Protein AF-A0AAD4MV29-F1 (afdb_monomer)

Mean predicted aligned error: 17.93 Å

Secondary structure (DSSP, 8-state):
--------SGGGTHHHHHHHHHGGG--S--PPPBPPHHHHHHHHTTTTGGGTTTTTTS----HHHHHHHHHHHS-PPP--SSTT-HHHHHHHHHHHHHHHHHHHHHHT--TT--PPPPPSS----BEEEEE-TTT--EEEESS---SEEEEEEE--GGG-SS--EEEEE-SS-EEEEE-TGGGTS-PPPSS--GGGSBP-S-SSGGG---EEEEESSHHHHGGGBGGGG-SSPPSEEEEEHHHHHHHHH---GGGHHHHHS-HHHHHHHS-SSSSHHHHHHHHHH---SSHHHHHHHHH-TTS----HHHHHHHHHS-HHHHHHTHHHHHHHHHHHHHHHHHHHHHHHHHHHHH---HHHHHHHHHHHT--EEEETHHHHHHHHHHHHHHHHHHHHHHHHHHHHHHHHHHHHGGGGGGTSTTGGGS--PBP-SSTTTT-BHHHHHHBSSGGGGSS-GGG--TTSB-TT-TTHHHHTTEEETTEEEEEETTTEEEEEEEPTT--TTS--PEEEPTTS-EEE--HHHHHHHHHHHHHTT------PPB-SS-BTTEEEEEPP-TTSS---BS-TTSGGGHHHHHTTSEEEGGGGT-THHHHHHHHHHHHHHHHHHHHHHHHHHHTS-EEE-TTSSEEEE----BTT-STT---B-SSTTT-----TT-TTGGG-------HHHHHHHHHHTT--HHHHHHHHHHHHHHHH-EEEEEEEBPGGGHHHHHHHHHHT--GGGTTTSEEEETTEEEE-TTHHHHHHHHHHT-SSS-SB-SS-EEEEESSSTHHHHHHHHHHHHSSS-B-TTT-PBP---S-TTHHHHHHHHHHHHHHHHHHHHHHHHHHHHHHHHHHHHHT--EEEEEEETTEEEEEEEGGGHHHHHHHHHHHHHHHHHHHHHHTT----BHHHHS-S-EEEESS--SSTTS--B-TTSPBPPP-EEE-HHHHHHHHTT--SPPPP---S---PPPPP---------------SGGGGSSSSSSS-----------GGGS-------PPPPPPHHHHHHHHHH-PPPTT-EEEEEPPP---TT--GGGHHHHHHHHTT------PPP----S--TT-TTHHHHHHHHHHHHHHHHHHHHHTSTTS--S------SHHHHHHHHHHHHHHHHHHHHTT-GGGTTT-

InterPro domains:
  IPR001098 DNA-directed DNA polymerase, family A, palm domain [PF00476] (787-884)
  IPR001098 DNA-directed DNA polymerase, family A, palm domain [SM00482] (645-876)
  IPR002297 DNA-directed DNA-polymerase, family A, mitochondria [PR00867] (215-229)
  IPR002297 DNA-directed DNA-polymerase, family A, mitochondria [PR00867] (645-671)
  IPR002297 DNA-direct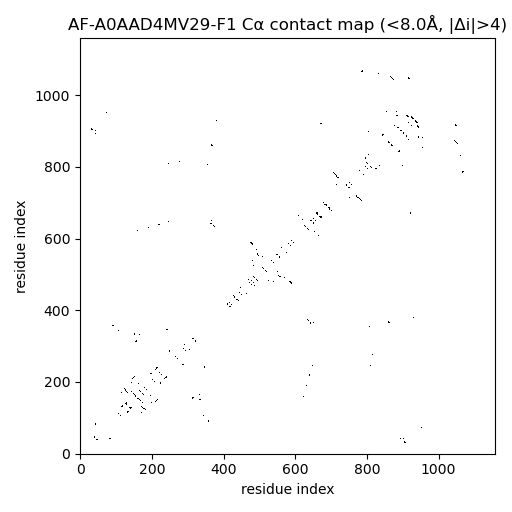ed DNA-polymerase, family A, mitochondria [PR00867] (826-842)
  IPR002297 DNA-directed DNA-polymerase, family A, mitochondria [PR00867] (879-894)
  IPR002297 DNA-directed DNA-polymerase, family A, mitochondria [PR00867] (895-911)
  IPR002297 DNA-directed DNA-polymerase, family A, mitochondria [PTHR10267] (15-674)
  IPR012337 Ribonuclease H-like superfamily [SSF53098] (139-354)
  IPR041336 DNA mitochondrial polymerase, exonuclease domain [PF18136] (74-351)
  IPR043502 DNA/RNA polymerase superfamily [SSF56672] (571-923)

Organism: NCBI:txid166010

Sequence (1159 aa):
MIRSTTSGLLRRKWTRKYTEIQSYVFYTNIPIELVPERIHTHLFGDQNLAAISNKSHEEGPTSTKSEMNKALEKLQLPRLSAKGDIMAHFEQIAAEQFQESKRILKSGLGKNLVLPKRPTKWALQPGWTAYDPKTGKQNEVKFPDEELLFFDTEVCVTEGQLPTLAVAVSPTKWYSWCSNRLLDLEQYPEHPRPSHLIPLESPNEAERRPKVIVGHNVAYDRSKVREQYLQTKTPARFWDTMSMNIAISGMADHQRPMYEKADDDLQKDYAYKDVLGWIDAWKMRVSKNSLEAVHNKLCGASSMTVDKTLKEMFVKNDMETIRNNFQALTDYCANDVQATFEIYQKLFPEFEKRFPSSITYCGMLEMANAYLPISSNWRAFAKKCDNERSEKSESVVRTFVSAAKDVCEKLQVNNAYQKDPWMWVSDWSVKPSGAYKGATNWYLEMFKDKKHSNEPIQELKEGCVKMSARDIPRIFGLCYGPYPLYFKQKNGWGYLVQMKDMKPNDRMDSVELSSGKKVMCPSTEIMSLIAHNLDTKNAVPDINKPVGMNVSIFQFHQLPHSSGKPQSVGTPFAKHFADYFKQGLLWSARAKDFPVFEELLEAMLLSKNETRFWVNYSARFHEQLAIWDEKNELGAIAPSIAPAGTVTRRAVHKLWLVSANAKENMIGSDLKTMYGAGKLHAIEFLKQQGTKDSLAADIASKLFSATKGSVKDYLELKPEFKKEFEDFLENKCPAMYKGNNYMLLDGRYFLEPGDFTIFVEGALKSQGKGLFQPEKIQLYKDGFESYTFNFLEFKCRESKPETPILGCRLTKETAKQKFSKRYKRTVINWFVQSSAVDFLHMLLVCMKWLCEEYDIDARLALSIHDEVRYFVKSEDKYRCALALALSNMYVRAAISAKLGIHELPMSIAFFSQVDIDHVLRKEVTTKCKTPDGRERPEGEALDILQILQKTGGILSKQPTDQNETAAKPKQANDSRITNGPAAKNERIECRRKVGLALDSICFREHCAVDESQLFGKVPGIEIPELNDADNQRIQQQLQPEQGEWVSLSMLRLNEPGKKTKKSILWHCIYANRKPFSTKWDEDLSPDNPNHPSNELYHQMAENDARLKEYYENEYFDAQSTSASESVSSGDALCNGIAKAYTDLYQKRKKGNIKAITQK

Nearest PDB structures (foldseek):
  8udl-assembly1_A  TM=7.323E-01  e=3.391E-57  Homo sapiens
  8v5r-assembly1_A  TM=7.221E-01  e=8.727E-56  Homo sapiens
  8udk-assembly1_A  TM=7.143E-01  e=1.059E-57  Homo sapiens
  8d3r-assembly1_A  TM=7.441E-01  e=1.561E-55  Homo sapiens
  8v54-assembly1_A  TM=7.107E-01  e=3.560E-55  Homo sapiens

Radius of gyration: 38.08 Å; Cα contacts (8 Å, |Δi|>4): 1573; chains: 1; bounding box: 127×98×101 Å

Solvent-accessible surface area (backbone atoms only — not comparable to full-atom values): 67933 Å² total; per-residue (Å²): 131,90,80,90,80,88,85,90,74,64,88,70,61,59,65,59,61,58,57,67,62,59,58,82,74,68,90,77,99,73,87,80,59,54,49,56,67,76,58,41,36,55,44,46,26,85,56,69,52,76,70,53,74,73,64,79,78,78,91,71,86,70,65,69,68,53,52,56,56,61,54,56,68,52,45,63,75,81,84,59,86,34,79,20,33,44,52,60,25,50,50,48,56,18,42,62,75,30,44,63,62,51,52,44,56,52,69,71,56,53,100,82,71,65,72,44,63,76,68,95,71,80,81,95,49,68,46,33,34,39,33,41,52,87,77,54,48,77,40,81,42,86,41,67,85,66,44,44,34,31,40,42,63,46,40,38,47,71,74,46,78,56,49,30,40,34,28,37,38,31,80,69,34,45,38,41,33,31,29,51,49,54,72,70,74,43,77,86,60,96,69,37,42,62,83,67,31,48,51,65,60,56,90,52,71,93,70,52,60,70,28,43,40,36,17,69,52,28,28,58,41,49,48,37,31,29,65,52,60,47,90,67,86,65,62,64,43,63,43,41,51,32,27,51,43,22,39,59,22,38,64,58,77,90,47,48,67,67,70,70,50,54,69,71,59,49,48,72,77,46,85,68,90,87,60,55,72,42,51,52,55,44,57,75,56,39,43,60,80,48,69,61,45,46,33,23,70,78,67,36,82,84,70,62,82,82,63,62,67,65,61,43,40,34,58,72,34,55,60,66,61,48,51,77,42,40,64,65,53,50,53,49,41,46,48,55,26,50,47,41,50,60,41,42,60,61,47,49,63,55,42,52,74,32,44,67,40,44,35,57,54,41,22,37,41,57,53,42,64,24,35,42,81,45,41,48,60,58,62,46,37,51,52,48,41,51,48,57,40,42,53,51,43,16,53,50,49,34,56,47,54,50,55,49,47,53,52,48,56,65,27,56,53,93,52,43,29,52,54,35,76,44,48,38,84,50,51,71,57,57,36,90,61,72,102,52,50,72,43,35,46,48,66,42,64,33,28,70,51,58,70,61,77,76,50,60,60,88,73,52,52,64,68,46,53,40,94,77,39,83,59,56,58,33,70,44,32,32,22,52,22,36,24,48,49,46,78,41,98,93,50,29,36,23,30,46,42,78,42,85,96,64,56,61,81,80,40,85,42,69,49,72,43,99,84,70,49,73,38,62,68,38,46,59,48,41,50,52,48,33,55,51,30,55,72,73,65,42,46,76,69,88,80,59,73,70,55,79,77,60,60,47,57,21,42,32,23,57,46,92,35,98,82,81,51,99,52,62,34,88,57,84,88,40,81,85,38,55,63,33,43,77,64,46,33,32,45,51,70,38,26,85,85,40,60,63,51,51,61,48,50,51,47,50,55,48,41,57,56,19,36,50,51,31,70,74,40,49,65,50,56,68,69,55,56,63,33,35,46,98,85,55,53,42,32,30,32,34,59,48,31,30,40,17,60,30,57,38,41,41,65,38,36,93,43,82,65,62,50,39,41,57,41,100,73,31,42,70,20,71,68,23,64,61,80,90,74,57,64,71,43,53,24,51,51,35,38,75,72,70,37,57,70,70,58,18,51,47,51,49,45,50,55,56,44,51,42,38,33,51,78,43,61,23,33,40,50,40,78,92,50,47,68,61,49,51,50,32,60,76,76,67,55,57,74,93,57,60,86,78,46,52,46,80,54,97,90,40,48,32,32,40,80,51,73,65,48,56,49,50,52,66,72,66,61,57,88,89,51,79,66,49,49,93,64,75,42,80,36,42,41,96,18,70,47,6,66,59,53,36,50,45,54,51,48,64,68,45,78,75,35,49,28,80,78,53,50,38,43,57,77,68,86,71,47,86,60,69,56,47,66,76,41,43,69,57,50,46,52,32,47,52,45,33,44,51,38,47,53,48,16,44,36,49,48,42,41,49,48,52,26,66,77,38,73,42,64,64,44,59,31,48,74,49,99,88,31,52,28,31,40,25,37,54,94,34,46,54,38,51,49,45,42,49,33,50,21,47,28,50,45,50,48,25,50,22,47,65,73,73,37,82,72,52,48,42,86,66,33,43,58,79,32,39,32,39,25,87,64,82,68,71,48,50,79,58,87,44,63,48,73,89,63,52,74,58,82,68,39,51,74,37,34,65,67,58,36,33,65,78,38,63,23,44,64,60,80,74,85,76,83,74,78,95,79,75,94,69,86,79,80,86,83,87,83,82,90,83,89,88,89,87,83,88,90,86,88,68,76,70,75,78,69,70,88,76,82,81,91,88,87,88,84,87,85,87,83,89,81,80,81,91,78,80,80,76,92,80,88,88,79,87,80,78,85,82,52,72,69,58,54,53,50,55,61,68,66,66,63,84,67,96,78,51,69,32,36,37,36,46,48,68,88,66,66,94,89,66,79,63,86,57,43,72,74,40,52,70,73,46,80,77,71,82,84,89,79,89,75,83,80,92,83,82,81,90,89,63,96,81,62,89,59,65,65,58,57,54,56,51,55,57,50,54,51,53,52,48,58,52,59,64,56,70,76,60,84,82,78,86,91,84,84,84,90,86,88,89,71,64,67,64,55,55,53,50,51,53,51,51,52,52,53,52,51,56,44,56,76,67,68,54,62,81,69,63,80,77,110

Structure (mmCIF, N/CA/C/O backbone):
data_AF-A0AAD4MV29-F1
#
_entry.id   AF-A0AAD4MV29-F1
#
loop_
_atom_site.group_PDB
_atom_site.id
_atom_site.type_symbol
_atom_site.label_atom_id
_atom_site.label_alt_id
_atom_site.label_comp_id
_atom_site.label_asym_id
_atom_site.label_entity_id
_atom_site.label_seq_id
_atom_site.pdbx_PDB_ins_code
_atom_site.Cartn_x
_atom_site.Cartn_y
_atom_site.Cartn_z
_atom_site.occupancy
_atom_site.B_iso_or_equiv
_atom_site.auth_seq_id
_atom_site.auth_comp_id
_atom_site.auth_asym_id
_atom_site.auth_atom_id
_atom_site.pdbx_PDB_model_num
ATOM 1 N N . MET A 1 1 ? -24.466 24.423 51.246 1.00 20.77 1 MET A N 1
ATOM 2 C CA . MET A 1 1 ? -25.179 25.481 51.997 1.00 20.77 1 MET A CA 1
ATOM 3 C C . MET A 1 1 ? -25.068 26.794 51.219 1.00 20.77 1 MET A C 1
ATOM 5 O O . MET A 1 1 ? -23.989 27.060 50.716 1.00 20.77 1 MET A O 1
ATOM 9 N N . ILE A 1 2 ? -26.185 27.518 51.036 1.00 17.28 2 ILE A N 1
ATOM 10 C CA . ILE A 1 2 ? -26.410 28.970 51.313 1.00 17.28 2 ILE A CA 1
ATOM 11 C C . ILE A 1 2 ? -25.138 29.852 51.466 1.00 17.28 2 ILE A C 1
ATOM 13 O O . ILE A 1 2 ? -24.268 29.462 52.233 1.00 17.28 2 ILE A O 1
ATOM 17 N N . ARG A 1 3 ? -24.990 31.080 50.917 1.00 19.05 3 ARG A N 1
ATOM 18 C CA . ARG A 1 3 ? -25.775 31.968 50.004 1.00 19.05 3 ARG A CA 1
ATOM 19 C C . ARG A 1 3 ? -24.879 33.160 49.563 1.00 19.05 3 ARG A C 1
ATOM 21 O O . ARG A 1 3 ? -24.075 33.577 50.380 1.00 19.05 3 ARG A O 1
ATOM 28 N N . SER A 1 4 ? -25.154 33.736 48.376 1.00 22.98 4 SER A N 1
ATOM 29 C CA . SER A 1 4 ? -25.055 35.173 47.961 1.00 22.98 4 SER A CA 1
ATOM 30 C C . SER A 1 4 ? -23.759 35.997 48.259 1.00 22.98 4 SER A C 1
ATOM 32 O O . SER A 1 4 ? -22.864 35.540 48.944 1.00 22.98 4 SER A O 1
ATOM 34 N N . THR A 1 5 ? -23.501 37.202 47.720 1.00 23.20 5 THR A N 1
ATOM 35 C CA . THR A 1 5 ? -24.338 38.201 47.013 1.00 23.20 5 THR A CA 1
ATOM 36 C C . THR A 1 5 ? -23.486 39.066 46.054 1.00 23.20 5 THR A C 1
ATOM 38 O O . THR A 1 5 ? -22.284 39.215 46.245 1.00 23.20 5 THR A O 1
ATOM 41 N N . THR A 1 6 ? -24.134 39.679 45.056 1.00 25.89 6 THR A N 1
ATOM 42 C CA . THR A 1 6 ? -23.682 40.818 44.213 1.00 25.89 6 THR A CA 1
ATOM 43 C C . THR A 1 6 ? -22.923 41.924 44.973 1.00 25.89 6 THR A C 1
ATOM 45 O O . THR A 1 6 ? -23.284 42.223 46.105 1.00 25.89 6 THR A O 1
ATOM 48 N N . SER A 1 7 ? -21.969 42.651 44.374 1.00 24.45 7 SER A N 1
ATOM 49 C CA . SER A 1 7 ? -22.271 43.772 43.454 1.00 24.45 7 SER A CA 1
ATOM 50 C C . SER A 1 7 ? -21.071 44.221 42.590 1.00 24.45 7 SER A C 1
ATOM 52 O O . SER A 1 7 ? -19.947 43.745 42.734 1.00 24.45 7 SER A O 1
ATOM 54 N N . GLY A 1 8 ? -21.330 45.084 41.600 1.00 30.56 8 GLY A N 1
ATOM 55 C CA . GLY A 1 8 ? -20.396 45.361 40.506 1.00 30.56 8 GLY A CA 1
ATOM 56 C C . GLY A 1 8 ? -19.424 46.523 40.735 1.00 30.56 8 GLY A C 1
ATOM 57 O O . GLY A 1 8 ? -19.830 47.611 41.123 1.00 30.56 8 GLY A O 1
ATOM 58 N N . LEU A 1 9 ? -18.158 46.309 40.355 1.00 25.42 9 LEU A N 1
ATOM 59 C CA . LEU A 1 9 ? -17.200 47.371 39.975 1.00 25.42 9 LEU A CA 1
ATOM 60 C C . LEU A 1 9 ? -16.014 46.856 39.124 1.00 25.42 9 LEU A C 1
ATOM 62 O O . LEU A 1 9 ? -15.376 47.625 38.409 1.00 25.42 9 LEU A O 1
ATOM 66 N N . LEU A 1 10 ? -15.762 45.541 39.102 1.00 26.08 10 LEU A N 1
ATOM 67 C CA . LEU A 1 10 ? -14.666 44.922 38.335 1.00 26.08 10 LEU A CA 1
ATOM 68 C C . LEU A 1 10 ? -14.912 44.795 36.814 1.00 26.08 10 LEU A C 1
ATOM 70 O O . LEU A 1 10 ? -13.953 44.678 36.048 1.00 26.08 10 LEU A O 1
ATOM 74 N N . ARG A 1 11 ? -16.164 44.899 36.339 1.00 26.69 11 ARG A N 1
ATOM 75 C CA . ARG A 1 11 ? -16.543 44.642 34.928 1.00 26.69 11 ARG A CA 1
ATOM 76 C C . ARG A 1 11 ? -16.069 45.697 33.907 1.00 26.69 11 ARG A C 1
ATOM 78 O O . ARG A 1 11 ? -16.308 45.520 32.720 1.00 26.69 11 ARG A O 1
ATOM 85 N N . ARG A 1 12 ? -15.408 46.781 34.344 1.00 27.48 12 ARG A N 1
ATOM 86 C CA . ARG A 1 12 ? -14.803 47.815 33.468 1.00 27.48 12 ARG A CA 1
ATOM 87 C C . ARG A 1 12 ? -13.267 47.862 33.481 1.00 27.48 12 ARG A C 1
ATOM 89 O O . ARG A 1 12 ? -12.697 48.528 32.624 1.00 27.48 12 ARG A O 1
ATOM 96 N N . LYS A 1 13 ? -12.583 47.170 34.407 1.00 26.06 13 LYS A N 1
ATOM 97 C CA . LYS A 1 13 ? -11.102 47.107 34.427 1.00 26.06 13 LYS A CA 1
ATOM 98 C C . LYS A 1 13 ? -10.529 45.856 33.755 1.00 26.06 13 LYS A C 1
ATOM 100 O O . LYS A 1 13 ? -9.429 45.929 33.220 1.00 26.06 13 LYS A O 1
ATOM 105 N N . TRP A 1 14 ? -11.275 44.751 33.713 1.00 24.80 14 TRP A N 1
ATOM 106 C CA . TRP A 1 14 ? -10.835 43.530 33.020 1.00 24.80 14 TRP A CA 1
ATOM 107 C C . TRP A 1 14 ? -10.851 43.660 31.488 1.00 24.80 14 TRP A C 1
ATOM 109 O O . TRP A 1 14 ? -9.929 43.202 30.821 1.00 24.80 14 TRP A O 1
ATOM 119 N N . THR A 1 15 ? -11.838 44.361 30.925 1.00 26.23 15 THR A N 1
ATOM 120 C CA . THR A 1 15 ? -12.001 44.508 29.469 1.00 26.23 15 THR A CA 1
ATOM 121 C C . THR A 1 15 ? -10.872 45.298 28.806 1.00 26.23 15 THR A C 1
ATOM 123 O O . THR A 1 15 ? -10.535 45.018 27.663 1.00 26.23 15 THR A O 1
ATOM 126 N N . ARG A 1 16 ? -10.263 46.266 29.510 1.00 25.94 16 ARG A N 1
ATOM 127 C CA . ARG A 1 16 ? -9.257 47.173 28.926 1.00 25.94 16 ARG A CA 1
ATOM 128 C C . ARG A 1 16 ? -7.852 46.557 28.856 1.00 25.94 16 ARG A C 1
ATOM 130 O O . ARG A 1 16 ? -7.136 46.801 27.891 1.00 25.94 16 ARG A O 1
ATOM 137 N N . LYS A 1 17 ? -7.486 45.713 29.832 1.00 26.70 17 LYS A N 1
ATOM 138 C CA . LYS A 1 17 ? -6.177 45.028 29.874 1.00 26.70 17 LYS A CA 1
ATOM 139 C C . LYS A 1 17 ? -6.069 43.875 28.863 1.00 26.70 17 LYS A C 1
ATOM 141 O O . LYS A 1 17 ? -4.973 43.573 28.410 1.00 26.70 17 LYS A O 1
ATOM 146 N N . TYR A 1 18 ? -7.190 43.252 28.481 1.00 26.17 18 TYR A N 1
ATOM 147 C CA . TYR A 1 18 ? -7.194 42.160 27.495 1.00 26.17 18 TYR A CA 1
ATOM 148 C C . TYR A 1 18 ? -6.997 42.667 26.051 1.00 26.17 18 TYR A C 1
ATOM 150 O O . TYR A 1 18 ? -6.323 42.020 25.252 1.00 26.17 18 TYR A O 1
ATOM 158 N N . THR A 1 19 ? -7.497 43.868 25.728 1.00 26.78 19 THR A N 1
ATOM 159 C CA . THR A 1 19 ? -7.246 44.544 24.438 1.00 26.78 19 THR A CA 1
ATOM 160 C C . THR A 1 19 ? -5.778 44.923 24.219 1.00 26.78 19 THR A C 1
ATOM 162 O O . THR A 1 19 ? -5.291 44.831 23.096 1.00 26.78 19 THR A O 1
ATOM 165 N N . GLU A 1 20 ? -5.042 45.294 25.271 1.00 27.48 20 GLU A N 1
ATOM 166 C CA . GLU A 1 20 ? -3.623 45.689 25.166 1.00 27.48 20 GLU A CA 1
ATOM 167 C C . GLU A 1 20 ? -2.665 44.507 24.930 1.00 27.48 20 GLU A C 1
ATOM 169 O O . GLU A 1 20 ? -1.509 44.717 24.569 1.00 27.48 20 GLU A O 1
ATOM 174 N N . ILE A 1 21 ? -3.130 43.263 25.091 1.00 26.36 21 ILE A N 1
ATOM 175 C CA . ILE A 1 21 ? -2.342 42.057 24.784 1.00 26.36 21 ILE A CA 1
ATOM 176 C C . ILE A 1 21 ? -2.541 41.622 23.319 1.00 26.36 21 ILE A C 1
ATOM 178 O O . ILE A 1 21 ? -1.625 41.062 22.717 1.00 26.36 21 ILE A O 1
ATOM 182 N N . GLN A 1 22 ? -3.685 41.937 22.694 1.00 25.22 22 GLN A N 1
ATOM 183 C CA . GLN A 1 22 ? -3.921 41.628 21.274 1.00 25.22 22 GLN A CA 1
ATOM 184 C C . GLN A 1 22 ? -3.124 42.515 20.302 1.00 25.22 22 GLN A C 1
ATOM 186 O O . GLN A 1 22 ? -2.829 42.077 19.189 1.00 25.22 22 GLN A O 1
ATOM 191 N N . SER A 1 23 ? -2.728 43.729 20.698 1.00 25.88 23 SER A N 1
ATOM 192 C CA . SER A 1 23 ? -1.985 44.655 19.825 1.00 25.88 23 SER A CA 1
ATOM 193 C C . SER A 1 23 ? -0.571 44.172 19.464 1.00 25.88 23 SER A C 1
ATOM 195 O O . SER A 1 23 ? -0.054 44.528 18.408 1.00 25.88 23 SER A O 1
ATOM 197 N N . TYR A 1 24 ? 0.037 43.291 20.266 1.00 28.52 24 TYR A N 1
ATOM 198 C CA . TYR A 1 24 ? 1.411 42.801 20.061 1.00 28.52 24 TYR A CA 1
ATOM 199 C C . TYR A 1 24 ? 1.580 41.732 18.957 1.00 28.52 24 TYR A C 1
ATOM 201 O O . TYR A 1 24 ? 2.670 41.182 18.793 1.00 28.52 24 TYR A O 1
ATOM 209 N N . VAL A 1 25 ? 0.527 41.423 18.187 1.00 26.92 25 VAL A N 1
ATOM 210 C CA . VAL A 1 25 ? 0.561 40.426 17.090 1.00 26.92 25 VAL A CA 1
ATOM 211 C C . VAL A 1 25 ? 0.142 41.019 15.727 1.00 26.92 25 VAL A C 1
ATOM 213 O O . VAL A 1 25 ? 0.260 40.348 14.702 1.00 26.92 25 VAL A O 1
ATOM 216 N N . PHE A 1 26 ? -0.294 42.285 15.667 1.00 27.73 26 PHE A N 1
ATOM 217 C CA . PHE A 1 26 ? -0.909 42.874 14.468 1.00 27.73 26 PHE A CA 1
ATOM 218 C C . PHE A 1 26 ? -0.214 44.149 13.965 1.00 27.73 26 PHE A C 1
ATOM 220 O O . PHE A 1 26 ? -0.607 45.252 14.319 1.00 27.73 26 PHE A O 1
ATOM 227 N N . TYR A 1 27 ? 0.724 44.000 13.022 1.00 26.73 27 TYR A N 1
ATOM 228 C CA . TYR A 1 27 ? 1.175 45.097 12.151 1.00 26.73 27 TYR A CA 1
ATOM 229 C C . TYR A 1 27 ? 1.231 44.643 10.683 1.00 26.73 27 TYR A C 1
ATOM 231 O O . TYR A 1 27 ? 2.202 44.017 10.269 1.00 26.73 27 TYR A O 1
ATOM 239 N N . THR A 1 28 ? 0.130 44.908 9.954 1.00 25.95 28 THR A N 1
ATOM 240 C CA . THR A 1 28 ? -0.124 44.918 8.478 1.00 25.95 28 THR A CA 1
ATOM 241 C C . THR A 1 28 ? -1.578 44.478 8.225 1.00 25.95 28 THR A C 1
ATOM 243 O O . THR A 1 28 ? -1.875 43.291 8.277 1.00 25.95 28 THR A O 1
ATOM 246 N N . ASN A 1 29 ? -2.549 45.374 8.032 1.00 29.39 29 ASN A N 1
ATOM 247 C CA . ASN A 1 29 ? -3.977 44.991 8.014 1.00 29.39 29 ASN A CA 1
ATOM 248 C C . ASN A 1 29 ? -4.405 44.107 6.819 1.00 29.39 29 ASN A C 1
ATOM 250 O O . ASN A 1 29 ? -4.609 44.589 5.713 1.00 29.39 29 ASN A O 1
ATOM 254 N N . ILE A 1 30 ? -4.640 42.819 7.096 1.00 32.81 30 ILE A N 1
ATOM 255 C CA . ILE A 1 30 ? -5.559 41.933 6.366 1.00 32.81 30 ILE A CA 1
ATOM 256 C C . ILE A 1 30 ? -6.364 41.184 7.445 1.00 32.81 30 ILE A C 1
ATOM 258 O O . ILE A 1 30 ? -5.732 40.543 8.301 1.00 32.81 30 ILE A O 1
ATOM 262 N N . PRO A 1 31 ? -7.706 41.281 7.477 1.00 43.53 31 PRO A N 1
ATOM 263 C CA . PRO A 1 31 ? -8.538 40.498 8.384 1.00 43.53 31 PRO A CA 1
ATOM 264 C C . PRO A 1 31 ? -8.666 39.056 7.874 1.00 43.53 31 PRO A C 1
ATOM 266 O O . PRO A 1 31 ? -9.022 38.820 6.722 1.00 43.53 31 PRO A O 1
ATOM 269 N N . ILE A 1 32 ? -8.368 38.086 8.739 1.00 49.28 32 ILE A N 1
ATOM 270 C CA . ILE A 1 32 ? -8.606 36.662 8.472 1.00 49.28 32 ILE A CA 1
ATOM 271 C C . ILE A 1 32 ? -10.029 36.343 8.917 1.00 49.28 32 ILE A C 1
ATOM 273 O O . ILE A 1 32 ? -10.356 36.500 10.095 1.00 49.28 32 ILE A O 1
ATOM 277 N N . GLU A 1 33 ? -10.860 35.905 7.976 1.00 60.44 33 GLU A N 1
ATOM 278 C CA . GLU A 1 33 ? -12.239 35.510 8.244 1.00 60.44 33 GLU A CA 1
ATOM 279 C C . GLU A 1 33 ? -12.270 34.188 9.028 1.00 60.44 33 GLU A C 1
ATOM 281 O O . GLU A 1 33 ? -11.704 33.171 8.611 1.00 60.44 33 GLU A O 1
ATOM 286 N N . LEU A 1 34 ? -12.893 34.224 10.205 1.00 67.31 34 LEU A N 1
ATOM 287 C CA . LEU A 1 34 ? -13.106 33.069 11.076 1.00 67.31 34 LEU A CA 1
ATOM 288 C C . LEU A 1 34 ? -14.480 32.451 10.793 1.00 67.31 34 LEU A C 1
ATOM 290 O O . LEU A 1 34 ? -15.340 33.087 10.189 1.00 67.31 34 LEU A O 1
ATOM 294 N N . VAL A 1 35 ? -14.700 31.214 11.238 1.00 74.75 35 VAL A N 1
ATOM 295 C CA . VAL A 1 35 ? -16.047 30.621 11.206 1.00 74.75 35 VAL A CA 1
ATOM 296 C C . VAL A 1 35 ? -17.047 31.464 12.027 1.00 74.75 35 VAL A C 1
ATOM 298 O O . VAL A 1 35 ? -16.647 32.040 13.042 1.00 74.75 35 VAL A O 1
ATOM 301 N N . PRO A 1 36 ? -18.338 31.525 11.631 1.00 85.06 36 PRO A N 1
ATOM 302 C CA . PRO A 1 36 ? -19.378 32.256 12.355 1.00 85.06 36 PRO A CA 1
ATOM 303 C C . PRO A 1 36 ? -19.432 31.909 13.843 1.00 85.06 36 PRO A C 1
ATOM 305 O O . PRO A 1 36 ? -19.230 30.749 14.206 1.00 85.06 36 PRO A O 1
ATOM 308 N N . GLU A 1 37 ? -19.818 32.871 14.685 1.00 83.06 37 GLU A N 1
ATOM 309 C CA . GLU A 1 37 ? -19.926 32.711 16.146 1.00 83.06 37 GLU A CA 1
ATOM 310 C C . GLU A 1 37 ? -20.690 31.436 16.543 1.00 83.06 37 GLU A C 1
ATOM 312 O O . GLU A 1 37 ? -20.183 30.623 17.306 1.00 83.06 37 GLU A O 1
ATOM 317 N N . ARG A 1 38 ? -21.840 31.163 15.911 1.00 88.81 38 ARG A N 1
ATOM 318 C CA . ARG A 1 38 ? -22.629 29.932 16.120 1.00 88.81 38 ARG A CA 1
ATOM 319 C C . ARG A 1 38 ? -21.827 28.638 15.913 1.00 88.81 38 ARG A C 1
ATOM 321 O O . ARG A 1 38 ? -22.021 27.673 16.648 1.00 88.81 38 ARG A O 1
ATOM 328 N N . ILE A 1 39 ? -20.967 28.595 14.893 1.00 88.88 39 ILE A N 1
ATOM 329 C CA . ILE A 1 39 ? -20.099 27.444 14.601 1.00 88.88 39 ILE A CA 1
ATOM 330 C C . ILE A 1 39 ? -18.926 27.425 15.584 1.00 88.88 39 ILE A C 1
ATOM 332 O O . ILE A 1 39 ? -18.563 26.367 16.085 1.00 88.88 39 ILE A O 1
ATOM 336 N N . HIS A 1 40 ? -18.362 28.587 15.904 1.00 86.62 40 HIS A N 1
ATOM 337 C CA . HIS A 1 40 ? -17.283 28.717 16.874 1.00 86.62 40 HIS A CA 1
ATOM 338 C C . HIS A 1 40 ? -17.691 28.214 18.274 1.00 86.62 40 HIS A C 1
ATOM 340 O O . HIS A 1 40 ? -17.057 27.290 18.784 1.00 86.62 40 HIS A O 1
ATOM 346 N N . THR A 1 41 ? -18.797 28.709 18.842 1.00 86.69 41 THR A N 1
ATOM 347 C CA . THR A 1 41 ? -19.314 28.283 20.157 1.00 86.69 41 THR A CA 1
ATOM 348 C C . THR A 1 41 ? -19.643 26.791 20.188 1.00 86.69 41 THR A C 1
ATOM 350 O O . THR A 1 41 ? -19.442 26.122 21.201 1.00 86.69 41 THR A O 1
ATOM 353 N N . HIS A 1 42 ? -20.114 26.232 19.069 1.00 90.88 42 HIS A N 1
ATOM 354 C CA . HIS A 1 42 ? -20.357 24.793 18.938 1.00 90.88 42 HIS A CA 1
ATOM 355 C C . HIS A 1 42 ? -19.071 23.968 19.095 1.00 90.88 42 HIS A C 1
ATOM 357 O O . HIS A 1 42 ? -19.098 22.912 19.722 1.00 90.88 42 HIS A O 1
ATOM 363 N N . LEU A 1 43 ? -17.950 24.461 18.559 1.00 87.38 43 LEU A N 1
ATOM 364 C CA . LEU A 1 43 ? -16.648 23.786 18.548 1.00 87.38 43 LEU A CA 1
ATOM 365 C C . LEU A 1 43 ? -15.836 23.985 19.840 1.00 87.38 43 LEU A C 1
ATOM 367 O O . LEU A 1 43 ? -15.225 23.028 20.316 1.00 87.38 43 LEU A O 1
ATOM 371 N N . PHE A 1 44 ? -15.819 25.210 20.380 1.00 84.75 44 PHE A N 1
ATOM 372 C CA . PHE A 1 44 ? -14.894 25.651 21.441 1.00 84.75 44 PHE A CA 1
ATOM 373 C C . PHE A 1 44 ? -15.585 26.247 22.688 1.00 84.75 44 PHE A C 1
ATOM 375 O O . PHE A 1 44 ? -14.912 26.653 23.639 1.00 84.75 44 PHE A O 1
ATOM 382 N N . GLY A 1 45 ? -16.920 26.336 22.695 1.00 84.88 45 GLY A N 1
ATOM 383 C CA . GLY A 1 45 ? -17.686 26.978 23.766 1.00 84.88 45 GLY A CA 1
ATOM 384 C C . GLY A 1 45 ? -17.474 28.493 23.811 1.00 84.88 45 GLY A C 1
ATOM 385 O O . GLY A 1 45 ? -17.130 29.114 22.810 1.00 84.88 45 GLY A O 1
ATOM 386 N N . ASP A 1 46 ? -17.644 29.096 24.988 1.00 74.75 46 ASP A N 1
ATOM 387 C CA . ASP A 1 46 ? -17.542 30.555 25.170 1.00 74.75 46 ASP A CA 1
ATOM 388 C C . ASP A 1 46 ? -16.089 31.090 25.180 1.00 74.75 46 ASP A C 1
ATOM 390 O O . ASP A 1 46 ? -15.838 32.258 25.494 1.00 74.75 46 ASP A O 1
ATOM 394 N N . GLN A 1 47 ? -15.100 30.245 24.870 1.00 63.44 47 GLN A N 1
ATOM 395 C CA . GLN A 1 47 ? -13.683 30.611 24.896 1.00 63.44 47 GLN A CA 1
ATOM 396 C C . GLN A 1 47 ? -13.351 31.587 23.753 1.00 63.44 47 GLN A C 1
ATOM 398 O O . GLN A 1 47 ? -13.714 31.359 22.610 1.00 63.44 47 GLN A O 1
ATOM 403 N N . ASN A 1 48 ? -12.640 32.681 24.035 1.00 58.34 48 ASN A N 1
ATOM 404 C CA . ASN A 1 48 ? -12.197 33.680 23.043 1.00 58.34 48 ASN A CA 1
ATOM 405 C C . ASN A 1 48 ? -13.284 34.402 22.201 1.00 58.34 48 ASN A C 1
ATOM 407 O O . ASN A 1 48 ? -12.917 35.150 21.294 1.00 58.34 48 ASN A O 1
ATOM 411 N N . LEU A 1 49 ? -14.583 34.319 22.532 1.00 55.38 49 LEU A N 1
ATOM 412 C CA . LEU A 1 49 ? -15.671 35.020 21.807 1.00 55.38 49 LEU A CA 1
ATOM 413 C C . LEU A 1 49 ? -15.400 36.519 21.542 1.00 55.38 49 LEU A C 1
ATOM 415 O O . LEU A 1 49 ? -15.646 37.025 20.446 1.00 55.38 49 LEU A O 1
ATOM 419 N N . ALA A 1 50 ? -14.805 37.227 22.509 1.00 46.66 50 ALA A N 1
ATOM 420 C CA . ALA A 1 50 ? -14.464 38.651 22.392 1.00 46.66 50 ALA A CA 1
ATOM 421 C C . ALA A 1 50 ? -13.423 38.979 21.294 1.00 46.66 50 ALA A C 1
ATOM 423 O O . ALA A 1 50 ? -13.282 40.136 20.901 1.00 46.66 50 ALA A O 1
ATOM 424 N N . ALA A 1 51 ? -12.679 37.986 20.792 1.00 46.91 51 ALA A N 1
ATOM 425 C CA . ALA A 1 51 ? -11.752 38.148 19.669 1.00 46.91 51 ALA A CA 1
ATOM 426 C C . ALA A 1 51 ? -12.444 38.049 18.295 1.00 46.91 51 ALA A C 1
ATOM 428 O O . ALA A 1 51 ? -11.848 38.429 17.284 1.00 46.91 51 ALA A O 1
ATOM 429 N N . ILE A 1 52 ? -13.678 37.534 18.264 1.00 48.38 52 ILE A N 1
ATOM 430 C CA . ILE A 1 52 ? -14.494 37.321 17.062 1.00 48.38 52 ILE A CA 1
ATOM 431 C C . ILE A 1 52 ? -15.430 38.515 16.865 1.00 48.38 52 ILE A C 1
ATOM 433 O O . ILE A 1 52 ? -15.424 39.119 15.793 1.00 48.38 52 ILE A O 1
ATOM 437 N N . SER A 1 53 ? -16.129 38.938 17.927 1.00 43.56 53 SER A N 1
ATOM 438 C CA . SER A 1 53 ? -17.062 40.079 17.905 1.00 43.56 53 SER A CA 1
ATOM 439 C C . SER A 1 53 ? -16.426 41.407 17.471 1.00 43.56 53 SER A C 1
ATOM 441 O O . SER A 1 53 ? -17.111 42.290 16.969 1.00 43.56 53 SER A O 1
ATOM 443 N N . ASN A 1 54 ? -15.113 41.561 17.669 1.00 41.34 54 ASN A N 1
ATOM 444 C CA . ASN A 1 54 ? -14.374 42.783 17.340 1.00 41.34 54 ASN A CA 1
ATOM 445 C C . ASN A 1 54 ? -13.797 42.797 15.909 1.00 41.34 54 ASN A C 1
ATOM 447 O O . ASN A 1 54 ? -13.184 43.787 15.526 1.00 41.34 54 ASN A O 1
ATOM 451 N N . LYS A 1 55 ? -13.946 41.717 15.123 1.00 44.34 55 LYS A N 1
ATOM 452 C CA . LYS A 1 55 ? -13.386 41.601 13.757 1.00 44.34 55 LYS A CA 1
ATOM 453 C C . LYS A 1 55 ? -14.429 41.627 12.637 1.00 44.34 55 LYS A C 1
ATOM 455 O O . LYS A 1 55 ? -14.058 41.738 11.474 1.00 44.34 55 LYS A O 1
ATOM 460 N N . SER A 1 56 ? -15.714 41.539 12.968 1.00 39.75 56 SER A N 1
ATOM 461 C CA . SER A 1 56 ? -16.834 41.497 12.017 1.00 39.75 56 SER A CA 1
ATOM 462 C C . SER A 1 56 ? -17.285 42.869 11.486 1.00 39.75 56 SER A C 1
ATOM 464 O O . SER A 1 56 ? -18.227 42.920 10.701 1.00 39.75 56 SER A O 1
ATOM 466 N N . HIS A 1 57 ? -16.641 43.971 11.895 1.00 37.03 57 HIS A N 1
ATOM 467 C CA . HIS A 1 57 ? -17.139 45.341 11.682 1.00 37.03 57 HIS A CA 1
ATOM 468 C C . HIS A 1 57 ? -16.240 46.286 10.855 1.00 37.03 57 HIS A C 1
ATOM 470 O O . HIS A 1 57 ? -16.568 47.464 10.755 1.00 37.03 57 HIS A O 1
ATOM 476 N N . GLU A 1 58 ? -15.155 45.816 10.225 1.00 38.56 58 GLU A N 1
ATOM 477 C CA . GLU A 1 58 ? -14.387 46.642 9.268 1.00 38.56 58 GLU A CA 1
ATOM 478 C C . GLU A 1 58 ? -14.741 46.297 7.810 1.00 38.56 58 GLU A C 1
ATOM 480 O O . GLU A 1 58 ? -14.550 45.172 7.339 1.00 38.56 58 GLU A O 1
ATOM 485 N N . GLU A 1 59 ? -15.287 47.286 7.099 1.00 39.25 59 GLU A N 1
ATOM 486 C CA . GLU A 1 59 ? -15.845 47.148 5.753 1.00 39.25 59 GLU A CA 1
ATOM 487 C C . GLU A 1 59 ? -14.766 46.974 4.668 1.00 39.25 59 GLU A C 1
ATOM 489 O O . GLU A 1 59 ? -13.781 47.706 4.595 1.00 39.25 59 GLU A O 1
ATOM 494 N N . GLY A 1 60 ? -14.979 46.013 3.765 1.00 35.12 60 GLY A N 1
ATOM 495 C CA . GLY A 1 60 ? -14.144 45.790 2.581 1.00 35.12 60 GLY A CA 1
ATOM 496 C C . GLY A 1 60 ? -14.564 44.523 1.834 1.00 35.12 60 GLY A C 1
ATOM 497 O O . GLY A 1 60 ? -15.034 43.577 2.471 1.00 35.12 60 GLY A O 1
ATOM 498 N N . PRO A 1 61 ? -14.355 44.468 0.509 1.00 38.59 61 PRO A N 1
ATOM 499 C CA . PRO A 1 61 ? -15.400 44.308 -0.511 1.00 38.59 61 PRO A CA 1
ATOM 500 C C . PRO A 1 61 ? -16.415 43.181 -0.239 1.00 38.59 61 PRO A C 1
ATOM 502 O O . PRO A 1 61 ? -16.076 42.093 0.226 1.00 38.59 61 PRO A O 1
ATOM 505 N N . THR A 1 62 ? -17.681 43.475 -0.537 1.00 42.50 62 THR A N 1
ATOM 506 C CA . THR A 1 62 ? -18.836 43.008 0.251 1.00 42.50 62 THR A CA 1
ATOM 507 C C . THR A 1 62 ? -19.714 41.913 -0.364 1.00 42.50 62 THR A C 1
ATOM 509 O O . THR A 1 62 ? -20.644 41.476 0.310 1.00 42.50 62 THR A O 1
ATOM 512 N N . SER A 1 63 ? -19.456 41.436 -1.588 1.00 45.53 63 SER A N 1
ATOM 513 C CA . SER A 1 63 ? -20.305 40.412 -2.230 1.00 45.53 63 SER A CA 1
ATOM 514 C C . SER A 1 63 ? -20.142 39.022 -1.594 1.00 45.53 63 SER A C 1
ATOM 516 O O . SER A 1 63 ? -21.007 38.581 -0.837 1.00 45.53 63 SER A O 1
ATOM 518 N N . THR A 1 64 ? -19.005 38.356 -1.813 1.00 44.16 64 THR A N 1
ATOM 519 C CA . THR A 1 64 ? -18.814 36.935 -1.448 1.00 44.16 64 THR A CA 1
ATOM 520 C C . THR A 1 64 ? -18.869 36.675 0.064 1.00 44.16 64 THR A C 1
ATOM 522 O O . THR A 1 64 ? -19.358 35.638 0.512 1.00 44.16 64 THR A O 1
ATOM 525 N N . LYS A 1 65 ? -18.403 37.636 0.878 1.00 50.38 65 LYS A N 1
ATOM 526 C CA . LYS A 1 65 ? -18.378 37.534 2.352 1.00 50.38 65 LYS A CA 1
ATOM 527 C C . LYS A 1 65 ? -19.776 37.455 2.965 1.00 50.38 65 LYS A C 1
ATOM 529 O O . LYS A 1 65 ? -19.977 36.815 3.993 1.00 50.38 65 LYS A O 1
ATOM 534 N N . SER A 1 66 ? -20.762 38.105 2.345 1.00 59.50 66 SER A N 1
ATOM 535 C CA . SER A 1 66 ? -22.145 38.046 2.822 1.00 59.50 66 SER A CA 1
ATOM 536 C C . SER A 1 66 ? -22.771 36.679 2.530 1.00 59.50 66 SER A C 1
ATOM 538 O O . SER A 1 66 ? -23.511 36.144 3.352 1.00 59.50 66 SER A O 1
ATOM 540 N N . GLU A 1 67 ? -22.451 36.098 1.374 1.00 68.19 67 GLU A N 1
ATOM 541 C CA . GLU A 1 67 ? -23.066 34.870 0.862 1.00 68.19 67 GLU A CA 1
ATOM 542 C C . GLU A 1 67 ? -22.649 33.626 1.649 1.00 68.19 67 GLU A C 1
ATOM 544 O O . GLU A 1 67 ? -23.516 32.848 2.040 1.00 68.19 67 GLU A O 1
ATOM 549 N N . MET A 1 68 ? -21.357 33.465 1.962 1.00 73.38 68 MET A N 1
ATOM 550 C CA . MET A 1 68 ? -20.878 32.315 2.743 1.00 73.38 68 MET A CA 1
ATOM 551 C C . MET A 1 68 ? -21.459 32.294 4.160 1.00 73.38 68 MET A C 1
ATOM 553 O O . MET A 1 68 ? -21.946 31.260 4.615 1.00 73.38 68 MET A O 1
ATOM 557 N N . ASN A 1 69 ? -21.488 33.441 4.843 1.00 76.25 69 ASN A N 1
ATOM 558 C CA . ASN A 1 69 ? -22.071 33.535 6.180 1.00 76.25 69 ASN A CA 1
ATOM 559 C C . ASN A 1 69 ? -23.588 33.241 6.157 1.00 76.25 69 ASN A C 1
ATOM 561 O O . ASN A 1 69 ? -24.048 32.403 6.931 1.00 76.25 69 ASN A O 1
ATOM 565 N N . LYS A 1 70 ? -24.340 33.802 5.194 1.00 77.94 70 LYS A N 1
ATOM 566 C CA . LYS A 1 70 ? -25.770 33.487 4.967 1.00 77.94 70 LYS A CA 1
ATOM 567 C C . LYS A 1 70 ? -26.026 32.019 4.600 1.00 77.94 70 LYS A C 1
ATOM 569 O O . LYS A 1 70 ? -27.047 31.452 4.985 1.00 77.94 70 LYS A O 1
ATOM 574 N N . ALA A 1 71 ? -25.130 31.377 3.851 1.00 81.88 71 ALA A N 1
ATOM 575 C CA . ALA A 1 71 ? -25.242 29.953 3.535 1.00 81.88 71 ALA A CA 1
ATOM 576 C C . ALA A 1 71 ? -25.022 29.090 4.790 1.00 81.88 71 ALA A C 1
ATOM 578 O O . ALA A 1 71 ? -25.787 28.159 5.053 1.00 81.88 71 ALA A O 1
ATOM 579 N N . LEU A 1 72 ? -24.026 29.443 5.609 1.00 86.06 72 LEU A N 1
ATOM 580 C CA . LEU A 1 72 ? -23.704 28.763 6.863 1.00 86.06 72 LEU A CA 1
ATOM 581 C C . LEU A 1 72 ? -24.741 28.985 7.976 1.00 86.06 72 LEU A C 1
ATOM 583 O O . LEU A 1 72 ? -24.754 28.209 8.930 1.00 86.06 72 LEU A O 1
ATOM 587 N N . GLU A 1 73 ? -25.646 29.960 7.880 1.00 84.56 73 GLU A N 1
ATOM 588 C CA . GLU A 1 73 ? -26.814 30.058 8.776 1.00 84.56 73 GLU A CA 1
ATOM 589 C C . GLU A 1 73 ? -27.755 28.852 8.627 1.00 84.56 73 GLU A C 1
ATOM 591 O O . GLU A 1 73 ? -28.264 28.344 9.626 1.00 84.56 73 GLU A O 1
ATOM 596 N N . LYS A 1 74 ? -27.927 28.339 7.400 1.00 84.31 74 LYS A N 1
ATOM 597 C CA . LYS A 1 74 ? -28.801 27.189 7.096 1.00 84.31 74 LYS A CA 1
ATOM 598 C C . LYS A 1 74 ? -28.211 25.841 7.529 1.00 84.31 74 LYS A C 1
ATOM 600 O O . LYS A 1 74 ? -28.945 24.865 7.657 1.00 84.31 74 LYS A O 1
ATOM 605 N N . LEU A 1 75 ? -26.899 25.777 7.772 1.00 91.31 75 LEU A N 1
ATOM 606 C CA . LEU A 1 75 ? -26.192 24.551 8.144 1.00 91.31 75 LEU A CA 1
ATOM 607 C C . LEU A 1 75 ? -26.626 24.036 9.527 1.00 91.31 75 LEU A C 1
ATOM 609 O O . LEU A 1 75 ? -26.267 24.602 10.568 1.00 91.31 75 LEU A O 1
ATOM 613 N N . GLN A 1 76 ? -27.335 22.912 9.558 1.00 92.00 76 GLN A N 1
ATOM 614 C CA . GLN A 1 76 ? -27.630 22.198 10.795 1.00 92.00 76 GLN A CA 1
ATOM 615 C C . GLN A 1 76 ? -26.362 21.492 11.286 1.00 92.00 76 GLN A C 1
ATOM 617 O O . GLN A 1 76 ? -25.799 20.650 10.593 1.00 92.00 76 GLN A O 1
ATOM 622 N N . LEU A 1 77 ? -25.895 21.856 12.483 1.00 92.06 77 LEU A N 1
ATOM 623 C CA . LEU A 1 77 ? -24.687 21.280 13.071 1.00 92.06 77 LEU A CA 1
ATOM 624 C C . LEU A 1 77 ? -25.030 19.989 13.835 1.00 92.06 77 LEU A C 1
ATOM 626 O O . LEU A 1 77 ? -25.871 20.039 14.740 1.00 92.06 77 LEU A O 1
ATOM 630 N N . PRO A 1 78 ? -24.365 18.861 13.529 1.00 93.50 78 PRO A N 1
ATOM 631 C CA . PRO A 1 78 ? -24.427 17.644 14.329 1.00 93.50 78 PRO A CA 1
ATOM 632 C C . PRO A 1 78 ? -24.183 17.870 15.819 1.00 93.50 78 PRO A C 1
ATOM 634 O O . PRO A 1 78 ? -23.300 18.633 16.215 1.00 93.50 78 PRO A O 1
ATOM 637 N N . ARG A 1 79 ? -24.975 17.201 16.662 1.00 91.19 79 ARG A N 1
ATOM 638 C CA . ARG A 1 79 ? -24.914 17.352 18.122 1.00 91.19 79 ARG A CA 1
ATOM 639 C C . ARG A 1 79 ? -23.633 16.716 18.660 1.00 91.19 79 ARG A C 1
ATOM 641 O O . ARG A 1 79 ? -23.510 15.497 18.652 1.00 91.19 79 ARG A O 1
ATOM 648 N N . LEU A 1 80 ? -22.715 17.529 19.182 1.00 91.62 80 LEU A N 1
ATOM 649 C CA . LEU A 1 80 ? -21.552 17.006 19.901 1.00 91.62 80 LEU A CA 1
ATOM 650 C C . LEU A 1 80 ? -21.990 16.441 21.255 1.00 91.62 80 LEU A C 1
ATOM 652 O O . LEU A 1 80 ? -22.812 17.042 21.952 1.00 91.62 80 LEU A O 1
ATOM 656 N N . SER A 1 81 ? -21.391 15.319 21.642 1.00 86.50 81 SER A N 1
ATOM 657 C CA . SER A 1 81 ? -21.594 14.703 22.956 1.00 86.50 81 SER A CA 1
ATOM 658 C C . SER A 1 81 ? -21.012 15.561 24.091 1.00 86.50 81 SER A C 1
ATOM 660 O O . SER A 1 81 ? -21.639 15.711 25.139 1.00 86.50 81 SER A O 1
ATOM 662 N N . ALA A 1 82 ? -19.871 16.212 23.840 1.00 82.50 82 ALA A N 1
ATOM 663 C CA . ALA A 1 82 ? -19.287 17.252 24.680 1.00 82.50 82 ALA A CA 1
ATOM 664 C C . ALA A 1 82 ? -19.470 18.626 24.007 1.00 82.50 82 ALA A C 1
ATOM 666 O O . ALA A 1 82 ? -18.798 18.961 23.031 1.00 82.50 82 ALA A O 1
ATOM 667 N N . LYS A 1 83 ? -20.421 19.429 24.502 1.00 78.88 83 LYS A N 1
ATOM 668 C CA . LYS A 1 83 ? -20.699 20.767 23.951 1.00 78.88 83 LYS A CA 1
ATOM 669 C C . LYS A 1 83 ? -19.530 21.716 24.209 1.00 78.88 83 LYS A C 1
ATOM 671 O O . LYS A 1 83 ? -19.158 21.909 25.362 1.00 78.88 83 LYS A O 1
ATOM 676 N N . GLY A 1 84 ? -19.008 22.337 23.152 1.00 82.25 84 GLY A N 1
ATOM 677 C CA . GLY A 1 84 ? -17.893 23.281 23.246 1.00 82.25 84 GLY A CA 1
ATOM 678 C C . GLY A 1 84 ? -16.529 22.647 23.548 1.00 82.25 84 GLY A C 1
ATOM 679 O O . GLY A 1 84 ? -15.567 23.379 23.748 1.00 82.25 84 GLY A O 1
ATOM 680 N N . ASP A 1 85 ? -16.427 21.314 23.564 1.00 88.62 85 ASP A N 1
ATOM 681 C CA . ASP A 1 85 ? -15.151 20.594 23.601 1.00 88.62 85 ASP A CA 1
ATOM 682 C C . ASP A 1 85 ? -15.151 19.509 22.519 1.00 88.62 85 ASP A C 1
ATOM 684 O O . ASP A 1 85 ? -15.476 18.336 22.735 1.00 88.62 85 ASP A O 1
ATOM 688 N N . ILE A 1 86 ? -14.781 19.930 21.311 1.00 91.62 86 ILE A N 1
ATOM 689 C CA . ILE A 1 86 ? -14.684 19.040 20.159 1.00 91.62 86 ILE A CA 1
ATOM 690 C C . ILE A 1 86 ? -13.652 17.909 20.366 1.00 91.62 86 ILE A C 1
ATOM 692 O O . ILE A 1 86 ? -13.849 16.815 19.840 1.00 91.62 86 ILE A O 1
ATOM 696 N N . MET A 1 87 ? -12.592 18.106 21.164 1.00 90.75 87 MET A N 1
ATOM 697 C CA . MET A 1 87 ? -11.604 17.051 21.447 1.00 90.75 87 MET A CA 1
ATOM 698 C C . MET A 1 87 ? -12.169 15.971 22.375 1.00 90.75 87 MET A C 1
ATOM 700 O O . MET A 1 87 ? -11.957 14.784 22.121 1.00 90.75 87 MET A O 1
ATOM 704 N N . ALA A 1 88 ? -12.910 16.356 23.418 1.00 92.25 88 ALA A N 1
ATOM 705 C CA . ALA A 1 88 ? -13.608 15.407 24.282 1.00 92.25 88 ALA A CA 1
ATOM 706 C C . ALA A 1 88 ? -14.672 14.615 23.508 1.00 92.25 88 ALA A C 1
ATOM 708 O O . ALA A 1 88 ? -14.795 13.405 23.702 1.00 92.25 88 ALA A O 1
ATOM 709 N N . HIS A 1 89 ? -15.379 15.262 22.573 1.00 95.12 89 HIS A N 1
ATOM 710 C CA . HIS A 1 89 ? -16.298 14.570 21.670 1.00 95.12 89 HIS A CA 1
ATOM 711 C C . HIS A 1 89 ? -15.581 13.501 20.825 1.00 95.12 89 HIS A C 1
ATOM 713 O O . HIS A 1 89 ? -16.046 12.363 20.781 1.00 95.12 89 HIS A O 1
ATOM 719 N N . PHE A 1 90 ? -14.426 13.823 20.228 1.00 95.56 90 PHE A N 1
ATOM 720 C CA . PHE A 1 90 ? -13.621 12.872 19.447 1.00 95.56 90 PHE A CA 1
ATOM 721 C C . PHE A 1 90 ? -13.175 11.636 20.241 1.00 95.56 90 PHE A C 1
ATOM 723 O O . PHE A 1 90 ? -13.272 10.516 19.735 1.00 95.56 90 PHE A O 1
ATOM 730 N N . GLU A 1 91 ? -12.688 11.816 21.471 1.00 93.06 91 GLU A N 1
ATOM 731 C CA . GLU A 1 91 ? -12.293 10.686 22.323 1.00 93.06 91 GLU A CA 1
ATOM 732 C C . GLU A 1 91 ? -13.506 9.857 22.773 1.00 93.06 91 GLU A C 1
ATOM 734 O O . GLU A 1 91 ? -13.398 8.632 22.855 1.00 93.06 91 GLU A O 1
ATOM 739 N N . GLN A 1 92 ? -14.670 10.482 22.996 1.00 94.81 92 GLN A N 1
ATOM 740 C CA . GLN A 1 92 ? -15.902 9.767 23.331 1.00 94.81 92 GLN A CA 1
ATOM 741 C C . GLN A 1 92 ? -16.398 8.895 22.168 1.00 94.81 92 GLN A C 1
ATOM 743 O O . GLN A 1 92 ? -16.529 7.686 22.351 1.00 94.81 92 GLN A O 1
ATOM 748 N N . ILE A 1 93 ? -16.612 9.459 20.971 1.00 95.62 93 ILE A N 1
ATOM 749 C CA . ILE A 1 93 ? -17.115 8.674 19.827 1.00 95.62 93 ILE A CA 1
ATOM 750 C C . ILE A 1 93 ? -16.132 7.568 19.427 1.00 95.62 93 ILE A C 1
ATOM 752 O O . ILE A 1 93 ? -16.546 6.478 19.040 1.00 95.62 93 ILE A O 1
ATOM 756 N N . ALA A 1 94 ? -14.821 7.792 19.581 1.00 95.50 94 ALA A N 1
ATOM 757 C CA . ALA A 1 94 ? -13.826 6.749 19.360 1.00 95.50 94 ALA A CA 1
ATOM 758 C C . ALA A 1 94 ? -13.855 5.660 20.441 1.00 95.50 94 ALA A C 1
ATOM 760 O O . ALA A 1 94 ? -13.655 4.487 20.127 1.00 95.50 94 ALA A O 1
ATOM 761 N N . ALA A 1 95 ? -14.090 6.016 21.707 1.00 93.94 95 ALA A N 1
ATOM 762 C CA . ALA A 1 95 ? -14.239 5.040 22.782 1.00 93.94 95 ALA A CA 1
ATOM 763 C C . ALA A 1 95 ? -15.488 4.169 22.580 1.00 93.94 95 ALA A C 1
ATOM 765 O O . ALA A 1 95 ? -15.383 2.952 22.712 1.00 93.94 95 ALA A O 1
ATOM 766 N N . GLU A 1 96 ? -16.618 4.771 22.198 1.00 93.94 96 GLU A N 1
ATOM 767 C CA . GLU A 1 96 ? -17.879 4.087 21.880 1.00 93.94 96 GLU A CA 1
ATOM 768 C C . GLU A 1 96 ? -17.713 3.156 20.664 1.00 93.94 96 GLU A C 1
ATOM 770 O O . GLU A 1 96 ? -17.932 1.949 20.775 1.00 93.94 96 GLU A O 1
ATOM 775 N N . GLN A 1 97 ? -17.203 3.665 19.534 1.00 93.69 97 GLN A N 1
ATOM 776 C CA . GLN A 1 97 ? -16.953 2.866 18.323 1.00 93.69 97 GLN A CA 1
ATOM 777 C C . GLN A 1 97 ? -15.938 1.726 18.528 1.00 93.69 97 GLN A C 1
ATOM 779 O O . GLN A 1 97 ? -16.022 0.706 17.838 1.00 93.69 97 GLN A O 1
ATOM 784 N N . PHE A 1 98 ? -14.957 1.882 19.430 1.00 94.25 98 PHE A N 1
ATOM 785 C CA . PHE A 1 98 ? -13.954 0.846 19.708 1.00 94.25 98 PHE A CA 1
ATOM 786 C C . PHE A 1 98 ? -14.375 -0.130 20.815 1.00 94.25 98 PHE A C 1
ATOM 788 O O . PHE A 1 98 ? -13.780 -1.204 20.909 1.00 94.25 98 PHE A O 1
ATOM 795 N N . GLN A 1 99 ? -15.363 0.212 21.651 1.00 93.88 99 GLN A N 1
ATOM 796 C CA . GLN A 1 99 ? -15.672 -0.477 22.912 1.00 93.88 99 GLN A CA 1
ATOM 797 C C . GLN A 1 99 ? -15.742 -2.001 22.766 1.00 93.88 99 GLN A C 1
ATOM 799 O O . GLN A 1 99 ? -15.096 -2.731 23.521 1.00 93.88 99 GLN A O 1
ATOM 804 N N . GLU A 1 100 ? -16.475 -2.477 21.762 1.00 93.81 100 GLU A N 1
ATOM 805 C CA . GLU A 1 100 ? -16.704 -3.904 21.555 1.00 93.81 100 GLU A CA 1
ATOM 806 C C . GLU A 1 100 ? -15.465 -4.630 21.011 1.00 93.81 100 GLU A C 1
ATOM 808 O O . GLU A 1 100 ? -15.049 -5.657 21.547 1.00 93.81 100 GLU A O 1
ATOM 813 N N . SER A 1 101 ? -14.775 -4.047 20.023 1.00 95.06 101 SER A N 1
ATOM 814 C CA . SER A 1 101 ? -13.493 -4.590 19.545 1.00 95.06 101 SER A CA 1
ATOM 815 C C . SER A 1 101 ? -12.437 -4.610 20.658 1.00 95.06 101 SER A C 1
ATOM 817 O O . SER A 1 101 ? -11.662 -5.558 20.760 1.00 95.06 101 SER A O 1
ATOM 819 N N . LYS A 1 102 ? -12.433 -3.603 21.541 1.00 94.38 102 LYS A N 1
ATOM 820 C CA . LYS A 1 102 ? -11.548 -3.515 22.711 1.00 94.38 102 LYS A CA 1
ATOM 821 C C . LYS A 1 102 ? -11.849 -4.601 23.743 1.00 94.38 102 LYS A C 1
ATOM 823 O O . LYS A 1 102 ? -10.903 -5.169 24.290 1.00 94.38 102 LYS A O 1
ATOM 828 N N . ARG A 1 103 ? -13.130 -4.907 23.998 1.00 95.50 103 ARG A N 1
ATOM 829 C CA . ARG A 1 103 ? -13.563 -6.023 24.859 1.00 95.50 103 ARG A CA 1
ATOM 830 C C . ARG A 1 103 ? -13.037 -7.351 24.318 1.00 95.50 103 ARG A C 1
ATOM 832 O O . ARG A 1 103 ? -12.376 -8.084 25.051 1.00 95.50 103 ARG A O 1
ATOM 839 N N . ILE A 1 104 ? -13.285 -7.620 23.037 1.00 95.75 104 ILE A N 1
ATOM 840 C CA . ILE A 1 104 ? -12.887 -8.867 22.373 1.00 95.75 104 ILE A CA 1
ATOM 841 C C . ILE A 1 104 ? -11.359 -9.011 22.363 1.00 95.75 104 ILE A C 1
ATOM 843 O O . ILE A 1 104 ? -10.849 -10.034 22.812 1.00 95.75 104 ILE A O 1
ATOM 847 N N . LEU A 1 105 ? -10.612 -7.973 21.966 1.00 95.06 105 LEU A N 1
ATOM 848 C CA . LEU A 1 105 ? -9.143 -7.970 22.018 1.00 95.06 105 LEU A CA 1
ATOM 849 C C . LEU A 1 105 ? -8.632 -8.270 23.437 1.00 95.06 105 LEU A C 1
ATOM 851 O O . LEU A 1 105 ? -7.844 -9.192 23.632 1.00 95.06 105 LEU A O 1
ATOM 855 N N . LYS A 1 106 ? -9.131 -7.564 24.460 1.00 93.56 106 LYS A N 1
ATOM 856 C CA . LYS A 1 106 ? -8.685 -7.787 25.846 1.00 93.56 106 LYS A CA 1
ATOM 857 C C . LYS A 1 106 ? -9.028 -9.176 26.395 1.00 93.56 106 LYS A C 1
ATOM 859 O O . LYS A 1 106 ? -8.329 -9.621 27.299 1.00 93.56 106 LYS A O 1
ATOM 864 N N . SER A 1 107 ? -10.013 -9.889 25.839 1.00 92.56 107 SER A N 1
ATOM 865 C CA . SER A 1 107 ? -10.267 -11.296 26.200 1.00 92.56 107 SER A CA 1
ATOM 866 C C . SER A 1 107 ? -9.105 -12.235 25.830 1.00 92.56 107 SER A C 1
ATOM 868 O O . SER A 1 107 ? -8.899 -13.248 26.493 1.00 92.56 107 SER A O 1
ATOM 870 N N . GLY A 1 108 ? -8.286 -11.861 24.838 1.00 89.69 108 GLY A N 1
ATOM 871 C CA . GLY A 1 108 ? -7.068 -12.571 24.437 1.00 89.69 108 GLY A CA 1
ATOM 872 C C . GLY A 1 108 ? -5.838 -12.290 25.307 1.00 89.69 108 GLY A C 1
ATOM 873 O O . GLY A 1 108 ? -4.742 -12.746 24.976 1.00 89.69 108 GLY A O 1
ATOM 874 N N . LEU A 1 109 ? -5.976 -11.519 26.391 1.00 88.81 109 LEU A N 1
ATOM 875 C CA . LEU A 1 109 ? -4.866 -11.079 27.237 1.00 88.81 109 LEU A CA 1
ATOM 876 C C . LEU A 1 109 ? -5.005 -11.636 28.656 1.00 88.81 109 LEU A C 1
ATOM 878 O O . LEU A 1 109 ? -5.880 -11.239 29.421 1.00 88.81 109 LEU A O 1
ATOM 882 N N . GLY A 1 110 ? -4.074 -12.498 29.058 1.00 77.00 110 GLY A N 1
ATOM 883 C CA . GLY A 1 110 ? -3.993 -12.981 30.433 1.00 77.00 110 GLY A CA 1
ATOM 884 C C . GLY A 1 110 ? -2.733 -13.803 30.666 1.00 77.00 110 GLY A C 1
ATOM 885 O O . GLY A 1 110 ? -2.365 -14.614 29.825 1.00 77.00 110 GLY A O 1
ATOM 886 N N . LYS A 1 111 ? -2.081 -13.630 31.825 1.00 65.75 111 LYS A N 1
ATOM 887 C CA . LYS A 1 111 ? -0.846 -14.368 32.172 1.00 65.75 111 LYS A CA 1
ATOM 888 C C . LYS A 1 111 ? -1.025 -15.892 32.211 1.00 65.75 111 LYS A C 1
ATOM 890 O O . LYS A 1 111 ? -0.046 -16.609 32.056 1.00 65.75 111 LYS A O 1
ATOM 895 N N . ASN A 1 112 ? -2.261 -16.354 32.405 1.00 65.00 112 ASN A N 1
ATOM 896 C CA . ASN A 1 112 ? -2.632 -17.768 32.476 1.00 65.00 112 ASN A CA 1
ATOM 897 C C . ASN A 1 112 ? -3.476 -18.210 31.263 1.00 65.00 112 ASN A C 1
ATOM 899 O O . ASN A 1 112 ? -4.053 -19.294 31.293 1.00 65.00 112 ASN A O 1
ATOM 903 N N . LEU A 1 113 ? -3.609 -17.372 30.224 1.00 83.12 113 LEU A N 1
ATOM 904 C CA . LEU A 1 113 ? -4.345 -17.740 29.017 1.00 83.12 113 LEU A CA 1
ATOM 905 C C . LEU A 1 113 ? -3.445 -18.619 28.142 1.00 83.12 113 LEU A C 1
ATOM 907 O O . LEU A 1 113 ? -2.519 -18.122 27.500 1.00 83.12 113 LEU A O 1
ATOM 911 N N . VAL A 1 114 ? -3.724 -19.920 28.145 1.00 83.44 114 VAL A N 1
ATOM 912 C CA . VAL A 1 114 ? -3.027 -20.938 27.353 1.00 83.44 114 VAL A CA 1
ATOM 913 C C . VAL A 1 114 ? -3.973 -21.421 26.257 1.00 83.44 114 VAL A C 1
ATOM 915 O O . VAL A 1 114 ? -5.156 -21.635 26.521 1.00 83.44 114 VAL A O 1
ATOM 918 N N . LEU A 1 115 ? -3.464 -21.581 25.034 1.00 91.44 115 LEU A N 1
ATOM 919 C CA . LEU A 1 115 ? -4.250 -22.122 23.925 1.00 91.44 115 LEU A CA 1
ATOM 920 C C . LEU A 1 115 ? -4.691 -23.573 24.205 1.00 91.44 115 LEU A C 1
ATOM 922 O O . LEU A 1 115 ? -3.982 -24.313 24.895 1.00 91.44 115 LEU A O 1
ATOM 926 N N . PRO A 1 116 ? -5.834 -24.015 23.649 1.00 93.50 116 PRO A N 1
ATOM 927 C CA . PRO A 1 116 ? -6.252 -25.414 23.709 1.00 93.50 116 PRO A CA 1
ATOM 928 C C . PRO A 1 116 ? -5.178 -26.347 23.132 1.00 93.50 116 PRO A C 1
ATOM 930 O O . PRO A 1 116 ? -4.399 -25.965 22.254 1.00 93.50 116 PRO A O 1
ATOM 933 N N . LYS A 1 117 ? -5.154 -27.605 23.589 1.00 91.19 117 LYS A N 1
ATOM 934 C CA . LYS A 1 117 ? -4.227 -28.614 23.059 1.00 91.19 117 LYS A CA 1
ATOM 935 C C . LYS A 1 117 ? -4.461 -28.791 21.553 1.00 91.19 117 LYS A C 1
ATOM 937 O O . LYS A 1 117 ? -5.593 -29.015 21.126 1.00 91.19 117 LYS A O 1
ATOM 942 N N . ARG A 1 118 ? -3.388 -28.694 20.764 1.00 92.62 118 ARG A N 1
ATOM 943 C CA . ARG A 1 118 ? -3.420 -28.903 19.309 1.00 92.62 118 ARG A CA 1
ATOM 944 C C . ARG A 1 118 ? -3.887 -30.334 18.980 1.00 92.62 118 ARG A C 1
ATOM 946 O O . ARG A 1 118 ? -3.472 -31.261 19.686 1.00 92.62 118 ARG A O 1
ATOM 953 N N . PRO A 1 119 ? -4.728 -30.543 17.948 1.00 93.38 119 PRO A N 1
ATOM 954 C CA . PRO A 1 119 ? -5.048 -31.886 17.468 1.00 93.38 119 PRO A CA 1
ATOM 955 C C . PRO A 1 119 ? -3.788 -32.614 16.976 1.00 93.38 119 PRO A C 1
ATOM 957 O O . PRO A 1 119 ? -2.850 -31.995 16.491 1.00 93.38 119 PRO A O 1
ATOM 960 N N . THR A 1 120 ? -3.773 -33.943 17.089 1.00 89.69 120 THR A N 1
ATOM 961 C CA . THR A 1 120 ? -2.663 -34.796 16.618 1.00 89.69 120 THR A CA 1
ATOM 962 C C . THR A 1 120 ? -2.787 -35.212 15.152 1.00 89.69 120 THR A C 1
ATOM 964 O O . THR A 1 120 ? -1.851 -35.782 14.599 1.00 89.69 120 THR A O 1
ATOM 967 N N . LYS A 1 121 ? -3.953 -34.987 14.537 1.00 93.75 121 LYS A N 1
ATOM 968 C CA . LYS A 1 121 ? -4.227 -35.260 13.125 1.00 93.75 121 LYS A CA 1
ATOM 969 C C . LYS A 1 121 ? -5.274 -34.281 12.605 1.00 93.75 121 LYS A C 1
ATOM 971 O O . LYS A 1 121 ? -6.374 -34.188 13.159 1.00 93.75 121 LYS A O 1
ATOM 976 N N . TRP A 1 122 ? -4.944 -33.608 11.513 1.00 96.12 122 TRP A N 1
ATOM 977 C CA . TRP A 1 122 ? -5.816 -32.665 10.824 1.00 96.12 122 TRP A CA 1
ATOM 978 C C . TRP A 1 122 ? -6.753 -33.395 9.849 1.00 96.12 122 TRP A C 1
ATOM 980 O O . TRP A 1 122 ? -6.374 -34.401 9.240 1.00 96.12 122 TRP A O 1
ATOM 990 N N . ALA A 1 123 ? -7.985 -32.913 9.714 1.00 96.00 123 ALA A N 1
ATOM 991 C CA . ALA A 1 123 ? -8.982 -33.411 8.777 1.00 96.00 123 ALA A CA 1
ATOM 992 C C . ALA A 1 123 ? -8.767 -32.788 7.392 1.00 96.00 123 ALA A C 1
ATOM 994 O O . ALA A 1 123 ? -8.856 -31.570 7.240 1.00 96.00 123 ALA A O 1
ATOM 995 N N . LEU A 1 124 ? -8.525 -33.629 6.385 1.00 95.38 124 LEU A N 1
ATOM 996 C CA . LEU A 1 124 ? -8.562 -33.232 4.979 1.00 95.38 124 LEU A CA 1
ATOM 997 C C . LEU A 1 124 ? -10.003 -33.394 4.479 1.00 95.38 124 LEU A C 1
ATOM 999 O O . LEU A 1 124 ? -10.357 -34.424 3.913 1.00 95.38 124 LEU A O 1
ATOM 1003 N N . GLN A 1 125 ? -10.844 -32.402 4.769 1.00 94.19 125 GLN A N 1
ATOM 1004 C CA . GLN A 1 125 ? -12.246 -32.331 4.344 1.00 94.19 125 GLN A CA 1
ATOM 1005 C C . GLN A 1 125 ? -12.591 -30.883 3.956 1.00 94.19 125 GLN A C 1
ATOM 1007 O O . GLN A 1 125 ? -11.999 -29.966 4.535 1.00 94.19 125 GLN A O 1
ATOM 1012 N N . PRO A 1 126 ? -13.488 -30.654 2.978 1.00 95.25 126 PRO A N 1
ATOM 1013 C CA . PRO A 1 126 ? -13.784 -29.314 2.484 1.00 95.25 126 PRO A CA 1
ATOM 1014 C C . PRO A 1 126 ? -14.503 -28.476 3.548 1.00 95.25 126 PRO A C 1
ATOM 1016 O O . PRO A 1 126 ? -15.258 -28.998 4.366 1.00 95.25 126 PRO A O 1
ATOM 1019 N N . GLY A 1 127 ? -14.290 -27.160 3.530 1.00 96.56 127 GLY A N 1
ATOM 1020 C CA . GLY A 1 127 ? -14.882 -26.262 4.521 1.00 96.56 127 GLY A CA 1
ATOM 1021 C C . GLY A 1 127 ? -14.186 -26.331 5.884 1.00 96.56 127 GLY A C 1
ATOM 1022 O O . GLY A 1 127 ? -13.025 -26.729 5.984 1.00 96.56 127 GLY A O 1
ATOM 1023 N N . TRP A 1 128 ? -14.867 -25.869 6.938 1.00 98.06 128 TRP A N 1
ATOM 1024 C CA . TRP A 1 128 ? -14.288 -25.753 8.279 1.00 98.06 128 TRP A CA 1
ATOM 1025 C C . TRP A 1 128 ? -14.464 -27.020 9.120 1.00 98.06 128 TRP A C 1
ATOM 1027 O O . TRP A 1 128 ? -15.551 -27.577 9.247 1.00 98.06 128 TRP A O 1
ATOM 1037 N N . THR A 1 129 ? -13.394 -27.397 9.815 1.00 98.00 129 THR A N 1
ATOM 1038 C CA . THR A 1 129 ? -13.393 -28.428 10.856 1.00 98.00 129 THR A CA 1
ATOM 1039 C C . THR A 1 129 ? -13.053 -27.806 12.201 1.00 98.00 129 THR A C 1
ATOM 1041 O O . THR A 1 129 ? -12.021 -27.153 12.329 1.00 98.00 129 THR A O 1
ATOM 1044 N N . ALA A 1 130 ? -13.892 -28.042 13.206 1.00 97.25 130 ALA A N 1
ATOM 1045 C CA . ALA A 1 130 ? -13.660 -27.715 14.606 1.00 97.25 130 ALA A CA 1
ATOM 1046 C C . ALA A 1 130 ? -13.128 -28.939 15.367 1.00 97.25 130 ALA A C 1
ATOM 1048 O O . ALA A 1 130 ? -13.693 -30.033 15.265 1.00 97.25 130 ALA A O 1
ATOM 1049 N N . TYR A 1 131 ? -12.083 -28.752 16.173 1.00 96.56 131 TYR A N 1
ATOM 1050 C CA . TYR A 1 131 ? -11.457 -29.828 16.947 1.00 96.56 131 TYR A CA 1
ATOM 1051 C C . TYR A 1 131 ? -11.807 -29.694 18.427 1.00 96.56 131 TYR A C 1
ATOM 1053 O O . TYR A 1 131 ? -11.488 -28.686 19.058 1.00 96.56 131 TYR A O 1
ATOM 1061 N N . ASP A 1 132 ? -12.450 -30.713 18.999 1.00 92.06 132 ASP A N 1
ATOM 1062 C CA . ASP A 1 132 ? -12.745 -30.732 20.432 1.00 92.06 132 ASP A CA 1
ATOM 1063 C C . ASP A 1 132 ? -11.438 -30.799 21.256 1.00 92.06 132 ASP A C 1
ATOM 1065 O O . ASP A 1 132 ? -10.640 -31.723 21.065 1.00 92.06 132 ASP A O 1
ATOM 1069 N N . PRO A 1 133 ? -11.199 -29.865 22.196 1.00 89.75 133 PRO A N 1
ATOM 1070 C CA . PRO A 1 133 ? -9.908 -29.723 22.873 1.00 89.75 133 PRO A CA 1
ATOM 1071 C C . PRO A 1 133 ? -9.601 -30.833 23.892 1.00 89.75 133 PRO A C 1
ATOM 1073 O O . PRO A 1 133 ? -8.472 -30.910 24.378 1.00 89.75 133 PRO A O 1
ATOM 1076 N N . LYS A 1 134 ? -10.583 -31.676 24.254 1.00 86.69 134 LYS A N 1
ATOM 1077 C CA . LYS A 1 134 ? -10.415 -32.775 25.223 1.00 86.69 134 LYS A CA 1
ATOM 1078 C C . LYS A 1 134 ? -10.236 -34.125 24.534 1.00 86.69 134 LYS A C 1
ATOM 1080 O O . LYS A 1 134 ? -9.404 -34.924 24.949 1.00 86.69 134 LYS A O 1
ATOM 1085 N N . THR A 1 135 ? -11.039 -34.376 23.506 1.00 86.50 135 THR A N 1
ATOM 1086 C CA . THR A 1 135 ? -11.154 -35.664 22.807 1.00 86.50 135 THR A CA 1
ATOM 1087 C C . THR A 1 135 ? -10.420 -35.690 21.469 1.00 86.50 135 THR A C 1
ATOM 1089 O O . THR A 1 135 ? -10.197 -36.766 20.925 1.00 86.50 135 THR A O 1
ATOM 1092 N N . GLY A 1 136 ? -10.069 -34.526 20.910 1.00 86.75 136 GLY A N 1
ATOM 1093 C CA . GLY A 1 136 ? -9.547 -34.404 19.548 1.00 86.75 136 GLY A CA 1
ATOM 1094 C C . GLY A 1 136 ? -10.593 -34.671 18.460 1.00 86.75 136 GLY A C 1
ATOM 1095 O O . GLY A 1 136 ? -10.234 -34.732 17.284 1.00 86.75 136 GLY A O 1
ATOM 1096 N N . LYS A 1 137 ? -11.876 -34.843 18.822 1.00 91.38 137 LYS A N 1
ATOM 1097 C CA . LYS A 1 137 ? -12.946 -35.151 17.869 1.00 91.38 137 LYS A CA 1
ATOM 1098 C C . LYS A 1 137 ? -13.075 -34.036 16.831 1.00 91.38 137 LYS A C 1
ATOM 1100 O O . LYS A 1 137 ? -13.257 -32.869 17.179 1.00 91.38 137 LYS A O 1
ATOM 1105 N N . GLN A 1 138 ? -13.034 -34.439 15.568 1.00 95.56 138 GLN A N 1
ATOM 1106 C CA . GLN A 1 138 ? -13.256 -33.597 14.399 1.00 95.56 138 GLN A CA 1
ATOM 1107 C C . GLN A 1 138 ? -14.769 -33.427 14.195 1.00 95.56 138 GLN A C 1
ATOM 1109 O O . GLN A 1 138 ? -15.503 -34.415 14.172 1.00 95.56 138 GLN A O 1
ATOM 1114 N N . ASN A 1 139 ? -15.248 -32.188 14.087 1.00 95.25 139 ASN A N 1
ATOM 1115 C CA . ASN A 1 139 ? -16.649 -31.877 13.794 1.00 95.25 139 ASN A CA 1
ATOM 1116 C C . ASN A 1 139 ? -16.690 -30.828 12.674 1.00 95.25 139 ASN A C 1
ATOM 1118 O O . ASN A 1 139 ? -16.025 -29.798 12.777 1.00 95.25 139 ASN A O 1
ATOM 1122 N N . GLU A 1 140 ? -17.449 -31.080 11.612 1.00 96.94 140 GLU A N 1
ATOM 1123 C CA . GLU A 1 140 ? -17.668 -30.105 10.539 1.00 96.94 140 GLU A CA 1
ATOM 1124 C C . GLU A 1 140 ? -18.489 -28.912 11.059 1.00 96.94 140 GLU A C 1
ATOM 1126 O O . GLU A 1 140 ? -19.442 -29.087 11.823 1.00 96.94 140 GLU A O 1
ATOM 1131 N N . VAL A 1 141 ? -18.116 -27.694 10.661 1.00 96.25 141 VAL A N 1
ATOM 1132 C CA . VAL A 1 141 ? -18.842 -26.455 10.980 1.00 96.25 141 VAL A CA 1
ATOM 1133 C C . VAL A 1 141 ? -18.897 -25.546 9.751 1.00 96.25 141 VAL A C 1
ATOM 1135 O O . VAL A 1 141 ? -18.058 -25.632 8.861 1.00 96.25 141 VAL A O 1
ATOM 1138 N N . LYS A 1 142 ? -19.872 -24.631 9.692 1.00 94.50 142 LYS A N 1
ATOM 1139 C CA . LYS A 1 142 ? -19.992 -23.686 8.561 1.00 94.50 142 LYS A CA 1
ATOM 1140 C C . LYS A 1 142 ? -19.016 -22.509 8.660 1.00 94.50 142 LYS A C 1
ATOM 1142 O O . LYS A 1 142 ? -18.573 -21.996 7.637 1.00 94.50 142 LYS A O 1
ATOM 1147 N N . PHE A 1 143 ? -18.710 -22.077 9.880 1.00 94.88 143 PHE A N 1
ATOM 1148 C CA . PHE A 1 143 ? -17.775 -21.005 10.230 1.00 94.88 143 PHE A CA 1
ATOM 1149 C C . PHE A 1 143 ? -17.393 -21.148 11.721 1.00 94.88 143 PHE A C 1
ATOM 1151 O O . PHE A 1 143 ? -18.111 -21.829 12.458 1.00 94.88 143 PHE A O 1
ATOM 1158 N N . PRO A 1 144 ? -16.293 -20.537 12.200 1.00 95.69 144 PRO A N 1
ATOM 1159 C CA . PRO A 1 144 ? -15.941 -20.540 13.623 1.00 95.69 144 PRO A CA 1
ATOM 1160 C C . PRO A 1 144 ? -16.832 -19.589 14.439 1.00 95.69 144 PRO A C 1
ATOM 1162 O O . PRO A 1 144 ? -16.963 -18.412 14.093 1.00 95.69 144 PRO A O 1
ATOM 1165 N N . ASP A 1 145 ? -17.400 -20.048 15.556 1.00 91.38 145 ASP A N 1
ATOM 1166 C CA . ASP A 1 145 ? -18.355 -19.252 16.349 1.00 91.38 145 ASP A CA 1
ATOM 1167 C C . ASP A 1 145 ? -17.707 -18.151 17.211 1.00 91.38 145 ASP A C 1
ATOM 1169 O O . ASP A 1 145 ? -18.307 -17.092 17.400 1.00 91.38 145 ASP A O 1
ATOM 1173 N N . GLU A 1 146 ? -16.481 -18.344 17.714 1.00 94.50 146 GLU A N 1
ATOM 1174 C CA . GLU A 1 146 ? -15.883 -17.478 18.745 1.00 94.50 146 GLU A CA 1
ATOM 1175 C C . GLU A 1 146 ? -15.627 -16.033 18.305 1.00 94.50 146 GLU A C 1
ATOM 1177 O O . GLU A 1 146 ? -15.231 -15.761 17.174 1.00 94.50 146 GLU A O 1
ATOM 1182 N N . GLU A 1 147 ? -15.797 -15.098 19.243 1.00 95.25 147 GLU A N 1
ATOM 1183 C CA . GLU A 1 147 ? -15.597 -13.660 19.025 1.00 95.25 147 GLU A CA 1
ATOM 1184 C C . GLU A 1 147 ? -14.133 -13.291 18.738 1.00 95.25 147 GLU A C 1
ATOM 1186 O O . GLU A 1 147 ? -13.884 -12.339 18.007 1.00 95.25 147 GLU A O 1
ATOM 1191 N N . LEU A 1 148 ? -13.167 -14.032 19.293 1.00 96.69 148 LEU A N 1
ATOM 1192 C CA . LEU A 1 148 ? -11.734 -13.824 19.078 1.00 96.69 148 LEU A CA 1
ATOM 1193 C C . LEU A 1 148 ? -11.123 -15.044 18.385 1.00 96.69 148 LEU A C 1
ATOM 1195 O O . LEU A 1 148 ? -11.177 -16.155 18.918 1.00 96.69 148 LEU A O 1
ATOM 1199 N N . LEU A 1 149 ? -10.490 -14.808 17.236 1.00 97.06 149 LEU A N 1
ATOM 1200 C CA . LEU A 1 149 ? -9.762 -15.815 16.465 1.00 97.06 149 LEU A CA 1
ATOM 1201 C C . LEU A 1 149 ? -8.352 -15.315 16.153 1.00 97.06 149 LEU A C 1
ATOM 1203 O O . LEU A 1 149 ? -8.184 -14.174 15.728 1.00 97.06 149 LEU A O 1
ATOM 1207 N N . PHE A 1 150 ? -7.358 -16.185 16.294 1.00 97.69 150 PHE A N 1
ATOM 1208 C CA . PHE A 1 150 ? -6.054 -16.033 15.653 1.00 97.69 150 PHE A CA 1
ATOM 1209 C C . PHE A 1 150 ? -6.080 -16.858 14.368 1.00 97.69 150 PHE A C 1
ATOM 1211 O O . PHE A 1 150 ? -6.555 -17.992 14.406 1.00 97.69 150 PHE A O 1
ATOM 1218 N N . PHE A 1 151 ? -5.653 -16.285 13.244 1.00 97.50 151 PHE A N 1
ATOM 1219 C CA . PHE A 1 151 ? -5.925 -16.815 11.903 1.00 97.50 151 PHE A CA 1
ATOM 1220 C C . PHE A 1 151 ? -4.733 -16.617 10.963 1.00 97.50 151 PHE A C 1
ATOM 1222 O O . PHE A 1 151 ? -4.089 -15.569 11.006 1.00 97.50 151 PHE A O 1
ATOM 1229 N N . ASP A 1 152 ? -4.495 -17.616 10.116 1.00 97.00 152 ASP A N 1
ATOM 1230 C CA . ASP A 1 152 ? -3.503 -17.630 9.038 1.00 97.00 152 ASP A CA 1
ATOM 1231 C C . ASP A 1 152 ? -4.052 -18.434 7.845 1.00 97.00 152 ASP A C 1
ATOM 1233 O O . ASP A 1 152 ? -4.857 -19.359 8.027 1.00 97.00 152 ASP A O 1
ATOM 1237 N N . THR A 1 153 ? -3.646 -18.089 6.620 1.00 96.38 153 THR A N 1
ATOM 1238 C CA . THR A 1 153 ? -4.073 -18.800 5.406 1.00 96.38 153 THR A CA 1
ATOM 1239 C C . THR A 1 153 ? -3.013 -18.792 4.313 1.00 96.38 153 THR A C 1
ATOM 1241 O O . THR A 1 153 ? -2.424 -17.762 3.988 1.00 96.38 153 THR A O 1
ATOM 1244 N N . GLU A 1 154 ? -2.834 -19.951 3.682 1.00 95.75 154 GLU A N 1
ATOM 1245 C CA . GLU A 1 154 ? -1.870 -20.162 2.609 1.00 95.75 154 GLU A CA 1
ATOM 1246 C C . GLU A 1 154 ? -2.555 -20.464 1.264 1.00 95.75 154 GLU A C 1
ATOM 1248 O O . GLU A 1 154 ? -3.714 -20.895 1.174 1.00 95.75 154 GLU A O 1
ATOM 1253 N N . VAL A 1 155 ? -1.817 -20.188 0.187 1.00 94.88 155 VAL A N 1
ATOM 1254 C CA . VAL A 1 155 ? -2.279 -20.214 -1.210 1.00 94.88 155 VAL A CA 1
ATOM 1255 C C . VAL A 1 155 ? -1.259 -20.963 -2.061 1.00 94.88 155 VAL A C 1
ATOM 1257 O O . VAL A 1 155 ? -0.088 -20.602 -2.058 1.00 94.88 155 VAL A O 1
ATOM 1260 N N . CYS A 1 156 ? -1.708 -21.945 -2.843 1.00 94.44 156 CYS A N 1
ATOM 1261 C CA . CYS A 1 156 ? -0.929 -22.543 -3.927 1.00 94.44 156 CYS A CA 1
ATOM 1262 C C . CYS A 1 156 ? -0.757 -21.525 -5.075 1.00 94.44 156 CYS A C 1
ATOM 1264 O O . CYS A 1 156 ? -1.633 -21.383 -5.929 1.00 94.44 156 CYS A O 1
ATOM 1266 N N . VAL A 1 157 ? 0.350 -20.773 -5.065 1.00 91.56 157 VAL A N 1
ATOM 1267 C CA . VAL A 1 157 ? 0.587 -19.614 -5.956 1.00 91.56 157 VAL A CA 1
ATOM 1268 C C . VAL A 1 157 ? 0.726 -20.020 -7.427 1.00 91.56 157 VAL A C 1
ATOM 1270 O O . VAL A 1 157 ? 0.324 -19.269 -8.318 1.00 91.56 157 VAL A O 1
ATOM 1273 N N . THR A 1 158 ? 1.286 -21.203 -7.680 1.00 90.44 158 THR A N 1
ATOM 1274 C CA . THR A 1 158 ? 1.436 -21.809 -9.016 1.00 90.44 158 THR A CA 1
ATOM 1275 C C . THR A 1 158 ? 0.088 -22.017 -9.708 1.00 90.44 158 THR A C 1
ATOM 1277 O O . THR A 1 158 ? 0.001 -21.891 -10.927 1.00 90.44 158 THR A O 1
ATOM 1280 N N . GLU A 1 159 ? -0.972 -22.241 -8.930 1.00 89.50 159 GLU A N 1
ATOM 1281 C CA . GLU A 1 159 ? -2.343 -22.430 -9.393 1.00 89.50 159 GLU A CA 1
ATOM 1282 C C . GLU A 1 159 ? -3.280 -21.280 -8.964 1.00 89.50 159 GLU A C 1
ATOM 1284 O O . GLU A 1 159 ? -4.453 -21.492 -8.638 1.00 89.50 159 GLU A O 1
ATOM 1289 N N . GLY A 1 160 ? -2.773 -20.045 -8.942 1.00 90.06 160 GLY A N 1
ATOM 1290 C CA . GLY A 1 160 ? -3.584 -18.834 -8.790 1.00 90.06 160 GLY A CA 1
ATOM 1291 C C . GLY A 1 160 ? -3.656 -18.266 -7.369 1.00 90.06 160 GLY A C 1
ATOM 1292 O O . GLY A 1 160 ? -2.760 -18.447 -6.554 1.00 90.06 160 GLY A O 1
ATOM 1293 N N . GLN A 1 161 ? -4.694 -17.463 -7.095 1.00 92.56 161 GLN A N 1
ATOM 1294 C CA . GLN A 1 161 ? -4.743 -16.578 -5.914 1.00 92.56 161 GLN A CA 1
ATOM 1295 C C . GLN A 1 161 ? -5.847 -16.900 -4.891 1.00 92.56 161 GLN A C 1
ATOM 1297 O O . GLN A 1 161 ? -6.016 -16.152 -3.922 1.00 92.56 161 GLN A O 1
ATOM 1302 N N . LEU A 1 162 ? -6.593 -17.990 -5.080 1.00 95.56 162 LEU A N 1
ATOM 1303 C CA . LEU A 1 162 ? -7.641 -18.440 -4.153 1.00 95.56 162 LEU A CA 1
ATOM 1304 C C . LEU A 1 162 ? -7.049 -19.152 -2.920 1.00 95.56 162 LEU A C 1
ATOM 1306 O O . LEU A 1 162 ? -6.046 -19.856 -3.066 1.00 95.56 162 LEU A O 1
ATOM 1310 N N . PRO A 1 163 ? -7.655 -19.009 -1.722 1.00 96.69 163 PRO A N 1
ATOM 1311 C CA . PRO A 1 163 ? -7.202 -19.714 -0.523 1.00 96.69 163 PRO A CA 1
ATOM 1312 C C . PRO A 1 163 ? -7.160 -21.224 -0.742 1.00 96.69 163 PRO A C 1
ATOM 1314 O O . PRO A 1 163 ? -8.050 -21.802 -1.361 1.00 96.69 163 PRO A O 1
ATOM 1317 N N . THR A 1 164 ? -6.110 -21.860 -0.229 1.00 95.69 164 THR A N 1
ATOM 1318 C CA . THR A 1 164 ? -5.886 -23.308 -0.345 1.00 95.69 164 THR A CA 1
ATOM 1319 C C . THR A 1 164 ? -6.160 -24.008 0.980 1.00 95.69 164 THR A C 1
ATOM 1321 O O . THR A 1 164 ? -6.939 -24.965 1.022 1.00 95.69 164 THR A O 1
ATOM 1324 N N . LEU A 1 165 ? -5.562 -23.473 2.047 1.00 96.75 165 LEU A N 1
ATOM 1325 C CA . LEU A 1 165 ? -5.606 -23.960 3.422 1.00 96.75 165 LEU A CA 1
ATOM 1326 C C . LEU A 1 165 ? -5.716 -22.758 4.369 1.00 96.75 165 LEU A C 1
ATOM 1328 O O . LEU A 1 165 ? -5.147 -21.698 4.099 1.00 96.75 165 LEU A O 1
ATOM 1332 N N . ALA A 1 166 ? -6.412 -22.918 5.489 1.00 97.81 166 ALA A N 1
ATOM 1333 C CA . ALA A 1 166 ? -6.330 -21.974 6.598 1.00 97.81 166 ALA A CA 1
ATOM 1334 C C . ALA A 1 166 ? -6.397 -22.686 7.946 1.00 97.81 166 ALA A C 1
ATOM 1336 O O . ALA A 1 166 ? -7.017 -23.745 8.076 1.00 97.81 166 ALA A O 1
ATOM 1337 N N . VAL A 1 167 ? -5.786 -22.080 8.958 1.00 97.94 167 VAL A N 1
ATOM 1338 C CA . VAL A 1 167 ? -5.853 -22.538 10.348 1.00 97.94 167 VAL A CA 1
ATOM 1339 C C . VAL A 1 167 ? -6.324 -21.380 11.214 1.00 97.94 167 VAL A C 1
ATOM 1341 O O . VAL A 1 167 ? -5.950 -20.227 11.002 1.00 97.94 167 VAL A O 1
ATOM 1344 N N . ALA A 1 168 ? -7.163 -21.689 12.201 1.00 97.94 168 ALA A N 1
ATOM 1345 C CA . ALA A 1 168 ? -7.523 -20.739 13.240 1.00 97.94 168 ALA A CA 1
ATOM 1346 C C . ALA A 1 168 ? -7.470 -21.378 14.626 1.00 97.94 168 ALA A C 1
ATOM 1348 O O . ALA A 1 168 ? -7.674 -22.582 14.791 1.00 97.94 168 ALA A O 1
ATOM 1349 N N . VAL A 1 169 ? -7.251 -20.554 15.644 1.00 96.94 169 VAL A N 1
ATOM 1350 C CA . VAL A 1 169 ? -7.410 -20.952 17.043 1.00 96.94 169 VAL A CA 1
ATOM 1351 C C . VAL A 1 169 ? -8.116 -19.850 17.819 1.00 96.94 169 VAL A C 1
ATOM 1353 O O . VAL A 1 169 ? -7.834 -18.661 17.658 1.00 96.94 169 VAL A O 1
ATOM 1356 N N . SER A 1 170 ? -9.052 -20.251 18.666 1.00 95.44 170 SER A N 1
ATOM 1357 C CA . SER A 1 170 ? -9.662 -19.399 19.680 1.00 95.44 170 SER A CA 1
ATOM 1358 C C . SER A 1 170 ? -9.111 -19.778 21.065 1.00 95.44 170 SER A C 1
ATOM 1360 O O . SER A 1 170 ? -8.467 -20.819 21.220 1.00 95.44 170 SER A O 1
ATOM 1362 N N . PRO A 1 171 ? -9.422 -19.018 22.128 1.00 91.56 171 PRO A N 1
ATOM 1363 C CA . PRO A 1 171 ? -9.174 -19.461 23.502 1.00 91.56 171 PRO A CA 1
ATOM 1364 C C . PRO A 1 171 ? -9.817 -20.812 23.885 1.00 91.56 171 PRO A C 1
ATOM 1366 O O . PRO A 1 171 ? -9.480 -21.364 24.929 1.00 91.56 171 PRO A O 1
ATOM 1369 N N . THR A 1 172 ? -10.755 -21.337 23.086 1.00 91.56 172 THR A N 1
ATOM 1370 C CA . THR A 1 172 ? -11.542 -22.543 23.392 1.00 91.56 172 THR A CA 1
ATOM 1371 C C . THR A 1 172 ? -11.209 -23.741 22.504 1.00 91.56 172 THR A C 1
ATOM 1373 O O . THR A 1 172 ? -11.190 -24.860 23.016 1.00 91.56 172 THR A O 1
ATOM 1376 N N . LYS A 1 173 ? -10.962 -23.559 21.197 1.00 95.00 173 LYS A N 1
ATOM 1377 C CA . LYS A 1 173 ? -10.714 -24.671 20.263 1.00 95.00 173 LYS A CA 1
ATOM 1378 C C . LYS A 1 173 ? -9.858 -24.300 19.042 1.00 95.00 173 LYS A C 1
ATOM 1380 O O . LYS A 1 173 ? -9.707 -23.131 18.693 1.00 95.00 173 LYS A O 1
ATOM 1385 N N . TRP A 1 174 ? -9.306 -25.330 18.400 1.00 97.56 174 TRP A N 1
ATOM 1386 C CA . TRP A 1 174 ? -8.618 -25.236 17.107 1.00 97.56 174 TRP A CA 1
ATOM 1387 C C . TRP A 1 174 ? -9.592 -25.447 15.947 1.00 97.56 174 TRP A C 1
ATOM 1389 O O . TRP A 1 174 ? -10.609 -26.134 16.091 1.00 97.56 174 TRP A O 1
ATOM 1399 N N . TYR A 1 175 ? -9.222 -24.907 14.789 1.00 98.06 175 TYR A N 1
ATOM 1400 C CA . TYR A 1 175 ? -9.943 -25.019 13.531 1.00 98.06 175 TYR A CA 1
ATOM 1401 C C . TYR A 1 175 ? -8.989 -25.176 12.342 1.00 98.06 175 TYR A C 1
ATOM 1403 O O . TYR A 1 175 ? -7.915 -24.577 12.322 1.00 98.06 175 TYR A O 1
ATOM 1411 N N . SER A 1 176 ? -9.419 -25.904 11.313 1.00 98.00 176 SER A N 1
ATOM 1412 C CA . SER A 1 176 ? -8.766 -25.931 9.996 1.00 98.00 176 SER A CA 1
ATOM 1413 C C . SER A 1 176 ? -9.805 -25.815 8.886 1.00 98.00 176 SER A C 1
ATOM 1415 O O . SER A 1 176 ? -10.910 -26.341 9.026 1.00 98.00 176 SER A O 1
ATOM 1417 N N . TRP A 1 177 ? -9.448 -25.161 7.785 1.00 98.19 177 TRP A N 1
ATOM 1418 C CA . TRP A 1 177 ? -10.279 -25.023 6.591 1.00 98.19 177 TRP A CA 1
ATOM 1419 C C . TRP A 1 177 ? -9.539 -25.534 5.361 1.00 98.19 177 TRP A C 1
ATOM 1421 O O . TRP A 1 177 ? -8.406 -25.113 5.124 1.00 98.19 177 TRP A O 1
ATOM 1431 N N . CYS A 1 178 ? -10.184 -26.384 4.561 1.00 97.69 178 CYS A N 1
ATOM 1432 C CA . CYS A 1 178 ? -9.660 -26.801 3.259 1.00 97.69 178 CYS A CA 1
ATOM 1433 C C . CYS A 1 178 ? -10.552 -26.282 2.128 1.00 97.69 178 CYS A C 1
ATOM 1435 O O . CYS A 1 178 ? -11.780 -26.373 2.196 1.00 97.69 178 CYS A O 1
ATOM 1437 N N . SER A 1 179 ? -9.925 -25.797 1.058 1.00 96.44 179 SER A N 1
ATOM 1438 C CA . SER A 1 179 ? -10.620 -25.495 -0.198 1.00 96.44 179 SER A CA 1
ATOM 1439 C C . SER A 1 179 ? -11.071 -26.771 -0.920 1.00 96.44 179 SER A C 1
ATOM 1441 O O . SER A 1 179 ? -10.393 -27.796 -0.853 1.00 96.44 179 SER A O 1
ATOM 1443 N N . ASN A 1 180 ? -12.157 -26.693 -1.696 1.00 94.38 180 ASN A N 1
ATOM 1444 C CA . ASN A 1 180 ? -12.591 -27.777 -2.592 1.00 94.38 180 ASN A CA 1
ATOM 1445 C C . ASN A 1 180 ? -11.471 -28.189 -3.568 1.00 94.38 180 ASN A C 1
ATOM 1447 O O . ASN A 1 180 ? -11.239 -29.375 -3.801 1.00 94.38 180 ASN A O 1
ATOM 1451 N N . ARG A 1 181 ? -10.706 -27.204 -4.057 1.00 93.44 181 ARG A N 1
ATOM 1452 C CA . ARG A 1 181 ? -9.531 -27.398 -4.918 1.00 93.44 181 ARG A CA 1
ATOM 1453 C C . ARG A 1 181 ? -8.430 -28.250 -4.277 1.00 93.44 181 ARG A C 1
ATOM 1455 O O . ARG A 1 181 ? -7.846 -29.099 -4.944 1.00 93.44 181 ARG A O 1
ATOM 1462 N N . LEU A 1 182 ? -8.158 -28.076 -2.979 1.00 93.19 182 LEU A N 1
ATOM 1463 C CA . LEU A 1 182 ? -7.156 -28.888 -2.273 1.00 93.19 182 LEU A CA 1
ATOM 1464 C C . LEU A 1 182 ? -7.525 -30.381 -2.276 1.00 93.19 182 LEU A C 1
ATOM 1466 O O . LEU A 1 182 ? -6.635 -31.228 -2.281 1.00 93.19 182 LEU A O 1
ATOM 1470 N N . LEU A 1 183 ? -8.815 -30.711 -2.347 1.00 91.75 183 LEU A N 1
ATOM 1471 C CA . LEU A 1 183 ? -9.320 -32.082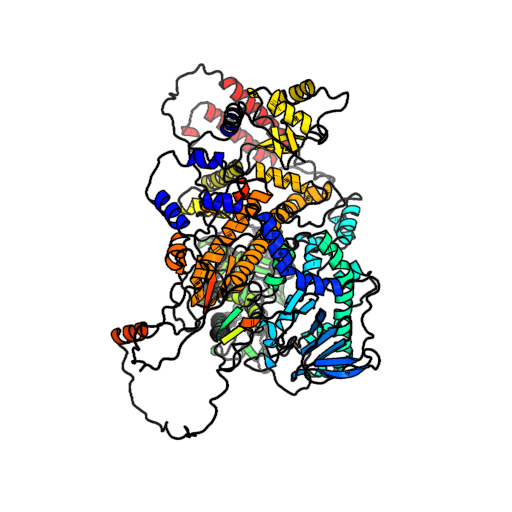 -2.455 1.00 91.75 183 LEU A CA 1
ATOM 1472 C C . LEU A 1 183 ? -9.559 -32.558 -3.903 1.00 91.75 183 LEU A C 1
ATOM 1474 O O . LEU A 1 183 ? -10.115 -33.634 -4.088 1.00 91.75 183 LEU A O 1
ATOM 1478 N N . ASP A 1 184 ? -9.128 -31.793 -4.912 1.00 85.56 184 ASP A N 1
ATOM 1479 C CA . ASP A 1 184 ? -9.350 -32.076 -6.345 1.00 85.56 184 ASP A CA 1
ATOM 1480 C C . ASP A 1 184 ? -10.829 -32.094 -6.777 1.00 85.56 184 ASP A C 1
ATOM 1482 O O . ASP A 1 184 ? -11.198 -32.685 -7.788 1.00 85.56 184 ASP A O 1
ATOM 1486 N N . LEU A 1 185 ? -11.701 -31.435 -6.007 1.00 80.69 185 LEU A N 1
ATOM 1487 C CA . LEU A 1 185 ? -13.142 -31.390 -6.283 1.00 80.69 185 LEU A CA 1
ATOM 1488 C C . LEU A 1 185 ? -13.509 -30.310 -7.317 1.00 80.69 185 LEU A C 1
ATOM 1490 O O . LEU A 1 185 ? -14.579 -30.367 -7.916 1.00 80.69 185 LEU A O 1
ATOM 1494 N N . GLU A 1 186 ? -12.636 -29.317 -7.510 1.00 85.31 186 GLU A N 1
ATOM 1495 C CA . GLU A 1 186 ? -12.840 -28.152 -8.378 1.00 85.31 186 GLU A CA 1
ATOM 1496 C C . GLU A 1 186 ? -11.512 -27.695 -9.003 1.00 85.31 186 GLU A C 1
ATOM 1498 O O . GLU A 1 186 ? -10.474 -27.678 -8.339 1.00 85.31 186 GLU A O 1
ATOM 1503 N N . GLN A 1 187 ? -11.553 -27.248 -10.262 1.00 87.81 187 GLN A N 1
ATOM 1504 C CA . GLN A 1 187 ? -10.436 -26.549 -10.914 1.00 87.81 187 GLN A CA 1
ATOM 1505 C C . GLN A 1 187 ? -10.436 -25.049 -10.564 1.00 87.81 187 GLN A C 1
ATOM 1507 O O . GLN A 1 187 ? -11.370 -24.541 -9.945 1.00 87.81 187 GLN A O 1
ATOM 1512 N N . TYR A 1 188 ? -9.395 -24.305 -10.960 1.00 89.62 188 TYR A N 1
ATOM 1513 C CA . TYR A 1 188 ? -9.392 -22.848 -10.779 1.00 89.62 188 TYR A CA 1
ATOM 1514 C C . TYR A 1 188 ? -10.467 -22.189 -11.671 1.00 89.62 188 TYR A C 1
ATOM 1516 O O . TYR A 1 188 ? -10.381 -22.304 -12.895 1.00 89.62 188 TYR A O 1
ATOM 1524 N N . PRO A 1 189 ? -11.463 -21.479 -11.108 1.00 91.44 189 PRO A N 1
ATOM 1525 C CA . PRO A 1 189 ? -12.534 -20.872 -11.892 1.00 91.44 189 PRO A CA 1
ATOM 1526 C C . PRO A 1 189 ? -12.031 -19.646 -12.662 1.00 91.44 189 PRO A C 1
ATOM 1528 O O . PRO A 1 189 ? -11.317 -18.806 -12.113 1.00 91.44 189 PRO A O 1
ATOM 1531 N N . GLU A 1 190 ? -12.475 -19.474 -13.911 1.00 88.88 190 GLU A N 1
ATOM 1532 C CA . GLU A 1 190 ? -12.152 -18.272 -14.699 1.00 88.88 190 GLU A CA 1
ATOM 1533 C C . GLU A 1 190 ? -12.680 -16.985 -14.032 1.00 88.88 190 GLU A C 1
ATOM 1535 O O . GLU A 1 190 ? -12.042 -15.930 -14.072 1.00 88.88 190 GLU A O 1
ATOM 1540 N N . HIS A 1 191 ? -13.832 -17.094 -13.364 1.00 91.44 191 HIS A N 1
ATOM 1541 C CA . HIS A 1 191 ? -14.445 -16.039 -12.565 1.00 91.44 191 HIS A CA 1
ATOM 1542 C C . HIS A 1 191 ? -14.618 -16.502 -11.109 1.00 91.44 191 HIS A C 1
ATOM 1544 O O . HIS A 1 191 ? -15.639 -17.099 -10.760 1.00 91.44 191 HIS A O 1
ATOM 1550 N N . PRO A 1 192 ? -13.634 -16.233 -10.231 1.00 94.44 192 PRO A N 1
ATOM 1551 C CA . PRO A 1 192 ? -13.739 -16.533 -8.808 1.00 94.44 192 PRO A CA 1
ATOM 1552 C C . PRO A 1 192 ? -14.987 -15.917 -8.151 1.00 94.44 192 PRO A C 1
ATOM 1554 O O . PRO A 1 192 ? -15.239 -14.718 -8.258 1.00 94.44 192 PRO A O 1
ATOM 1557 N N . ARG A 1 193 ? -15.760 -16.752 -7.449 1.00 94.44 193 ARG A N 1
ATOM 1558 C CA . ARG A 1 193 ? -16.974 -16.388 -6.681 1.00 94.44 193 ARG A CA 1
ATOM 1559 C C . ARG A 1 193 ? -16.711 -16.295 -5.171 1.00 94.44 193 ARG A C 1
ATOM 1561 O O . ARG A 1 193 ? -15.803 -16.984 -4.701 1.00 94.44 193 ARG A O 1
ATOM 1568 N N . PRO A 1 194 ? -17.558 -15.590 -4.389 1.00 92.69 194 PRO A N 1
ATOM 1569 C CA . PRO A 1 194 ? -17.487 -15.578 -2.922 1.00 92.69 194 PRO A CA 1
ATOM 1570 C C . PRO A 1 194 ? -17.570 -16.964 -2.254 1.00 92.69 194 PRO A C 1
ATOM 1572 O O . PRO A 1 194 ? -17.119 -17.115 -1.123 1.00 92.69 194 PRO A O 1
ATOM 1575 N N . SER A 1 195 ? -18.118 -17.979 -2.934 1.00 92.81 195 SER A N 1
ATOM 1576 C CA . SER A 1 195 ? -18.161 -19.373 -2.462 1.00 92.81 195 SER A CA 1
ATOM 1577 C C . SER A 1 195 ? -16.784 -20.040 -2.349 1.00 92.81 195 SER A C 1
ATOM 1579 O O . SER A 1 195 ? -16.621 -20.930 -1.523 1.00 92.81 195 SER A O 1
ATOM 1581 N N . HIS A 1 196 ? -15.787 -19.596 -3.123 1.00 95.19 196 HIS A N 1
ATOM 1582 C CA . HIS A 1 196 ? -14.418 -20.133 -3.086 1.00 95.19 196 HIS A CA 1
ATOM 1583 C C . HIS A 1 196 ? -13.543 -19.465 -2.007 1.00 95.19 196 HIS A C 1
ATOM 1585 O O . HIS A 1 196 ? -12.334 -19.696 -1.953 1.00 95.19 196 HIS A O 1
ATOM 1591 N N . LEU A 1 197 ? -14.126 -18.581 -1.190 1.00 97.00 197 LEU A N 1
ATOM 1592 C CA . LEU A 1 197 ? -13.447 -17.864 -0.116 1.00 97.00 197 LEU A CA 1
ATOM 1593 C C . LEU A 1 197 ? -13.778 -18.450 1.254 1.00 97.00 197 LEU A C 1
ATOM 1595 O O . LEU A 1 197 ? -14.801 -19.101 1.449 1.00 97.00 197 LEU A O 1
ATOM 1599 N N . ILE A 1 198 ? -12.918 -18.153 2.224 1.00 97.56 198 ILE A N 1
ATOM 1600 C CA . ILE A 1 198 ? -13.040 -18.640 3.596 1.00 97.56 198 ILE A CA 1
ATOM 1601 C C . ILE A 1 198 ? -14.196 -17.903 4.294 1.00 97.56 198 ILE A C 1
ATOM 1603 O O . ILE A 1 198 ? -14.126 -16.678 4.417 1.00 97.56 198 ILE A O 1
ATOM 1607 N N . PRO A 1 199 ? -15.246 -18.597 4.771 1.00 96.62 199 PRO A N 1
ATOM 1608 C CA . PRO A 1 199 ? -16.347 -17.968 5.495 1.00 96.62 199 PRO A CA 1
ATOM 1609 C C . PRO A 1 199 ? -16.008 -17.834 6.986 1.00 96.62 199 PRO A C 1
ATOM 1611 O O . PRO A 1 199 ? -15.708 -18.833 7.638 1.00 96.62 199 PRO A O 1
ATOM 1614 N N . LEU A 1 200 ? -16.073 -16.627 7.552 1.00 95.81 200 LEU A N 1
ATOM 1615 C CA . LEU A 1 200 ? -15.851 -16.396 8.994 1.00 95.81 200 LEU A CA 1
ATOM 1616 C C . LEU A 1 200 ? -17.101 -15.937 9.764 1.00 95.81 200 LEU A C 1
ATOM 1618 O O . LEU A 1 200 ? -17.059 -15.841 10.992 1.00 95.81 200 LEU A O 1
ATOM 1622 N N . GLU A 1 201 ? -18.214 -15.682 9.074 1.00 94.19 201 GLU A N 1
ATOM 1623 C CA . GLU A 1 201 ? -19.484 -15.250 9.673 1.00 94.19 201 GLU A CA 1
ATOM 1624 C C . GLU A 1 201 ? -20.681 -16.022 9.083 1.00 94.19 201 GLU A C 1
ATOM 1626 O O . GLU A 1 201 ? -20.560 -16.715 8.065 1.00 94.19 201 GLU A O 1
ATOM 1631 N N . SER A 1 202 ? -21.863 -15.894 9.702 1.00 90.38 202 SER A N 1
ATOM 1632 C CA . SER A 1 202 ? -23.088 -16.476 9.137 1.00 90.38 202 SER A CA 1
ATOM 1633 C C . SER A 1 202 ? -23.422 -15.838 7.780 1.00 90.38 202 SER A C 1
ATOM 1635 O O . SER A 1 202 ? -23.320 -14.610 7.632 1.00 90.38 202 SER A O 1
ATOM 1637 N N . PRO A 1 203 ? -23.849 -16.633 6.774 1.00 85.94 203 PRO A N 1
ATOM 1638 C CA . PRO A 1 203 ? -24.407 -16.074 5.548 1.00 85.94 203 PRO A CA 1
ATOM 1639 C C . PRO A 1 203 ? -25.636 -15.199 5.844 1.00 85.94 203 PRO A C 1
ATOM 1641 O O . PRO A 1 203 ? -25.791 -14.159 5.205 1.00 85.94 203 PRO A O 1
ATOM 1644 N N . ASN A 1 204 ? -26.446 -15.558 6.850 1.00 88.62 204 ASN A N 1
ATOM 1645 C CA . ASN A 1 204 ? -27.584 -14.764 7.302 1.00 88.62 204 ASN A CA 1
ATOM 1646 C C . ASN A 1 204 ? -27.104 -13.517 8.062 1.00 88.62 204 ASN A C 1
ATOM 1648 O O . ASN A 1 204 ? -26.482 -13.616 9.120 1.00 88.62 204 ASN A O 1
ATOM 1652 N N . GLU A 1 205 ? -27.416 -12.333 7.537 1.00 85.81 205 GLU A N 1
ATOM 1653 C CA . GLU A 1 205 ? -26.996 -11.051 8.110 1.00 85.81 205 GLU A CA 1
ATOM 1654 C C . GLU A 1 205 ? -27.529 -10.823 9.531 1.00 85.81 205 GLU A C 1
ATOM 1656 O O . GLU A 1 205 ? -26.791 -10.331 10.384 1.00 85.81 205 GLU A O 1
ATOM 1661 N N . ALA A 1 206 ? -28.752 -11.279 9.824 1.00 86.12 206 ALA A N 1
ATOM 1662 C CA . ALA A 1 206 ? -29.372 -11.149 11.145 1.00 86.12 206 ALA A CA 1
ATOM 1663 C C . ALA A 1 206 ? -28.689 -11.990 12.245 1.00 86.12 206 ALA A C 1
ATOM 1665 O O . ALA A 1 206 ? -28.922 -11.759 13.432 1.00 86.12 206 ALA A O 1
ATOM 1666 N N . GLU A 1 207 ? -27.852 -12.961 11.867 1.00 87.88 207 GLU A N 1
ATOM 1667 C CA . GLU A 1 207 ? -27.110 -13.836 12.783 1.00 87.88 207 GLU A CA 1
ATOM 1668 C C . GLU A 1 207 ? -25.653 -13.400 13.000 1.00 87.88 207 GLU A C 1
ATOM 1670 O O . GLU A 1 207 ? -24.982 -13.953 13.876 1.00 87.88 207 GLU A O 1
ATOM 1675 N N . ARG A 1 208 ? -25.138 -12.440 12.216 1.00 90.06 208 ARG A N 1
ATOM 1676 C CA . ARG A 1 208 ? -23.739 -11.993 12.313 1.00 90.06 208 ARG A CA 1
ATOM 1677 C C . ARG A 1 208 ? -23.490 -11.294 13.651 1.00 90.06 208 ARG A C 1
ATOM 1679 O O . ARG A 1 208 ? -24.331 -10.548 14.152 1.00 90.06 208 ARG A O 1
ATOM 1686 N N . ARG A 1 209 ? -22.317 -11.536 14.242 1.00 90.94 209 ARG A N 1
ATOM 1687 C CA . ARG A 1 209 ? -21.934 -11.038 15.574 1.00 90.94 209 ARG A CA 1
ATOM 1688 C C . ARG A 1 209 ? -20.572 -10.346 15.517 1.00 90.94 209 ARG A C 1
ATOM 1690 O O . ARG A 1 209 ? -19.738 -10.771 14.719 1.00 90.94 209 ARG A O 1
ATOM 1697 N N . PRO A 1 210 ? -20.313 -9.333 16.366 1.00 93.25 210 PRO A N 1
ATOM 1698 C CA . PRO A 1 210 ? -18.989 -8.733 16.502 1.00 93.25 210 PRO A CA 1
ATOM 1699 C C . PRO A 1 210 ? -17.898 -9.788 16.702 1.00 93.25 210 PRO A C 1
ATOM 1701 O O . PRO A 1 210 ? -18.008 -10.668 17.556 1.00 93.25 210 PRO A O 1
ATOM 1704 N N . LYS A 1 211 ? -16.843 -9.700 15.890 1.00 94.06 211 LYS A N 1
ATOM 1705 C CA . LYS A 1 211 ? -15.734 -10.657 15.876 1.00 94.06 211 LYS A CA 1
ATOM 1706 C C . LYS A 1 211 ? -14.437 -9.922 15.560 1.00 94.06 211 LYS A C 1
ATOM 1708 O O . LYS A 1 211 ? -14.427 -9.060 14.682 1.00 94.06 211 LYS A O 1
ATOM 1713 N N . VAL A 1 212 ? -13.348 -10.252 16.248 1.00 96.38 212 VAL A N 1
ATOM 1714 C CA . VAL A 1 212 ? -12.009 -9.732 15.953 1.00 96.38 212 VAL A CA 1
ATOM 1715 C C . VAL A 1 212 ? -11.093 -10.880 15.549 1.00 96.38 212 VAL A C 1
ATOM 1717 O O . VAL A 1 212 ? -10.878 -11.826 16.305 1.00 96.38 212 VAL A O 1
ATOM 1720 N N . ILE A 1 213 ? -10.545 -10.768 14.345 1.00 97.00 213 ILE A N 1
ATOM 1721 C CA . ILE A 1 213 ? -9.606 -11.711 13.756 1.00 97.00 213 ILE A CA 1
ATOM 1722 C C . ILE A 1 213 ? -8.209 -11.100 13.867 1.00 97.00 213 ILE A C 1
ATOM 1724 O O . ILE A 1 213 ? -7.950 -10.019 13.333 1.00 97.00 213 ILE A O 1
ATOM 1728 N N . VAL A 1 214 ? -7.310 -11.778 14.571 1.00 97.44 214 VAL A N 1
ATOM 1729 C CA . VAL A 1 214 ? -5.916 -11.371 14.758 1.00 97.44 214 VAL A CA 1
ATOM 1730 C C . VAL A 1 214 ? -5.025 -12.208 13.844 1.00 97.44 214 VAL A C 1
ATOM 1732 O O . VAL A 1 214 ? -5.057 -13.433 13.902 1.00 97.44 214 VAL A O 1
ATOM 1735 N N . GLY A 1 215 ? -4.207 -11.549 13.029 1.00 96.19 215 GLY A N 1
ATOM 1736 C CA . GLY A 1 215 ? -3.249 -12.212 12.140 1.00 96.19 215 GLY A CA 1
ATOM 1737 C C . GLY A 1 215 ? -1.869 -11.566 12.189 1.00 96.19 215 GLY A C 1
ATOM 1738 O O . GLY A 1 215 ? -1.635 -10.569 12.891 1.00 96.19 215 GLY A O 1
ATOM 1739 N N . HIS A 1 216 ? -0.941 -12.115 11.415 1.00 94.81 216 HIS A N 1
ATOM 1740 C CA . HIS A 1 216 ? 0.373 -11.526 11.200 1.00 94.81 216 HIS A CA 1
ATOM 1741 C C . HIS A 1 216 ? 0.579 -11.270 9.713 1.00 94.81 216 HIS A C 1
ATOM 1743 O O . HIS A 1 216 ? 0.851 -12.200 8.970 1.00 94.81 216 HIS A O 1
ATOM 1749 N N . ASN A 1 217 ? 0.493 -9.999 9.298 1.00 93.00 217 ASN A N 1
ATOM 1750 C CA . ASN A 1 217 ? 0.164 -9.612 7.921 1.00 93.00 217 ASN A CA 1
ATOM 1751 C C . ASN A 1 217 ? -1.311 -9.887 7.577 1.00 93.00 217 ASN A C 1
ATOM 1753 O O . ASN A 1 217 ? -1.628 -10.212 6.436 1.00 93.00 217 ASN A O 1
ATOM 1757 N N . VAL A 1 218 ? -2.222 -9.636 8.533 1.00 91.25 218 VAL A N 1
ATOM 1758 C CA . VAL A 1 218 ? -3.677 -9.891 8.392 1.00 91.25 218 VAL A CA 1
ATOM 1759 C C . VAL A 1 218 ? -4.304 -9.267 7.142 1.00 91.25 218 VAL A C 1
ATOM 1761 O O . VAL A 1 218 ? -5.362 -9.685 6.689 1.00 91.25 218 VAL A O 1
ATOM 1764 N N . ALA A 1 219 ? -3.651 -8.248 6.579 1.00 91.12 219 ALA A N 1
ATOM 1765 C CA . ALA A 1 219 ? -3.999 -7.611 5.322 1.00 91.12 219 ALA A CA 1
ATOM 1766 C C . ALA A 1 219 ? -4.010 -8.593 4.132 1.00 91.12 219 ALA A C 1
ATOM 1768 O O . ALA A 1 219 ? -4.866 -8.481 3.252 1.00 91.12 219 ALA A O 1
ATOM 1769 N N . TYR A 1 220 ? -3.078 -9.546 4.096 1.00 93.06 220 TYR A N 1
ATOM 1770 C CA . TYR A 1 220 ? -3.072 -10.647 3.134 1.00 93.06 220 TYR A CA 1
ATOM 1771 C C . TYR A 1 220 ? -4.205 -11.627 3.445 1.00 93.06 220 TYR A C 1
ATOM 1773 O O . TYR A 1 220 ? -5.058 -11.854 2.587 1.00 93.06 220 TYR A O 1
ATOM 1781 N N . ASP A 1 221 ? -4.287 -12.095 4.687 1.00 94.62 221 ASP A N 1
ATOM 1782 C CA . ASP A 1 221 ? -5.218 -13.142 5.123 1.00 94.62 221 ASP A CA 1
ATOM 1783 C C . ASP A 1 221 ? -6.683 -12.737 4.893 1.00 94.62 221 ASP A C 1
ATOM 1785 O O . ASP A 1 221 ? -7.467 -13.478 4.298 1.00 94.62 221 ASP A O 1
ATOM 1789 N N . ARG A 1 222 ? -7.046 -11.495 5.249 1.00 93.19 222 ARG A N 1
ATOM 1790 C CA . ARG A 1 222 ? -8.396 -10.950 5.028 1.00 93.19 222 ARG A CA 1
ATOM 1791 C C . ARG A 1 222 ? -8.789 -10.869 3.554 1.00 93.19 222 ARG A C 1
ATOM 1793 O O . ARG A 1 222 ? -9.976 -10.914 3.248 1.00 93.19 222 ARG A O 1
ATOM 1800 N N . SER A 1 223 ? -7.825 -10.783 2.629 1.00 94.50 223 SER A N 1
ATOM 1801 C CA . SER A 1 223 ? -8.124 -10.803 1.189 1.00 94.50 223 SER A CA 1
ATOM 1802 C C . SER A 1 223 ? -8.648 -12.163 0.722 1.00 94.50 223 SER A C 1
ATOM 1804 O O . SER A 1 223 ? -9.137 -12.266 -0.397 1.00 94.50 223 SER A O 1
ATOM 1806 N N . LYS A 1 224 ? -8.575 -13.202 1.563 1.00 96.25 224 LYS A N 1
ATOM 1807 C CA . LYS A 1 224 ? -9.092 -14.547 1.288 1.00 96.25 224 LYS A CA 1
ATOM 1808 C C . LYS A 1 224 ? -10.395 -14.864 2.042 1.00 96.25 224 LYS A C 1
ATOM 1810 O O . LYS A 1 224 ? -10.938 -15.957 1.891 1.00 96.25 224 LYS A O 1
ATOM 1815 N N . VAL A 1 225 ? -10.906 -13.914 2.831 1.00 96.25 225 VAL A N 1
ATOM 1816 C CA . VAL A 1 225 ? -12.130 -14.050 3.634 1.00 96.25 225 VAL A CA 1
ATOM 1817 C C . VAL A 1 225 ? -13.339 -13.527 2.859 1.00 96.25 225 VAL A C 1
ATOM 1819 O O . VAL A 1 225 ? -13.327 -12.402 2.356 1.00 96.25 225 VAL A O 1
ATOM 1822 N N . ARG A 1 226 ? -14.405 -14.330 2.793 1.00 95.25 226 ARG A N 1
ATOM 1823 C CA . ARG A 1 226 ? -15.629 -14.073 2.015 1.00 95.25 226 ARG A CA 1
ATOM 1824 C C . ARG A 1 226 ? -16.283 -12.740 2.369 1.00 95.25 226 ARG A C 1
ATOM 1826 O O . ARG A 1 226 ? -16.633 -11.954 1.492 1.00 95.25 226 ARG A O 1
ATOM 1833 N N . GLU A 1 227 ? -16.408 -12.475 3.663 1.00 92.81 227 GLU A N 1
ATOM 1834 C CA . GLU A 1 227 ? -17.111 -11.323 4.234 1.00 92.81 227 GLU A CA 1
ATOM 1835 C C . GLU A 1 227 ? -16.517 -9.975 3.792 1.00 92.81 227 GLU A C 1
ATOM 1837 O O . GLU A 1 227 ? -17.215 -8.965 3.751 1.00 92.81 227 GLU A O 1
ATOM 1842 N N . GLN A 1 228 ? -15.240 -9.947 3.400 1.00 92.56 228 GLN A N 1
ATOM 1843 C CA . GLN A 1 228 ? -14.568 -8.729 2.943 1.00 92.56 228 GLN A CA 1
ATOM 1844 C C . GLN A 1 228 ? -14.994 -8.264 1.545 1.00 92.56 228 GLN A C 1
ATOM 1846 O O . GLN A 1 228 ? -14.771 -7.098 1.214 1.00 92.56 228 GLN A O 1
ATOM 1851 N N . TYR A 1 229 ? -15.639 -9.137 0.765 1.00 92.38 229 TYR A N 1
ATOM 1852 C CA . TYR A 1 229 ? -16.125 -8.865 -0.592 1.00 92.38 229 TYR A CA 1
ATOM 1853 C C . TYR A 1 229 ? -17.636 -8.603 -0.659 1.00 92.38 229 TYR A C 1
ATOM 1855 O O . TYR A 1 229 ? -18.148 -8.279 -1.727 1.00 92.38 229 TYR A O 1
ATOM 1863 N N . LEU A 1 230 ? -18.358 -8.715 0.461 1.00 87.75 230 LEU A N 1
ATOM 1864 C CA . LEU A 1 230 ? -19.756 -8.288 0.537 1.00 87.75 230 LEU A CA 1
ATOM 1865 C C . LEU A 1 230 ? -19.834 -6.762 0.419 1.00 87.75 230 LEU A C 1
ATOM 1867 O O . LEU A 1 230 ? -18.964 -6.069 0.946 1.00 87.75 230 LEU A O 1
ATOM 1871 N N . GLN A 1 231 ? -20.868 -6.236 -0.244 1.00 79.31 231 GLN A N 1
ATOM 1872 C CA . GLN A 1 231 ? -21.093 -4.787 -0.363 1.00 79.31 231 GLN A CA 1
ATOM 1873 C C . GLN A 1 231 ? -21.440 -4.170 1.003 1.00 79.31 231 GLN A C 1
ATOM 1875 O O . GLN A 1 231 ? -20.808 -3.191 1.418 1.00 79.31 231 GLN A O 1
ATOM 1880 N N . THR A 1 232 ? -22.370 -4.796 1.737 1.00 80.62 232 THR A N 1
ATOM 1881 C CA . THR A 1 232 ? -22.722 -4.407 3.108 1.00 80.62 232 THR A CA 1
ATOM 1882 C C . THR A 1 232 ? -21.529 -4.581 4.051 1.00 80.62 232 THR A C 1
ATOM 1884 O O . THR A 1 232 ? -20.728 -5.512 3.925 1.00 80.62 232 THR A O 1
ATOM 1887 N N . LYS A 1 233 ? -21.366 -3.651 5.000 1.00 81.62 233 LYS A N 1
ATOM 1888 C CA . LYS A 1 233 ? -20.328 -3.761 6.035 1.00 81.62 233 LYS A CA 1
ATOM 1889 C C . LYS A 1 233 ? -20.707 -4.886 6.998 1.00 81.62 233 LYS A C 1
ATOM 1891 O O . LYS A 1 233 ? -21.782 -4.846 7.587 1.00 81.62 233 LYS A O 1
ATOM 1896 N N . THR A 1 234 ? -19.807 -5.835 7.230 1.00 88.31 234 THR A N 1
ATOM 1897 C CA . THR A 1 234 ? -20.010 -6.876 8.248 1.00 88.31 234 THR A CA 1
ATOM 1898 C C . THR A 1 234 ? -19.459 -6.438 9.617 1.00 88.31 234 THR A C 1
ATOM 1900 O O . THR A 1 234 ? -18.695 -5.464 9.687 1.00 88.31 234 THR A O 1
ATOM 1903 N N . PRO A 1 235 ? -19.848 -7.083 10.737 1.00 89.31 235 PRO A N 1
ATOM 1904 C CA . PRO A 1 235 ? -19.337 -6.738 12.064 1.00 89.31 235 PRO A CA 1
ATOM 1905 C C . PRO A 1 235 ? -17.943 -7.322 12.374 1.00 89.31 235 PRO A C 1
ATOM 1907 O O . PRO A 1 235 ? -17.319 -6.879 13.340 1.00 89.31 235 PRO A O 1
ATOM 1910 N N . ALA A 1 236 ? -17.405 -8.238 11.557 1.00 91.94 236 ALA A N 1
ATOM 1911 C CA . ALA A 1 236 ? -16.017 -8.695 11.667 1.00 91.94 236 ALA A CA 1
ATOM 1912 C C . ALA A 1 236 ? -14.989 -7.554 11.522 1.00 91.94 236 ALA A C 1
ATOM 1914 O O . ALA A 1 236 ? -15.124 -6.639 10.705 1.00 91.94 236 ALA A O 1
ATOM 1915 N N . ARG A 1 237 ? -13.920 -7.607 12.319 1.00 94.06 237 ARG A N 1
ATOM 1916 C CA . ARG A 1 237 ? -12.815 -6.639 12.334 1.00 94.06 237 ARG A CA 1
ATOM 1917 C C . ARG A 1 237 ? -11.473 -7.365 12.350 1.00 94.06 237 ARG A C 1
ATOM 1919 O O . ARG A 1 237 ? -11.340 -8.404 12.986 1.00 94.06 237 ARG A O 1
ATOM 1926 N N . PHE A 1 238 ? -10.471 -6.808 11.674 1.00 95.19 238 PHE A N 1
ATOM 1927 C CA . PHE A 1 238 ? -9.149 -7.423 11.536 1.00 95.19 238 PHE A CA 1
ATOM 1928 C C . PHE A 1 238 ? -8.083 -6.614 12.275 1.00 95.19 238 PHE A C 1
ATOM 1930 O O . PHE A 1 238 ? -8.052 -5.387 12.181 1.00 95.19 238 PHE A O 1
ATOM 1937 N N . TRP A 1 239 ? -7.200 -7.300 13.000 1.00 96.00 239 TRP A N 1
ATOM 1938 C CA . TRP A 1 239 ? -6.142 -6.691 13.803 1.00 96.00 239 TRP A CA 1
ATOM 1939 C C . TRP A 1 239 ? -4.776 -7.300 13.459 1.00 96.00 239 TRP A C 1
ATOM 1941 O O . TRP A 1 239 ? -4.599 -8.517 13.480 1.00 96.00 239 TRP A O 1
ATOM 1951 N N . ASP A 1 240 ? -3.803 -6.454 13.114 1.00 96.06 240 ASP A N 1
ATOM 1952 C CA . ASP A 1 240 ? -2.543 -6.888 12.501 1.00 96.06 240 ASP A CA 1
ATOM 1953 C C . ASP A 1 240 ? -1.340 -6.764 13.442 1.00 96.06 240 ASP A C 1
ATOM 1955 O O . ASP A 1 240 ? -0.854 -5.660 13.721 1.00 96.06 240 ASP A O 1
ATOM 1959 N N . THR A 1 241 ? -0.786 -7.902 13.861 1.00 96.38 241 THR A N 1
ATOM 1960 C CA . THR A 1 241 ? 0.438 -7.927 14.675 1.00 96.38 241 THR A CA 1
ATOM 1961 C C . THR A 1 241 ? 1.672 -7.432 13.908 1.00 96.38 241 THR A C 1
ATOM 1963 O O . THR A 1 241 ? 2.586 -6.882 14.531 1.00 96.38 241 THR A O 1
ATOM 1966 N N . MET A 1 242 ? 1.702 -7.528 12.569 1.00 95.50 242 MET A N 1
ATOM 1967 C CA . MET A 1 242 ? 2.801 -6.972 11.769 1.00 95.50 242 MET A CA 1
ATOM 1968 C C . MET A 1 242 ? 2.778 -5.437 11.812 1.00 95.50 242 MET A C 1
ATOM 1970 O O . MET A 1 242 ? 3.791 -4.830 12.159 1.00 95.50 242 MET A O 1
ATOM 1974 N N . SER A 1 243 ? 1.633 -4.802 11.539 1.00 94.81 243 SER A N 1
ATOM 1975 C CA . SER A 1 243 ? 1.442 -3.345 11.660 1.00 94.81 243 SER A CA 1
ATOM 1976 C C . SER A 1 243 ? 1.792 -2.821 13.058 1.00 94.81 243 SER A C 1
ATOM 1978 O O . SER A 1 243 ? 2.472 -1.800 13.185 1.00 94.81 243 SER A O 1
ATOM 1980 N N . MET A 1 244 ? 1.408 -3.540 14.121 1.00 94.69 244 MET A N 1
ATOM 1981 C CA . MET A 1 244 ? 1.822 -3.202 15.489 1.00 94.69 244 MET A CA 1
ATOM 1982 C C . MET A 1 244 ? 3.348 -3.244 15.650 1.00 94.69 244 MET A C 1
ATOM 1984 O O . MET A 1 244 ? 3.939 -2.307 16.190 1.00 94.69 244 MET A O 1
ATOM 1988 N N . ASN A 1 245 ? 4.011 -4.298 15.158 1.00 94.50 245 ASN A N 1
ATOM 1989 C CA . ASN A 1 245 ? 5.467 -4.416 15.235 1.00 94.50 245 ASN A CA 1
ATOM 1990 C C . ASN A 1 245 ? 6.160 -3.325 14.410 1.00 94.50 245 ASN A C 1
ATOM 1992 O O . ASN A 1 245 ? 7.138 -2.753 14.877 1.00 94.50 245 ASN A O 1
ATOM 1996 N N . ILE A 1 246 ? 5.649 -2.974 13.231 1.00 92.56 246 ILE A N 1
ATOM 1997 C CA . ILE A 1 246 ? 6.211 -1.895 12.410 1.00 92.56 246 ILE A CA 1
ATOM 1998 C C . ILE A 1 246 ? 6.128 -0.547 13.146 1.00 92.56 246 ILE A C 1
ATOM 2000 O O . ILE A 1 246 ? 7.107 0.203 13.155 1.00 92.56 246 ILE A O 1
ATOM 2004 N N . ALA A 1 247 ? 5.014 -0.261 13.825 1.00 90.75 247 ALA A N 1
ATOM 2005 C CA . ALA A 1 247 ? 4.849 0.953 14.623 1.00 90.75 247 ALA A CA 1
ATOM 2006 C C . ALA A 1 247 ? 5.737 0.984 15.891 1.00 90.75 247 ALA A C 1
ATOM 2008 O O . ALA A 1 247 ? 6.197 2.052 16.293 1.00 90.75 247 ALA A O 1
ATOM 2009 N N . ILE A 1 248 ? 5.999 -0.171 16.519 1.00 89.81 248 ILE A N 1
ATOM 2010 C CA . ILE A 1 248 ? 6.741 -0.298 17.795 1.00 89.81 248 ILE A CA 1
ATOM 2011 C C . ILE A 1 248 ? 8.247 -0.549 17.601 1.00 89.81 248 ILE A C 1
ATOM 2013 O O . ILE A 1 248 ? 9.057 -0.200 18.463 1.00 89.81 248 ILE A O 1
ATOM 2017 N N . SER A 1 249 ? 8.639 -1.179 16.501 1.00 88.81 249 SER A N 1
ATOM 2018 C CA . SER A 1 249 ? 9.963 -1.781 16.291 1.00 88.81 249 SER A CA 1
ATOM 2019 C C . SER A 1 249 ? 10.458 -1.719 14.841 1.00 88.81 249 SER A C 1
ATOM 2021 O O . SER A 1 249 ? 11.552 -2.207 14.554 1.00 88.81 249 SER A O 1
ATOM 2023 N N . GLY A 1 250 ? 9.687 -1.147 13.915 1.00 87.06 250 GLY A N 1
ATOM 2024 C CA . GLY A 1 250 ? 10.071 -1.075 12.510 1.00 87.06 250 GLY A CA 1
ATOM 2025 C C . GLY A 1 250 ? 11.302 -0.199 12.255 1.00 87.06 250 GLY A C 1
ATOM 2026 O O . GLY A 1 250 ? 11.663 0.681 13.039 1.00 87.06 250 GLY A O 1
ATOM 2027 N N . MET A 1 251 ? 11.922 -0.421 11.098 1.00 85.00 251 MET A N 1
ATOM 2028 C CA . MET A 1 251 ? 13.070 0.342 10.600 1.00 85.00 251 MET A CA 1
ATOM 2029 C C . MET A 1 251 ? 12.675 1.206 9.402 1.00 85.00 251 MET A C 1
ATOM 2031 O O . MET A 1 251 ? 11.831 0.814 8.596 1.00 85.00 251 MET A O 1
ATOM 2035 N N . ALA A 1 252 ? 13.322 2.360 9.232 1.00 78.81 252 ALA A N 1
ATOM 2036 C CA . ALA A 1 252 ? 13.253 3.093 7.970 1.00 78.81 252 ALA A CA 1
ATOM 2037 C C . ALA A 1 252 ? 14.099 2.387 6.893 1.00 78.81 252 ALA A C 1
ATOM 2039 O O . ALA A 1 252 ? 15.114 1.769 7.206 1.00 78.81 252 ALA A O 1
ATOM 2040 N N . ASP A 1 253 ? 13.743 2.512 5.612 1.00 72.38 253 ASP A N 1
ATOM 2041 C CA . ASP A 1 253 ? 14.372 1.697 4.556 1.00 72.38 253 ASP A CA 1
ATOM 2042 C C . ASP A 1 253 ? 15.884 1.924 4.410 1.00 72.38 253 ASP A C 1
ATOM 2044 O O . ASP A 1 253 ? 16.635 0.971 4.231 1.00 72.38 253 ASP A O 1
ATOM 2048 N N . HIS A 1 254 ? 16.359 3.158 4.612 1.00 72.81 254 HIS A N 1
ATOM 2049 C CA . HIS A 1 254 ? 17.793 3.484 4.632 1.00 72.81 254 HIS A CA 1
ATOM 2050 C C . HIS A 1 254 ? 18.560 2.881 5.826 1.00 72.81 254 HIS A C 1
ATOM 2052 O O . HIS A 1 254 ? 19.787 2.917 5.840 1.00 72.81 254 HIS A O 1
ATOM 2058 N N . GLN A 1 255 ? 17.858 2.351 6.831 1.00 79.31 255 GLN A N 1
ATOM 2059 C CA . GLN A 1 255 ? 18.446 1.666 7.981 1.00 79.31 255 GLN A CA 1
ATOM 2060 C C . GLN A 1 255 ? 18.523 0.145 7.775 1.00 79.31 255 GLN A C 1
ATOM 2062 O O . GLN A 1 255 ? 19.350 -0.490 8.422 1.00 79.31 255 GLN A O 1
ATOM 2067 N N . ARG A 1 256 ? 17.737 -0.451 6.859 1.00 81.50 256 ARG A N 1
ATOM 2068 C CA . ARG A 1 256 ? 17.774 -1.910 6.617 1.00 81.50 256 ARG A CA 1
ATOM 2069 C C . ARG A 1 256 ? 19.169 -2.408 6.201 1.00 81.50 256 ARG A C 1
ATOM 2071 O O . ARG A 1 256 ? 19.650 -3.323 6.862 1.00 81.50 256 ARG A O 1
ATOM 2078 N N . PRO A 1 257 ? 19.895 -1.771 5.253 1.00 79.56 257 PRO A N 1
ATOM 2079 C CA . PRO A 1 257 ? 21.250 -2.210 4.908 1.00 79.56 257 PRO A CA 1
ATOM 2080 C C . PRO A 1 257 ? 22.235 -2.089 6.077 1.00 79.56 257 PRO A C 1
ATOM 2082 O O . PRO A 1 257 ? 23.209 -2.826 6.140 1.00 79.56 257 PRO A O 1
ATOM 2085 N N . MET A 1 258 ? 21.995 -1.167 7.017 1.00 78.69 258 MET A N 1
ATOM 2086 C CA . MET A 1 258 ? 22.814 -1.028 8.225 1.00 78.69 258 MET A CA 1
ATOM 2087 C C . MET A 1 258 ? 22.515 -2.125 9.259 1.00 78.69 258 MET A C 1
ATOM 2089 O O . MET A 1 258 ? 23.418 -2.541 9.975 1.00 78.69 258 MET A O 1
ATOM 2093 N N . TYR A 1 259 ? 21.270 -2.601 9.329 1.00 81.38 259 TYR A N 1
ATOM 2094 C CA . TYR A 1 259 ? 20.889 -3.744 10.163 1.00 81.38 259 TYR A CA 1
ATOM 2095 C C . TYR A 1 259 ? 21.478 -5.061 9.640 1.00 81.38 259 TYR A C 1
ATOM 2097 O O . TYR A 1 259 ? 21.844 -5.923 10.430 1.00 81.38 259 TYR A O 1
ATOM 2105 N N . GLU A 1 260 ? 21.562 -5.205 8.314 1.00 82.25 260 GLU A N 1
ATOM 2106 C CA . GLU A 1 260 ? 21.963 -6.442 7.630 1.00 82.25 260 GLU A CA 1
ATOM 2107 C C . GLU A 1 260 ? 23.474 -6.585 7.403 1.00 82.25 260 GLU A C 1
ATOM 2109 O O . GLU A 1 260 ? 23.934 -7.682 7.094 1.00 82.25 260 GLU A O 1
ATOM 2114 N N . LYS A 1 261 ? 24.257 -5.511 7.565 1.00 78.62 261 LYS A N 1
ATOM 2115 C CA . LYS A 1 261 ? 25.722 -5.589 7.511 1.00 78.62 261 LYS A CA 1
ATOM 2116 C C . LYS A 1 261 ? 26.287 -6.379 8.694 1.00 78.62 261 LYS A C 1
ATOM 2118 O O . LYS A 1 261 ? 25.883 -6.171 9.842 1.00 78.62 261 LYS A O 1
ATOM 2123 N N . ALA A 1 262 ? 27.278 -7.215 8.386 1.00 69.81 262 ALA A N 1
ATOM 2124 C CA . ALA A 1 262 ? 28.149 -7.840 9.371 1.00 69.81 262 ALA A CA 1
ATOM 2125 C C . ALA A 1 262 ? 28.893 -6.770 10.182 1.00 69.81 262 ALA A C 1
ATOM 2127 O O . ALA A 1 262 ? 29.236 -5.703 9.660 1.00 69.81 262 ALA A O 1
ATOM 2128 N N . ASP A 1 263 ? 29.160 -7.058 11.454 1.00 64.81 263 ASP A N 1
ATOM 2129 C CA . ASP A 1 263 ? 29.750 -6.074 12.362 1.00 64.81 263 ASP A CA 1
ATOM 2130 C C . ASP A 1 263 ? 31.187 -5.699 11.962 1.00 64.81 263 ASP A C 1
ATOM 2132 O O . ASP A 1 263 ? 31.582 -4.550 12.141 1.00 64.81 263 ASP A O 1
ATOM 2136 N N . ASP A 1 264 ? 31.924 -6.594 11.299 1.00 62.00 264 ASP A N 1
ATOM 2137 C CA . ASP A 1 264 ? 33.253 -6.317 10.728 1.00 62.00 264 ASP A CA 1
ATOM 2138 C C . ASP A 1 264 ? 33.217 -5.290 9.583 1.00 62.00 264 ASP A C 1
ATOM 2140 O O . ASP A 1 264 ? 34.132 -4.479 9.433 1.00 62.00 264 ASP A O 1
ATOM 2144 N N . ASP A 1 265 ? 32.159 -5.283 8.768 1.00 62.09 265 ASP A N 1
ATOM 2145 C CA . ASP A 1 265 ? 31.993 -4.292 7.697 1.00 62.09 265 ASP A CA 1
ATOM 2146 C C . ASP A 1 265 ? 31.480 -2.956 8.244 1.00 62.09 265 ASP A C 1
ATOM 2148 O O . ASP A 1 265 ? 31.847 -1.894 7.739 1.00 62.09 265 ASP A O 1
ATOM 2152 N N . LEU A 1 266 ? 30.697 -2.985 9.328 1.00 62.94 266 LEU A N 1
ATOM 2153 C CA . LEU A 1 266 ? 30.370 -1.779 10.090 1.00 62.94 266 LEU A CA 1
ATOM 2154 C C . LEU A 1 266 ? 31.625 -1.187 10.758 1.00 62.94 266 LEU A C 1
ATOM 2156 O O . LEU A 1 266 ? 31.780 0.030 10.760 1.00 62.94 266 LEU A O 1
ATOM 2160 N N . GLN A 1 267 ? 32.554 -2.006 11.259 1.00 59.25 267 GLN A N 1
ATOM 2161 C CA . GLN A 1 267 ? 33.829 -1.532 11.815 1.00 59.25 267 GLN A CA 1
ATOM 2162 C C . GLN A 1 267 ? 34.725 -0.850 10.765 1.00 59.25 267 GLN A C 1
ATOM 2164 O O . GLN A 1 267 ? 35.382 0.139 11.086 1.00 59.25 267 GLN A O 1
ATOM 2169 N N . LYS A 1 268 ? 34.727 -1.327 9.510 1.00 63.03 268 LYS A N 1
ATOM 2170 C CA . LYS A 1 268 ? 35.451 -0.680 8.394 1.00 63.03 268 LYS A CA 1
ATOM 2171 C C . LYS A 1 268 ? 34.826 0.662 7.998 1.00 63.03 268 LYS A C 1
ATOM 2173 O O . LYS A 1 268 ? 35.549 1.622 7.749 1.00 63.03 268 LYS A O 1
ATOM 2178 N N . ASP A 1 269 ? 33.495 0.736 7.956 1.00 59.31 269 ASP A N 1
ATOM 2179 C CA . ASP A 1 269 ? 32.755 1.954 7.589 1.00 59.31 269 ASP A CA 1
ATOM 2180 C C . ASP A 1 269 ? 32.741 3.031 8.694 1.00 59.31 269 ASP A C 1
ATOM 2182 O O . ASP A 1 269 ? 32.487 4.206 8.408 1.00 59.31 269 ASP A O 1
ATOM 2186 N N . TYR A 1 270 ? 32.958 2.651 9.959 1.00 60.56 270 TYR A N 1
ATOM 2187 C CA . TYR A 1 270 ? 32.822 3.534 11.120 1.00 60.56 270 TYR A CA 1
ATOM 2188 C C . TYR A 1 270 ? 34.023 3.420 12.073 1.00 60.56 270 TYR A C 1
ATOM 2190 O O . TYR A 1 270 ? 34.084 2.532 12.922 1.00 60.56 270 TYR A O 1
ATOM 2198 N N . ALA A 1 271 ? 34.953 4.374 11.968 1.00 51.78 271 ALA A N 1
ATOM 2199 C CA . ALA A 1 271 ? 36.217 4.377 12.703 1.00 51.78 271 ALA A CA 1
ATOM 2200 C C . ALA A 1 271 ? 36.070 4.246 14.242 1.00 51.78 271 ALA A C 1
ATOM 2202 O O . ALA A 1 271 ? 35.560 5.136 14.919 1.00 51.78 271 ALA A O 1
ATOM 2203 N N . TYR A 1 272 ? 36.591 3.120 14.740 1.00 49.66 272 TYR A N 1
ATOM 2204 C CA . TYR A 1 272 ? 37.034 2.750 16.095 1.00 49.66 272 TYR A CA 1
ATOM 2205 C C . TYR A 1 272 ? 36.137 2.978 17.338 1.00 49.66 272 TYR A C 1
ATOM 2207 O O . TYR A 1 272 ? 35.832 4.096 17.741 1.00 49.66 272 TYR A O 1
ATOM 2215 N N . LYS A 1 273 ? 35.864 1.849 18.020 1.00 49.22 273 LYS A N 1
ATOM 2216 C CA . LYS A 1 273 ? 35.446 1.589 19.426 1.00 49.22 273 LYS A CA 1
ATOM 2217 C C . LYS A 1 273 ? 34.250 2.332 20.045 1.00 49.22 273 LYS A C 1
ATOM 2219 O O . LYS A 1 273 ? 33.509 1.716 20.800 1.00 49.22 273 LYS A O 1
ATOM 2224 N N . ASP A 1 274 ? 33.983 3.580 19.694 1.00 51.69 274 ASP A N 1
ATOM 2225 C CA . ASP A 1 274 ? 33.003 4.447 20.368 1.00 51.69 274 ASP A CA 1
ATOM 2226 C C . ASP A 1 274 ? 31.629 4.500 19.653 1.00 51.69 274 ASP A C 1
ATOM 2228 O O . ASP A 1 274 ? 30.795 5.391 19.882 1.00 51.69 274 ASP A O 1
ATOM 2232 N N . VAL A 1 275 ? 31.428 3.573 18.705 1.00 55.91 275 VAL A N 1
ATOM 2233 C CA . VAL A 1 275 ? 30.322 3.566 17.731 1.00 55.91 275 VAL A CA 1
ATOM 2234 C C . VAL A 1 275 ? 29.478 2.281 17.792 1.00 55.91 275 VAL A C 1
ATOM 2236 O O . VAL A 1 275 ? 28.297 2.345 17.470 1.00 55.91 275 VAL A O 1
ATOM 2239 N N . LEU A 1 276 ? 30.010 1.143 18.254 1.00 56.12 276 LEU A N 1
ATOM 2240 C CA . LEU A 1 276 ? 29.267 -0.131 18.263 1.00 56.12 276 LEU A CA 1
ATOM 2241 C C . LEU A 1 276 ? 28.111 -0.148 19.274 1.00 56.12 276 LEU A C 1
ATOM 2243 O O . LEU A 1 276 ? 26.972 -0.381 18.884 1.00 56.12 276 LEU A O 1
ATOM 2247 N N . GLY A 1 277 ? 28.346 0.248 20.531 1.00 64.94 277 GLY A N 1
ATOM 2248 C CA . GLY A 1 277 ? 27.346 0.102 21.601 1.00 64.94 277 GLY A CA 1
ATOM 2249 C C . GLY A 1 277 ? 25.993 0.797 21.362 1.00 64.94 277 GLY A C 1
ATOM 2250 O O . GLY A 1 277 ? 24.983 0.378 21.927 1.00 64.94 277 GLY A O 1
ATOM 2251 N N . TRP A 1 278 ? 25.920 1.825 20.501 1.00 70.75 278 TRP A N 1
ATOM 2252 C CA . TRP A 1 278 ? 24.628 2.396 20.089 1.00 70.75 278 TRP A CA 1
ATOM 2253 C C . TRP A 1 278 ? 23.970 1.644 18.931 1.00 70.75 278 TRP A C 1
ATOM 2255 O O . TRP A 1 278 ? 22.741 1.606 18.869 1.00 70.75 278 TRP A O 1
ATOM 2265 N N . ILE A 1 279 ? 24.763 1.069 18.022 1.00 73.56 279 ILE A N 1
ATOM 2266 C CA . ILE A 1 279 ? 24.283 0.229 16.922 1.00 73.56 279 ILE A CA 1
ATOM 2267 C C . ILE A 1 279 ? 23.699 -1.053 17.503 1.00 73.56 279 ILE A C 1
ATOM 2269 O O . ILE A 1 279 ? 22.590 -1.411 17.126 1.00 73.56 279 ILE A O 1
ATOM 2273 N N . ASP A 1 280 ? 24.366 -1.670 18.475 1.00 74.56 280 ASP A N 1
ATOM 2274 C CA . ASP A 1 280 ? 23.897 -2.889 19.141 1.00 74.56 280 ASP A CA 1
ATOM 2275 C C . ASP A 1 280 ? 22.615 -2.614 19.932 1.00 74.56 280 ASP A C 1
ATOM 2277 O O . ASP A 1 280 ? 21.586 -3.263 19.725 1.00 74.56 280 ASP A O 1
ATOM 2281 N N . ALA A 1 281 ? 22.610 -1.550 20.746 1.00 73.50 281 ALA A N 1
ATOM 2282 C CA . ALA A 1 281 ? 21.411 -1.107 21.451 1.00 73.50 281 ALA A CA 1
ATOM 2283 C C . ALA A 1 281 ? 20.246 -0.784 20.493 1.00 73.50 281 ALA A C 1
ATOM 2285 O O . ALA A 1 281 ? 19.086 -1.025 20.838 1.00 73.50 281 ALA A O 1
ATOM 2286 N N . TRP A 1 282 ? 20.529 -0.262 19.295 1.00 80.44 282 TRP A N 1
ATOM 2287 C CA . TRP A 1 282 ? 19.534 -0.034 18.249 1.00 80.44 282 TRP A CA 1
ATOM 2288 C C . TRP A 1 282 ? 19.066 -1.344 17.592 1.00 80.44 282 TRP A C 1
ATOM 2290 O O . TRP A 1 282 ? 17.855 -1.558 17.526 1.00 80.44 282 TRP A O 1
ATOM 2300 N N . LYS A 1 283 ? 19.980 -2.246 17.197 1.00 79.62 283 LYS A N 1
ATOM 2301 C CA . LYS A 1 283 ? 19.697 -3.580 16.632 1.00 79.62 283 LYS A CA 1
ATOM 2302 C C . LYS A 1 283 ? 18.784 -4.392 17.564 1.00 79.62 283 LYS A C 1
ATOM 2304 O O . LYS A 1 283 ? 17.810 -4.963 17.087 1.00 79.62 283 LYS A O 1
ATOM 2309 N N . MET A 1 284 ? 19.008 -4.347 18.883 1.00 79.06 284 MET A N 1
ATOM 2310 C CA . MET A 1 284 ? 18.133 -4.971 19.897 1.00 79.06 284 MET A CA 1
ATOM 2311 C C . MET A 1 284 ? 16.707 -4.386 19.944 1.00 79.06 284 MET A C 1
ATOM 2313 O O . MET A 1 284 ? 15.761 -5.061 20.346 1.00 79.06 284 MET A O 1
ATOM 2317 N N . ARG A 1 285 ? 16.532 -3.107 19.584 1.00 79.50 285 ARG A N 1
ATOM 2318 C CA . ARG A 1 285 ? 15.254 -2.374 19.700 1.00 79.50 285 ARG A CA 1
ATOM 2319 C C . ARG A 1 285 ? 14.421 -2.402 18.428 1.00 79.50 285 ARG A C 1
ATOM 2321 O O . ARG A 1 285 ? 13.208 -2.216 18.517 1.00 79.50 285 ARG A O 1
ATOM 2328 N N . VAL A 1 286 ? 15.021 -2.673 17.273 1.00 86.25 286 VAL A N 1
ATOM 2329 C CA . VAL A 1 286 ? 14.315 -2.818 15.990 1.00 86.25 286 VAL A CA 1
ATOM 2330 C C . VAL A 1 286 ? 14.149 -4.286 15.593 1.00 86.25 286 VAL A C 1
ATOM 2332 O O . VAL A 1 286 ? 14.664 -5.171 16.267 1.00 86.25 286 VAL A O 1
ATOM 2335 N N . SER A 1 287 ? 13.332 -4.577 14.590 1.00 88.94 287 SER A N 1
ATOM 2336 C CA . SER A 1 287 ? 13.152 -5.930 14.042 1.00 88.94 287 SER A CA 1
ATOM 2337 C C . SER A 1 287 ? 12.840 -5.858 12.551 1.00 88.94 287 SER A C 1
ATOM 2339 O O . SER A 1 287 ? 12.331 -4.851 12.053 1.00 88.94 287 SER A O 1
ATOM 2341 N N . LYS A 1 288 ? 13.127 -6.948 11.830 1.00 90.00 288 LYS A N 1
ATOM 2342 C CA . LYS A 1 288 ? 12.485 -7.206 10.535 1.00 90.00 288 LYS A CA 1
ATOM 2343 C C . LYS A 1 288 ? 10.994 -7.499 10.759 1.00 90.00 288 LYS A C 1
ATOM 2345 O O . LYS A 1 288 ? 10.568 -7.781 11.876 1.00 90.00 288 LYS A O 1
ATOM 2350 N N . ASN A 1 289 ? 10.200 -7.414 9.697 1.00 91.69 289 ASN A N 1
ATOM 2351 C CA . ASN A 1 289 ? 8.743 -7.501 9.810 1.00 91.69 289 ASN A CA 1
ATOM 2352 C C . ASN A 1 289 ? 8.194 -8.936 9.781 1.00 91.69 289 ASN A C 1
ATOM 2354 O O . ASN A 1 289 ? 7.010 -9.087 10.031 1.00 91.69 289 ASN A O 1
ATOM 2358 N N . SER A 1 290 ? 8.995 -9.954 9.441 1.00 91.62 290 SER A N 1
ATOM 2359 C CA . SER A 1 290 ? 8.523 -11.343 9.341 1.00 91.62 290 SER A CA 1
ATOM 2360 C C . SER A 1 290 ? 8.169 -11.932 10.704 1.00 91.62 290 SER A C 1
ATOM 2362 O O . SER A 1 290 ? 8.823 -11.611 11.698 1.00 91.62 290 SER A O 1
ATOM 2364 N N . LEU A 1 291 ? 7.203 -12.857 10.722 1.00 91.62 291 LEU A N 1
ATOM 2365 C CA . LEU A 1 291 ? 6.738 -13.549 11.926 1.00 91.62 291 LEU A CA 1
ATOM 2366 C C . LEU A 1 291 ? 7.911 -14.116 12.739 1.00 91.62 291 LEU A C 1
ATOM 2368 O O . LEU A 1 291 ? 8.046 -13.800 13.915 1.00 91.62 291 LEU A O 1
ATOM 2372 N N . GLU A 1 292 ? 8.826 -14.827 12.072 1.00 90.69 292 GLU A N 1
ATOM 2373 C CA . GLU A 1 292 ? 10.098 -15.326 12.619 1.00 90.69 292 GLU A CA 1
ATOM 2374 C C . GLU A 1 292 ? 10.904 -14.248 13.358 1.00 90.69 292 GLU A C 1
ATOM 2376 O O . GLU A 1 292 ? 11.291 -14.433 14.508 1.00 90.69 292 GLU A O 1
ATOM 2381 N N . ALA A 1 293 ? 11.145 -13.096 12.727 1.00 89.69 293 ALA A N 1
ATOM 2382 C CA . ALA A 1 293 ? 11.977 -12.043 13.304 1.00 89.69 293 ALA A CA 1
ATOM 2383 C C . ALA A 1 293 ? 11.289 -11.305 14.464 1.00 89.69 293 ALA A C 1
ATOM 2385 O O . ALA A 1 293 ? 11.967 -10.811 15.368 1.00 89.69 293 ALA A O 1
ATOM 2386 N N . VAL A 1 294 ? 9.957 -11.215 14.446 1.00 91.75 294 VAL A N 1
ATOM 2387 C CA . VAL A 1 294 ? 9.171 -10.611 15.530 1.00 91.75 294 VAL A CA 1
ATOM 2388 C C . VAL A 1 294 ? 9.053 -11.576 16.710 1.00 91.75 294 VAL A C 1
ATOM 2390 O O . VAL A 1 294 ? 9.293 -11.168 17.847 1.00 91.75 294 VAL A O 1
ATOM 2393 N N . HIS A 1 295 ? 8.768 -12.856 16.451 1.00 92.06 295 HIS A N 1
ATOM 2394 C CA . HIS A 1 295 ? 8.707 -13.905 17.469 1.00 92.06 295 HIS A CA 1
ATOM 2395 C C . HIS A 1 295 ? 10.058 -14.077 18.154 1.00 92.06 295 HIS A C 1
ATOM 2397 O O . HIS A 1 295 ? 10.148 -13.861 19.357 1.00 92.06 295 HIS A O 1
ATOM 2403 N N . ASN A 1 296 ? 11.140 -14.304 17.404 1.00 89.50 296 ASN A N 1
ATOM 2404 C CA . ASN A 1 296 ? 12.474 -14.505 17.978 1.00 89.50 296 ASN A CA 1
ATOM 2405 C C . ASN A 1 296 ? 12.969 -13.297 18.796 1.00 89.50 296 ASN A C 1
ATOM 2407 O O . ASN A 1 296 ? 13.713 -13.460 19.763 1.00 89.50 296 ASN A O 1
ATOM 2411 N N . LYS A 1 297 ? 12.506 -12.079 18.486 1.00 88.44 297 LYS A N 1
ATOM 2412 C CA . LYS A 1 297 ? 12.788 -10.885 19.296 1.00 88.44 297 LYS A CA 1
ATOM 2413 C C . LYS A 1 297 ? 11.974 -10.808 20.593 1.00 88.44 297 LYS A C 1
ATOM 2415 O O . LYS A 1 297 ? 12.507 -10.375 21.611 1.00 88.44 297 LYS A O 1
ATOM 2420 N N . LEU A 1 298 ? 10.686 -11.151 20.563 1.00 88.50 298 LEU A N 1
ATOM 2421 C CA . LEU A 1 298 ? 9.783 -11.024 21.720 1.00 88.50 298 LEU A CA 1
ATOM 2422 C C . LEU A 1 298 ? 9.778 -12.277 22.615 1.00 88.50 298 LEU A C 1
ATOM 2424 O O . LEU A 1 298 ? 9.485 -12.198 23.810 1.00 88.50 298 LEU A O 1
ATOM 2428 N N . CYS A 1 299 ? 10.086 -13.438 22.046 1.00 85.19 299 CYS A N 1
ATOM 2429 C CA . CYS A 1 299 ? 10.040 -14.762 22.664 1.00 85.19 299 CYS A CA 1
ATOM 2430 C C . CYS A 1 299 ? 11.414 -15.424 22.822 1.00 85.19 299 CYS A C 1
ATOM 2432 O O . CYS A 1 299 ? 11.501 -16.396 23.566 1.00 85.19 299 CYS A O 1
ATOM 2434 N N . GLY A 1 300 ? 12.472 -14.881 22.217 1.00 79.12 300 GLY A N 1
ATOM 2435 C CA . GLY A 1 300 ? 13.837 -15.409 22.301 1.00 79.12 300 GLY A CA 1
ATOM 2436 C C . GLY A 1 300 ? 14.244 -16.183 21.046 1.00 79.12 300 GLY A C 1
ATOM 2437 O O . GLY A 1 300 ? 13.418 -16.824 20.407 1.00 79.12 300 GLY A O 1
ATOM 2438 N N . ALA A 1 301 ? 15.529 -16.111 20.691 1.00 59.78 301 ALA A N 1
ATOM 2439 C CA . ALA A 1 301 ? 16.046 -16.492 19.370 1.00 59.78 301 ALA A CA 1
ATOM 2440 C C . ALA A 1 301 ? 16.015 -17.996 19.026 1.00 59.78 301 ALA A C 1
ATOM 2442 O O . ALA A 1 301 ? 16.390 -18.364 17.916 1.00 59.78 301 ALA A O 1
ATOM 2443 N N . SER A 1 302 ? 15.578 -18.844 19.958 1.00 58.41 302 SER A N 1
ATOM 2444 C CA . SER A 1 302 ? 15.452 -20.298 19.787 1.00 58.41 302 SER A CA 1
ATOM 2445 C C . S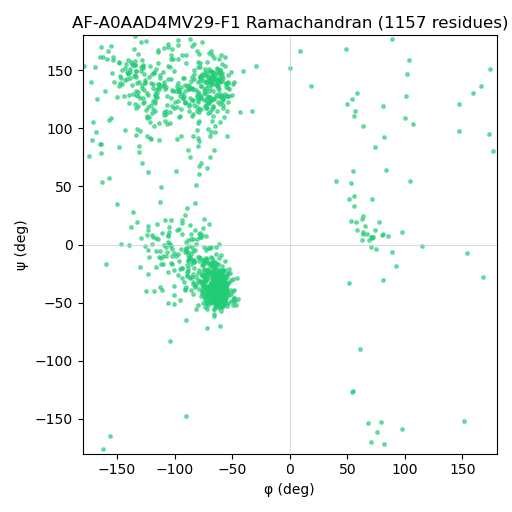ER A 1 302 ? 13.996 -20.776 19.832 1.00 58.41 302 SER A C 1
ATOM 2447 O O . SER A 1 302 ? 13.755 -21.979 19.844 1.00 58.41 302 SER A O 1
ATOM 2449 N N . SER A 1 303 ? 13.031 -19.854 19.923 1.00 61.03 303 SER A N 1
ATOM 2450 C CA . SER A 1 303 ? 11.636 -20.179 20.246 1.00 61.03 303 SER A CA 1
ATOM 2451 C C . SER A 1 303 ? 10.786 -20.508 19.017 1.00 61.03 303 SER A C 1
ATOM 2453 O O . SER A 1 303 ? 9.785 -21.205 19.157 1.00 61.03 303 SER A O 1
ATOM 2455 N N . MET A 1 304 ? 11.177 -20.055 17.820 1.00 71.62 304 MET A N 1
ATOM 2456 C CA . MET A 1 304 ? 10.573 -20.504 16.565 1.00 71.62 304 MET A CA 1
ATOM 2457 C C . MET A 1 304 ? 11.629 -20.695 15.474 1.00 71.62 304 MET A C 1
ATOM 2459 O O . MET A 1 304 ? 12.329 -19.759 15.081 1.00 71.62 304 MET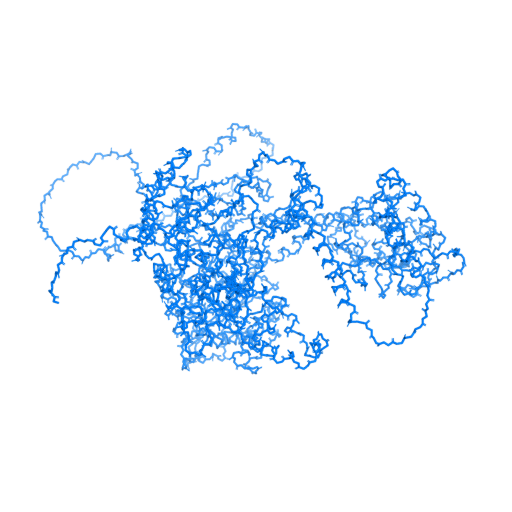 A O 1
ATOM 2463 N N . THR A 1 305 ? 11.701 -21.918 14.948 1.00 62.41 305 THR A N 1
ATOM 2464 C CA . THR A 1 305 ? 12.468 -22.262 13.747 1.00 62.41 305 THR A CA 1
ATOM 2465 C C . THR A 1 305 ? 11.482 -22.434 12.598 1.00 62.41 305 THR A C 1
ATOM 2467 O O . THR A 1 305 ? 10.756 -23.423 12.552 1.00 62.41 305 THR A O 1
ATOM 2470 N N . VAL A 1 306 ? 11.413 -21.457 11.691 1.00 64.88 306 VAL A N 1
ATOM 2471 C CA . VAL A 1 306 ? 10.522 -21.550 10.527 1.00 64.88 306 VAL A CA 1
ATOM 2472 C C . VAL A 1 306 ? 11.173 -22.446 9.484 1.00 64.88 306 VAL A C 1
ATOM 2474 O O . VAL A 1 306 ? 12.219 -22.097 8.930 1.00 64.88 306 VAL A O 1
ATOM 2477 N N . ASP A 1 307 ? 10.541 -23.580 9.184 1.00 69.12 307 ASP A N 1
ATOM 2478 C CA . ASP A 1 307 ? 10.949 -24.397 8.048 1.00 69.12 307 ASP A CA 1
ATOM 2479 C C . ASP A 1 307 ? 10.566 -23.687 6.743 1.00 69.12 307 ASP A C 1
ATOM 2481 O O . ASP A 1 307 ? 9.425 -23.709 6.276 1.00 69.12 307 ASP A O 1
ATOM 2485 N N . LYS A 1 308 ? 11.563 -23.023 6.156 1.00 75.12 308 LYS A N 1
ATOM 2486 C CA . LYS A 1 308 ? 11.423 -22.294 4.893 1.00 75.12 308 LYS A CA 1
ATOM 2487 C C . LYS A 1 308 ? 11.052 -23.216 3.736 1.00 75.12 308 LYS A C 1
ATOM 2489 O O . LYS A 1 308 ? 10.452 -22.727 2.785 1.00 75.12 308 LYS A O 1
ATOM 2494 N N . THR A 1 309 ? 11.363 -24.513 3.808 1.00 83.38 309 THR A N 1
ATOM 2495 C CA . THR A 1 309 ? 11.011 -25.458 2.743 1.00 83.38 309 THR A CA 1
ATOM 2496 C C . THR A 1 309 ? 9.497 -25.633 2.656 1.00 83.38 309 THR A C 1
ATOM 2498 O O . THR A 1 309 ? 8.947 -25.496 1.567 1.00 83.38 309 THR A O 1
ATOM 2501 N N . LEU A 1 310 ? 8.809 -25.791 3.795 1.00 87.00 310 LEU A N 1
ATOM 2502 C CA . LEU A 1 310 ? 7.351 -25.943 3.859 1.00 87.00 310 LEU A CA 1
ATOM 2503 C C . LEU A 1 310 ? 6.622 -24.726 3.279 1.00 87.00 310 LEU A C 1
ATOM 2505 O O . LEU A 1 310 ? 5.741 -24.881 2.433 1.00 87.00 310 LEU A O 1
ATOM 2509 N N . LYS A 1 311 ? 7.043 -23.511 3.655 1.00 85.25 311 LYS A N 1
ATOM 2510 C CA . LYS A 1 311 ? 6.486 -22.273 3.086 1.00 85.25 311 LYS A CA 1
ATOM 2511 C C . LYS A 1 311 ? 6.752 -22.150 1.584 1.00 85.25 311 LYS A C 1
ATOM 2513 O O . LYS A 1 311 ? 5.893 -21.694 0.834 1.00 85.25 311 LYS A O 1
ATOM 2518 N N . GLU A 1 312 ? 7.938 -22.546 1.127 1.00 90.00 312 GLU A N 1
ATOM 2519 C CA . GLU A 1 312 ? 8.266 -22.518 -0.298 1.00 90.00 312 GLU A CA 1
ATOM 2520 C C . GLU A 1 312 ? 7.432 -23.506 -1.127 1.00 90.00 312 GLU A C 1
ATOM 2522 O O . GLU A 1 312 ? 7.216 -23.218 -2.304 1.00 90.00 312 GLU A O 1
ATOM 2527 N N . MET A 1 313 ? 6.891 -24.588 -0.543 1.00 92.25 313 MET A N 1
ATOM 2528 C CA . MET A 1 313 ? 6.004 -25.513 -1.268 1.00 92.25 313 MET A CA 1
ATOM 2529 C C . MET A 1 313 ? 4.729 -24.817 -1.762 1.00 92.25 313 MET A C 1
ATOM 2531 O O . MET A 1 313 ? 4.385 -24.953 -2.932 1.00 92.25 313 MET A O 1
ATOM 2535 N N . PHE A 1 314 ? 4.086 -23.980 -0.939 1.00 92.62 314 PHE A N 1
ATOM 2536 C CA . PHE A 1 314 ? 2.929 -23.177 -1.371 1.00 92.62 314 PHE A CA 1
ATOM 2537 C C . PHE A 1 314 ? 3.253 -22.210 -2.526 1.00 92.62 314 PHE A C 1
ATOM 2539 O O . PHE A 1 314 ? 2.377 -21.858 -3.315 1.00 92.62 314 PHE A O 1
ATOM 2546 N N . VAL A 1 315 ? 4.514 -21.789 -2.657 1.00 91.38 315 VAL A N 1
ATOM 2547 C CA . VAL A 1 315 ? 4.954 -20.820 -3.673 1.00 91.38 315 VAL A CA 1
ATOM 2548 C C . VAL A 1 315 ? 5.441 -21.490 -4.965 1.00 91.38 315 VAL A C 1
ATOM 2550 O O . VAL A 1 315 ? 5.312 -20.896 -6.035 1.00 91.38 315 VAL A O 1
ATOM 2553 N N . LYS A 1 316 ? 6.040 -22.685 -4.876 1.00 92.38 316 LYS A N 1
ATOM 2554 C CA . LYS A 1 316 ? 6.789 -23.323 -5.976 1.00 92.38 316 LYS A CA 1
ATOM 2555 C C . LYS A 1 316 ? 6.196 -24.639 -6.483 1.00 92.38 316 LYS A C 1
ATOM 2557 O O . LYS A 1 316 ? 6.552 -25.039 -7.588 1.00 92.38 316 LYS A O 1
ATOM 2562 N N . ASN A 1 317 ? 5.345 -25.306 -5.707 1.00 94.00 317 ASN A N 1
ATOM 2563 C CA . ASN A 1 317 ? 4.793 -26.621 -6.032 1.00 94.00 317 ASN A CA 1
ATOM 2564 C C . ASN A 1 317 ? 3.300 -26.540 -6.389 1.00 94.00 317 ASN A C 1
ATOM 2566 O O . ASN A 1 317 ? 2.665 -25.500 -6.226 1.00 94.00 317 ASN A O 1
ATOM 2570 N N . ASP A 1 318 ? 2.766 -27.638 -6.913 1.00 92.50 318 ASP A N 1
ATOM 2571 C CA . ASP A 1 318 ? 1.361 -27.839 -7.288 1.00 92.50 318 ASP A CA 1
ATOM 2572 C C . ASP A 1 318 ? 0.478 -28.287 -6.103 1.00 92.50 318 ASP A C 1
ATOM 2574 O O . ASP A 1 318 ? 0.963 -28.621 -5.013 1.00 92.50 318 ASP A O 1
ATOM 2578 N N . MET A 1 319 ? -0.843 -28.313 -6.316 1.00 92.75 319 MET A N 1
ATOM 2579 C CA . MET A 1 319 ? -1.812 -28.818 -5.338 1.00 92.75 319 MET A CA 1
ATOM 2580 C C . MET A 1 319 ? -1.589 -30.286 -4.979 1.00 92.75 319 MET A C 1
ATOM 2582 O O . MET A 1 319 ? -1.851 -30.665 -3.838 1.00 92.75 319 MET A O 1
ATOM 2586 N N . GLU A 1 320 ? -1.103 -31.119 -5.904 1.00 92.62 320 GLU A N 1
ATOM 2587 C CA . GLU A 1 320 ? -0.846 -32.535 -5.624 1.00 92.62 320 GLU A CA 1
ATOM 2588 C C . GLU A 1 320 ? 0.262 -32.693 -4.572 1.00 92.62 320 GLU A C 1
ATOM 2590 O O . GLU A 1 320 ? 0.077 -33.383 -3.565 1.00 92.62 320 GLU A O 1
ATOM 2595 N N . THR A 1 321 ? 1.379 -31.975 -4.725 1.00 93.50 321 THR A N 1
ATOM 2596 C CA . THR A 1 321 ? 2.459 -31.956 -3.730 1.00 93.50 321 THR A CA 1
ATOM 2597 C C . THR A 1 321 ? 1.967 -31.429 -2.378 1.00 93.50 321 THR A C 1
ATOM 2599 O O . THR A 1 321 ? 2.319 -31.985 -1.333 1.00 93.50 321 THR A O 1
ATOM 2602 N N . ILE A 1 322 ? 1.139 -30.379 -2.376 1.00 93.88 322 ILE A N 1
ATOM 2603 C CA . ILE A 1 322 ? 0.554 -29.798 -1.155 1.00 93.88 322 ILE A CA 1
ATOM 2604 C C . ILE A 1 322 ? -0.360 -30.813 -0.451 1.00 93.88 322 ILE A C 1
ATOM 2606 O O . ILE A 1 322 ? -0.240 -31.013 0.758 1.00 93.88 322 ILE A O 1
ATOM 2610 N N . ARG A 1 323 ? -1.226 -31.505 -1.200 1.00 94.31 323 ARG A N 1
ATOM 2611 C CA . ARG A 1 323 ? -2.126 -32.559 -0.706 1.00 94.31 323 ARG A CA 1
ATOM 2612 C C . ARG A 1 323 ? -1.350 -33.727 -0.097 1.00 94.31 323 ARG A C 1
ATOM 2614 O O . ARG A 1 323 ? -1.667 -34.161 1.010 1.00 94.31 323 ARG A O 1
ATOM 2621 N N . ASN A 1 324 ? -0.283 -34.170 -0.760 1.00 94.50 324 ASN A N 1
ATOM 2622 C CA . ASN A 1 324 ? 0.589 -35.245 -0.278 1.00 94.50 324 ASN A CA 1
ATOM 2623 C C . ASN A 1 324 ? 1.337 -34.875 1.021 1.00 94.50 324 ASN A C 1
ATOM 2625 O O . ASN A 1 324 ? 1.619 -35.750 1.837 1.00 94.50 324 ASN A O 1
ATOM 2629 N N . ASN A 1 325 ? 1.595 -33.584 1.263 1.00 95.25 325 ASN A N 1
ATOM 2630 C CA . ASN A 1 325 ? 2.264 -33.071 2.469 1.00 95.25 325 ASN A CA 1
ATOM 2631 C C . ASN A 1 325 ? 1.304 -32.397 3.476 1.00 95.25 325 ASN A C 1
ATOM 2633 O O . ASN A 1 325 ? 1.746 -31.711 4.402 1.00 95.25 325 ASN A O 1
ATOM 2637 N N . PHE A 1 326 ? -0.010 -32.601 3.328 1.00 96.00 326 PHE A N 1
ATOM 2638 C CA . PHE A 1 326 ? -1.060 -31.834 4.010 1.00 96.00 326 PHE A CA 1
ATOM 2639 C C . PHE A 1 326 ? -0.907 -31.722 5.537 1.00 96.00 326 PHE A C 1
ATOM 2641 O O . PHE A 1 326 ? -1.101 -30.641 6.090 1.00 96.00 326 PHE A O 1
ATOM 2648 N N . GLN A 1 327 ? -0.547 -32.807 6.236 1.00 96.25 327 GLN A N 1
ATOM 2649 C CA . GLN A 1 327 ? -0.420 -32.779 7.703 1.00 96.25 327 GLN A CA 1
ATOM 2650 C C . GLN A 1 327 ? 0.709 -31.837 8.151 1.00 96.25 327 GLN A C 1
ATOM 2652 O O . GLN A 1 327 ? 0.480 -30.977 8.997 1.00 96.25 327 GLN A O 1
ATOM 2657 N N . ALA A 1 328 ? 1.890 -31.935 7.528 1.00 94.75 328 ALA A N 1
ATOM 2658 C CA . ALA A 1 328 ? 3.037 -31.081 7.839 1.00 94.75 328 ALA A CA 1
ATOM 2659 C C . ALA A 1 328 ? 2.772 -29.607 7.487 1.00 94.75 328 ALA A C 1
ATOM 2661 O O . ALA A 1 328 ? 3.145 -28.713 8.244 1.00 94.75 328 ALA A O 1
ATOM 2662 N N . LEU A 1 329 ? 2.075 -29.349 6.374 1.00 95.12 329 LEU A N 1
ATOM 2663 C CA . LEU A 1 329 ? 1.668 -27.997 5.978 1.00 95.12 329 LEU A CA 1
ATOM 2664 C C . LEU A 1 329 ? 0.601 -27.392 6.905 1.00 95.12 329 LEU A C 1
ATOM 2666 O O . LEU A 1 329 ? 0.638 -26.195 7.187 1.00 95.12 329 LEU A O 1
ATOM 2670 N N . THR A 1 330 ? -0.322 -28.203 7.426 1.00 95.81 330 THR A N 1
ATOM 2671 C CA . THR A 1 330 ? -1.328 -27.730 8.391 1.00 95.81 330 THR A CA 1
ATOM 2672 C C . THR A 1 330 ? -0.705 -27.475 9.763 1.00 95.81 330 THR A C 1
ATOM 2674 O O . THR A 1 330 ? -1.016 -26.464 10.389 1.00 95.81 330 THR A O 1
ATOM 2677 N N . ASP A 1 331 ? 0.247 -28.308 10.201 1.00 94.44 331 ASP A N 1
ATOM 2678 C CA . ASP A 1 331 ? 1.037 -28.036 11.407 1.00 94.44 331 ASP A CA 1
ATOM 2679 C C . ASP A 1 331 ? 1.950 -26.809 11.264 1.00 94.44 331 ASP A C 1
ATOM 2681 O O . ASP A 1 331 ? 2.123 -26.076 12.238 1.00 94.44 331 ASP A O 1
ATOM 2685 N N . TYR A 1 332 ? 2.484 -26.541 10.065 1.00 93.81 332 TYR A N 1
ATOM 2686 C CA . TYR A 1 332 ? 3.180 -25.290 9.747 1.00 93.81 332 TYR A CA 1
ATOM 2687 C C . TYR A 1 332 ? 2.258 -24.077 9.971 1.00 93.81 332 TYR A C 1
ATOM 2689 O O . TYR A 1 332 ? 2.596 -23.203 10.769 1.00 93.81 332 TYR A O 1
ATOM 2697 N N . CYS A 1 333 ? 1.057 -24.066 9.380 1.00 94.12 333 CYS A N 1
ATOM 2698 C CA . CYS A 1 333 ? 0.095 -22.972 9.577 1.00 94.12 333 CYS A CA 1
ATOM 2699 C C . CYS A 1 333 ? -0.325 -22.853 11.059 1.00 94.12 333 CYS A C 1
ATOM 2701 O O . CYS A 1 333 ? -0.432 -21.758 11.606 1.00 94.12 333 CYS A O 1
ATOM 2703 N N . ALA A 1 334 ? -0.498 -23.979 11.764 1.00 95.06 334 ALA A N 1
ATOM 2704 C CA . ALA A 1 334 ? -0.804 -23.984 13.196 1.00 95.06 334 ALA A CA 1
ATOM 2705 C C . ALA A 1 334 ? 0.332 -23.412 14.066 1.00 95.06 334 ALA A C 1
ATOM 2707 O O . ALA A 1 334 ? 0.056 -22.778 15.088 1.00 95.06 334 ALA A O 1
ATOM 2708 N N . ASN A 1 335 ? 1.596 -23.597 13.668 1.00 93.25 335 ASN A N 1
ATOM 2709 C CA . ASN A 1 335 ? 2.740 -22.939 14.303 1.00 93.25 335 ASN A CA 1
ATOM 2710 C C . ASN A 1 335 ? 2.713 -21.423 14.066 1.00 93.25 335 ASN A C 1
ATOM 2712 O O . ASN A 1 335 ? 2.880 -20.674 15.028 1.00 93.25 335 ASN A O 1
ATOM 2716 N N . ASP A 1 336 ? 2.439 -20.968 12.839 1.00 93.69 336 ASP A N 1
ATOM 2717 C CA . ASP A 1 336 ? 2.384 -19.536 12.514 1.00 93.69 336 ASP A CA 1
ATOM 2718 C C . ASP A 1 336 ? 1.229 -18.825 13.263 1.00 93.69 336 ASP A C 1
ATOM 2720 O O . ASP A 1 336 ? 1.409 -17.741 13.836 1.00 93.69 336 ASP A O 1
ATOM 2724 N N . VAL A 1 337 ? 0.067 -19.478 13.394 1.00 94.94 337 VAL A N 1
ATOM 2725 C CA . VAL A 1 337 ? -1.062 -19.019 14.231 1.00 94.94 337 VAL A CA 1
ATOM 2726 C C . VAL A 1 337 ? -0.686 -18.953 15.717 1.00 94.94 337 VAL A C 1
ATOM 2728 O O . VAL A 1 337 ? -0.967 -17.954 16.388 1.00 94.94 337 VAL A O 1
ATOM 2731 N N . GLN A 1 338 ? -0.021 -19.982 16.253 1.00 94.12 338 GLN A N 1
ATOM 2732 C CA . GLN A 1 338 ? 0.425 -19.992 17.650 1.00 94.12 338 GLN A CA 1
ATOM 2733 C C . GLN A 1 338 ? 1.470 -18.896 17.923 1.00 94.12 338 GLN A C 1
ATOM 2735 O O . GLN A 1 338 ? 1.360 -18.162 18.908 1.00 94.12 338 GLN A O 1
ATOM 2740 N N . ALA A 1 339 ? 2.451 -18.726 17.038 1.00 93.56 339 ALA A N 1
ATOM 2741 C CA . ALA A 1 339 ? 3.446 -17.666 17.145 1.00 93.56 339 ALA A CA 1
ATOM 2742 C C . ALA A 1 339 ? 2.802 -16.271 17.069 1.00 93.56 339 ALA A C 1
ATOM 2744 O O . ALA A 1 339 ? 3.212 -15.361 17.793 1.00 93.56 339 ALA A O 1
ATOM 2745 N N . THR A 1 340 ? 1.749 -16.110 16.261 1.00 95.25 340 THR A N 1
ATOM 2746 C CA . THR A 1 340 ? 0.942 -14.882 16.198 1.00 95.25 340 THR A CA 1
ATOM 2747 C C . THR A 1 340 ? 0.251 -14.584 17.534 1.00 95.25 340 THR A C 1
ATOM 2749 O O . THR A 1 340 ? 0.287 -13.438 17.988 1.00 95.25 340 THR A O 1
ATOM 2752 N N . PHE A 1 341 ? -0.306 -15.594 18.212 1.00 95.00 341 PHE A N 1
ATOM 2753 C CA . PHE A 1 341 ? -0.856 -15.461 19.569 1.00 95.00 341 PHE A CA 1
ATOM 2754 C C . PHE A 1 341 ? 0.213 -15.046 20.597 1.00 95.00 341 PHE A C 1
ATOM 2756 O O . PHE A 1 341 ? 0.017 -14.091 21.352 1.00 95.00 341 PHE A O 1
ATOM 2763 N N . GLU A 1 342 ? 1.375 -15.701 20.596 1.00 93.12 342 GLU A N 1
ATOM 2764 C CA . GLU A 1 342 ? 2.473 -15.407 21.530 1.00 93.12 342 GLU A CA 1
ATOM 2765 C C . GLU A 1 342 ? 3.072 -14.001 21.316 1.00 93.12 342 GLU A C 1
ATOM 2767 O O . GLU A 1 342 ? 3.381 -13.289 22.279 1.00 93.12 342 GLU A O 1
ATOM 2772 N N . ILE A 1 343 ? 3.181 -13.557 20.056 1.00 94.06 343 ILE A N 1
ATOM 2773 C CA . ILE A 1 343 ? 3.513 -12.170 19.701 1.00 94.06 343 ILE A CA 1
ATOM 2774 C C . ILE A 1 343 ? 2.432 -11.226 20.225 1.00 94.06 343 ILE A C 1
ATOM 2776 O O . ILE A 1 343 ? 2.759 -10.235 20.881 1.00 94.06 343 ILE A O 1
ATOM 2780 N N . TYR A 1 344 ? 1.156 -11.514 19.958 1.00 95.38 344 TYR A N 1
ATOM 2781 C CA . TYR A 1 344 ? 0.028 -10.669 20.344 1.00 95.38 344 TYR A CA 1
ATOM 2782 C C . TYR A 1 344 ? -0.003 -10.399 21.856 1.00 95.38 344 TYR A C 1
ATOM 2784 O O . TYR A 1 344 ? -0.063 -9.234 22.262 1.00 95.38 344 TYR A O 1
ATOM 2792 N N . GLN A 1 345 ? 0.141 -11.443 22.682 1.00 92.94 345 GLN A N 1
ATOM 2793 C CA . GLN A 1 345 ? 0.159 -11.331 24.147 1.00 92.94 345 GLN A CA 1
ATOM 2794 C C . GLN A 1 345 ? 1.228 -10.355 24.670 1.00 92.94 345 GLN A C 1
ATOM 2796 O O . GLN A 1 345 ? 1.010 -9.680 25.678 1.00 92.94 345 GLN A O 1
ATOM 2801 N N . LYS A 1 346 ? 2.379 -10.256 23.993 1.00 91.62 346 LYS A N 1
ATOM 2802 C CA . LYS A 1 346 ? 3.490 -9.364 24.376 1.00 91.62 346 LYS A CA 1
ATOM 2803 C C . LYS A 1 346 ? 3.396 -7.982 23.737 1.00 91.62 346 LYS A C 1
ATOM 2805 O O . LYS A 1 346 ? 3.755 -6.982 24.359 1.00 91.62 346 LYS A O 1
ATOM 2810 N N . LEU A 1 347 ? 2.932 -7.921 22.494 1.00 92.88 347 LEU A N 1
ATOM 2811 C CA . LEU A 1 347 ? 2.964 -6.722 21.666 1.00 92.88 347 LEU A CA 1
ATOM 2812 C C . LEU A 1 347 ? 1.768 -5.799 21.928 1.00 92.88 347 LEU A C 1
ATOM 2814 O O . LEU A 1 347 ? 1.934 -4.582 21.888 1.00 92.88 347 LEU A O 1
ATOM 2818 N N . PHE A 1 348 ? 0.584 -6.343 22.233 1.00 94.25 348 PHE A N 1
ATOM 2819 C CA . PHE A 1 348 ? -0.623 -5.542 22.465 1.00 94.25 348 PHE A CA 1
ATOM 2820 C C . PHE A 1 348 ? -0.554 -4.650 23.718 1.00 94.25 348 PHE A C 1
ATOM 2822 O O . PHE A 1 348 ? -0.861 -3.463 23.594 1.00 94.25 348 PHE A O 1
ATOM 2829 N N . PRO A 1 349 ? -0.065 -5.112 24.888 1.00 93.00 349 PRO A N 1
ATOM 2830 C CA . PRO A 1 349 ? 0.086 -4.239 26.056 1.00 93.00 349 PRO A CA 1
ATOM 2831 C C . PRO A 1 349 ? 1.090 -3.091 25.841 1.00 93.00 349 PRO A C 1
ATOM 2833 O O . PRO A 1 349 ? 0.869 -1.970 26.301 1.00 93.00 349 PRO A O 1
ATOM 2836 N N . GLU A 1 350 ? 2.187 -3.333 25.113 1.00 91.12 350 GLU A N 1
ATOM 2837 C CA . GLU A 1 350 ? 3.147 -2.275 24.756 1.00 91.12 350 GLU A CA 1
ATOM 2838 C C . GLU A 1 350 ? 2.579 -1.338 23.671 1.00 91.12 350 GLU A C 1
ATOM 2840 O O . GLU A 1 350 ? 2.896 -0.148 23.673 1.00 91.12 350 GLU A O 1
ATOM 2845 N N . PHE A 1 351 ? 1.687 -1.825 22.798 1.00 92.88 351 PHE A N 1
ATOM 2846 C CA . PHE A 1 351 ? 0.930 -0.992 21.859 1.00 92.88 351 PHE A CA 1
ATOM 2847 C C . PHE A 1 351 ? -0.027 -0.043 22.596 1.00 92.88 351 PHE A C 1
ATOM 2849 O O . PHE A 1 351 ? 0.057 1.165 22.373 1.00 92.88 351 PHE A O 1
ATOM 2856 N N . GLU A 1 352 ? -0.829 -0.538 23.552 1.00 92.38 352 GLU A N 1
ATOM 2857 C CA . GLU A 1 352 ? -1.688 0.308 24.407 1.00 92.38 352 GLU A CA 1
ATOM 2858 C C . GLU A 1 352 ? -0.894 1.400 25.134 1.00 92.38 352 GLU A C 1
ATOM 2860 O O . GLU A 1 352 ? -1.314 2.555 25.209 1.00 92.38 352 GLU A O 1
ATOM 2865 N N . LYS A 1 353 ? 0.311 1.073 25.602 1.00 90.81 353 LYS A N 1
ATOM 2866 C CA . LYS A 1 353 ? 1.208 2.024 26.266 1.00 90.81 353 LYS A CA 1
ATOM 2867 C C . LYS A 1 353 ? 1.853 3.047 25.319 1.00 90.81 353 LYS A C 1
ATOM 2869 O O . LYS A 1 353 ? 2.298 4.099 25.788 1.00 90.81 353 LYS A O 1
ATOM 2874 N N . ARG A 1 354 ? 1.957 2.774 24.013 1.00 90.00 354 ARG A N 1
ATOM 2875 C CA . ARG A 1 354 ? 2.576 3.684 23.024 1.00 90.00 354 ARG A CA 1
ATOM 2876 C C . ARG A 1 354 ? 1.593 4.496 22.195 1.00 90.00 354 ARG A C 1
ATOM 2878 O O . ARG A 1 354 ? 1.982 5.544 21.683 1.00 90.00 354 ARG A O 1
ATOM 2885 N N . PHE A 1 355 ? 0.354 4.040 22.085 1.00 93.25 355 PHE A N 1
ATOM 2886 C CA . PHE A 1 355 ? -0.691 4.663 21.283 1.00 93.25 355 PHE A CA 1
ATOM 2887 C C . PHE A 1 355 ? -1.945 4.799 22.161 1.00 93.25 355 PHE A C 1
ATOM 2889 O O . PHE A 1 355 ? -2.816 3.937 22.111 1.00 93.25 355 PHE A O 1
ATOM 2896 N N . PRO A 1 356 ? -2.020 5.817 23.039 1.00 91.56 356 PRO A N 1
ATOM 2897 C CA . PRO A 1 356 ? -3.004 5.836 24.126 1.00 91.56 356 PRO A CA 1
ATOM 2898 C C . PRO A 1 356 ? -4.436 6.194 23.690 1.00 91.56 356 PRO A C 1
ATOM 2900 O O . PRO A 1 356 ? -5.383 5.799 24.364 1.00 91.56 356 PRO A O 1
ATOM 2903 N N . SER A 1 357 ? -4.607 6.940 22.593 1.00 93.38 357 SER A N 1
ATOM 2904 C CA . SER A 1 357 ? -5.920 7.425 22.138 1.00 93.38 357 SER A CA 1
ATOM 2905 C C . SER A 1 357 ? -6.719 6.353 21.389 1.00 93.38 357 SER A C 1
ATOM 2907 O O . SER A 1 357 ? -6.215 5.758 20.429 1.00 93.38 357 SER A O 1
ATOM 2909 N N . SER A 1 358 ? -7.993 6.171 21.765 1.00 94.31 358 SER A N 1
ATOM 2910 C CA . SER A 1 358 ? -8.932 5.231 21.120 1.00 94.31 358 SER A CA 1
ATOM 2911 C C . SER A 1 358 ? -9.108 5.525 19.624 1.00 94.31 358 SER A C 1
ATOM 2913 O O . SER A 1 358 ? -9.288 4.607 18.825 1.00 94.31 358 SER A O 1
ATOM 2915 N N . ILE A 1 359 ? -8.953 6.795 19.231 1.00 96.00 359 ILE A N 1
ATOM 2916 C CA . ILE A 1 359 ? -9.038 7.285 17.848 1.00 96.00 359 ILE A CA 1
ATOM 2917 C C . ILE A 1 359 ? -8.067 6.525 16.930 1.00 96.00 359 ILE A C 1
ATOM 2919 O O . ILE A 1 359 ? -8.418 6.190 15.799 1.00 96.00 359 ILE A O 1
ATOM 2923 N N . THR A 1 360 ? -6.865 6.180 17.414 1.00 95.00 360 THR A N 1
ATOM 2924 C CA . THR A 1 360 ? -5.888 5.421 16.612 1.00 95.00 360 THR A CA 1
ATOM 2925 C C . THR A 1 360 ? -6.332 3.982 16.338 1.00 95.00 360 THR A C 1
ATOM 2927 O O . THR A 1 360 ? -6.057 3.464 15.258 1.00 95.00 360 THR A O 1
ATOM 2930 N N . TYR A 1 361 ? -7.060 3.351 17.260 1.00 94.12 361 TYR A N 1
ATOM 2931 C CA . TYR A 1 361 ? -7.555 1.981 17.097 1.00 94.12 361 TYR A CA 1
ATOM 2932 C C . TYR A 1 361 ? -8.703 1.936 16.092 1.00 94.12 361 TYR A C 1
ATOM 2934 O O . TYR A 1 361 ? -8.651 1.143 15.156 1.00 94.12 361 TYR A O 1
ATOM 2942 N N . CYS A 1 362 ? -9.687 2.835 16.227 1.00 93.12 362 CYS A N 1
ATOM 2943 C CA . CYS A 1 362 ? -10.757 2.992 15.239 1.00 93.12 362 CYS A CA 1
ATOM 2944 C C . CYS A 1 362 ? -10.199 3.301 13.847 1.00 93.12 362 CYS A C 1
ATOM 2946 O O . CYS A 1 362 ? -10.559 2.627 12.888 1.00 93.12 362 CYS A O 1
ATOM 2948 N N . GLY A 1 363 ? -9.278 4.265 13.738 1.00 92.50 363 GLY A N 1
ATOM 2949 C CA . GLY A 1 363 ? -8.650 4.616 12.465 1.00 92.50 363 GLY A CA 1
ATOM 2950 C C . GLY A 1 363 ? -7.967 3.422 11.792 1.00 92.50 363 GLY A C 1
ATOM 2951 O O . GLY A 1 363 ? -8.209 3.167 10.614 1.00 92.50 363 GLY A O 1
ATOM 2952 N N . MET A 1 364 ? -7.193 2.633 12.546 1.00 92.75 364 MET A N 1
ATOM 2953 C CA . MET A 1 364 ? -6.560 1.415 12.028 1.00 92.75 364 MET A CA 1
ATOM 2954 C C . MET A 1 364 ? -7.572 0.334 11.621 1.00 92.75 364 MET A C 1
ATOM 2956 O O . MET A 1 364 ? -7.375 -0.300 10.585 1.00 92.75 364 MET A O 1
ATOM 2960 N N . LEU A 1 365 ? -8.646 0.137 12.395 1.00 92.25 365 LEU A N 1
ATOM 2961 C CA . LEU A 1 365 ? -9.707 -0.828 12.082 1.00 92.25 365 LEU A CA 1
ATOM 2962 C C . LEU A 1 365 ? -10.482 -0.457 10.814 1.00 92.25 365 LEU A C 1
ATOM 2964 O O . LEU A 1 365 ? -10.726 -1.322 9.977 1.00 92.25 365 LEU A O 1
ATOM 2968 N N . GLU A 1 366 ? -10.851 0.812 10.641 1.00 90.44 366 GLU A N 1
ATOM 2969 C CA . GLU A 1 366 ? -11.555 1.255 9.435 1.00 90.44 366 GLU A CA 1
ATOM 2970 C C . GLU A 1 366 ? -10.626 1.214 8.209 1.00 90.44 366 GLU A C 1
ATOM 2972 O O . GLU A 1 366 ? -11.023 0.705 7.162 1.00 90.44 366 GLU A O 1
ATOM 2977 N N . MET A 1 367 ? -9.355 1.623 8.344 1.00 88.94 367 MET A N 1
ATOM 2978 C CA . MET A 1 367 ? -8.349 1.500 7.273 1.00 88.94 367 MET A CA 1
ATOM 2979 C C . MET A 1 367 ? -8.092 0.052 6.838 1.00 88.94 367 MET A C 1
ATOM 2981 O O . MET A 1 367 ? -7.781 -0.178 5.668 1.00 88.94 367 MET A O 1
ATOM 2985 N N . ALA A 1 368 ? -8.218 -0.916 7.751 1.00 88.81 368 ALA A N 1
ATOM 2986 C CA . ALA A 1 368 ? -8.074 -2.332 7.430 1.00 88.81 368 ALA A CA 1
ATOM 2987 C C . ALA A 1 368 ? -9.205 -2.855 6.529 1.00 88.81 368 ALA A C 1
ATOM 2989 O O . ALA A 1 368 ? -8.960 -3.768 5.752 1.00 88.81 368 ALA A O 1
ATOM 2990 N N . ASN A 1 369 ? -10.412 -2.277 6.579 1.00 86.12 369 ASN A N 1
ATOM 2991 C CA . ASN A 1 369 ? -11.619 -2.800 5.914 1.00 86.12 369 ASN A CA 1
ATOM 2992 C C . ASN A 1 369 ? -11.890 -2.212 4.512 1.00 86.12 369 ASN A C 1
ATOM 2994 O O . ASN A 1 369 ? -13.022 -2.266 4.019 1.00 86.12 369 ASN A O 1
ATOM 2998 N N . ALA A 1 370 ? -10.861 -1.656 3.865 1.00 87.06 370 ALA A N 1
ATOM 2999 C CA . ALA A 1 370 ? -10.945 -1.080 2.523 1.00 87.06 370 ALA A CA 1
ATOM 3000 C C . ALA A 1 370 ? -11.541 -2.058 1.491 1.00 87.06 370 ALA A C 1
ATOM 3002 O O . ALA A 1 370 ? -11.215 -3.251 1.488 1.00 87.06 370 ALA A O 1
ATOM 3003 N N . TYR A 1 371 ? -12.384 -1.530 0.604 1.00 85.69 371 TYR A N 1
ATOM 3004 C CA . TYR A 1 371 ? -13.166 -2.275 -0.384 1.00 85.69 371 TYR A CA 1
ATOM 3005 C C . TYR A 1 371 ? -13.171 -1.524 -1.715 1.00 85.69 371 TYR A C 1
ATOM 3007 O O . TYR A 1 371 ? -13.492 -0.337 -1.750 1.00 85.69 371 TYR A O 1
ATOM 3015 N N . LEU A 1 372 ? -12.838 -2.201 -2.812 1.00 87.12 372 LEU A N 1
ATOM 3016 C CA . LEU A 1 372 ? -12.847 -1.607 -4.146 1.00 87.12 372 LEU A CA 1
ATOM 3017 C C . LEU A 1 372 ? -13.833 -2.351 -5.051 1.00 87.12 372 LEU A C 1
ATOM 3019 O O . LEU A 1 372 ? -13.561 -3.507 -5.384 1.00 87.12 372 LEU A O 1
ATOM 3023 N N . PRO A 1 373 ? -14.941 -1.721 -5.480 1.00 80.75 373 PRO A N 1
ATOM 3024 C CA . PRO A 1 373 ? -15.770 -2.278 -6.535 1.00 80.75 373 PRO A CA 1
ATOM 3025 C C . PRO A 1 373 ? -15.010 -2.243 -7.866 1.00 80.75 373 PRO A C 1
ATOM 3027 O O . PRO A 1 373 ? -14.272 -1.300 -8.162 1.00 80.75 373 PRO A O 1
ATOM 3030 N N . ILE A 1 374 ? -15.214 -3.273 -8.678 1.00 82.69 374 ILE A N 1
ATOM 3031 C CA . ILE A 1 374 ? -14.708 -3.387 -10.046 1.00 82.69 374 ILE A CA 1
ATOM 3032 C C . ILE A 1 374 ? -15.846 -3.813 -10.979 1.00 82.69 374 ILE A C 1
ATOM 3034 O O . ILE A 1 374 ? -16.884 -4.302 -10.543 1.00 82.69 374 ILE A O 1
ATOM 3038 N N . SER A 1 375 ? -15.639 -3.634 -12.278 1.00 78.62 375 SER A N 1
ATOM 3039 C CA . SER A 1 375 ? -16.495 -4.189 -13.334 1.00 78.62 375 SER A CA 1
ATOM 3040 C C . SER A 1 375 ? -15.650 -5.020 -14.296 1.00 78.62 375 SER A C 1
ATOM 3042 O O . SER A 1 375 ? -14.420 -5.023 -14.189 1.00 78.62 375 SER A O 1
ATOM 3044 N N . SER A 1 376 ? -16.284 -5.686 -15.262 1.00 71.38 376 SER A N 1
ATOM 3045 C CA . SER A 1 376 ? -15.629 -6.430 -16.356 1.00 71.38 376 SER A CA 1
ATOM 3046 C C . SER A 1 376 ? -14.474 -5.659 -17.032 1.00 71.38 376 SER A C 1
ATOM 3048 O O . SER A 1 376 ? -13.467 -6.256 -17.430 1.00 71.38 376 SER A O 1
ATOM 3050 N N . ASN A 1 377 ? -14.547 -4.321 -17.039 1.00 74.25 377 ASN A N 1
ATOM 3051 C CA . ASN A 1 377 ? -13.473 -3.402 -17.430 1.00 74.25 377 ASN A CA 1
ATOM 3052 C C . ASN A 1 377 ? -12.111 -3.689 -16.770 1.00 74.25 377 ASN A C 1
ATOM 3054 O O . ASN A 1 377 ? -11.088 -3.418 -17.386 1.00 74.25 377 ASN A O 1
ATOM 3058 N N . TRP A 1 378 ? -12.060 -4.249 -15.556 1.00 80.94 378 TRP A N 1
ATOM 3059 C CA . TRP A 1 378 ? -10.810 -4.625 -14.882 1.00 80.94 378 TRP A CA 1
ATOM 3060 C C . TRP A 1 378 ? -10.027 -5.681 -15.675 1.00 80.94 378 TRP A C 1
ATOM 3062 O O . TRP A 1 378 ? -8.837 -5.505 -15.940 1.00 80.94 378 TRP A O 1
ATOM 3072 N N . ARG A 1 379 ? -10.702 -6.748 -16.131 1.00 79.25 379 ARG A N 1
ATOM 3073 C CA . ARG A 1 379 ? -10.081 -7.787 -16.974 1.00 79.25 379 ARG A CA 1
ATOM 3074 C C . ARG A 1 379 ? -9.780 -7.254 -18.375 1.00 79.25 379 ARG A C 1
ATOM 3076 O O . ARG A 1 379 ? -8.708 -7.531 -18.911 1.00 79.25 379 ARG A O 1
ATOM 3083 N N . ALA A 1 380 ? -10.685 -6.458 -18.948 1.00 74.88 380 ALA A N 1
ATOM 3084 C CA . ALA A 1 380 ? -10.484 -5.852 -20.265 1.00 74.88 380 ALA A CA 1
ATOM 3085 C C . ALA A 1 380 ? -9.294 -4.870 -20.290 1.00 74.88 380 ALA A C 1
ATOM 3087 O O . ALA A 1 380 ? -8.542 -4.854 -21.260 1.00 74.88 380 ALA A O 1
ATOM 3088 N N . PHE A 1 381 ? -9.079 -4.102 -19.215 1.00 78.94 381 PHE A N 1
ATOM 3089 C CA . PHE A 1 381 ? -7.941 -3.193 -19.056 1.00 78.94 381 PHE A CA 1
ATOM 3090 C C . PHE A 1 381 ? -6.611 -3.947 -19.015 1.00 78.94 381 PHE A C 1
ATOM 3092 O O . PHE A 1 381 ? -5.719 -3.625 -19.794 1.00 78.94 381 PHE A O 1
ATOM 3099 N N . ALA A 1 382 ? -6.492 -4.982 -18.174 1.00 80.38 382 ALA A N 1
ATOM 3100 C CA . ALA A 1 382 ? -5.287 -5.814 -18.140 1.00 80.38 382 ALA A CA 1
ATOM 3101 C C . ALA A 1 382 ? -4.992 -6.436 -19.509 1.00 80.38 382 ALA A C 1
ATOM 3103 O O . ALA A 1 382 ? -3.902 -6.239 -20.038 1.00 80.38 382 ALA A O 1
ATOM 3104 N N . LYS A 1 383 ? -5.990 -7.083 -20.129 1.00 84.19 383 LYS A N 1
ATOM 3105 C CA . LYS A 1 383 ? -5.851 -7.694 -21.458 1.00 84.19 383 LYS A CA 1
ATOM 3106 C C . LYS A 1 383 ? -5.415 -6.683 -22.522 1.00 84.19 383 LYS A C 1
ATOM 3108 O O . LYS A 1 383 ? -4.546 -6.995 -23.327 1.00 84.19 383 LYS A O 1
ATOM 3113 N N . LYS A 1 384 ? -5.982 -5.472 -22.515 1.00 82.31 384 LYS A N 1
ATOM 3114 C CA . LYS A 1 384 ? -5.567 -4.376 -23.401 1.00 82.31 384 LYS A CA 1
ATOM 3115 C C . LYS A 1 384 ? -4.109 -3.980 -23.169 1.00 82.31 384 LYS A C 1
ATOM 3117 O O . LYS A 1 384 ? -3.341 -3.951 -24.120 1.00 82.31 384 LYS A O 1
ATOM 3122 N N . CYS A 1 385 ? -3.715 -3.715 -21.924 1.00 82.50 385 CYS A N 1
ATOM 3123 C CA . CYS A 1 385 ? -2.351 -3.299 -21.604 1.00 82.50 385 CYS A CA 1
ATOM 3124 C C . CYS A 1 385 ? -1.308 -4.400 -21.853 1.00 82.50 385 CYS A C 1
ATOM 3126 O O . CYS A 1 385 ? -0.185 -4.088 -22.246 1.00 82.50 385 CYS A O 1
ATOM 3128 N N . ASP A 1 386 ? -1.655 -5.673 -21.647 1.00 86.25 386 ASP A N 1
ATOM 3129 C CA . ASP A 1 386 ? -0.803 -6.799 -22.033 1.00 86.25 386 ASP A CA 1
ATOM 3130 C C . ASP A 1 386 ? -0.694 -6.904 -23.563 1.00 86.25 386 ASP A C 1
ATOM 3132 O O . ASP A 1 386 ? 0.426 -6.929 -24.065 1.00 86.25 386 ASP A O 1
ATOM 3136 N N . ASN A 1 387 ? -1.802 -6.833 -24.313 1.00 88.12 387 ASN A N 1
ATOM 3137 C CA . ASN A 1 387 ? -1.780 -6.848 -25.782 1.00 88.12 387 ASN A CA 1
ATOM 3138 C C . ASN A 1 387 ? -0.959 -5.685 -26.371 1.00 88.12 387 ASN A C 1
ATOM 3140 O O . ASN A 1 387 ? -0.009 -5.934 -27.107 1.00 88.12 387 ASN A O 1
ATOM 3144 N N . GLU A 1 388 ? -1.243 -4.431 -25.998 1.00 86.00 388 GLU A N 1
ATOM 3145 C CA . GLU A 1 388 ? -0.506 -3.242 -26.471 1.00 86.00 388 GLU A CA 1
ATOM 3146 C C . GLU A 1 388 ? 0.999 -3.344 -26.171 1.00 86.00 388 GLU A C 1
ATOM 3148 O O . GLU A 1 388 ? 1.851 -2.935 -26.967 1.00 86.00 388 GLU A O 1
ATOM 3153 N N . ARG A 1 389 ? 1.349 -3.901 -25.004 1.00 86.44 389 ARG A N 1
ATOM 3154 C CA . ARG A 1 389 ? 2.739 -4.131 -24.604 1.00 86.44 389 ARG A CA 1
ATOM 3155 C C . ARG A 1 389 ? 3.380 -5.209 -25.471 1.00 86.44 389 ARG A C 1
ATOM 3157 O O . ARG A 1 389 ? 4.508 -4.995 -25.926 1.00 86.44 389 ARG A O 1
ATOM 3164 N N . SER A 1 390 ? 2.722 -6.350 -25.657 1.00 86.75 390 SER A N 1
ATOM 3165 C CA . SER A 1 390 ? 3.240 -7.445 -26.473 1.00 86.75 390 SER A CA 1
ATOM 3166 C C . SER A 1 390 ? 3.384 -6.994 -27.926 1.00 86.75 390 SER A C 1
ATOM 3168 O O . SER A 1 390 ? 4.484 -7.094 -28.450 1.00 86.75 390 SER A O 1
ATOM 3170 N N . GLU A 1 391 ? 2.379 -6.355 -28.530 1.00 87.38 391 GLU A N 1
ATOM 3171 C CA . GLU A 1 391 ? 2.428 -5.793 -29.892 1.00 87.38 391 GLU A CA 1
ATOM 3172 C C . GLU A 1 391 ? 3.613 -4.832 -30.099 1.00 87.38 391 GLU A C 1
ATOM 3174 O O . GLU A 1 391 ? 4.410 -5.014 -31.025 1.00 87.38 391 GLU A O 1
ATOM 3179 N N . LYS A 1 392 ? 3.803 -3.846 -29.207 1.00 84.94 392 LYS A N 1
ATOM 3180 C CA . LYS A 1 392 ? 4.944 -2.910 -29.286 1.00 84.94 392 LYS A CA 1
ATOM 3181 C C . LYS A 1 392 ? 6.299 -3.578 -29.041 1.00 84.94 392 LYS A C 1
ATOM 3183 O O . LYS A 1 392 ? 7.318 -3.113 -29.555 1.00 84.94 392 LYS A O 1
ATOM 3188 N N . SER A 1 393 ? 6.340 -4.641 -28.243 1.00 85.62 393 SER A N 1
ATOM 3189 C CA . SER A 1 393 ? 7.571 -5.398 -27.972 1.00 85.62 393 SER A CA 1
ATOM 3190 C C . SER A 1 393 ? 7.917 -6.341 -29.127 1.00 85.62 393 SER A C 1
ATOM 3192 O O . SER A 1 393 ? 9.083 -6.475 -29.492 1.00 85.62 393 SER A O 1
ATOM 3194 N N . GLU A 1 394 ? 6.905 -6.961 -29.727 1.00 89.75 394 GLU A N 1
ATOM 3195 C CA . GLU A 1 394 ? 7.000 -7.838 -30.889 1.00 89.75 394 GLU A CA 1
ATOM 3196 C C . GLU A 1 394 ? 7.415 -7.067 -32.132 1.00 89.75 394 GLU A C 1
ATOM 3198 O O . GLU A 1 394 ? 8.390 -7.458 -32.760 1.00 89.75 394 GLU A O 1
ATOM 3203 N N . SER A 1 395 ? 6.771 -5.938 -32.439 1.00 88.19 395 SER A N 1
ATOM 3204 C CA . SER A 1 395 ? 7.157 -5.067 -33.559 1.00 88.19 395 SER A CA 1
ATOM 3205 C C . SER A 1 395 ? 8.656 -4.727 -33.527 1.00 88.19 395 SER A C 1
ATOM 3207 O O . SER A 1 395 ? 9.381 -4.972 -34.493 1.00 88.19 395 SER A O 1
ATOM 3209 N N . VAL A 1 396 ? 9.167 -4.308 -32.363 1.00 87.75 396 VAL A N 1
ATOM 3210 C CA . VAL A 1 396 ? 10.599 -4.045 -32.148 1.00 87.75 396 VAL A CA 1
ATOM 3211 C C . VAL A 1 396 ? 11.470 -5.290 -32.365 1.00 87.75 396 VAL A C 1
ATOM 3213 O O . VAL A 1 396 ? 12.532 -5.185 -32.977 1.00 87.75 396 VAL A O 1
ATOM 3216 N N . VAL A 1 397 ? 11.053 -6.468 -31.884 1.00 90.06 397 VAL A N 1
ATOM 3217 C CA . VAL A 1 397 ? 11.784 -7.731 -32.103 1.00 90.06 397 VAL A CA 1
ATOM 3218 C C . VAL A 1 397 ? 11.807 -8.111 -33.587 1.00 90.06 397 VAL A C 1
ATOM 3220 O O . VAL A 1 397 ? 12.866 -8.485 -34.087 1.00 90.06 397 VAL A O 1
ATOM 3223 N N . ARG A 1 398 ? 10.683 -7.985 -34.299 1.00 91.00 398 ARG A N 1
ATOM 3224 C CA . ARG A 1 398 ? 10.542 -8.342 -35.720 1.00 91.00 398 ARG A CA 1
ATOM 3225 C C . ARG A 1 398 ? 11.426 -7.468 -36.605 1.00 91.00 398 ARG A C 1
ATOM 3227 O O . ARG A 1 398 ? 12.266 -7.994 -37.336 1.00 91.00 398 ARG A O 1
ATOM 3234 N N . THR A 1 399 ? 11.314 -6.147 -36.468 1.00 88.12 399 THR A N 1
ATOM 3235 C CA . THR A 1 399 ? 12.139 -5.182 -37.211 1.00 88.12 399 THR A CA 1
ATOM 3236 C C . THR A 1 399 ? 13.626 -5.356 -36.893 1.00 88.12 399 THR A C 1
ATOM 3238 O O . THR A 1 399 ? 14.460 -5.329 -37.797 1.00 88.12 399 THR A O 1
ATOM 3241 N N . PHE A 1 400 ? 13.977 -5.629 -35.630 1.00 90.12 400 PHE A N 1
ATOM 3242 C CA . PHE A 1 400 ? 15.362 -5.906 -35.249 1.00 90.12 400 PHE A CA 1
ATOM 3243 C C . PHE A 1 400 ? 15.918 -7.203 -35.844 1.00 90.12 400 PHE A C 1
ATOM 3245 O O . PHE A 1 400 ? 17.053 -7.204 -36.316 1.00 90.12 400 PHE A O 1
ATOM 3252 N N . VAL A 1 401 ? 15.153 -8.298 -35.850 1.00 91.75 401 VAL A N 1
ATOM 3253 C CA . VAL A 1 401 ? 15.612 -9.567 -36.438 1.00 91.75 401 VAL A CA 1
ATOM 3254 C C . VAL A 1 401 ? 15.763 -9.455 -37.956 1.00 91.75 401 VAL A C 1
ATOM 3256 O O . VAL A 1 401 ? 16.718 -10.021 -38.488 1.00 91.75 401 VAL A O 1
ATOM 3259 N N . SER A 1 402 ? 14.904 -8.680 -38.631 1.00 89.94 402 SER A N 1
ATOM 3260 C CA . SER A 1 402 ? 15.082 -8.340 -40.050 1.00 89.94 402 SER A CA 1
ATOM 3261 C C . SER A 1 402 ? 16.401 -7.596 -40.275 1.00 89.94 402 SER A C 1
ATOM 3263 O O . SER A 1 402 ? 17.283 -8.112 -40.953 1.00 89.94 402 SER A O 1
ATOM 3265 N N . ALA A 1 403 ? 16.613 -6.460 -39.601 1.00 88.69 403 ALA A N 1
ATOM 3266 C CA . ALA A 1 403 ? 17.829 -5.662 -39.773 1.00 88.69 403 ALA A CA 1
ATOM 3267 C C . ALA A 1 403 ? 19.115 -6.422 -39.373 1.00 88.69 403 ALA A C 1
ATOM 3269 O O . ALA A 1 403 ? 20.170 -6.257 -39.987 1.00 88.69 403 ALA A O 1
ATOM 3270 N N . ALA A 1 404 ? 19.046 -7.300 -38.365 1.00 90.69 404 ALA A N 1
ATOM 3271 C CA . ALA A 1 404 ? 20.151 -8.180 -37.989 1.00 90.69 404 ALA A CA 1
ATOM 3272 C C . ALA A 1 404 ? 20.458 -9.237 -39.064 1.00 90.69 404 ALA A C 1
ATOM 3274 O O . ALA A 1 404 ? 21.625 -9.591 -39.249 1.00 90.69 404 ALA A O 1
ATOM 3275 N N . LYS A 1 405 ? 19.437 -9.732 -39.777 1.00 89.44 405 LYS A N 1
ATOM 3276 C CA . LYS A 1 405 ? 19.596 -10.646 -40.913 1.00 89.44 405 LYS A CA 1
ATOM 3277 C C . LYS A 1 405 ? 20.235 -9.926 -42.104 1.00 89.44 405 LYS A C 1
ATOM 3279 O O . LYS A 1 405 ? 21.226 -10.430 -42.622 1.00 89.44 405 LYS A O 1
ATOM 3284 N N . ASP A 1 406 ? 19.778 -8.720 -42.436 1.00 88.75 406 ASP A N 1
ATOM 3285 C CA . ASP A 1 406 ? 20.338 -7.907 -43.528 1.00 88.75 406 ASP A CA 1
ATOM 3286 C C . ASP A 1 406 ? 21.827 -7.576 -43.288 1.00 88.75 406 ASP A C 1
ATOM 3288 O O . ASP A 1 406 ? 22.663 -7.685 -44.189 1.00 88.75 406 ASP A O 1
ATOM 3292 N N . VAL A 1 407 ? 22.196 -7.239 -42.043 1.00 89.56 407 VAL A N 1
ATOM 3293 C CA . VAL A 1 407 ? 23.602 -7.063 -41.627 1.00 89.56 407 VAL A CA 1
ATOM 3294 C C . VAL A 1 407 ? 24.391 -8.372 -41.717 1.00 89.56 407 VAL A C 1
ATOM 3296 O O . VAL A 1 407 ? 25.550 -8.349 -42.134 1.00 89.56 407 VAL A O 1
ATOM 3299 N N . CYS A 1 408 ? 23.793 -9.509 -41.345 1.00 90.00 408 CYS A N 1
ATOM 3300 C CA . CYS A 1 408 ? 24.432 -10.820 -41.459 1.00 90.00 408 CYS A CA 1
ATOM 3301 C C . CYS A 1 408 ? 24.763 -11.144 -42.922 1.00 90.00 408 CYS A C 1
ATOM 3303 O O . CYS A 1 408 ? 25.919 -11.409 -43.242 1.00 90.00 408 CYS A O 1
ATOM 3305 N N . GLU A 1 409 ? 23.778 -11.032 -43.815 1.00 88.94 409 GLU A N 1
ATOM 3306 C CA . GLU A 1 409 ? 23.924 -11.326 -45.242 1.00 88.94 409 GLU A CA 1
ATOM 3307 C C . GLU A 1 409 ? 24.940 -10.384 -45.912 1.00 88.94 409 GLU A C 1
ATOM 3309 O O . GLU A 1 409 ? 25.896 -10.862 -46.530 1.00 88.94 409 GLU A O 1
ATOM 3314 N N . LYS A 1 410 ? 24.825 -9.058 -45.712 1.00 88.69 410 LYS A N 1
ATOM 3315 C CA . LYS A 1 410 ? 25.748 -8.060 -46.296 1.00 88.69 410 LYS A CA 1
ATOM 3316 C C . LYS A 1 410 ? 27.201 -8.261 -45.846 1.00 88.69 410 LYS A C 1
ATOM 3318 O O . LYS A 1 410 ? 28.112 -8.083 -46.650 1.00 88.69 410 LYS A O 1
ATOM 3323 N N . LEU A 1 411 ? 27.437 -8.624 -44.579 1.00 90.44 411 LEU A N 1
ATOM 3324 C CA . LEU A 1 411 ? 28.792 -8.785 -44.032 1.00 90.44 411 LEU A CA 1
ATOM 3325 C C . LEU A 1 411 ? 29.386 -10.193 -44.220 1.00 90.44 411 LEU A C 1
ATOM 3327 O O . LEU A 1 411 ? 30.609 -10.344 -44.160 1.00 90.44 411 LEU A O 1
ATOM 3331 N N . GLN A 1 412 ? 28.561 -11.218 -44.448 1.00 87.88 412 GLN A N 1
ATOM 3332 C CA . GLN A 1 412 ? 29.026 -12.576 -44.743 1.00 87.88 412 GLN A CA 1
ATOM 3333 C C . GLN A 1 412 ? 29.608 -12.681 -46.163 1.00 87.88 412 GLN A C 1
ATOM 3335 O O . GLN A 1 412 ? 30.573 -13.422 -46.375 1.00 87.88 412 GLN A O 1
ATOM 3340 N N . VAL A 1 413 ? 29.095 -11.895 -47.120 1.00 88.25 413 VAL A N 1
ATOM 3341 C CA . VAL A 1 413 ? 29.676 -11.765 -48.467 1.00 88.25 413 VAL A CA 1
ATOM 3342 C C . VAL A 1 413 ? 31.153 -11.361 -48.373 1.00 88.25 413 VAL A C 1
ATOM 3344 O O . VAL A 1 413 ? 31.519 -10.399 -47.699 1.00 88.25 413 VAL A O 1
ATOM 3347 N N . ASN A 1 414 ? 32.019 -12.125 -49.047 1.00 88.44 414 ASN A N 1
ATOM 3348 C CA . ASN A 1 414 ? 33.476 -11.929 -49.098 1.00 88.44 414 ASN A CA 1
ATOM 3349 C C . ASN A 1 414 ? 34.175 -11.825 -47.723 1.00 88.44 414 ASN A C 1
ATOM 3351 O O . ASN A 1 414 ? 35.297 -11.327 -47.641 1.00 88.44 414 ASN A O 1
ATOM 3355 N N . ASN A 1 415 ? 33.545 -12.312 -46.645 1.00 89.19 415 ASN A N 1
ATOM 3356 C CA . ASN A 1 415 ? 33.989 -12.129 -45.258 1.00 89.19 415 ASN A CA 1
ATOM 3357 C C . ASN A 1 415 ? 34.170 -10.652 -44.847 1.00 89.19 415 ASN A C 1
ATOM 3359 O O . ASN A 1 415 ? 35.041 -10.339 -44.029 1.00 89.19 415 ASN A O 1
ATOM 3363 N N . ALA A 1 416 ? 33.360 -9.738 -45.394 1.00 90.88 416 ALA A N 1
ATOM 3364 C CA . ALA A 1 416 ? 33.443 -8.302 -45.111 1.00 90.88 416 ALA A CA 1
ATOM 3365 C C . ALA A 1 416 ? 33.368 -7.964 -43.607 1.00 90.88 416 ALA A C 1
ATOM 3367 O O . ALA A 1 416 ? 33.974 -6.985 -43.170 1.00 90.88 416 ALA A O 1
ATOM 3368 N N . TYR A 1 417 ? 32.739 -8.821 -42.792 1.00 90.56 417 TYR A N 1
ATOM 3369 C CA . TYR A 1 417 ? 32.744 -8.733 -41.328 1.00 90.56 417 TYR A CA 1
ATOM 3370 C C . TYR A 1 417 ? 34.143 -8.617 -40.689 1.00 90.56 417 TYR A C 1
ATOM 3372 O O . TYR A 1 417 ? 34.252 -8.111 -39.576 1.00 90.56 417 TYR A O 1
ATOM 3380 N N . GLN A 1 418 ? 35.213 -9.079 -41.350 1.00 90.94 418 GLN A N 1
ATOM 3381 C CA . GLN A 1 418 ? 36.587 -8.978 -40.831 1.00 90.94 418 GLN A CA 1
ATOM 3382 C C . GLN A 1 418 ? 37.127 -7.543 -40.856 1.00 90.94 418 GLN A C 1
ATOM 3384 O O . GLN A 1 418 ? 38.024 -7.217 -40.086 1.00 90.94 418 GLN A O 1
ATOM 3389 N N . LYS A 1 419 ? 36.577 -6.699 -41.737 1.00 91.00 419 LYS A N 1
ATOM 3390 C CA . LYS A 1 419 ? 36.910 -5.275 -41.891 1.00 91.00 419 LYS A CA 1
ATOM 3391 C C . LYS A 1 419 ? 35.890 -4.351 -41.225 1.00 91.00 419 LYS A C 1
ATOM 3393 O O . LYS A 1 419 ? 36.092 -3.143 -41.160 1.00 91.00 419 LYS A O 1
ATOM 3398 N N . ASP A 1 420 ? 34.783 -4.910 -40.746 1.00 93.81 420 ASP A N 1
ATOM 3399 C CA . ASP A 1 420 ? 33.734 -4.159 -40.076 1.00 93.81 420 ASP A CA 1
ATOM 3400 C C . ASP A 1 420 ? 34.217 -3.653 -38.702 1.00 93.81 420 ASP A C 1
ATOM 3402 O O . ASP A 1 420 ? 34.628 -4.485 -37.893 1.00 93.81 420 ASP A O 1
ATOM 3406 N N . PRO A 1 421 ? 34.120 -2.347 -38.379 1.00 93.31 421 PRO A N 1
ATOM 3407 C CA . PRO A 1 421 ? 34.639 -1.787 -37.125 1.00 93.31 421 PRO A CA 1
ATOM 3408 C C . PRO A 1 421 ? 34.069 -2.383 -35.823 1.00 93.31 421 PRO A C 1
ATOM 3410 O O . PRO A 1 421 ? 34.702 -2.249 -34.773 1.00 93.31 421 PRO A O 1
ATOM 3413 N N . TRP A 1 422 ? 32.916 -3.069 -35.863 1.00 94.62 422 TRP A N 1
ATOM 3414 C CA . TRP A 1 422 ? 32.250 -3.628 -34.676 1.00 94.62 422 TRP A CA 1
ATOM 3415 C C . TRP A 1 422 ? 32.114 -5.157 -34.693 1.00 94.62 422 TRP A C 1
ATOM 3417 O O . TRP A 1 422 ? 32.265 -5.792 -33.650 1.00 94.62 422 TRP A O 1
ATOM 3427 N N . MET A 1 423 ? 31.801 -5.754 -35.846 1.00 93.19 423 MET A N 1
ATOM 3428 C CA . MET A 1 423 ? 31.444 -7.175 -35.974 1.00 93.19 423 MET A CA 1
ATOM 3429 C C . MET A 1 423 ? 32.650 -8.111 -36.135 1.00 93.19 423 MET A C 1
ATOM 3431 O O . MET A 1 423 ? 32.483 -9.330 -36.055 1.00 93.19 423 MET A O 1
ATOM 3435 N N . TRP A 1 424 ? 33.865 -7.578 -36.304 1.00 91.75 424 TRP A N 1
ATOM 3436 C CA . TRP A 1 424 ? 35.105 -8.366 -36.365 1.00 91.75 424 TRP A CA 1
ATOM 3437 C C . TRP A 1 424 ? 35.353 -9.220 -35.104 1.00 91.75 424 TRP A C 1
ATOM 3439 O O . TRP A 1 424 ? 35.969 -10.280 -35.186 1.00 91.75 424 TRP A O 1
ATOM 3449 N N . VAL A 1 425 ? 34.820 -8.792 -33.948 1.00 90.38 425 VAL A N 1
ATOM 3450 C CA . VAL A 1 425 ? 34.861 -9.491 -32.643 1.00 90.38 425 VAL A CA 1
ATOM 3451 C C . VAL A 1 425 ? 33.630 -10.375 -32.353 1.00 90.38 425 VAL A C 1
ATOM 3453 O O . VAL A 1 425 ? 33.359 -10.708 -31.192 1.00 90.38 425 VAL A O 1
ATOM 3456 N N . SER A 1 426 ? 32.857 -10.746 -33.373 1.00 91.06 426 SER A N 1
ATOM 3457 C CA . SER A 1 426 ? 31.708 -11.663 -33.267 1.00 91.06 426 SER A CA 1
ATOM 3458 C C . SER A 1 426 ? 32.060 -13.056 -33.811 1.00 91.06 426 SER A C 1
ATOM 3460 O O . SER A 1 426 ? 32.922 -13.193 -34.679 1.00 91.06 426 SER A O 1
ATOM 3462 N N . ASP A 1 427 ? 31.407 -14.118 -33.323 1.00 89.75 427 ASP A N 1
ATOM 3463 C CA . ASP A 1 427 ? 31.662 -15.475 -33.830 1.00 89.75 427 ASP A CA 1
ATOM 3464 C C . ASP A 1 427 ? 30.854 -15.774 -35.103 1.00 89.75 427 ASP A C 1
ATOM 3466 O O . ASP A 1 427 ? 29.709 -16.227 -35.065 1.00 89.75 427 ASP A O 1
ATOM 3470 N N . TRP A 1 428 ? 31.482 -15.524 -36.250 1.00 90.94 428 TRP A N 1
ATOM 3471 C CA . TRP A 1 428 ? 30.941 -15.789 -37.589 1.00 90.94 428 TRP A CA 1
ATOM 3472 C C . TRP A 1 428 ? 31.028 -17.260 -38.029 1.00 90.94 428 TRP A C 1
ATOM 3474 O O . TRP A 1 428 ? 30.771 -17.572 -39.189 1.00 90.94 428 TRP A O 1
ATOM 3484 N N . SER A 1 429 ? 31.387 -18.187 -37.135 1.00 88.50 429 SER A N 1
ATOM 3485 C CA . SER A 1 429 ? 31.432 -19.617 -37.461 1.00 88.50 429 SER A CA 1
ATOM 3486 C C . SER A 1 429 ? 30.041 -20.139 -37.846 1.00 88.50 429 SER A C 1
ATOM 3488 O O . SER A 1 429 ? 29.091 -20.033 -37.070 1.00 88.50 429 SER A O 1
ATOM 3490 N N . VAL A 1 430 ? 29.927 -20.705 -39.049 1.00 88.00 430 VAL A N 1
ATOM 3491 C CA . VAL A 1 430 ? 28.671 -21.210 -39.628 1.00 88.00 430 VAL A CA 1
ATOM 3492 C C . VAL A 1 430 ? 28.407 -22.651 -39.183 1.00 88.00 430 VAL A C 1
ATOM 3494 O O . VAL A 1 430 ? 29.327 -23.469 -39.133 1.00 88.00 430 VAL A O 1
ATOM 3497 N N . LYS A 1 431 ? 27.149 -23.003 -38.888 1.00 86.44 431 LYS A N 1
ATOM 3498 C CA . LYS A 1 431 ? 26.768 -24.398 -38.612 1.00 86.44 431 LYS A CA 1
ATOM 3499 C C . LYS A 1 431 ? 26.799 -25.250 -39.894 1.00 86.44 431 LYS A C 1
ATOM 3501 O O . LYS A 1 431 ? 26.075 -24.929 -40.839 1.00 86.44 431 LYS A O 1
ATOM 3506 N N . PRO A 1 432 ? 27.576 -26.353 -39.940 1.00 81.69 432 PRO A N 1
ATOM 3507 C CA . PRO A 1 432 ? 27.751 -27.145 -41.163 1.00 81.69 432 PRO A CA 1
ATOM 3508 C C . PRO A 1 432 ? 26.587 -28.110 -41.452 1.00 81.69 432 PRO A C 1
ATOM 3510 O O . PRO A 1 432 ? 26.367 -28.490 -42.602 1.00 81.69 432 PRO A O 1
ATOM 3513 N N . SER A 1 433 ? 25.838 -28.521 -40.424 1.00 77.00 433 SER A N 1
ATOM 3514 C CA . SER A 1 433 ? 24.792 -29.547 -40.506 1.00 77.00 433 SER A CA 1
ATOM 3515 C C . SER A 1 433 ? 23.734 -29.386 -39.402 1.00 77.00 433 SER A C 1
ATOM 3517 O O . SER A 1 433 ? 23.894 -28.587 -38.476 1.00 77.00 433 SER A O 1
ATOM 3519 N N . GLY A 1 434 ? 22.639 -30.148 -39.511 1.00 83.56 434 GLY A N 1
ATOM 3520 C CA . GLY A 1 434 ? 21.495 -30.099 -38.594 1.00 83.56 434 GLY A CA 1
ATOM 3521 C C . GLY A 1 434 ? 20.504 -28.967 -38.892 1.00 83.56 434 GLY A C 1
ATOM 3522 O O . GLY A 1 434 ? 20.614 -28.278 -39.904 1.00 83.56 434 GLY A O 1
ATOM 3523 N N . ALA A 1 435 ? 19.543 -28.767 -37.985 1.00 79.94 435 ALA A N 1
ATOM 3524 C CA . ALA A 1 435 ? 18.415 -27.840 -38.153 1.00 79.94 435 ALA A CA 1
ATOM 3525 C C . ALA A 1 435 ? 18.799 -26.355 -38.323 1.00 79.94 435 ALA A C 1
ATOM 3527 O O . ALA A 1 435 ? 17.950 -25.555 -38.686 1.00 79.94 435 ALA A O 1
ATOM 3528 N N . TYR A 1 436 ? 20.056 -25.981 -38.072 1.00 86.25 436 TYR A N 1
ATOM 3529 C CA . TYR A 1 436 ? 20.553 -24.598 -38.147 1.00 86.25 436 TYR A CA 1
ATOM 3530 C C . TYR A 1 436 ? 21.607 -24.407 -39.249 1.00 86.25 436 TYR A C 1
ATOM 3532 O O . TYR A 1 436 ? 22.398 -23.466 -39.191 1.00 86.25 436 TYR A O 1
ATOM 3540 N N . LYS A 1 437 ? 21.689 -25.336 -40.214 1.00 82.75 437 LYS A N 1
ATOM 3541 C CA . LYS A 1 437 ? 22.692 -25.322 -41.290 1.00 82.75 437 LYS A CA 1
ATOM 3542 C C . LYS A 1 437 ? 22.703 -23.970 -42.015 1.00 82.75 437 LYS A C 1
ATOM 3544 O O . LYS A 1 437 ? 21.673 -23.519 -42.498 1.00 82.75 437 LYS A O 1
ATOM 3549 N N . GLY A 1 438 ? 23.881 -23.356 -42.127 1.00 81.31 438 GLY A N 1
ATOM 3550 C CA . GLY A 1 438 ? 24.062 -22.050 -42.774 1.00 81.31 438 GLY A CA 1
ATOM 3551 C C . GLY A 1 438 ? 23.983 -20.840 -41.833 1.00 81.31 438 GLY A C 1
ATOM 3552 O O . GLY A 1 438 ? 24.538 -19.799 -42.171 1.00 81.31 438 GLY A O 1
ATOM 3553 N N . ALA A 1 439 ? 23.405 -20.971 -40.633 1.00 85.50 439 ALA A N 1
ATOM 3554 C CA . ALA A 1 439 ? 23.363 -19.884 -39.653 1.00 85.50 439 ALA A CA 1
ATOM 3555 C C . ALA A 1 439 ? 24.717 -19.678 -38.942 1.00 85.50 439 ALA A C 1
ATOM 3557 O O . ALA A 1 439 ? 25.441 -20.638 -38.651 1.00 85.50 439 ALA A O 1
ATOM 3558 N N . THR A 1 440 ? 25.041 -18.422 -38.624 1.00 89.31 440 THR A N 1
ATOM 3559 C CA . THR A 1 440 ? 26.245 -18.019 -37.877 1.00 89.31 440 THR A CA 1
ATOM 3560 C C . THR A 1 440 ? 26.043 -18.151 -36.363 1.00 89.31 440 THR A C 1
ATOM 3562 O O . THR A 1 440 ? 24.946 -17.940 -35.840 1.00 89.31 440 THR A O 1
ATOM 3565 N N . ASN A 1 441 ? 27.104 -18.494 -35.622 1.00 88.69 441 ASN A N 1
ATOM 3566 C CA . ASN A 1 441 ? 27.031 -18.674 -34.167 1.00 88.69 441 ASN A CA 1
ATOM 3567 C C . ASN A 1 441 ? 26.521 -17.418 -33.436 1.00 88.69 441 ASN A C 1
ATOM 3569 O O . ASN A 1 441 ? 25.625 -17.549 -32.602 1.00 88.69 441 ASN A O 1
ATOM 3573 N N . TRP A 1 442 ? 27.026 -16.219 -33.761 1.00 89.62 442 TRP A N 1
ATOM 3574 C CA . TRP A 1 442 ? 26.582 -14.977 -33.106 1.00 89.62 442 TRP A CA 1
ATOM 3575 C C . TRP A 1 442 ? 25.076 -14.720 -33.291 1.00 89.62 442 TRP A C 1
ATOM 3577 O O . TRP A 1 442 ? 24.396 -14.332 -32.339 1.00 89.62 442 TRP A O 1
ATOM 3587 N N . TYR A 1 443 ? 24.535 -15.000 -34.483 1.00 90.62 443 TYR A N 1
ATOM 3588 C CA . TYR A 1 443 ? 23.111 -14.829 -34.781 1.00 90.62 443 TYR A CA 1
ATOM 3589 C C . TYR A 1 443 ? 22.261 -15.811 -33.966 1.00 90.62 443 TYR A C 1
ATOM 3591 O O . TYR A 1 443 ? 21.266 -15.422 -33.361 1.00 90.62 443 TYR A O 1
ATOM 3599 N N . LEU A 1 444 ? 22.702 -17.068 -33.844 1.00 89.81 444 LEU A N 1
ATOM 3600 C CA . LEU A 1 444 ? 22.041 -18.074 -33.004 1.00 89.81 444 LEU A CA 1
ATOM 3601 C C . LEU A 1 444 ? 22.096 -17.738 -31.502 1.00 89.81 444 LEU A C 1
ATOM 3603 O O . LEU A 1 444 ? 21.160 -18.049 -30.767 1.00 89.81 444 LEU A O 1
ATOM 3607 N N . GLU A 1 445 ? 23.178 -17.125 -31.014 1.00 89.06 445 GLU A N 1
ATOM 3608 C CA . GLU A 1 445 ? 23.332 -16.761 -29.595 1.00 89.06 445 GLU A CA 1
ATOM 3609 C C . GLU A 1 445 ? 22.446 -15.582 -29.161 1.00 89.06 445 GLU A C 1
ATOM 3611 O O . GLU A 1 445 ? 22.102 -15.472 -27.973 1.00 89.06 445 GLU A O 1
ATOM 3616 N N . MET A 1 446 ? 22.023 -14.757 -30.123 1.00 90.38 446 MET A N 1
ATOM 3617 C CA . MET A 1 446 ? 21.100 -13.635 -29.952 1.00 90.38 446 MET A CA 1
ATOM 3618 C C . MET A 1 446 ? 19.695 -14.073 -29.501 1.00 90.38 446 MET A C 1
ATOM 3620 O O . MET A 1 446 ? 19.051 -13.358 -28.733 1.00 90.38 446 MET A O 1
ATOM 3624 N N . PHE A 1 447 ? 19.216 -15.251 -29.913 1.00 91.31 447 PHE A N 1
ATOM 3625 C CA . PHE A 1 447 ? 17.908 -15.789 -29.511 1.00 91.31 447 PHE A CA 1
ATOM 3626 C C . PHE A 1 447 ? 17.972 -16.498 -28.154 1.00 91.31 447 PHE A C 1
ATOM 3628 O O . PHE A 1 447 ? 19.010 -17.049 -27.790 1.00 91.31 447 PHE A O 1
ATOM 3635 N N . LYS A 1 448 ? 16.887 -16.506 -27.366 1.00 89.19 448 LYS A N 1
ATOM 3636 C CA . LYS A 1 448 ? 16.837 -17.256 -26.091 1.00 89.19 448 LYS A CA 1
ATOM 3637 C C . LYS A 1 448 ? 16.940 -18.762 -26.327 1.00 89.19 448 LYS A C 1
ATOM 3639 O O . LYS A 1 448 ? 17.813 -19.399 -25.745 1.00 89.19 448 LYS A O 1
ATOM 3644 N N . ASP A 1 449 ? 16.083 -19.271 -27.203 1.00 88.94 449 ASP A N 1
ATOM 3645 C CA . ASP A 1 449 ? 16.115 -20.619 -27.765 1.00 88.94 449 ASP A CA 1
ATOM 3646 C C . ASP A 1 449 ? 16.495 -20.504 -29.248 1.00 88.94 449 ASP A C 1
ATOM 3648 O O . ASP A 1 449 ? 16.005 -19.620 -29.950 1.00 88.94 449 ASP A O 1
ATOM 3652 N N . LYS A 1 450 ? 17.390 -21.374 -29.722 1.00 89.75 450 LYS A N 1
ATOM 3653 C CA . LYS A 1 450 ? 17.934 -21.305 -31.084 1.00 89.75 450 LYS A CA 1
ATOM 3654 C C . LYS A 1 450 ? 16.875 -21.598 -32.145 1.00 89.75 450 LYS A C 1
ATOM 3656 O O . LYS A 1 450 ? 17.021 -21.096 -33.256 1.00 89.75 450 LYS A O 1
ATOM 3661 N N . LYS A 1 451 ? 15.800 -22.329 -31.815 1.00 88.81 451 LYS A N 1
ATOM 3662 C CA . LYS A 1 451 ? 14.716 -22.647 -32.766 1.00 88.81 451 LYS A CA 1
ATOM 3663 C C . LYS A 1 451 ? 14.089 -21.401 -33.403 1.00 88.81 451 LYS A C 1
ATOM 3665 O O . LYS A 1 451 ? 13.828 -21.410 -34.600 1.00 88.81 451 LYS A O 1
ATOM 3670 N N . HIS A 1 452 ? 13.995 -20.304 -32.645 1.00 90.06 452 HIS A N 1
ATOM 3671 C CA . HIS A 1 452 ? 13.442 -19.026 -33.103 1.00 90.06 452 HIS A CA 1
ATOM 3672 C C . HIS A 1 452 ? 14.228 -18.391 -34.264 1.00 90.06 452 HIS A C 1
ATOM 3674 O O . HIS A 1 452 ? 13.699 -17.530 -34.952 1.00 90.06 452 HIS A O 1
ATOM 3680 N N . SER A 1 453 ? 15.471 -18.815 -34.525 1.00 87.00 453 SER A N 1
ATOM 3681 C CA . SER A 1 453 ? 16.230 -18.359 -35.702 1.00 87.00 453 SER A CA 1
ATOM 3682 C C . SER A 1 453 ? 15.698 -18.895 -37.040 1.00 87.00 453 SER A C 1
ATOM 3684 O O . SER A 1 453 ? 16.037 -18.343 -38.083 1.00 87.00 453 SER A O 1
ATOM 3686 N N . ASN A 1 454 ? 14.867 -19.944 -37.004 1.00 85.94 454 ASN A N 1
ATOM 3687 C CA . ASN A 1 454 ? 14.242 -20.566 -38.173 1.00 85.94 454 ASN A CA 1
ATOM 3688 C C . ASN A 1 454 ? 12.741 -20.244 -38.300 1.00 85.94 454 ASN A C 1
ATOM 3690 O O . ASN A 1 454 ? 12.115 -20.652 -39.277 1.00 85.94 454 ASN A O 1
ATOM 3694 N N . GLU A 1 455 ? 12.146 -19.580 -37.306 1.00 87.88 455 GLU A N 1
ATOM 3695 C CA . GLU A 1 455 ? 10.730 -19.199 -37.328 1.00 87.88 455 GLU A CA 1
ATOM 3696 C C . GLU A 1 455 ? 10.515 -18.014 -38.294 1.00 87.88 455 GLU A C 1
ATOM 3698 O O . GLU A 1 455 ? 11.393 -17.148 -38.406 1.00 87.88 455 GLU A O 1
ATOM 3703 N N . PRO A 1 456 ? 9.369 -17.931 -38.998 1.00 90.06 456 PRO A N 1
ATOM 3704 C CA . PRO A 1 456 ? 9.024 -16.757 -39.795 1.00 90.06 456 PRO A CA 1
ATOM 3705 C C . PRO A 1 456 ? 9.062 -15.487 -38.939 1.00 90.06 456 PRO A C 1
ATOM 3707 O O . PRO A 1 456 ? 8.563 -15.478 -37.814 1.00 90.06 456 PRO A O 1
ATOM 3710 N N . ILE A 1 457 ? 9.607 -14.386 -39.470 1.00 88.75 457 ILE A N 1
ATOM 3711 C CA . ILE A 1 457 ? 9.775 -13.136 -38.702 1.00 88.75 457 ILE A CA 1
ATOM 3712 C C . ILE A 1 457 ? 8.429 -12.662 -38.127 1.00 88.75 457 ILE A C 1
ATOM 3714 O O . ILE A 1 457 ? 8.367 -12.202 -36.993 1.00 88.75 457 ILE A O 1
ATOM 3718 N N . GLN A 1 458 ? 7.340 -12.836 -38.873 1.00 88.12 458 GLN A N 1
ATOM 3719 C CA . GLN A 1 458 ? 5.974 -12.493 -38.477 1.00 88.12 458 GLN A CA 1
ATOM 3720 C C . GLN A 1 458 ? 5.475 -13.276 -37.247 1.00 88.12 458 GLN A C 1
ATOM 3722 O O . GLN A 1 458 ? 4.652 -12.755 -36.500 1.00 88.12 458 GLN A O 1
ATOM 3727 N N . GLU A 1 459 ? 5.983 -14.486 -37.005 1.00 88.19 459 GLU A N 1
ATOM 3728 C CA . GLU A 1 459 ? 5.589 -15.350 -35.882 1.00 88.19 459 GLU A CA 1
ATOM 3729 C C . GLU A 1 459 ? 6.411 -15.092 -34.609 1.00 88.19 459 GLU A C 1
ATOM 3731 O O . GLU A 1 459 ? 6.017 -15.521 -33.522 1.00 88.19 459 GLU A O 1
ATOM 3736 N N . LEU A 1 460 ? 7.522 -14.350 -34.710 1.00 89.81 460 LEU A N 1
ATOM 3737 C CA . LEU A 1 460 ? 8.374 -14.031 -33.564 1.00 89.81 460 LEU A CA 1
ATOM 3738 C C . LEU A 1 460 ? 7.609 -13.223 -32.511 1.00 89.81 460 LEU A C 1
ATOM 3740 O O . LEU A 1 460 ? 6.981 -12.203 -32.818 1.00 89.81 460 LEU A O 1
ATOM 3744 N N . LYS A 1 461 ? 7.709 -13.679 -31.258 1.00 87.94 461 LYS A N 1
ATOM 3745 C CA . LYS A 1 461 ? 7.012 -13.129 -30.088 1.00 87.94 461 LYS A CA 1
ATOM 3746 C C . LYS A 1 461 ? 7.932 -12.335 -29.166 1.00 87.94 461 LYS A C 1
ATOM 3748 O O . LYS A 1 461 ? 9.165 -12.367 -29.290 1.00 87.94 461 LYS A O 1
ATOM 3753 N N . GLU A 1 462 ? 7.344 -11.633 -28.195 1.00 80.75 462 GLU A N 1
ATOM 3754 C CA . GLU A 1 462 ? 8.141 -10.896 -27.218 1.00 80.75 462 GLU A CA 1
ATOM 3755 C C . GLU A 1 462 ? 9.083 -11.844 -26.454 1.00 80.75 462 GLU A C 1
ATOM 3757 O O . GLU A 1 462 ? 8.708 -12.893 -25.929 1.00 80.75 462 GLU A O 1
ATOM 3762 N N . GLY A 1 463 ? 10.365 -11.487 -26.411 1.00 82.75 463 GLY A N 1
ATOM 3763 C CA . GLY A 1 463 ? 11.367 -12.280 -25.711 1.00 82.75 463 GLY A CA 1
ATOM 3764 C C . GLY A 1 463 ? 11.906 -13.512 -26.447 1.00 82.75 463 GLY A C 1
ATOM 3765 O O . GLY A 1 463 ? 12.704 -14.208 -25.819 1.00 82.75 463 GLY A O 1
ATOM 3766 N N . CYS A 1 464 ? 11.593 -13.756 -27.727 1.00 88.88 464 CYS A N 1
ATOM 3767 C CA . CYS A 1 464 ? 12.373 -14.689 -28.564 1.00 88.88 464 CYS A CA 1
ATOM 3768 C C . CYS A 1 464 ? 13.860 -14.275 -28.627 1.00 88.88 464 CYS A C 1
ATOM 3770 O O . CYS A 1 464 ? 14.755 -15.120 -28.604 1.00 88.88 464 CYS A O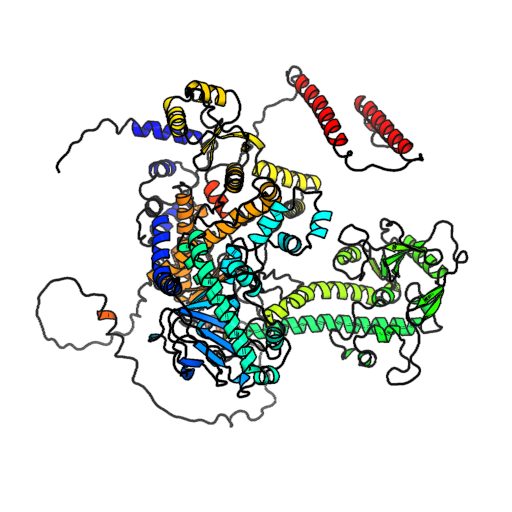 1
ATOM 3772 N N . VAL A 1 465 ? 14.130 -12.963 -28.621 1.00 87.62 465 VAL A N 1
ATOM 3773 C CA . VAL A 1 465 ? 15.473 -12.359 -28.633 1.00 87.62 465 VAL A CA 1
ATOM 3774 C C . VAL A 1 465 ? 15.949 -11.972 -27.226 1.00 87.62 465 VAL A C 1
ATOM 3776 O O . VAL A 1 465 ? 15.211 -11.406 -26.413 1.00 87.62 465 VAL A O 1
ATOM 3779 N N . LYS A 1 466 ? 17.231 -12.220 -26.940 1.00 88.00 466 LYS A N 1
ATOM 3780 C CA . LYS A 1 466 ? 17.948 -11.691 -25.775 1.00 88.00 466 LYS A CA 1
ATOM 3781 C C . LYS A 1 466 ? 18.347 -10.232 -26.038 1.00 88.00 466 LYS A C 1
ATOM 3783 O O . LYS A 1 466 ? 19.466 -9.973 -26.461 1.00 88.00 466 LYS A O 1
ATOM 3788 N N . MET A 1 467 ? 17.496 -9.260 -25.700 1.00 79.00 467 MET A N 1
ATOM 3789 C CA . MET A 1 467 ? 17.789 -7.813 -25.865 1.00 79.00 467 MET A CA 1
ATOM 3790 C C . MET A 1 467 ? 19.010 -7.281 -25.066 1.00 79.00 467 MET A C 1
ATOM 3792 O O . MET A 1 467 ? 19.328 -6.092 -25.120 1.00 79.00 467 MET A O 1
ATOM 3796 N N . SER A 1 468 ? 19.689 -8.146 -24.309 1.00 80.44 468 SER A N 1
ATOM 3797 C CA . SER A 1 468 ? 20.956 -7.912 -23.606 1.00 80.44 468 SER A CA 1
ATOM 3798 C C . SER A 1 468 ? 22.174 -8.589 -24.263 1.00 80.44 468 SER A C 1
ATOM 3800 O O . SER A 1 468 ? 23.273 -8.506 -23.712 1.00 80.44 468 SER A O 1
ATOM 3802 N N . ALA A 1 469 ? 22.010 -9.272 -25.404 1.00 87.12 469 ALA A N 1
ATOM 3803 C CA . ALA A 1 469 ? 23.101 -9.949 -26.102 1.00 87.12 469 ALA A CA 1
ATOM 3804 C C . ALA A 1 469 ? 24.186 -8.957 -26.559 1.00 87.12 469 ALA A C 1
ATOM 3806 O O . ALA A 1 469 ? 23.906 -7.819 -26.944 1.00 87.12 469 ALA A O 1
ATOM 3807 N N . ARG A 1 470 ? 25.449 -9.400 -26.492 1.00 87.88 470 ARG A N 1
ATOM 3808 C CA . ARG A 1 470 ? 26.629 -8.537 -26.679 1.00 87.88 470 ARG A CA 1
ATOM 3809 C C . ARG A 1 470 ? 26.763 -8.000 -28.100 1.00 87.88 470 ARG A C 1
ATOM 3811 O O . ARG A 1 470 ? 27.346 -6.938 -28.282 1.00 87.88 470 ARG A O 1
ATOM 3818 N N . ASP A 1 471 ? 26.214 -8.702 -29.080 1.00 90.38 471 ASP A N 1
ATOM 3819 C CA . ASP A 1 471 ? 26.300 -8.303 -30.480 1.00 90.38 471 ASP A CA 1
ATOM 3820 C C . ASP A 1 471 ? 25.231 -7.283 -30.884 1.00 90.38 471 ASP A C 1
ATOM 3822 O O . ASP A 1 471 ? 25.414 -6.600 -31.882 1.00 90.38 471 ASP A O 1
ATOM 3826 N N . ILE A 1 472 ? 24.185 -7.053 -30.077 1.00 89.62 472 ILE A N 1
ATOM 3827 C CA . ILE A 1 472 ? 23.137 -6.069 -30.410 1.00 89.62 472 ILE A CA 1
ATOM 3828 C C . ILE A 1 472 ? 23.724 -4.656 -30.612 1.00 89.62 472 ILE A C 1
ATOM 3830 O O . ILE A 1 472 ? 23.520 -4.093 -31.685 1.00 89.62 472 ILE A O 1
ATOM 3834 N N . PRO A 1 473 ? 24.542 -4.088 -29.699 1.00 91.81 473 PRO A N 1
ATOM 3835 C CA . PRO A 1 473 ? 25.228 -2.813 -29.954 1.00 91.81 473 PRO A CA 1
ATOM 3836 C C . PRO A 1 473 ? 26.164 -2.799 -31.179 1.00 91.81 473 PRO A C 1
ATOM 3838 O O . PRO A 1 473 ? 26.430 -1.728 -31.722 1.00 91.81 473 PRO A O 1
ATOM 3841 N N . ARG A 1 474 ? 26.677 -3.965 -31.605 1.00 92.62 474 ARG A N 1
ATOM 3842 C CA . ARG A 1 474 ? 27.580 -4.115 -32.764 1.00 92.62 474 ARG A CA 1
ATOM 3843 C C . ARG A 1 474 ? 26.807 -4.166 -34.086 1.00 92.62 474 ARG A C 1
ATOM 3845 O O . ARG A 1 474 ? 27.246 -3.577 -35.075 1.00 92.62 474 ARG A O 1
ATOM 3852 N N . ILE A 1 475 ? 25.627 -4.792 -34.072 1.00 91.94 475 ILE A N 1
ATOM 3853 C CA . ILE A 1 475 ? 24.660 -4.803 -35.179 1.00 91.94 475 ILE A CA 1
ATOM 3854 C C . ILE A 1 475 ? 24.213 -3.373 -35.478 1.00 91.94 475 ILE A C 1
ATOM 3856 O O . ILE A 1 475 ? 24.312 -2.956 -36.620 1.00 91.94 475 ILE A O 1
ATOM 3860 N N . PHE A 1 476 ? 23.865 -2.576 -34.463 1.00 91.31 476 PHE A N 1
ATOM 3861 C CA . PHE A 1 476 ? 23.591 -1.141 -34.643 1.00 91.31 476 PHE A CA 1
ATOM 3862 C C . PHE A 1 476 ? 24.824 -0.309 -35.047 1.00 91.31 476 PHE A C 1
ATOM 3864 O O . PHE A 1 476 ? 24.666 0.848 -35.429 1.00 91.31 476 PHE A O 1
ATOM 3871 N N . GLY A 1 477 ? 26.047 -0.837 -34.928 1.00 92.94 477 GLY A N 1
ATOM 3872 C CA . GLY A 1 477 ? 27.284 -0.077 -35.132 1.00 92.94 477 GLY A CA 1
ATOM 3873 C C . GLY A 1 477 ? 27.331 1.192 -34.280 1.00 92.94 477 GLY A C 1
ATOM 3874 O O . GLY A 1 477 ? 27.467 2.295 -34.806 1.00 92.94 477 GLY A O 1
ATOM 3875 N N . LEU A 1 478 ? 27.119 1.052 -32.967 1.00 93.88 478 LEU A N 1
ATOM 3876 C CA . LEU A 1 478 ? 27.026 2.212 -32.082 1.00 93.88 478 LEU A CA 1
ATOM 3877 C C . LEU A 1 478 ? 28.370 2.936 -31.916 1.00 93.88 478 LEU A C 1
ATOM 3879 O O . LEU A 1 478 ? 29.412 2.305 -31.705 1.00 93.88 478 LEU A O 1
ATOM 3883 N N . CYS A 1 479 ? 28.309 4.266 -31.908 1.00 93.94 479 CYS A N 1
ATOM 3884 C CA . CYS A 1 479 ? 29.405 5.166 -31.553 1.00 93.94 479 CYS A CA 1
ATOM 3885 C C . CYS A 1 479 ? 29.073 5.975 -30.291 1.00 93.94 479 CYS A C 1
ATOM 3887 O O . CYS A 1 479 ? 27.906 6.268 -30.034 1.00 93.94 479 CYS A O 1
ATOM 3889 N N . TYR A 1 480 ? 30.104 6.360 -29.530 1.00 93.06 480 TYR A N 1
ATOM 3890 C CA . TYR A 1 480 ? 30.060 7.419 -28.518 1.00 93.06 480 TYR A CA 1
ATOM 3891 C C . TYR A 1 480 ? 30.842 8.631 -29.038 1.00 93.06 480 TYR A C 1
ATOM 3893 O O . TYR A 1 480 ? 32.069 8.591 -29.155 1.00 93.06 480 TYR A O 1
ATOM 3901 N N . GLY A 1 481 ? 30.122 9.680 -29.433 1.00 91.50 481 GLY A N 1
ATOM 3902 C CA . GLY A 1 481 ? 30.648 10.728 -30.303 1.00 91.50 481 GLY A CA 1
ATOM 3903 C C . GLY A 1 481 ? 31.227 10.130 -31.589 1.00 91.50 481 GLY A C 1
ATOM 3904 O O . GLY A 1 481 ? 30.540 9.345 -32.239 1.00 91.50 481 GLY A O 1
ATOM 3905 N N . PRO A 1 482 ? 32.482 10.425 -31.969 1.00 92.25 482 PRO A N 1
ATOM 3906 C CA . PRO A 1 482 ? 33.093 9.834 -33.158 1.00 92.25 482 PRO A CA 1
ATOM 3907 C C . PRO A 1 482 ? 33.597 8.390 -32.963 1.00 92.25 482 PRO A C 1
ATOM 3909 O O . PRO A 1 482 ? 33.947 7.736 -33.947 1.00 92.25 482 PRO A O 1
ATOM 3912 N N . TYR A 1 483 ? 33.657 7.889 -31.723 1.00 94.25 483 TYR A N 1
ATOM 3913 C CA . TYR A 1 483 ? 34.397 6.678 -31.355 1.00 94.25 483 TYR A CA 1
ATOM 3914 C C . TYR A 1 483 ? 33.511 5.417 -31.339 1.00 94.25 483 TYR A C 1
ATOM 3916 O O . TYR A 1 483 ? 32.496 5.414 -30.638 1.00 94.25 483 TYR A O 1
ATOM 3924 N N . PRO A 1 484 ? 33.877 4.313 -32.019 1.00 95.19 484 PRO A N 1
ATOM 3925 C CA . PRO A 1 484 ? 33.070 3.093 -32.021 1.00 95.19 484 PRO A CA 1
ATOM 3926 C C . PRO A 1 484 ? 33.058 2.402 -30.650 1.00 95.19 484 PRO A C 1
ATOM 3928 O O . PRO A 1 484 ? 34.074 2.347 -29.946 1.00 95.19 484 PRO A O 1
ATOM 3931 N N . LEU A 1 485 ? 31.900 1.846 -30.273 1.00 95.12 485 LEU A N 1
ATOM 3932 C CA . LEU A 1 485 ? 31.748 1.084 -29.035 1.00 95.12 485 LEU A CA 1
ATOM 3933 C C . LEU A 1 485 ? 32.436 -0.286 -29.107 1.00 95.12 485 LEU A C 1
ATOM 3935 O O . LEU A 1 485 ? 32.305 -1.032 -30.076 1.00 95.12 485 LEU A O 1
ATOM 3939 N N . TYR A 1 486 ? 33.076 -0.665 -28.003 1.00 93.38 486 TYR A N 1
ATOM 3940 C CA . TYR A 1 486 ? 33.743 -1.949 -27.811 1.00 93.38 486 TYR A CA 1
ATOM 3941 C C . TYR A 1 486 ? 33.370 -2.560 -26.452 1.00 93.38 486 TYR A C 1
ATOM 3943 O O . TYR A 1 486 ? 33.117 -1.846 -25.479 1.00 93.38 486 TYR A O 1
ATOM 3951 N N . PHE A 1 487 ? 33.350 -3.892 -26.362 1.00 91.06 487 PHE A N 1
ATOM 3952 C CA . PHE A 1 487 ? 33.059 -4.615 -25.120 1.00 91.06 487 PHE A CA 1
ATOM 3953 C C . PHE A 1 487 ? 34.272 -5.410 -24.645 1.00 91.06 487 PHE A C 1
ATOM 3955 O O . PHE A 1 487 ? 34.838 -6.204 -25.394 1.00 91.06 487 PHE A O 1
ATOM 3962 N N . LYS A 1 488 ? 34.622 -5.257 -23.366 1.00 87.50 488 LYS A N 1
ATOM 3963 C CA . LYS A 1 488 ? 35.761 -5.931 -22.738 1.00 87.50 488 LYS A CA 1
ATOM 3964 C C . LYS A 1 488 ? 35.299 -6.669 -21.487 1.00 87.50 488 LYS A C 1
ATOM 3966 O O . LYS A 1 488 ? 34.770 -6.057 -20.566 1.00 87.50 488 LYS A O 1
ATOM 3971 N N . GLN A 1 489 ? 35.526 -7.982 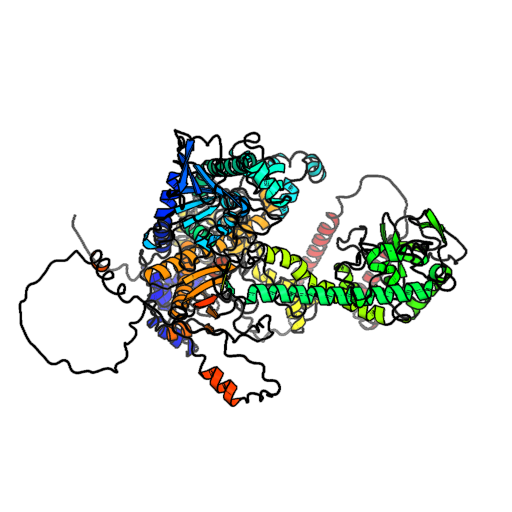-21.421 1.00 83.00 489 GLN A N 1
ATOM 3972 C CA . GLN A 1 489 ? 34.901 -8.871 -20.425 1.00 83.00 489 GLN A CA 1
ATOM 3973 C C . GLN A 1 489 ? 35.097 -8.444 -18.956 1.00 83.00 489 GLN A C 1
ATOM 3975 O O . GLN A 1 489 ? 34.179 -8.610 -18.160 1.00 83.00 489 GLN A O 1
ATOM 3980 N N . LYS A 1 490 ? 36.254 -7.863 -18.602 1.00 82.31 490 LYS A N 1
ATOM 3981 C CA . LYS A 1 490 ? 36.543 -7.352 -17.246 1.00 82.31 490 LYS A CA 1
ATOM 3982 C C . LYS A 1 490 ? 36.053 -5.919 -16.984 1.00 82.31 490 LYS A C 1
ATOM 3984 O O . LYS A 1 490 ? 36.004 -5.506 -15.832 1.00 82.31 490 LYS A O 1
ATOM 3989 N N . ASN A 1 491 ? 35.738 -5.142 -18.023 1.00 84.94 491 ASN A N 1
ATOM 3990 C CA . ASN A 1 491 ? 35.502 -3.695 -17.921 1.00 84.94 491 ASN A CA 1
ATOM 3991 C C . ASN A 1 491 ? 34.108 -3.252 -18.410 1.00 84.94 491 ASN A C 1
ATOM 3993 O O . ASN A 1 491 ? 33.712 -2.118 -18.147 1.00 84.94 491 ASN A O 1
ATOM 3997 N N . GLY A 1 492 ? 33.345 -4.127 -19.068 1.00 90.19 492 GLY A N 1
ATOM 3998 C CA . GLY A 1 492 ? 32.041 -3.808 -19.649 1.00 90.19 492 GLY A CA 1
ATOM 3999 C C . GLY A 1 492 ? 32.151 -3.083 -20.992 1.00 90.19 492 GLY A C 1
ATOM 4000 O O . GLY A 1 492 ? 33.121 -3.264 -21.734 1.00 90.19 492 GLY A O 1
ATOM 4001 N N . TRP A 1 493 ? 31.136 -2.276 -21.305 1.00 92.81 493 TRP A N 1
ATOM 4002 C CA . TRP A 1 493 ? 31.106 -1.433 -22.501 1.00 92.81 493 TRP A CA 1
ATOM 4003 C C . TRP A 1 493 ? 31.949 -0.163 -22.358 1.00 92.81 493 TRP A C 1
ATOM 4005 O O . TRP A 1 493 ? 31.962 0.501 -21.317 1.00 92.81 493 TRP A O 1
ATOM 4015 N N . GLY A 1 494 ? 32.621 0.181 -23.448 1.00 93.00 494 GLY A N 1
ATOM 4016 C CA . GLY A 1 494 ? 33.448 1.365 -23.612 1.00 93.00 494 GLY A CA 1
ATOM 4017 C C . GLY A 1 494 ? 33.571 1.737 -25.085 1.00 93.00 494 GLY A C 1
ATOM 4018 O O . GLY A 1 494 ? 32.809 1.238 -25.910 1.00 93.00 494 GLY A O 1
ATOM 4019 N N . TYR A 1 495 ? 34.530 2.592 -25.409 1.00 93.44 495 TYR A N 1
ATOM 4020 C CA . TYR A 1 495 ? 34.804 3.084 -26.757 1.00 93.44 495 TYR A CA 1
ATOM 4021 C C . TYR A 1 495 ? 36.312 3.103 -27.038 1.00 93.44 495 TYR A C 1
ATOM 4023 O O . TYR A 1 495 ? 37.127 3.128 -26.107 1.00 93.44 495 TYR A O 1
ATOM 4031 N N . LEU A 1 496 ? 36.671 3.032 -28.322 1.00 93.56 496 LEU A N 1
ATOM 4032 C CA . LEU A 1 496 ? 38.058 3.000 -28.792 1.00 93.56 496 LEU A CA 1
ATOM 4033 C C . LEU A 1 496 ? 38.507 4.383 -29.268 1.00 93.56 496 LEU A C 1
ATOM 4035 O O . LEU A 1 496 ? 37.909 4.956 -30.175 1.00 93.56 496 LEU A O 1
ATOM 4039 N N . VAL A 1 497 ? 39.583 4.897 -28.672 1.00 91.00 497 VAL A N 1
ATOM 4040 C CA . VAL A 1 497 ? 40.211 6.172 -29.046 1.00 91.00 497 VAL A CA 1
ATOM 4041 C C . VAL A 1 497 ? 41.597 5.885 -29.617 1.00 91.00 497 VAL A C 1
ATOM 4043 O O . VAL A 1 497 ? 42.352 5.094 -29.049 1.00 91.00 497 VAL A O 1
ATOM 4046 N N . GLN A 1 498 ? 41.936 6.510 -30.744 1.00 88.62 498 GLN A N 1
ATOM 4047 C CA . GLN A 1 498 ? 43.252 6.377 -31.370 1.00 88.62 498 GLN A CA 1
ATOM 4048 C C . GLN A 1 498 ? 44.358 6.890 -30.433 1.00 88.62 498 GLN A C 1
ATOM 4050 O O . GLN A 1 498 ? 44.257 7.984 -29.875 1.00 88.62 498 GLN A O 1
ATOM 4055 N N . MET A 1 499 ? 45.443 6.127 -30.290 1.00 84.75 499 MET A N 1
ATOM 4056 C CA . MET A 1 499 ? 46.664 6.630 -29.663 1.00 84.75 499 MET A CA 1
ATOM 4057 C C . MET A 1 499 ? 47.341 7.678 -30.548 1.00 84.75 499 MET A C 1
ATOM 4059 O O . MET A 1 499 ? 47.510 7.471 -31.750 1.00 84.75 499 MET A O 1
ATOM 4063 N N . LYS A 1 500 ? 47.769 8.792 -29.940 1.00 77.12 500 LYS A N 1
ATOM 4064 C CA . LYS A 1 500 ? 48.547 9.822 -30.640 1.00 77.12 500 LYS A CA 1
ATOM 4065 C C . LYS A 1 500 ? 49.769 9.195 -31.317 1.00 77.12 500 LYS A C 1
ATOM 4067 O O . LYS A 1 500 ? 50.407 8.311 -30.748 1.00 77.12 500 LYS A O 1
ATOM 4072 N N . ASP A 1 501 ? 50.037 9.662 -32.531 1.00 73.94 501 ASP A N 1
ATOM 4073 C CA . ASP A 1 501 ? 51.215 9.339 -33.343 1.00 73.94 501 ASP A CA 1
ATOM 4074 C C . ASP A 1 501 ? 51.371 7.864 -33.782 1.00 73.94 501 ASP A C 1
ATOM 4076 O O . ASP A 1 501 ? 52.379 7.524 -34.397 1.00 73.94 501 ASP A O 1
ATOM 4080 N N . MET A 1 502 ? 50.363 7.004 -33.564 1.00 73.62 502 MET A N 1
ATOM 4081 C CA . MET A 1 502 ? 50.343 5.620 -34.070 1.00 73.62 502 MET A CA 1
ATOM 4082 C C . MET A 1 502 ? 49.599 5.471 -35.407 1.00 73.62 502 MET A C 1
ATOM 4084 O O . MET A 1 502 ? 48.481 5.967 -35.584 1.00 73.62 502 MET A O 1
ATOM 4088 N N . LYS A 1 503 ? 50.209 4.719 -36.330 1.00 75.00 503 LYS A N 1
ATOM 4089 C CA . LYS A 1 503 ? 49.678 4.301 -37.638 1.00 75.00 503 LYS A CA 1
ATOM 4090 C C . LYS A 1 503 ? 49.089 2.880 -37.567 1.00 75.00 503 LYS A C 1
ATOM 4092 O O . LYS A 1 503 ? 49.484 2.106 -36.697 1.00 75.00 503 LYS A O 1
ATOM 4097 N N . PRO A 1 504 ? 48.202 2.470 -38.501 1.00 65.12 504 PRO A N 1
ATOM 4098 C CA . PRO A 1 504 ? 47.485 1.187 -38.417 1.00 65.12 504 PRO A CA 1
ATOM 4099 C C . PRO A 1 504 ? 48.369 -0.066 -38.302 1.00 65.12 504 PRO A C 1
ATOM 4101 O O . PRO A 1 504 ? 47.963 -1.036 -37.665 1.00 65.12 504 PRO A O 1
ATOM 4104 N N . ASN A 1 505 ? 49.575 -0.035 -38.879 1.00 69.00 505 ASN A N 1
ATOM 4105 C CA . ASN A 1 505 ? 50.500 -1.172 -38.896 1.00 69.00 505 ASN A CA 1
ATOM 4106 C C . ASN A 1 505 ? 51.472 -1.202 -37.702 1.00 69.00 505 ASN A C 1
ATOM 4108 O O . ASN A 1 505 ? 52.187 -2.188 -37.547 1.00 69.00 505 ASN A O 1
ATOM 4112 N N . ASP A 1 506 ? 51.504 -0.169 -36.853 1.00 66.56 506 ASP A N 1
ATOM 4113 C CA . ASP A 1 506 ? 52.510 -0.054 -35.784 1.00 66.56 506 ASP A CA 1
ATOM 4114 C C . ASP A 1 506 ? 52.301 -1.094 -34.669 1.00 66.56 506 ASP A C 1
ATOM 4116 O O . ASP A 1 506 ? 53.227 -1.406 -33.918 1.00 66.56 506 ASP A O 1
ATOM 4120 N N . ARG A 1 507 ? 51.084 -1.649 -34.551 1.00 67.06 507 ARG A N 1
ATOM 4121 C CA . ARG A 1 507 ? 50.758 -2.705 -33.586 1.00 67.06 507 ARG A CA 1
ATOM 4122 C C . ARG A 1 507 ? 49.537 -3.531 -33.996 1.00 67.06 507 ARG A C 1
ATOM 4124 O O . ARG A 1 507 ? 48.401 -3.087 -33.836 1.00 67.06 507 ARG A O 1
ATOM 4131 N N . MET A 1 508 ? 49.749 -4.769 -34.438 1.00 65.31 508 MET A N 1
ATOM 4132 C CA . MET A 1 508 ? 48.673 -5.711 -34.782 1.00 65.31 508 MET A CA 1
ATOM 4133 C C . MET A 1 508 ? 48.389 -6.691 -33.631 1.00 65.31 508 MET A C 1
ATOM 4135 O O . MET A 1 508 ? 48.973 -7.770 -33.563 1.00 65.31 508 MET A O 1
ATOM 4139 N N . ASP A 1 509 ? 47.464 -6.332 -32.736 1.00 69.56 509 ASP A N 1
ATOM 4140 C CA . ASP A 1 509 ? 47.000 -7.232 -31.671 1.00 69.56 509 ASP A CA 1
ATOM 4141 C C . ASP A 1 509 ? 45.889 -8.169 -32.190 1.00 69.56 509 ASP A C 1
ATOM 4143 O O . ASP A 1 509 ? 44.920 -7.718 -32.810 1.00 69.56 509 ASP A O 1
ATOM 4147 N N . SER A 1 510 ? 45.989 -9.467 -31.881 1.00 77.38 510 SER A N 1
ATOM 4148 C CA . SER A 1 510 ? 44.908 -10.440 -32.091 1.00 77.38 510 SER A CA 1
ATOM 4149 C C . SER A 1 510 ? 44.021 -10.558 -30.848 1.00 77.38 510 SER A C 1
ATOM 4151 O O . SER A 1 510 ? 44.540 -10.774 -29.750 1.00 77.38 510 SER A O 1
ATOM 4153 N N . VAL A 1 511 ? 42.699 -10.515 -31.009 1.00 80.94 511 VAL A N 1
ATOM 4154 C CA . VAL A 1 511 ? 41.726 -10.778 -29.936 1.00 80.94 511 VAL A CA 1
ATOM 4155 C C . VAL A 1 511 ? 41.230 -12.218 -30.035 1.00 80.94 511 VAL A C 1
ATOM 4157 O O . VAL A 1 511 ? 40.922 -12.696 -31.123 1.00 80.94 511 VAL A O 1
ATOM 4160 N N . GLU A 1 512 ? 41.141 -12.915 -28.905 1.00 80.81 512 GLU A N 1
ATOM 4161 C CA . GLU A 1 512 ? 40.586 -14.269 -28.834 1.00 80.81 512 GLU A CA 1
ATOM 4162 C C . GLU A 1 512 ? 39.080 -14.222 -28.528 1.00 80.81 512 GLU A C 1
ATOM 4164 O O . GLU A 1 512 ? 38.642 -13.551 -27.590 1.00 80.81 512 GLU A O 1
ATOM 4169 N N . LEU A 1 513 ? 38.281 -14.900 -29.354 1.00 77.56 513 LEU A N 1
ATOM 4170 C CA . LEU A 1 513 ? 36.830 -15.008 -29.209 1.00 77.56 513 LEU A CA 1
ATOM 4171 C C . LEU A 1 513 ? 36.443 -16.071 -28.170 1.00 77.56 513 LEU A C 1
ATOM 4173 O O . LEU A 1 513 ? 37.232 -16.945 -27.823 1.00 77.56 513 LEU A O 1
ATOM 4177 N N . SER A 1 514 ? 35.176 -16.073 -27.746 1.00 69.12 514 SER A N 1
ATOM 4178 C CA . SER A 1 514 ? 34.596 -17.138 -26.904 1.00 69.12 514 SER A CA 1
ATOM 4179 C C . SER A 1 514 ? 34.679 -18.538 -27.528 1.00 69.12 514 SER A C 1
ATOM 4181 O O . SER A 1 514 ? 34.636 -19.525 -26.801 1.00 69.12 514 SER A O 1
ATOM 4183 N N . SER A 1 515 ? 34.822 -18.629 -28.852 1.00 68.31 515 SER A N 1
ATOM 4184 C CA . SER A 1 515 ? 35.056 -19.869 -29.598 1.00 68.31 515 SER A CA 1
ATOM 4185 C C . SER A 1 515 ? 36.533 -20.298 -29.665 1.00 68.31 515 SER A C 1
ATOM 4187 O O . SER A 1 515 ? 36.853 -21.248 -30.374 1.00 68.31 515 SER A O 1
ATOM 4189 N N . GLY A 1 516 ? 37.449 -19.593 -28.987 1.00 75.19 516 GLY A N 1
ATOM 4190 C CA . GLY A 1 516 ? 38.904 -19.822 -29.038 1.00 75.19 516 GLY A CA 1
ATOM 4191 C C . GLY A 1 516 ? 39.576 -19.339 -30.332 1.00 75.19 516 GLY A C 1
ATOM 4192 O O . GLY A 1 516 ? 40.797 -19.397 -30.475 1.00 75.19 516 GLY A O 1
ATOM 4193 N N . LYS A 1 517 ? 38.799 -18.836 -31.299 1.00 80.94 517 LYS A N 1
ATOM 4194 C CA . LYS A 1 517 ? 39.314 -18.291 -32.558 1.00 80.94 517 LYS A CA 1
ATOM 4195 C C . LYS A 1 517 ? 39.975 -16.933 -32.321 1.00 80.94 517 LYS A C 1
ATOM 4197 O O . LYS A 1 517 ? 39.369 -16.051 -31.718 1.00 80.94 517 LYS A O 1
ATOM 4202 N N . LYS A 1 518 ? 41.181 -16.735 -32.854 1.00 84.44 518 LYS A N 1
ATOM 4203 C CA . LYS A 1 518 ? 41.855 -15.428 -32.864 1.00 84.44 518 LYS A CA 1
ATOM 4204 C C . LYS A 1 518 ? 41.450 -14.623 -34.099 1.00 84.44 518 LYS A C 1
ATOM 4206 O O . LYS A 1 518 ? 41.426 -15.158 -35.206 1.00 84.44 518 LYS A O 1
ATOM 4211 N N . VAL A 1 519 ? 41.125 -13.349 -33.897 1.00 86.19 519 VAL A N 1
ATOM 4212 C CA . VAL A 1 519 ? 40.738 -12.379 -34.934 1.00 86.19 519 VAL A CA 1
ATOM 4213 C C . VAL A 1 519 ? 41.604 -11.125 -34.837 1.00 86.19 519 VAL A C 1
ATOM 4215 O O . VAL A 1 519 ? 42.023 -10.740 -33.746 1.00 86.19 519 VAL A O 1
ATOM 4218 N N . MET A 1 520 ? 41.891 -10.493 -35.974 1.00 87.06 520 MET A N 1
ATOM 4219 C CA . MET A 1 520 ? 42.724 -9.287 -36.035 1.00 87.06 520 MET A CA 1
ATOM 4220 C C . MET A 1 520 ? 41.865 -8.024 -35.968 1.00 87.06 520 MET A C 1
ATOM 4222 O O . MET A 1 520 ? 40.782 -7.985 -36.545 1.00 87.06 520 MET A O 1
ATOM 4226 N N . CYS A 1 521 ? 42.365 -6.995 -35.284 1.00 88.00 521 CYS A N 1
ATOM 4227 C CA . CYS A 1 521 ? 41.732 -5.678 -35.222 1.00 88.00 521 CYS A CA 1
ATOM 4228 C C . CYS A 1 521 ? 41.799 -4.970 -36.595 1.00 88.00 521 CYS A C 1
ATOM 4230 O O . CYS A 1 521 ? 42.911 -4.790 -37.102 1.00 88.00 521 CYS A O 1
ATOM 4232 N N . PRO A 1 522 ? 40.670 -4.534 -37.196 1.00 91.31 522 PRO A N 1
ATOM 4233 C CA . PRO A 1 522 ? 40.645 -3.777 -38.450 1.00 91.31 522 PRO A CA 1
ATOM 4234 C C . PRO A 1 522 ? 40.990 -2.304 -38.186 1.00 91.31 522 PRO A C 1
ATOM 4236 O O . PRO A 1 522 ? 40.152 -1.401 -38.240 1.00 91.31 522 PRO A O 1
ATOM 4239 N N . SER A 1 523 ? 42.244 -2.062 -37.802 1.00 89.44 523 SER A N 1
ATOM 4240 C CA . SER A 1 523 ? 42.682 -0.756 -37.304 1.00 89.44 523 SER A CA 1
ATOM 4241 C C . SER A 1 523 ? 42.616 0.343 -38.365 1.00 89.44 523 SER A C 1
ATOM 4243 O O . SER A 1 523 ? 42.325 1.485 -38.020 1.00 89.44 523 SER A O 1
ATOM 4245 N N . THR A 1 524 ? 42.810 0.017 -39.644 1.00 89.69 524 THR A N 1
ATOM 4246 C CA . THR A 1 524 ? 42.669 0.972 -40.756 1.00 89.69 524 THR A CA 1
ATOM 4247 C C . THR A 1 524 ? 41.225 1.447 -40.895 1.00 89.69 524 THR A C 1
ATOM 4249 O O . THR A 1 524 ? 40.970 2.646 -40.943 1.00 89.69 524 THR A O 1
ATOM 4252 N N . GLU A 1 525 ? 40.268 0.523 -40.891 1.00 92.50 525 GLU A N 1
ATOM 4253 C CA . GLU A 1 525 ? 38.847 0.815 -41.053 1.00 92.50 525 GLU A CA 1
ATOM 4254 C C . GLU A 1 525 ? 38.264 1.546 -39.830 1.00 92.50 525 GLU A C 1
ATOM 4256 O O . GLU A 1 525 ? 37.496 2.496 -39.989 1.00 92.50 525 GLU A O 1
ATOM 4261 N N . ILE A 1 526 ? 38.691 1.187 -38.611 1.00 92.50 526 ILE A N 1
ATOM 4262 C CA . ILE A 1 526 ? 38.339 1.917 -37.379 1.00 92.50 526 ILE A CA 1
ATOM 4263 C C . ILE A 1 526 ? 38.886 3.357 -37.414 1.00 92.50 526 ILE A C 1
ATOM 4265 O O . ILE A 1 526 ? 38.170 4.292 -37.053 1.00 92.50 526 ILE A O 1
ATOM 4269 N N . MET A 1 527 ? 40.125 3.563 -37.879 1.00 90.19 527 MET A N 1
ATOM 4270 C CA . MET A 1 527 ? 40.710 4.903 -38.049 1.00 90.19 527 MET A CA 1
ATOM 4271 C C . MET A 1 527 ? 39.921 5.743 -39.059 1.00 90.19 527 MET A C 1
ATOM 4273 O O . MET A 1 527 ? 39.582 6.891 -38.774 1.00 90.19 527 MET A O 1
ATOM 4277 N N . SER A 1 528 ? 39.591 5.167 -40.220 1.00 91.19 528 SER A N 1
ATOM 4278 C CA . SER A 1 528 ? 38.801 5.837 -41.259 1.00 91.19 528 SER A CA 1
ATOM 4279 C C . SER A 1 528 ? 37.403 6.221 -40.768 1.00 91.19 528 SER A C 1
ATOM 4281 O O . SER A 1 528 ? 36.945 7.326 -41.055 1.00 91.19 528 SER A O 1
ATOM 4283 N N . LEU A 1 529 ? 36.750 5.355 -39.983 1.00 91.81 529 LEU A N 1
ATOM 4284 C CA . LEU A 1 529 ? 35.472 5.651 -39.333 1.00 91.81 529 LEU A CA 1
ATOM 4285 C C . LEU A 1 529 ? 35.585 6.845 -38.371 1.00 91.81 529 LEU A C 1
ATOM 4287 O O . LEU A 1 529 ? 34.782 7.770 -38.458 1.00 91.81 529 LEU A O 1
ATOM 4291 N N . ILE A 1 530 ? 36.574 6.845 -37.469 1.00 91.50 530 ILE A N 1
ATOM 4292 C CA . ILE A 1 530 ? 36.760 7.934 -36.492 1.00 91.50 530 ILE A CA 1
ATOM 4293 C C . ILE A 1 530 ? 37.028 9.262 -37.215 1.00 91.50 530 ILE A C 1
ATOM 4295 O O . ILE A 1 530 ? 36.418 10.274 -36.874 1.00 91.50 530 ILE A O 1
ATOM 4299 N N . ALA A 1 531 ? 37.885 9.255 -38.243 1.00 89.88 531 ALA A N 1
ATOM 4300 C CA . ALA A 1 531 ? 38.176 10.436 -39.053 1.00 89.88 531 ALA A CA 1
ATOM 4301 C C . ALA A 1 531 ? 36.926 10.969 -39.779 1.00 89.88 531 ALA A C 1
ATOM 4303 O O . ALA A 1 531 ? 36.657 12.167 -39.722 1.00 89.88 531 ALA A O 1
ATOM 4304 N N . HIS A 1 532 ? 36.124 10.089 -40.392 1.00 89.81 532 HIS A N 1
ATOM 4305 C CA . HIS A 1 532 ? 34.863 10.479 -41.030 1.00 89.81 532 HIS A CA 1
ATOM 4306 C C . HIS A 1 532 ? 33.874 11.073 -40.018 1.00 89.81 532 HIS A C 1
ATOM 4308 O O . HIS A 1 532 ? 33.320 12.141 -40.257 1.00 89.81 532 HIS A O 1
ATOM 4314 N N . ASN A 1 533 ? 33.700 10.429 -38.860 1.00 90.56 533 ASN A N 1
ATOM 4315 C CA . ASN A 1 533 ? 32.740 10.866 -37.846 1.00 90.56 533 ASN A CA 1
ATOM 4316 C C . ASN A 1 533 ? 33.103 12.215 -37.197 1.00 90.56 533 ASN A C 1
ATOM 4318 O O . ASN A 1 533 ? 32.204 12.917 -36.725 1.00 90.56 533 ASN A O 1
ATOM 4322 N N . LEU A 1 534 ? 34.399 12.550 -37.135 1.00 87.88 534 LEU A N 1
ATOM 4323 C CA . LEU A 1 534 ? 34.900 13.857 -36.695 1.00 87.88 534 LEU A CA 1
ATOM 4324 C C . LEU A 1 534 ? 34.576 14.957 -37.719 1.00 87.88 534 LEU A C 1
ATOM 4326 O O . LEU A 1 534 ? 34.144 16.040 -37.329 1.00 87.88 534 LEU A O 1
ATOM 4330 N N . ASP A 1 535 ? 34.741 14.666 -39.011 1.00 84.56 535 ASP A N 1
ATOM 4331 C CA . ASP A 1 535 ? 34.443 15.592 -40.111 1.00 84.56 535 ASP A CA 1
ATOM 4332 C C . ASP A 1 535 ? 32.932 15.870 -40.240 1.00 84.56 535 ASP A C 1
ATOM 4334 O O . ASP A 1 535 ? 32.503 17.020 -40.346 1.00 84.56 535 ASP A O 1
ATOM 4338 N N . THR A 1 536 ? 32.088 14.842 -40.082 1.00 78.44 536 THR A N 1
ATOM 4339 C CA . THR A 1 536 ? 30.617 14.972 -40.122 1.00 78.44 536 THR A CA 1
ATOM 4340 C C . THR A 1 536 ? 29.995 15.600 -38.862 1.00 78.44 536 THR A C 1
ATOM 4342 O O . THR A 1 536 ? 28.782 15.524 -38.681 1.00 78.44 536 THR A O 1
ATOM 4345 N N . LYS A 1 537 ? 30.795 16.228 -37.986 1.00 61.72 537 LYS A N 1
ATOM 4346 C CA . LYS A 1 537 ? 30.362 16.980 -36.787 1.00 61.72 537 LYS A CA 1
ATOM 4347 C C . LYS A 1 537 ? 29.483 16.210 -35.788 1.00 61.72 537 LYS A C 1
ATOM 4349 O O . LYS A 1 537 ? 28.557 16.778 -35.208 1.00 61.72 537 LYS A O 1
ATOM 4354 N N . ASN A 1 538 ? 29.810 14.950 -35.507 1.00 66.19 538 ASN A N 1
ATOM 4355 C CA . ASN A 1 538 ? 29.231 14.274 -34.342 1.00 66.19 538 ASN A CA 1
ATOM 4356 C C . ASN A 1 538 ? 29.729 14.920 -33.037 1.00 66.19 538 ASN A C 1
ATOM 4358 O O . ASN A 1 538 ? 30.885 15.339 -32.945 1.00 66.19 538 ASN A O 1
ATOM 4362 N N . ALA A 1 539 ? 28.872 14.992 -32.015 1.00 73.25 539 ALA A N 1
ATOM 4363 C CA . ALA A 1 539 ? 29.215 15.615 -30.738 1.00 73.25 539 ALA A CA 1
ATOM 4364 C C . ALA A 1 539 ? 30.409 14.898 -30.079 1.00 73.25 539 ALA A C 1
ATOM 4366 O O . ALA A 1 539 ? 30.341 13.701 -29.804 1.00 73.25 539 ALA A O 1
ATOM 4367 N N . VAL A 1 540 ? 31.510 15.615 -29.825 1.00 78.06 540 VAL A N 1
ATOM 4368 C CA . VAL A 1 540 ? 32.728 15.033 -29.237 1.00 78.06 540 VAL A CA 1
ATOM 4369 C C . VAL A 1 540 ? 32.631 15.074 -27.704 1.00 78.06 540 VAL A C 1
ATOM 4371 O O . VAL A 1 540 ? 32.607 16.168 -27.140 1.00 78.06 540 VAL A O 1
ATOM 4374 N N . PRO A 1 541 ? 32.571 13.921 -27.012 1.00 80.75 541 PRO A N 1
ATOM 4375 C CA . PRO A 1 541 ? 32.496 13.872 -25.556 1.00 80.75 541 PRO A CA 1
ATOM 4376 C C . PRO A 1 541 ? 33.864 14.077 -24.900 1.00 80.75 541 PRO A C 1
ATOM 4378 O O . PRO A 1 541 ? 34.900 13.719 -25.468 1.00 80.75 541 PRO A O 1
ATOM 4381 N N . ASP A 1 542 ? 33.851 14.525 -23.642 1.00 79.38 542 ASP A N 1
ATOM 4382 C CA . ASP A 1 542 ? 35.027 14.464 -22.774 1.00 79.38 542 ASP A CA 1
ATOM 4383 C C . ASP A 1 542 ? 35.538 13.019 -22.663 1.00 79.38 542 ASP A C 1
ATOM 4385 O O . ASP A 1 542 ? 34.790 12.071 -22.391 1.00 79.38 542 ASP A O 1
ATOM 4389 N N . ILE A 1 543 ? 36.839 12.840 -22.890 1.00 80.31 543 ILE A N 1
ATOM 4390 C CA . ILE A 1 543 ? 37.462 11.519 -22.919 1.00 80.31 543 ILE A CA 1
ATOM 4391 C C . ILE A 1 543 ? 37.799 11.092 -21.485 1.00 80.31 543 ILE A C 1
ATOM 4393 O O . ILE A 1 543 ? 38.682 11.656 -20.839 1.00 80.31 543 ILE A O 1
ATOM 4397 N N . ASN A 1 544 ? 37.109 10.057 -20.994 1.00 79.12 544 ASN A N 1
ATOM 4398 C CA . ASN A 1 544 ? 37.406 9.412 -19.711 1.00 79.12 544 ASN A CA 1
ATOM 4399 C C . ASN A 1 544 ? 38.867 8.925 -19.649 1.00 79.12 544 ASN A C 1
ATOM 4401 O O . ASN A 1 544 ? 39.497 8.693 -20.676 1.00 79.12 544 ASN A O 1
ATOM 4405 N N . LYS A 1 545 ? 39.418 8.666 -18.456 1.00 81.56 545 LYS A N 1
ATOM 4406 C CA . LYS A 1 545 ? 40.744 8.018 -18.358 1.00 81.56 545 LYS A CA 1
ATOM 4407 C C . LYS A 1 545 ? 40.716 6.616 -19.014 1.00 81.56 545 LYS A C 1
ATOM 4409 O O . LYS A 1 545 ? 39.713 5.915 -18.856 1.00 81.56 545 LYS A O 1
ATOM 4414 N N . PRO A 1 546 ? 41.773 6.194 -19.737 1.00 84.62 546 PRO A N 1
ATOM 4415 C CA . PRO A 1 546 ? 41.842 4.862 -20.345 1.00 84.62 546 PRO A CA 1
ATOM 4416 C C . PRO A 1 546 ? 41.917 3.761 -19.275 1.00 84.62 546 PRO A C 1
ATOM 4418 O O . PRO A 1 546 ? 42.468 3.979 -18.194 1.00 84.62 546 PRO A O 1
ATOM 4421 N N . VAL A 1 547 ? 41.364 2.572 -19.557 1.00 79.81 547 VAL A N 1
ATOM 4422 C CA . VAL A 1 547 ? 41.221 1.484 -18.568 1.00 79.81 547 VAL A CA 1
ATOM 4423 C C . VAL A 1 547 ? 41.658 0.110 -19.102 1.00 79.81 547 VAL A C 1
ATOM 4425 O O . VAL A 1 547 ? 41.039 -0.506 -19.979 1.00 79.81 547 VAL A O 1
ATOM 4428 N N . GLY A 1 548 ? 42.692 -0.443 -18.463 1.00 73.50 548 GLY A N 1
ATOM 4429 C CA . GLY A 1 548 ? 43.278 -1.745 -18.794 1.00 73.50 548 GLY A CA 1
ATOM 4430 C C . GLY A 1 548 ? 44.049 -1.738 -20.119 1.00 73.50 548 GLY A C 1
ATOM 4431 O O . GLY A 1 548 ? 44.286 -0.693 -20.705 1.00 73.50 548 GLY A O 1
ATOM 4432 N N . MET A 1 549 ? 44.431 -2.924 -20.606 1.00 74.12 549 MET A N 1
ATOM 4433 C CA . MET A 1 549 ? 45.252 -3.052 -21.825 1.00 74.12 549 MET A CA 1
ATOM 4434 C C . MET A 1 549 ? 44.585 -2.469 -23.084 1.00 74.12 549 MET A C 1
ATOM 4436 O O . MET A 1 549 ? 43.374 -2.629 -23.269 1.00 74.12 549 MET A O 1
ATOM 4440 N N . ASN A 1 550 ? 45.398 -1.857 -23.944 1.00 82.44 550 ASN A N 1
ATOM 4441 C CA . ASN A 1 550 ? 45.016 -1.365 -25.271 1.00 82.44 550 ASN A CA 1
ATOM 4442 C C . ASN A 1 550 ? 44.503 -2.496 -26.178 1.00 82.44 550 ASN A C 1
ATOM 4444 O O . ASN A 1 550 ? 44.741 -3.675 -25.910 1.00 82.44 550 ASN A O 1
ATOM 4448 N N . VAL A 1 551 ? 43.823 -2.116 -27.258 1.00 83.25 551 VAL A N 1
ATOM 4449 C CA . VAL A 1 551 ? 43.410 -3.009 -28.347 1.00 83.25 551 VAL A CA 1
ATOM 4450 C C . VAL A 1 551 ? 44.107 -2.510 -29.609 1.00 83.25 551 VAL A C 1
ATOM 4452 O O . VAL A 1 551 ? 43.690 -1.498 -30.166 1.00 83.25 551 VAL A O 1
ATOM 4455 N N . SER A 1 552 ? 45.190 -3.169 -30.039 1.00 85.75 552 SER A N 1
ATOM 4456 C CA . SER A 1 552 ? 46.040 -2.675 -31.136 1.00 85.75 552 SER A CA 1
ATOM 4457 C C . SER A 1 552 ? 46.528 -1.245 -30.818 1.00 85.75 552 SER A C 1
ATOM 4459 O O . SER A 1 552 ? 47.080 -1.011 -29.740 1.00 85.75 552 SER A O 1
ATOM 4461 N N . ILE A 1 553 ? 46.310 -0.289 -31.720 1.00 87.62 553 ILE A N 1
ATOM 4462 C CA . ILE A 1 553 ? 46.674 1.129 -31.591 1.00 87.62 553 ILE A CA 1
ATOM 4463 C C . ILE A 1 553 ? 45.617 1.980 -30.860 1.00 87.62 553 ILE A C 1
ATOM 4465 O O . ILE A 1 553 ? 45.709 3.208 -30.847 1.00 87.62 553 ILE A O 1
ATOM 4469 N N . PHE A 1 554 ? 44.597 1.353 -30.263 1.00 90.25 554 PHE A N 1
ATOM 4470 C CA . PHE A 1 554 ? 43.503 2.051 -29.587 1.00 90.25 554 PHE A CA 1
ATOM 4471 C C . PHE A 1 554 ? 43.568 1.903 -28.067 1.00 90.25 554 PHE A C 1
ATOM 4473 O O . PHE A 1 554 ? 43.699 0.801 -27.521 1.00 90.25 554 PHE A O 1
ATOM 4480 N N . GLN A 1 555 ? 43.386 3.020 -27.369 1.00 91.12 555 GLN A N 1
ATOM 4481 C CA . GLN A 1 555 ? 43.080 3.024 -25.945 1.00 91.12 555 GLN A CA 1
ATOM 4482 C C . GLN A 1 555 ? 41.593 2.718 -25.736 1.00 91.12 555 GLN A C 1
ATOM 4484 O O . GLN A 1 555 ? 40.728 3.181 -26.481 1.00 91.12 555 GLN A O 1
ATOM 4489 N N . PHE A 1 556 ? 41.297 1.913 -24.714 1.00 91.12 556 PHE A N 1
ATOM 4490 C CA . PHE A 1 556 ? 39.930 1.580 -24.322 1.00 91.12 556 PHE A CA 1
ATOM 4491 C C . PHE A 1 556 ? 39.474 2.484 -23.177 1.00 91.12 556 PHE A C 1
ATOM 4493 O O . PHE A 1 556 ? 40.088 2.494 -22.108 1.00 91.12 556 PHE A O 1
ATOM 4500 N N . HIS A 1 557 ? 38.363 3.185 -23.376 1.00 91.12 557 HIS A N 1
ATOM 4501 C CA . HIS A 1 557 ? 37.775 4.099 -22.398 1.00 91.12 557 HIS A CA 1
ATOM 4502 C C . HIS A 1 557 ? 36.395 3.579 -21.994 1.00 91.12 557 HIS A C 1
ATOM 4504 O O . HIS A 1 557 ? 35.576 3.269 -22.854 1.00 91.12 557 HIS A O 1
ATOM 4510 N N . GLN A 1 558 ? 36.118 3.441 -20.694 1.00 91.06 558 GLN A N 1
ATOM 4511 C CA . GLN A 1 558 ? 34.802 2.974 -20.234 1.00 91.06 558 GLN A CA 1
ATOM 4512 C C . GLN A 1 558 ? 33.718 4.024 -20.513 1.00 91.06 558 GLN A C 1
ATOM 4514 O O . GLN A 1 558 ? 33.966 5.226 -20.391 1.00 91.06 558 GLN A O 1
ATOM 4519 N N . LEU A 1 559 ? 32.500 3.573 -20.833 1.00 90.62 559 LEU A N 1
ATOM 4520 C CA . LEU A 1 559 ? 31.343 4.469 -20.892 1.00 90.62 559 LEU A CA 1
ATOM 4521 C C . LEU A 1 559 ? 31.038 5.057 -19.498 1.00 90.62 559 LEU A C 1
ATOM 4523 O O . LEU A 1 559 ? 31.222 4.358 -18.495 1.00 90.62 559 LEU A O 1
ATOM 4527 N N . PRO A 1 560 ? 30.525 6.300 -19.409 1.00 87.69 560 PRO A N 1
ATOM 4528 C CA . PRO A 1 560 ? 30.098 6.886 -18.141 1.00 87.69 560 PRO A CA 1
ATOM 4529 C C . PRO A 1 560 ? 29.064 6.018 -17.407 1.00 87.69 560 PRO A C 1
ATOM 4531 O O . PRO A 1 560 ? 28.099 5.519 -17.996 1.00 87.69 560 PRO A O 1
ATOM 4534 N N . HIS A 1 561 ? 29.246 5.857 -16.096 1.00 83.94 561 HIS A N 1
ATOM 4535 C CA . HIS A 1 561 ? 28.338 5.096 -15.240 1.00 83.94 561 HIS A CA 1
ATOM 4536 C C . HIS A 1 561 ? 27.484 6.027 -14.368 1.00 83.94 561 HIS A C 1
ATOM 4538 O O . HIS A 1 561 ? 27.973 7.023 -13.835 1.00 83.94 561 HIS A O 1
ATOM 4544 N N . SER A 1 562 ? 26.213 5.675 -14.149 1.00 75.75 562 SER A N 1
ATOM 4545 C CA . SER A 1 562 ? 25.226 6.524 -13.460 1.00 75.75 562 SER A CA 1
ATOM 4546 C C . SER A 1 562 ? 25.526 6.826 -11.982 1.00 75.75 562 SER A C 1
ATOM 4548 O O . SER A 1 562 ? 24.816 7.616 -11.368 1.00 75.75 562 SER A O 1
ATOM 4550 N N . SER A 1 563 ? 26.537 6.184 -11.388 1.00 72.44 563 SER A N 1
ATOM 4551 C CA . SER A 1 563 ? 27.015 6.458 -10.023 1.00 72.44 563 SER A CA 1
ATOM 4552 C C . SER A 1 563 ? 28.115 7.527 -9.953 1.00 72.44 563 SER A C 1
ATOM 4554 O O . SER A 1 563 ? 28.555 7.859 -8.854 1.00 72.44 563 SER A O 1
ATOM 4556 N N . GLY A 1 564 ? 28.609 8.019 -11.097 1.00 69.69 564 GLY A N 1
ATOM 4557 C CA . GLY A 1 564 ? 29.756 8.934 -11.180 1.00 69.69 564 GLY A CA 1
ATOM 4558 C C . GLY A 1 564 ? 31.112 8.298 -10.838 1.00 69.69 564 GLY A C 1
ATOM 4559 O O . GLY A 1 564 ? 32.139 8.963 -10.927 1.00 69.69 564 GLY A O 1
ATOM 4560 N N . LYS A 1 565 ? 31.142 7.013 -10.458 1.00 73.50 565 LYS A N 1
ATOM 4561 C CA . LYS A 1 565 ? 32.366 6.241 -10.195 1.00 73.50 565 LYS A CA 1
ATOM 4562 C C . LYS A 1 565 ? 32.701 5.342 -11.394 1.00 73.50 565 LYS A C 1
ATOM 4564 O O . LYS A 1 565 ? 31.770 4.861 -12.042 1.00 73.50 565 LYS A O 1
ATOM 4569 N N . PRO A 1 566 ? 33.988 5.049 -11.666 1.00 68.81 566 PRO A N 1
ATOM 4570 C CA . PRO A 1 566 ? 34.385 4.118 -12.723 1.00 68.81 566 PRO A CA 1
ATOM 4571 C C . PRO A 1 566 ? 33.897 2.698 -12.393 1.00 68.81 566 PRO A C 1
ATOM 4573 O O . PRO A 1 566 ? 34.454 2.007 -11.542 1.00 68.81 566 PRO A O 1
ATOM 4576 N N . GLN A 1 567 ? 32.809 2.283 -13.040 1.00 79.94 567 GLN A N 1
ATOM 4577 C CA . GLN A 1 567 ? 32.147 0.989 -12.873 1.00 79.94 567 GLN A CA 1
ATOM 4578 C C . GLN A 1 567 ? 31.722 0.461 -14.247 1.00 79.94 567 GLN A C 1
ATOM 4580 O O . GLN A 1 567 ? 31.423 1.232 -15.158 1.00 79.94 567 GLN A O 1
ATOM 4585 N N . SER A 1 568 ? 31.708 -0.862 -14.410 1.00 82.81 568 SER A N 1
ATOM 4586 C CA . SER A 1 568 ? 31.429 -1.505 -15.696 1.00 82.81 568 SER A CA 1
ATOM 4587 C C . SER A 1 568 ? 29.975 -1.331 -16.130 1.00 82.81 568 SER A C 1
ATOM 4589 O O . SER A 1 568 ? 29.055 -1.777 -15.444 1.00 82.81 568 SER A O 1
ATOM 4591 N N . VAL A 1 569 ? 29.765 -0.774 -17.319 1.00 84.00 569 VAL A N 1
ATOM 4592 C CA . VAL A 1 569 ? 28.444 -0.680 -17.944 1.00 84.00 569 VAL A CA 1
ATOM 4593 C C . VAL A 1 569 ? 28.076 -2.018 -18.592 1.00 84.00 569 VAL A C 1
ATOM 4595 O O . VAL A 1 569 ? 28.796 -2.511 -19.461 1.00 84.00 569 VAL A O 1
ATOM 4598 N N . GLY A 1 570 ? 26.939 -2.600 -18.192 1.00 81.38 570 GLY A N 1
ATOM 4599 C CA . GLY A 1 570 ? 26.458 -3.887 -18.718 1.00 81.38 570 GLY A CA 1
ATOM 4600 C C . GLY A 1 570 ? 25.802 -3.814 -20.105 1.00 81.38 570 GLY A C 1
ATOM 4601 O O . GLY A 1 570 ? 25.918 -4.752 -20.888 1.00 81.38 570 GLY A O 1
ATOM 4602 N N . THR A 1 571 ? 25.149 -2.698 -20.444 1.00 86.44 571 THR A N 1
ATOM 4603 C CA . THR A 1 571 ? 24.548 -2.452 -21.768 1.00 86.44 571 THR A CA 1
ATOM 4604 C C . THR A 1 571 ? 24.497 -0.947 -22.068 1.00 86.44 571 THR A C 1
ATOM 4606 O O . THR A 1 571 ? 24.170 -0.179 -21.159 1.00 86.44 571 THR A O 1
ATOM 4609 N N . PRO A 1 572 ? 24.779 -0.502 -23.310 1.00 87.44 572 PRO A N 1
ATOM 4610 C CA . PRO A 1 572 ? 24.619 0.898 -23.706 1.00 87.44 572 PRO A CA 1
ATOM 4611 C C . PRO A 1 572 ? 23.143 1.307 -23.846 1.00 87.44 572 PRO A C 1
ATOM 4613 O O . PRO A 1 572 ? 22.837 2.489 -23.868 1.00 87.44 572 PRO A O 1
ATOM 4616 N N . PHE A 1 573 ? 22.199 0.357 -23.856 1.00 85.56 573 PHE A N 1
ATOM 4617 C CA . PHE A 1 573 ? 20.756 0.640 -23.887 1.00 85.56 573 PHE A CA 1
ATOM 4618 C C . PHE A 1 573 ? 20.124 0.756 -22.484 1.00 85.56 573 PHE A C 1
ATOM 4620 O O . PHE A 1 573 ? 18.939 0.445 -22.302 1.00 85.56 573 PHE A O 1
ATOM 4627 N N . ALA A 1 574 ? 20.921 1.120 -21.475 1.00 82.50 574 ALA A N 1
ATOM 4628 C CA . ALA A 1 574 ? 20.463 1.366 -20.109 1.00 82.50 574 ALA A CA 1
ATOM 4629 C C . ALA A 1 574 ? 19.791 2.745 -19.982 1.00 82.50 574 ALA A C 1
ATOM 4631 O O . ALA A 1 574 ? 20.076 3.663 -20.747 1.00 82.50 574 ALA A O 1
ATOM 4632 N N . LYS A 1 575 ? 18.913 2.915 -18.981 1.00 76.50 575 LYS A N 1
ATOM 4633 C CA . LYS A 1 575 ? 18.072 4.119 -18.828 1.00 76.50 575 LYS A CA 1
ATOM 4634 C C . LYS A 1 575 ? 18.861 5.436 -18.863 1.00 76.50 575 LYS A C 1
ATOM 4636 O O . LYS A 1 575 ? 18.367 6.401 -19.431 1.00 76.50 575 LYS A O 1
ATOM 4641 N N . HIS A 1 576 ? 20.047 5.493 -18.252 1.00 81.38 576 HIS A N 1
ATOM 4642 C CA . HIS A 1 576 ? 20.834 6.729 -18.157 1.00 81.38 576 HIS A CA 1
ATOM 4643 C C . HIS A 1 576 ? 21.484 7.161 -19.479 1.00 81.38 576 HIS A C 1
ATOM 4645 O O . HIS A 1 576 ? 21.884 8.311 -19.591 1.00 81.38 576 HIS A O 1
ATOM 4651 N N . PHE A 1 577 ? 21.535 6.283 -20.484 1.00 86.12 577 PHE A N 1
ATOM 4652 C CA . PHE A 1 577 ? 22.001 6.616 -21.832 1.00 86.12 577 PHE A CA 1
ATOM 4653 C C . PHE A 1 577 ? 20.896 7.142 -22.754 1.00 86.12 577 PHE A C 1
ATOM 4655 O O . PHE A 1 577 ? 21.201 7.629 -23.837 1.00 86.12 577 PHE A O 1
ATOM 4662 N N . ALA A 1 578 ? 19.620 7.091 -22.350 1.00 83.12 578 ALA A N 1
ATOM 4663 C CA . ALA A 1 578 ? 18.518 7.580 -23.182 1.00 83.12 578 ALA A CA 1
ATOM 4664 C C . ALA A 1 578 ? 18.683 9.064 -23.560 1.00 83.12 578 ALA A C 1
ATOM 4666 O O . ALA A 1 578 ? 18.373 9.452 -24.682 1.00 83.12 578 ALA A O 1
ATOM 4667 N N . ASP A 1 579 ? 19.225 9.879 -22.652 1.00 83.06 579 ASP A N 1
ATOM 4668 C CA . ASP A 1 579 ? 19.503 11.290 -22.928 1.00 83.06 579 ASP A CA 1
ATOM 4669 C C . ASP A 1 579 ? 20.751 11.480 -23.807 1.00 83.06 579 ASP A C 1
ATOM 4671 O O . ASP A 1 579 ? 20.830 12.460 -24.537 1.00 83.06 579 ASP A O 1
ATOM 4675 N N . TYR A 1 580 ? 21.690 10.524 -23.817 1.00 87.81 580 TYR A N 1
ATOM 4676 C CA . TYR A 1 580 ? 22.866 10.566 -24.698 1.00 87.81 580 TYR A CA 1
ATOM 4677 C C . TYR A 1 580 ? 22.469 10.264 -26.147 1.00 87.81 580 TYR A C 1
ATOM 4679 O O . TYR A 1 580 ? 23.001 10.893 -27.056 1.00 87.81 580 TYR A O 1
ATOM 4687 N N . PHE A 1 581 ? 21.502 9.362 -26.362 1.00 87.38 581 PHE A N 1
ATOM 4688 C CA . PHE A 1 581 ? 20.907 9.146 -27.685 1.00 87.38 581 PHE A CA 1
ATOM 4689 C C . PHE A 1 581 ? 20.193 10.405 -28.196 1.00 87.38 581 PHE A C 1
ATOM 4691 O O . PHE A 1 581 ? 20.461 10.853 -29.305 1.00 87.38 581 PHE A O 1
ATOM 4698 N N . LYS A 1 582 ? 19.383 11.063 -27.355 1.00 83.38 582 LYS A N 1
ATOM 4699 C CA . LYS A 1 582 ? 18.727 12.342 -27.707 1.00 83.38 582 LYS A CA 1
ATOM 4700 C C . LYS A 1 582 ? 19.697 13.490 -28.006 1.00 83.38 582 LYS A C 1
ATOM 4702 O O . LYS A 1 582 ? 19.343 14.406 -28.734 1.00 83.38 582 LYS A O 1
ATOM 4707 N N . GLN A 1 583 ? 20.882 13.476 -27.399 1.00 84.50 583 GLN A N 1
ATOM 4708 C CA . GLN A 1 583 ? 21.925 14.488 -27.600 1.00 84.50 583 GLN A CA 1
ATOM 4709 C C . GLN A 1 583 ? 22.848 14.175 -28.792 1.00 84.50 583 GLN A C 1
ATOM 4711 O O . GLN A 1 583 ? 23.785 14.931 -29.032 1.00 84.50 583 GLN A O 1
ATOM 4716 N N . GLY A 1 584 ? 22.653 13.052 -29.497 1.00 85.81 584 GLY A N 1
ATOM 4717 C CA . GLY A 1 584 ? 23.584 12.578 -30.530 1.00 85.81 584 GLY A CA 1
ATOM 4718 C C . GLY A 1 584 ? 24.954 12.137 -29.990 1.00 85.81 584 GLY A C 1
ATOM 4719 O O . GLY A 1 584 ? 25.871 11.869 -30.761 1.00 85.81 584 GLY A O 1
ATOM 4720 N N . LEU A 1 585 ? 25.118 12.042 -28.663 1.00 88.94 585 LEU A N 1
ATOM 4721 C CA . LEU A 1 585 ? 26.337 11.533 -28.027 1.00 88.94 585 LEU A CA 1
ATOM 4722 C C . LEU A 1 585 ? 26.458 10.015 -28.169 1.00 88.94 585 LEU A C 1
ATOM 4724 O O . LEU A 1 585 ? 27.570 9.508 -28.244 1.00 88.94 585 LEU A O 1
ATOM 4728 N N . LEU A 1 586 ? 25.341 9.288 -28.203 1.00 90.81 586 LEU A N 1
ATOM 4729 C CA . LEU A 1 586 ? 25.290 7.895 -28.649 1.00 90.81 586 LEU A CA 1
ATOM 4730 C C . LEU A 1 586 ? 24.415 7.820 -29.898 1.00 90.81 586 LEU A C 1
ATOM 4732 O O . LEU A 1 586 ? 23.324 8.376 -29.907 1.00 90.81 586 LEU A O 1
ATOM 4736 N N . TRP A 1 587 ? 24.871 7.135 -30.942 1.00 90.44 587 TRP A N 1
ATOM 4737 C CA . TRP A 1 587 ? 24.153 7.055 -32.220 1.00 90.44 587 TRP A CA 1
ATOM 4738 C C . TRP A 1 587 ? 24.590 5.822 -33.025 1.00 90.44 587 TRP A C 1
ATOM 4740 O O . TRP A 1 587 ? 25.581 5.170 -32.685 1.00 90.44 587 TRP A O 1
ATOM 4750 N N . SER A 1 588 ? 23.827 5.474 -34.065 1.00 91.81 588 SER A N 1
ATOM 4751 C CA . SER A 1 588 ? 24.112 4.353 -34.970 1.00 91.81 588 SER A CA 1
ATOM 4752 C C . SER A 1 588 ? 24.853 4.842 -36.212 1.00 91.81 588 SER A C 1
ATOM 4754 O O . SER A 1 588 ? 24.258 5.472 -37.083 1.00 91.81 588 SER A O 1
ATOM 4756 N N . ALA A 1 589 ? 26.132 4.488 -36.351 1.00 90.06 589 ALA A N 1
ATOM 4757 C CA . ALA A 1 589 ? 26.889 4.810 -37.562 1.00 90.06 589 ALA A CA 1
ATOM 4758 C C . ALA A 1 589 ? 26.404 4.027 -38.797 1.00 90.06 589 ALA A C 1
ATOM 4760 O O . ALA A 1 589 ? 26.640 4.445 -39.930 1.00 90.06 589 ALA A O 1
ATOM 4761 N N . ARG A 1 590 ? 25.675 2.919 -38.592 1.00 88.62 590 ARG A N 1
ATOM 4762 C CA . ARG A 1 590 ? 25.050 2.145 -39.674 1.00 88.62 590 ARG A CA 1
ATOM 4763 C C . ARG A 1 590 ? 23.761 2.740 -40.225 1.00 88.62 590 ARG A C 1
ATOM 4765 O O . ARG A 1 590 ? 23.338 2.266 -41.273 1.00 88.62 590 ARG A O 1
ATOM 4772 N N . ALA A 1 591 ? 23.155 3.751 -39.598 1.00 84.38 591 ALA A N 1
ATOM 4773 C CA . ALA A 1 591 ? 21.928 4.372 -40.113 1.00 84.38 591 ALA A CA 1
ATOM 4774 C C . ALA A 1 591 ? 22.076 4.840 -41.579 1.00 84.38 591 ALA A C 1
ATOM 4776 O O . ALA A 1 591 ? 21.159 4.697 -42.378 1.00 84.38 591 ALA A O 1
ATOM 4777 N N . LYS A 1 592 ? 23.277 5.278 -41.980 1.00 79.31 592 LYS A N 1
ATOM 4778 C CA . LYS A 1 592 ? 23.613 5.634 -43.370 1.00 79.31 592 LYS A CA 1
ATOM 4779 C C . LYS A 1 592 ? 23.526 4.461 -44.362 1.00 79.31 592 LYS A C 1
ATOM 4781 O O . LYS A 1 592 ? 23.150 4.661 -45.511 1.00 79.31 592 LYS A O 1
ATOM 4786 N N . ASP A 1 593 ? 23.905 3.258 -43.932 1.00 79.19 593 ASP A N 1
ATOM 4787 C CA . ASP A 1 593 ? 23.885 2.024 -44.734 1.00 79.19 593 ASP A CA 1
ATOM 4788 C C . ASP A 1 593 ? 22.548 1.272 -44.652 1.00 79.19 593 ASP A C 1
ATOM 4790 O O . ASP A 1 593 ? 22.240 0.460 -45.524 1.00 79.19 593 ASP A O 1
ATOM 4794 N N . PHE A 1 594 ? 21.806 1.496 -43.566 1.00 82.25 594 PHE A N 1
ATOM 4795 C CA . PHE A 1 594 ? 20.577 0.812 -43.183 1.00 82.25 594 PHE A CA 1
ATOM 4796 C C . PHE A 1 594 ? 19.680 1.812 -42.417 1.00 82.25 594 PHE A C 1
ATOM 4798 O O . PHE A 1 594 ? 19.700 1.820 -41.180 1.00 82.25 594 PHE A O 1
ATOM 4805 N N . PRO A 1 595 ? 18.889 2.654 -43.116 1.00 81.81 595 PRO A N 1
ATOM 4806 C CA . PRO A 1 595 ? 18.098 3.732 -42.500 1.00 81.81 595 PRO A CA 1
ATOM 4807 C C . PRO A 1 595 ? 17.188 3.276 -41.352 1.00 81.81 595 PRO A C 1
ATOM 4809 O O . PRO A 1 595 ? 17.042 3.973 -40.351 1.00 81.81 595 PRO A O 1
ATOM 4812 N N . VAL A 1 596 ? 16.681 2.042 -41.441 1.00 84.56 596 VAL A N 1
ATOM 4813 C CA . VAL A 1 596 ? 15.862 1.394 -40.407 1.00 84.56 596 VAL A CA 1
ATOM 4814 C C . VAL A 1 596 ? 16.506 1.387 -39.013 1.00 84.56 596 VAL A C 1
ATOM 4816 O O . VAL A 1 596 ? 15.782 1.321 -38.027 1.00 84.56 596 VAL A O 1
ATOM 4819 N N . PHE A 1 597 ? 17.839 1.464 -38.872 1.00 85.56 597 PHE A N 1
ATOM 4820 C CA . PHE A 1 597 ? 18.469 1.453 -37.544 1.00 85.56 597 PHE A CA 1
ATOM 4821 C C . PHE A 1 597 ? 18.216 2.713 -36.716 1.00 85.56 597 PHE A C 1
ATOM 4823 O O . PHE A 1 597 ? 18.257 2.614 -35.491 1.00 85.56 597 PHE A O 1
ATOM 4830 N N . GLU A 1 598 ? 17.951 3.865 -37.333 1.00 81.69 598 GLU A N 1
ATOM 4831 C CA . GLU A 1 598 ? 17.637 5.093 -36.596 1.00 81.69 598 GLU A CA 1
ATOM 4832 C C . GLU A 1 598 ? 16.217 5.011 -36.016 1.00 81.69 598 GLU A C 1
ATOM 4834 O O . GLU A 1 598 ? 16.045 5.039 -34.794 1.00 81.69 598 GLU A O 1
ATOM 4839 N N . GLU A 1 599 ? 15.232 4.727 -36.874 1.00 83.12 599 GLU A N 1
ATOM 4840 C CA . GLU A 1 599 ? 13.835 4.466 -36.499 1.00 83.12 599 GLU A CA 1
ATOM 4841 C C . GLU A 1 599 ? 13.712 3.324 -35.478 1.00 83.12 599 GLU A C 1
ATOM 4843 O O . GLU A 1 599 ? 12.997 3.431 -34.482 1.00 83.12 599 GLU A O 1
ATOM 4848 N N . LEU A 1 600 ? 14.442 2.222 -35.679 1.00 85.56 600 LEU A N 1
ATOM 4849 C CA . LEU A 1 600 ? 14.427 1.071 -34.780 1.00 85.56 600 LEU A CA 1
ATOM 4850 C C . LEU A 1 600 ? 15.056 1.388 -33.421 1.00 85.56 600 LEU A C 1
ATOM 4852 O O . LEU A 1 600 ? 14.601 0.867 -32.399 1.00 85.56 600 LEU A O 1
ATOM 4856 N N . LEU A 1 601 ? 16.109 2.206 -33.379 1.00 84.50 601 LEU A N 1
ATOM 4857 C CA . LEU A 1 601 ? 16.734 2.603 -32.123 1.00 84.50 601 LEU A CA 1
ATOM 4858 C C . LEU A 1 601 ? 15.816 3.541 -31.330 1.00 84.50 601 LEU A C 1
ATOM 4860 O O . LEU A 1 601 ? 15.663 3.357 -30.118 1.00 84.50 601 LEU A O 1
ATOM 4864 N N . GLU A 1 602 ? 15.145 4.475 -32.006 1.00 82.19 602 GLU A N 1
ATOM 4865 C CA . GLU A 1 602 ? 14.090 5.283 -31.400 1.00 82.19 602 GLU A CA 1
ATOM 4866 C C . GLU A 1 602 ? 12.938 4.396 -30.900 1.00 82.19 602 GLU A C 1
ATOM 4868 O O . GLU A 1 602 ? 12.609 4.439 -29.712 1.00 82.19 602 GLU A O 1
ATOM 4873 N N . ALA A 1 603 ? 12.406 3.497 -31.734 1.00 82.69 603 ALA A N 1
ATOM 4874 C CA . ALA A 1 603 ? 11.348 2.557 -31.362 1.00 82.69 603 ALA A CA 1
ATOM 4875 C C . ALA A 1 603 ? 11.741 1.662 -30.170 1.00 82.69 603 ALA A C 1
ATOM 4877 O O . ALA A 1 603 ? 10.935 1.446 -29.264 1.00 82.69 603 ALA A O 1
ATOM 4878 N N . MET A 1 604 ? 12.992 1.190 -30.095 1.00 82.38 604 MET A N 1
ATOM 4879 C CA . MET A 1 604 ? 13.514 0.455 -28.935 1.00 82.38 604 MET A CA 1
ATOM 4880 C C . MET A 1 604 ? 13.524 1.294 -27.653 1.00 82.38 604 MET A C 1
ATOM 4882 O O . MET A 1 604 ? 13.231 0.771 -26.573 1.00 82.38 604 MET A O 1
ATOM 4886 N N . LEU A 1 605 ? 13.899 2.572 -27.739 1.00 78.75 605 LEU A N 1
ATOM 4887 C CA . LEU A 1 605 ? 13.959 3.482 -26.593 1.00 78.75 605 LEU A CA 1
ATOM 4888 C C . LEU A 1 605 ? 12.562 3.943 -26.155 1.00 78.75 605 LEU A C 1
ATOM 4890 O O . LEU A 1 605 ? 12.308 4.028 -24.949 1.00 78.75 605 LEU A O 1
ATOM 4894 N N . LEU A 1 606 ? 11.651 4.189 -27.099 1.00 76.31 606 LEU A N 1
ATOM 4895 C CA . LEU A 1 606 ? 10.244 4.502 -26.846 1.00 76.31 606 LEU A CA 1
ATOM 4896 C C . LEU A 1 606 ? 9.528 3.299 -26.232 1.00 76.31 606 LEU A C 1
ATOM 4898 O O . LEU A 1 606 ? 9.069 3.401 -25.095 1.00 76.31 606 LEU A O 1
ATOM 4902 N N . SER A 1 607 ? 9.564 2.131 -26.881 1.00 79.44 607 SER A N 1
ATOM 4903 C CA . SER A 1 607 ? 8.942 0.896 -26.381 1.00 79.44 607 SER A CA 1
ATOM 4904 C C . SER A 1 607 ? 9.432 0.552 -24.967 1.00 79.44 607 SER A C 1
ATOM 4906 O O . SER A 1 607 ? 8.624 0.309 -24.067 1.00 79.44 607 SER A O 1
ATOM 4908 N N . LYS A 1 608 ? 10.740 0.672 -24.679 1.00 75.25 608 LYS A N 1
ATOM 4909 C CA . LYS A 1 608 ? 11.285 0.513 -23.310 1.00 75.25 608 LYS A CA 1
ATOM 4910 C C . LYS A 1 608 ? 10.809 1.560 -22.300 1.00 75.25 608 LYS A C 1
ATOM 4912 O O . LYS A 1 608 ? 10.898 1.317 -21.095 1.00 75.25 608 LYS A O 1
ATOM 4917 N N . ASN A 1 609 ? 10.389 2.746 -22.726 1.00 73.25 609 ASN A N 1
ATOM 4918 C CA . ASN A 1 609 ? 9.852 3.765 -21.826 1.00 73.25 609 ASN A CA 1
ATOM 4919 C C . ASN A 1 609 ? 8.355 3.571 -21.570 1.00 73.25 609 ASN A C 1
ATOM 4921 O O . ASN A 1 609 ? 7.940 3.718 -20.416 1.00 73.25 609 ASN A O 1
ATOM 4925 N N . GLU A 1 610 ? 7.606 3.191 -22.604 1.00 74.75 610 GLU A N 1
ATOM 4926 C CA . GLU A 1 610 ? 6.158 2.982 -22.588 1.00 74.75 610 GLU A CA 1
ATOM 4927 C C . GLU A 1 610 ? 5.761 1.699 -21.844 1.00 74.75 610 GLU A C 1
ATOM 4929 O O . GLU A 1 610 ? 4.936 1.739 -20.932 1.00 74.75 610 GLU A O 1
ATOM 4934 N N . THR A 1 611 ? 6.390 0.567 -22.179 1.00 78.25 611 THR A N 1
ATOM 4935 C CA . THR A 1 611 ? 6.066 -0.757 -21.612 1.00 78.25 611 THR A CA 1
ATOM 4936 C C . THR A 1 611 ? 6.530 -0.922 -20.165 1.00 78.25 611 THR A C 1
ATOM 4938 O O . THR A 1 611 ? 5.906 -1.636 -19.380 1.00 78.25 611 THR A O 1
ATOM 4941 N N . ARG A 1 612 ? 7.626 -0.256 -19.773 1.00 74.50 612 ARG A N 1
ATOM 4942 C CA . ARG A 1 612 ? 8.312 -0.467 -18.483 1.00 74.50 612 ARG A CA 1
ATOM 4943 C C . ARG A 1 612 ? 7.416 -0.264 -17.267 1.00 74.50 612 ARG A C 1
ATOM 4945 O O . ARG A 1 612 ? 7.680 -0.889 -16.242 1.00 74.50 612 ARG A O 1
ATOM 4952 N N . PHE A 1 613 ? 6.415 0.614 -17.329 1.00 72.75 613 PHE A N 1
ATOM 4953 C CA . PHE A 1 613 ? 5.478 0.751 -16.215 1.00 72.75 613 PHE A CA 1
ATOM 4954 C C . PHE A 1 613 ? 4.673 -0.534 -16.056 1.00 72.75 613 PHE A C 1
ATOM 4956 O O . PHE A 1 613 ? 4.832 -1.215 -15.044 1.00 72.75 613 PHE A O 1
ATOM 4963 N N . TRP A 1 614 ? 3.926 -0.921 -17.092 1.00 81.56 614 TRP A N 1
ATOM 4964 C CA . TRP A 1 614 ? 3.131 -2.142 -17.094 1.00 81.56 614 TRP A CA 1
ATOM 4965 C C . TRP A 1 614 ? 3.961 -3.402 -16.802 1.00 81.56 614 TRP A C 1
ATOM 4967 O O . TRP A 1 614 ? 3.551 -4.203 -15.974 1.00 81.56 614 TRP A O 1
ATOM 4977 N N . VAL A 1 615 ? 5.188 -3.532 -17.319 1.00 79.56 615 VAL A N 1
ATOM 4978 C CA . VAL A 1 615 ? 6.106 -4.644 -16.972 1.00 79.56 615 VAL A CA 1
ATOM 4979 C C . VAL A 1 615 ? 6.337 -4.779 -15.455 1.00 79.56 615 VAL A C 1
ATOM 4981 O O . VAL A 1 615 ? 6.378 -5.888 -14.933 1.00 79.56 615 VAL A O 1
ATOM 4984 N N . ASN A 1 616 ? 6.469 -3.666 -14.723 1.00 74.44 616 ASN A N 1
ATOM 4985 C CA . ASN A 1 616 ? 6.684 -3.671 -13.266 1.00 74.44 616 ASN A CA 1
ATOM 4986 C C . ASN A 1 616 ? 5.380 -3.697 -12.443 1.00 74.44 616 ASN A C 1
ATOM 4988 O O . ASN A 1 616 ? 5.428 -3.849 -11.214 1.00 74.44 616 ASN A O 1
ATOM 4992 N N . TYR A 1 617 ? 4.239 -3.475 -13.098 1.00 75.25 617 TYR A N 1
ATOM 4993 C CA . TYR A 1 617 ? 2.949 -3.203 -12.467 1.00 75.25 617 TYR A CA 1
ATOM 4994 C C . TYR A 1 617 ? 1.933 -4.334 -12.696 1.00 75.25 617 TYR A C 1
ATOM 4996 O O . TYR A 1 617 ? 1.231 -4.701 -11.758 1.00 75.25 617 TYR A O 1
ATOM 5004 N N . SER A 1 618 ? 1.944 -4.963 -13.876 1.00 83.00 618 SER A N 1
ATOM 5005 C CA . SER A 1 618 ? 1.105 -6.103 -14.276 1.00 83.00 618 SER A CA 1
ATOM 5006 C C . SER A 1 618 ? 1.191 -7.261 -13.279 1.00 83.00 618 SER A C 1
ATOM 5008 O O . SER A 1 618 ? 0.161 -7.757 -12.839 1.00 83.00 618 SER A O 1
ATOM 5010 N N . ALA A 1 619 ? 2.386 -7.623 -12.796 1.00 83.31 619 ALA A N 1
ATOM 5011 C CA . ALA A 1 619 ? 2.523 -8.653 -11.758 1.00 83.31 619 ALA A CA 1
ATOM 5012 C C . ALA A 1 619 ? 1.729 -8.312 -10.478 1.00 83.31 619 ALA A C 1
ATOM 5014 O O . ALA A 1 619 ? 1.051 -9.160 -9.913 1.00 83.31 619 ALA A O 1
ATOM 5015 N N . ARG A 1 620 ? 1.741 -7.043 -10.052 1.00 85.25 620 ARG A N 1
ATOM 5016 C CA . ARG A 1 620 ? 1.028 -6.571 -8.849 1.00 85.25 620 ARG A CA 1
ATOM 5017 C C . ARG A 1 620 ? -0.479 -6.443 -9.072 1.00 85.25 620 ARG A C 1
ATOM 5019 O O . ARG A 1 620 ? -1.244 -6.500 -8.113 1.00 85.25 620 ARG A O 1
ATOM 5026 N N . PHE A 1 621 ? -0.877 -6.202 -10.320 1.00 84.88 621 PHE A N 1
ATOM 5027 C CA . PHE A 1 621 ? -2.264 -6.163 -10.766 1.00 84.88 621 PHE A CA 1
ATOM 5028 C C . PHE A 1 621 ? -2.859 -7.577 -10.736 1.00 84.88 621 PHE A C 1
ATOM 5030 O O . PHE A 1 621 ? -3.903 -7.789 -10.131 1.00 84.88 621 PHE A O 1
ATOM 5037 N N . HIS A 1 622 ? -2.141 -8.554 -11.292 1.00 85.44 622 HIS A N 1
ATOM 5038 C CA . HIS A 1 622 ? -2.523 -9.967 -11.295 1.00 85.44 622 HIS A CA 1
ATOM 5039 C C . HIS A 1 622 ? -2.403 -10.645 -9.914 1.00 85.44 622 HIS A C 1
ATOM 5041 O O . HIS A 1 622 ? -3.105 -11.615 -9.652 1.00 85.44 622 HIS A O 1
ATOM 5047 N N . GLU A 1 623 ? -1.599 -10.105 -8.987 1.00 86.94 623 GLU A N 1
ATOM 5048 C CA . GLU A 1 623 ? -1.643 -10.473 -7.558 1.00 86.94 623 GLU A CA 1
ATOM 5049 C C . GLU A 1 623 ? -2.977 -10.098 -6.863 1.00 86.94 623 GLU A C 1
ATOM 5051 O O . GLU A 1 623 ? -3.224 -10.556 -5.747 1.00 86.94 623 GLU A O 1
ATOM 5056 N N . GLN A 1 624 ? -3.832 -9.241 -7.445 1.00 88.94 624 GLN A N 1
ATOM 5057 C CA . GLN A 1 624 ? -5.114 -8.883 -6.821 1.00 88.94 624 GLN A CA 1
ATOM 5058 C C . GLN A 1 624 ? -6.146 -9.999 -7.009 1.00 88.94 624 GLN A C 1
ATOM 5060 O O . GLN A 1 624 ? -6.464 -10.377 -8.135 1.00 88.94 624 GLN A O 1
ATOM 5065 N N . LEU A 1 625 ? -6.743 -10.467 -5.910 1.00 92.38 625 LEU A N 1
ATOM 5066 C CA . LEU A 1 625 ? -7.872 -11.389 -5.978 1.00 92.38 625 LEU A CA 1
ATOM 5067 C C . LEU A 1 625 ? -9.156 -10.611 -6.305 1.00 92.38 625 LEU A C 1
ATOM 5069 O O . LEU A 1 625 ? -9.684 -9.877 -5.472 1.00 92.38 625 LEU A O 1
ATOM 5073 N N . ALA A 1 626 ? -9.620 -10.755 -7.544 1.00 91.38 626 ALA A N 1
ATOM 5074 C CA . ALA A 1 626 ? -10.885 -10.216 -8.030 1.00 91.38 626 ALA A CA 1
ATOM 5075 C C . ALA A 1 626 ? -11.992 -11.268 -7.885 1.00 91.38 626 ALA A C 1
ATOM 5077 O O . ALA A 1 626 ? -11.852 -12.383 -8.392 1.00 91.38 626 ALA A O 1
ATOM 5078 N N . ILE A 1 627 ? -13.083 -10.900 -7.215 1.00 93.56 627 ILE A N 1
ATOM 5079 C CA . ILE A 1 627 ? -14.246 -11.760 -6.969 1.00 93.56 627 ILE A CA 1
ATOM 5080 C C . ILE A 1 627 ? -15.452 -11.184 -7.703 1.00 93.56 627 ILE A C 1
ATOM 5082 O O . ILE A 1 627 ? -15.681 -9.980 -7.639 1.00 93.56 627 ILE A O 1
ATOM 5086 N N . TRP A 1 628 ? -16.208 -12.036 -8.391 1.00 91.12 628 TRP A N 1
ATOM 5087 C CA . TRP A 1 628 ? -17.201 -11.652 -9.397 1.00 91.12 628 TRP A CA 1
ATOM 5088 C C . TRP A 1 628 ? -18.613 -12.115 -9.042 1.00 91.12 628 TRP A C 1
ATOM 5090 O O . TRP A 1 628 ? -18.787 -13.206 -8.490 1.00 91.12 628 TRP A O 1
ATOM 5100 N N . ASP A 1 629 ? -19.608 -11.319 -9.424 1.00 85.75 629 ASP A N 1
ATOM 5101 C CA . ASP A 1 629 ? -21.029 -11.664 -9.364 1.00 85.75 629 ASP A CA 1
ATOM 5102 C C . ASP A 1 629 ? -21.417 -12.737 -10.393 1.00 85.75 629 ASP A C 1
ATOM 5104 O O . ASP A 1 629 ? -20.663 -13.028 -11.320 1.00 85.75 629 ASP A O 1
ATOM 5108 N N . GLU A 1 630 ? -22.593 -13.351 -10.245 1.00 86.12 630 GLU A N 1
ATOM 5109 C CA . GLU A 1 630 ? -23.026 -14.463 -11.108 1.00 86.12 630 GLU A CA 1
ATOM 5110 C C . GLU A 1 630 ? -23.038 -14.104 -12.604 1.00 86.12 630 GLU A C 1
ATOM 5112 O O . GLU A 1 630 ? -22.716 -14.959 -13.430 1.00 86.12 630 GLU A O 1
ATOM 5117 N N . LYS A 1 631 ? -23.315 -12.834 -12.933 1.00 82.44 631 LYS A N 1
ATOM 5118 C CA . LYS A 1 631 ? -23.343 -12.295 -14.301 1.00 82.44 631 LYS A CA 1
ATOM 5119 C C . LYS A 1 631 ? -21.964 -11.994 -14.897 1.00 82.44 631 LYS A C 1
ATOM 5121 O O . LYS A 1 631 ? -21.869 -11.824 -16.107 1.00 82.44 631 LYS A O 1
ATOM 5126 N N . ASN A 1 632 ? -20.902 -11.957 -14.088 1.00 81.62 632 ASN A N 1
ATOM 5127 C CA . ASN A 1 632 ? -19.542 -11.547 -14.471 1.00 81.62 632 ASN A CA 1
ATOM 5128 C C . ASN A 1 632 ? -19.387 -10.071 -14.881 1.00 81.62 632 ASN A C 1
ATOM 5130 O O . ASN A 1 632 ? -18.369 -9.690 -15.471 1.00 81.62 632 ASN A O 1
ATOM 5134 N N . GLU A 1 633 ? -20.366 -9.233 -14.557 1.00 70.31 633 GLU A N 1
ATOM 5135 C CA . GLU A 1 633 ? -20.389 -7.815 -14.924 1.00 70.31 633 GLU A CA 1
ATOM 5136 C C . GLU A 1 633 ? -19.748 -6.958 -13.832 1.00 70.31 633 GLU A C 1
ATOM 5138 O O . GLU A 1 633 ? -18.989 -6.026 -14.129 1.00 70.31 633 GLU A O 1
ATOM 5143 N N . LEU A 1 634 ? -20.005 -7.320 -12.572 1.00 78.62 634 LEU A N 1
ATOM 5144 C CA . LEU A 1 634 ? -19.567 -6.611 -11.378 1.00 78.62 634 LEU A CA 1
ATOM 5145 C C . LEU A 1 634 ? -18.710 -7.510 -10.485 1.00 78.62 634 LEU A C 1
ATOM 5147 O O . LEU A 1 634 ? -18.812 -8.736 -10.471 1.00 78.62 634 LEU A O 1
ATOM 5151 N N . GLY A 1 635 ? -17.845 -6.883 -9.701 1.00 85.00 635 GLY A N 1
ATOM 5152 C CA . GLY A 1 635 ? -17.005 -7.590 -8.753 1.00 85.00 635 GLY A CA 1
ATOM 5153 C C . GLY A 1 635 ? -16.416 -6.679 -7.691 1.00 85.00 635 GLY A C 1
ATOM 5154 O O . GLY A 1 635 ? -16.689 -5.478 -7.638 1.00 85.00 635 GLY A O 1
ATOM 5155 N N . ALA A 1 636 ? -15.566 -7.256 -6.853 1.00 88.38 636 ALA A N 1
ATOM 5156 C CA . ALA A 1 636 ? -14.857 -6.544 -5.805 1.00 88.38 636 ALA A CA 1
ATOM 5157 C C . ALA A 1 636 ? -13.424 -7.053 -5.623 1.00 88.38 636 ALA A C 1
ATOM 5159 O O . ALA A 1 636 ? -13.100 -8.208 -5.911 1.00 88.38 636 ALA A O 1
ATOM 5160 N N . ILE A 1 637 ? -12.579 -6.174 -5.088 1.00 90.31 637 ILE A N 1
ATOM 5161 C CA . ILE A 1 637 ? -11.248 -6.472 -4.559 1.00 90.31 637 ILE A CA 1
ATOM 5162 C C . ILE A 1 637 ? -11.222 -6.005 -3.102 1.00 90.31 637 ILE A C 1
ATOM 5164 O O . ILE A 1 637 ? -11.529 -4.845 -2.818 1.00 90.31 637 ILE A O 1
ATOM 5168 N N . ALA A 1 638 ? -10.813 -6.883 -2.184 1.00 91.88 638 ALA A N 1
ATOM 5169 C CA . ALA A 1 638 ? -10.487 -6.539 -0.801 1.00 91.88 638 ALA A CA 1
ATOM 5170 C C . ALA A 1 638 ? -8.966 -6.297 -0.698 1.00 91.88 638 ALA A C 1
ATOM 5172 O O . ALA A 1 638 ? -8.206 -7.256 -0.543 1.00 91.88 638 ALA A O 1
ATOM 5173 N N . PRO A 1 639 ? -8.464 -5.052 -0.828 1.00 89.50 639 PRO A N 1
ATOM 5174 C CA . PRO A 1 639 ? -7.044 -4.829 -1.078 1.00 89.50 639 PRO A CA 1
ATOM 5175 C C . PRO A 1 639 ? -6.246 -5.011 0.208 1.00 89.50 639 PRO A C 1
ATOM 5177 O O . PRO A 1 639 ? -6.646 -4.485 1.247 1.00 89.50 639 PRO A O 1
ATOM 5180 N N . SER A 1 640 ? -5.106 -5.699 0.149 1.00 90.56 640 SER A N 1
ATOM 5181 C CA . SER A 1 640 ? -4.270 -6.047 1.308 1.00 90.56 640 SER A CA 1
ATOM 5182 C C . SER A 1 640 ? -3.521 -4.854 1.913 1.00 90.56 640 SER A C 1
ATOM 5184 O O . SER A 1 640 ? -2.296 -4.751 1.836 1.00 90.56 640 SER A O 1
ATOM 5186 N N . ILE A 1 641 ? -4.264 -3.902 2.481 1.00 90.62 641 ILE A N 1
ATOM 5187 C CA . ILE A 1 641 ? -3.728 -2.714 3.142 1.00 90.62 641 ILE A CA 1
ATOM 5188 C C . ILE A 1 641 ? -3.275 -3.082 4.554 1.00 90.62 641 ILE A C 1
ATOM 5190 O O . ILE A 1 641 ? -4.101 -3.390 5.408 1.00 90.62 641 ILE A O 1
ATOM 5194 N N . ALA A 1 642 ? -1.972 -2.986 4.821 1.00 91.25 642 ALA A N 1
ATOM 5195 C CA . ALA A 1 642 ? -1.443 -3.009 6.185 1.00 91.25 642 ALA A CA 1
ATOM 5196 C C . ALA A 1 642 ? -1.643 -1.614 6.812 1.00 91.25 642 ALA A C 1
ATOM 5198 O O . ALA A 1 642 ? -1.018 -0.673 6.308 1.00 91.25 642 ALA A O 1
ATOM 5199 N N . PRO A 1 643 ? -2.477 -1.429 7.862 1.00 88.44 643 PRO A N 1
ATOM 5200 C CA . PRO A 1 643 ? -2.828 -0.096 8.369 1.00 88.44 643 PRO A CA 1
ATOM 5201 C C . PRO A 1 643 ? -1.625 0.732 8.837 1.00 88.44 643 PRO A C 1
ATOM 5203 O O . PRO A 1 643 ? -1.593 1.937 8.605 1.00 88.44 643 PRO A O 1
ATOM 5206 N N . ALA A 1 644 ? -0.603 0.087 9.415 1.00 90.00 644 ALA A N 1
ATOM 5207 C CA . ALA A 1 644 ? 0.665 0.721 9.782 1.00 90.00 644 ALA A CA 1
ATOM 5208 C C . ALA A 1 644 ? 1.859 0.007 9.121 1.00 90.00 644 ALA A C 1
ATOM 5210 O O . ALA A 1 644 ? 2.747 -0.514 9.788 1.00 90.00 644 ALA A O 1
ATOM 5211 N N . GLY A 1 645 ? 1.897 0.005 7.786 1.00 85.19 645 GLY A N 1
ATOM 5212 C CA . GLY A 1 645 ? 2.981 -0.589 6.993 1.00 85.19 645 GLY A CA 1
ATOM 5213 C C . GLY A 1 645 ? 4.315 0.182 6.999 1.00 85.19 645 GLY A C 1
ATOM 5214 O O . GLY A 1 645 ? 5.304 -0.299 6.443 1.00 85.19 645 GLY A O 1
ATOM 5215 N N . THR A 1 646 ? 4.387 1.360 7.630 1.00 86.62 646 THR A N 1
ATOM 5216 C CA . THR A 1 646 ? 5.632 2.126 7.840 1.00 86.62 646 THR A CA 1
ATOM 5217 C C . THR A 1 646 ? 5.822 2.525 9.304 1.00 86.62 646 THR A C 1
ATOM 5219 O O . THR A 1 646 ? 4.855 2.681 10.046 1.00 86.62 646 THR A O 1
ATOM 5222 N N . VAL A 1 647 ? 7.064 2.831 9.707 1.00 84.44 647 VAL A N 1
ATOM 5223 C CA . VAL A 1 647 ? 7.364 3.404 11.042 1.00 84.44 647 VAL A CA 1
ATOM 5224 C C . VAL A 1 647 ? 6.553 4.682 11.313 1.00 84.44 647 VAL A C 1
ATOM 5226 O O . VAL A 1 647 ? 6.222 4.982 12.453 1.00 84.44 647 VAL A O 1
ATOM 5229 N N . THR A 1 648 ? 6.179 5.428 10.265 1.00 83.00 648 THR A N 1
ATOM 5230 C CA . THR A 1 648 ? 5.316 6.622 10.345 1.00 83.00 648 THR A CA 1
ATOM 5231 C C . THR A 1 648 ? 3.821 6.311 10.507 1.00 83.00 648 THR A C 1
ATOM 5233 O O . THR A 1 648 ? 3.014 7.228 10.394 1.00 83.00 648 THR A O 1
ATOM 5236 N N . ARG A 1 649 ? 3.460 5.043 10.764 1.00 89.94 649 ARG A N 1
ATOM 5237 C CA . ARG A 1 649 ? 2.093 4.491 10.842 1.00 89.94 649 ARG A CA 1
ATOM 5238 C C . ARG A 1 649 ? 1.248 4.682 9.582 1.00 89.94 649 ARG A C 1
ATOM 5240 O O . ARG A 1 649 ? 0.029 4.609 9.643 1.00 89.94 649 ARG A O 1
ATOM 5247 N N . ARG A 1 650 ? 1.869 4.940 8.430 1.00 87.44 650 ARG A N 1
ATOM 5248 C CA . ARG A 1 650 ? 1.126 5.053 7.173 1.00 87.44 650 ARG A CA 1
ATOM 5249 C C . ARG A 1 650 ? 0.775 3.673 6.649 1.00 87.44 650 ARG A C 1
ATOM 5251 O O . ARG A 1 650 ? 1.600 2.759 6.708 1.00 87.44 650 ARG A O 1
ATOM 5258 N N . ALA A 1 651 ? -0.409 3.578 6.058 1.00 87.62 651 ALA A N 1
ATOM 5259 C CA . ALA A 1 651 ? -0.820 2.402 5.321 1.00 87.62 651 ALA A CA 1
ATOM 5260 C C . ALA A 1 651 ? 0.111 2.106 4.134 1.00 87.62 651 ALA A C 1
ATOM 5262 O O . ALA A 1 651 ? 0.650 3.024 3.506 1.00 87.62 651 ALA A O 1
ATOM 5263 N N . VAL A 1 652 ? 0.274 0.819 3.812 1.00 85.94 652 VAL A N 1
ATOM 5264 C CA . VAL A 1 652 ? 1.045 0.347 2.648 1.00 85.94 652 VAL A CA 1
ATOM 5265 C C . VAL A 1 652 ? 0.249 -0.704 1.872 1.00 85.94 652 VAL A C 1
ATOM 5267 O O . VAL A 1 652 ? -0.389 -1.570 2.459 1.00 85.94 652 VAL A O 1
ATOM 5270 N N . HIS A 1 653 ? 0.310 -0.612 0.540 1.00 85.94 653 HIS A N 1
ATOM 5271 C CA . HIS A 1 653 ? -0.225 -1.582 -0.415 1.00 85.94 653 HIS A CA 1
ATOM 5272 C C . HIS A 1 653 ? 0.667 -1.603 -1.667 1.00 85.94 653 HIS A C 1
ATOM 5274 O O . HIS A 1 653 ? 1.074 -0.539 -2.138 1.00 85.94 653 HIS A O 1
ATOM 5280 N N . LYS A 1 654 ? 0.949 -2.784 -2.240 1.00 81.50 654 LYS A N 1
ATOM 5281 C CA . LYS A 1 654 ? 1.866 -2.945 -3.394 1.00 81.50 654 LYS A CA 1
ATOM 5282 C C . LYS A 1 654 ? 1.385 -2.286 -4.698 1.00 81.50 654 LYS A C 1
ATOM 5284 O O . LYS A 1 654 ? 2.219 -1.922 -5.530 1.00 81.50 654 LYS A O 1
ATOM 5289 N N . LEU A 1 655 ? 0.063 -2.201 -4.870 1.00 79.38 655 LEU A N 1
ATOM 5290 C CA . LEU A 1 655 ? -0.644 -1.637 -6.031 1.00 79.38 655 LEU A CA 1
ATOM 5291 C C . LEU A 1 655 ? -1.216 -0.234 -5.727 1.00 79.38 655 LEU A C 1
ATOM 5293 O O . LEU A 1 655 ? -0.558 0.771 -5.979 1.00 79.38 655 LEU A O 1
ATOM 5297 N N . TRP A 1 656 ? -2.394 -0.173 -5.095 1.00 76.81 656 TRP A N 1
ATOM 5298 C CA . TRP A 1 656 ? -3.208 1.038 -4.894 1.00 76.81 656 TRP A CA 1
ATOM 5299 C C . TRP A 1 656 ? -2.542 2.217 -4.166 1.00 76.81 656 TRP A C 1
ATOM 5301 O O . TRP A 1 656 ? -2.839 3.366 -4.480 1.00 76.81 656 TRP A O 1
ATOM 5311 N N . LEU A 1 657 ? -1.627 1.973 -3.217 1.00 67.62 657 LEU A N 1
ATOM 5312 C CA . LEU A 1 657 ? -0.949 3.045 -2.460 1.00 67.62 657 LEU A CA 1
ATOM 5313 C C . LEU A 1 657 ? 0.353 3.540 -3.110 1.00 67.62 657 LEU A C 1
ATOM 5315 O O . LEU A 1 657 ? 1.028 4.410 -2.556 1.00 67.62 657 LEU A O 1
ATOM 5319 N N . VAL A 1 658 ? 0.697 3.003 -4.285 1.00 58.25 658 VAL A N 1
ATOM 5320 C CA . VAL A 1 658 ? 1.850 3.423 -5.100 1.00 58.25 658 VAL A CA 1
ATOM 5321 C C . VAL A 1 658 ? 1.479 3.705 -6.563 1.00 58.25 658 VAL A C 1
ATOM 5323 O O . VAL A 1 658 ? 2.374 3.957 -7.371 1.00 58.25 658 VAL A O 1
ATOM 5326 N N . SER A 1 659 ? 0.187 3.659 -6.913 1.00 50.09 659 SER A N 1
ATOM 5327 C CA . SER A 1 659 ? -0.327 3.991 -8.247 1.00 50.09 659 SER A CA 1
ATOM 5328 C C . SER A 1 659 ? 0.137 5.381 -8.692 1.00 50.09 659 SER A C 1
ATOM 5330 O O . SER A 1 659 ? 0.112 6.340 -7.917 1.00 50.09 659 SER A O 1
ATOM 5332 N N . ALA A 1 660 ? 0.588 5.471 -9.942 1.00 48.97 660 ALA A N 1
ATOM 5333 C CA . ALA A 1 660 ? 1.245 6.644 -10.505 1.00 48.97 660 ALA A CA 1
ATOM 5334 C C . ALA A 1 660 ? 0.610 7.067 -11.836 1.00 48.97 660 ALA A C 1
ATOM 5336 O O . ALA A 1 660 ? -0.297 6.408 -12.324 1.00 48.97 660 ALA A O 1
ATOM 5337 N N . ASN A 1 661 ? 1.070 8.207 -12.365 1.00 55.06 661 ASN A N 1
ATOM 5338 C CA . ASN A 1 661 ? 0.321 9.025 -13.320 1.00 55.06 661 ASN A CA 1
ATOM 5339 C C . ASN A 1 661 ? -0.006 8.338 -14.631 1.00 55.06 661 ASN A C 1
ATOM 5341 O O . ASN A 1 661 ? 0.940 7.894 -15.277 1.00 55.06 661 ASN A O 1
ATOM 5345 N N . ALA A 1 662 ? -1.264 8.502 -15.068 1.00 53.38 662 ALA A N 1
ATOM 5346 C CA . ALA A 1 662 ? -1.616 8.575 -16.478 1.00 53.38 662 ALA A CA 1
ATOM 5347 C C . ALA A 1 662 ? -0.582 9.474 -17.160 1.00 53.38 662 ALA A C 1
ATOM 5349 O O . ALA A 1 662 ? -0.415 10.647 -16.803 1.00 53.38 662 ALA A O 1
ATOM 5350 N N . LYS A 1 663 ? 0.205 8.884 -18.044 1.00 60.44 663 LYS A N 1
ATOM 5351 C CA . LYS A 1 663 ? 1.197 9.551 -18.875 1.00 60.44 663 LYS A CA 1
ATOM 5352 C C . LYS A 1 663 ? 0.926 9.068 -20.276 1.00 60.44 663 LYS A C 1
ATOM 5354 O O . LYS A 1 663 ? 0.964 7.866 -20.508 1.00 60.44 663 LYS A O 1
ATOM 5359 N N . GLU A 1 664 ? 0.736 10.015 -21.182 1.00 53.19 664 GLU A N 1
ATOM 5360 C CA . GLU A 1 664 ? 0.305 9.773 -22.564 1.00 53.19 664 GLU A CA 1
ATOM 5361 C C . GLU A 1 664 ? 1.154 8.706 -23.281 1.00 53.19 664 GLU A C 1
ATOM 5363 O O . GLU A 1 664 ? 0.626 7.926 -24.062 1.00 53.19 664 GLU A O 1
ATOM 5368 N N . ASN A 1 665 ? 2.438 8.583 -22.916 1.00 63.31 665 ASN A N 1
ATOM 5369 C CA . ASN A 1 665 ? 3.375 7.596 -23.463 1.00 63.31 665 ASN A CA 1
ATOM 5370 C C . ASN A 1 665 ? 3.776 6.524 -22.422 1.00 63.31 665 ASN A C 1
ATOM 5372 O O . ASN A 1 665 ? 4.968 6.310 -22.164 1.00 63.31 665 ASN A O 1
ATOM 5376 N N . MET A 1 666 ? 2.812 5.902 -21.727 1.00 64.62 666 MET A N 1
ATOM 5377 C CA . MET A 1 666 ? 3.090 4.871 -20.713 1.00 64.62 666 MET A CA 1
ATOM 5378 C C . MET A 1 666 ? 1.915 3.903 -20.486 1.00 64.62 666 MET A C 1
ATOM 5380 O O . MET A 1 666 ? 0.919 4.249 -19.852 1.00 64.62 666 MET A O 1
ATOM 5384 N N . ILE A 1 667 ? 2.071 2.655 -20.937 1.00 70.19 667 ILE A N 1
ATOM 5385 C CA . ILE A 1 667 ? 1.030 1.618 -20.863 1.00 70.19 667 ILE A CA 1
ATOM 5386 C C . ILE A 1 667 ? 0.694 1.302 -19.401 1.00 70.19 667 ILE A C 1
ATOM 5388 O O . ILE A 1 667 ? 1.586 1.199 -18.549 1.00 70.19 667 ILE A O 1
ATOM 5392 N N . GLY A 1 668 ? -0.602 1.155 -19.112 1.00 52.41 668 GLY A N 1
ATOM 5393 C CA . GLY A 1 668 ? -1.136 0.827 -17.789 1.00 52.41 668 GLY A CA 1
ATOM 5394 C C . GLY A 1 668 ? -0.987 1.937 -16.745 1.00 52.41 668 GLY A C 1
ATOM 5395 O O . GLY A 1 668 ? -1.316 1.730 -15.577 1.00 52.41 668 GLY A O 1
ATOM 5396 N N . SER A 1 669 ? -0.476 3.107 -17.137 1.00 55.91 669 SER A N 1
ATOM 5397 C CA . SER A 1 669 ? -0.225 4.221 -16.221 1.00 55.91 669 SER A CA 1
ATOM 5398 C C . SER A 1 669 ? -1.498 4.961 -15.803 1.00 55.91 669 SER A C 1
ATOM 5400 O O . SER A 1 669 ? -1.507 5.626 -14.771 1.00 55.91 669 SER A O 1
ATOM 5402 N N . ASP A 1 670 ? -2.604 4.768 -16.523 1.00 52.53 670 ASP A N 1
ATOM 5403 C CA . ASP A 1 670 ? -3.879 5.467 -16.315 1.00 52.53 670 ASP A CA 1
ATOM 5404 C C . ASP A 1 670 ? -4.571 5.189 -14.968 1.00 52.53 670 ASP A C 1
ATOM 5406 O O . ASP A 1 670 ? -5.592 5.799 -14.656 1.00 52.53 670 ASP A O 1
ATOM 5410 N N . LEU A 1 671 ? -4.007 4.318 -14.122 1.00 50.19 671 LEU A N 1
ATOM 5411 C CA . LEU A 1 671 ? -4.645 3.885 -12.882 1.00 50.19 671 LEU A CA 1
ATOM 5412 C C . LEU A 1 671 ? -4.649 4.933 -11.743 1.00 50.19 671 LEU A C 1
ATOM 5414 O O . LEU A 1 671 ? -5.574 4.874 -10.936 1.00 50.19 671 LEU A O 1
ATOM 5418 N N . LYS A 1 672 ? -3.673 5.870 -11.613 1.00 38.81 672 LYS A N 1
ATOM 5419 C CA . LYS A 1 672 ? -3.831 7.039 -10.691 1.00 38.81 672 LYS A CA 1
ATOM 5420 C C . LYS A 1 672 ? -2.837 8.220 -10.803 1.00 38.81 672 LYS A C 1
ATOM 5422 O O . LYS A 1 672 ? -1.645 8.105 -10.534 1.00 38.81 672 LYS A O 1
ATOM 5427 N N . THR A 1 673 ? -3.331 9.446 -10.976 1.00 30.19 673 THR A N 1
ATOM 5428 C CA . THR A 1 673 ? -2.543 10.658 -11.310 1.00 30.19 673 THR A CA 1
ATOM 5429 C C . THR A 1 673 ? -1.700 11.385 -10.218 1.00 30.19 673 THR A C 1
ATOM 5431 O O . THR A 1 673 ? -1.985 12.513 -9.847 1.00 30.19 673 THR A O 1
ATOM 5434 N N . MET A 1 674 ? -0.595 10.758 -9.769 1.00 28.58 674 MET A N 1
ATOM 5435 C CA . MET A 1 674 ? 0.690 11.272 -9.175 1.00 28.58 674 MET A CA 1
ATOM 5436 C C . MET A 1 674 ? 0.948 12.765 -8.766 1.00 28.58 674 MET A C 1
ATOM 5438 O O . MET A 1 674 ? 0.262 13.734 -9.088 1.00 28.58 674 MET A O 1
ATOM 5442 N N . TYR A 1 675 ? 2.041 12.947 -7.999 1.00 23.31 675 TYR A N 1
ATOM 5443 C CA . TYR A 1 675 ? 2.429 14.177 -7.283 1.00 23.31 675 TYR A CA 1
ATOM 5444 C C . TYR A 1 675 ? 3.896 14.606 -7.515 1.00 23.31 675 TYR A C 1
ATOM 5446 O O . TYR A 1 675 ? 4.807 13.806 -7.323 1.00 23.31 675 TYR A O 1
ATOM 5454 N N . GLY A 1 676 ? 4.111 15.920 -7.667 1.00 28.16 676 GLY A N 1
ATOM 5455 C CA . GLY A 1 676 ? 4.891 16.740 -6.717 1.00 28.16 676 GLY A CA 1
ATOM 5456 C C . GLY A 1 676 ? 6.430 16.742 -6.778 1.00 28.16 676 GLY A C 1
ATOM 5457 O O . GLY A 1 676 ? 7.089 15.772 -6.409 1.00 28.16 676 GLY A O 1
ATOM 5458 N N . ALA A 1 677 ? 7.028 17.914 -7.032 1.00 25.75 677 ALA A N 1
ATOM 5459 C CA . ALA A 1 677 ? 8.484 18.082 -7.115 1.00 25.75 677 ALA A CA 1
ATOM 5460 C C . ALA A 1 677 ? 9.029 19.320 -6.356 1.00 25.75 677 ALA A C 1
ATOM 5462 O O . ALA A 1 677 ? 8.278 20.175 -5.902 1.00 25.75 677 ALA A O 1
ATOM 5463 N N . GLY A 1 678 ? 10.328 19.287 -6.007 1.00 32.16 678 GLY A N 1
ATOM 5464 C CA . GLY A 1 678 ? 10.987 20.168 -5.015 1.00 32.16 678 GLY A CA 1
ATOM 5465 C C . GLY A 1 678 ? 11.580 21.465 -5.571 1.00 32.16 678 GLY A C 1
ATOM 5466 O O . GLY A 1 678 ? 11.059 22.002 -6.535 1.00 32.16 678 GLY A O 1
ATOM 5467 N N . LYS A 1 679 ? 12.688 21.944 -4.977 1.00 34.88 679 LYS A N 1
ATOM 5468 C CA . LYS A 1 679 ? 13.401 23.166 -5.413 1.00 34.88 679 LYS A CA 1
ATOM 5469 C C . LYS A 1 679 ? 13.666 23.169 -6.928 1.00 34.88 679 LYS A C 1
ATOM 5471 O O . LYS A 1 679 ? 13.437 24.180 -7.570 1.00 34.88 679 LYS A O 1
ATOM 5476 N N . LEU A 1 680 ? 14.038 22.014 -7.490 1.00 39.66 680 LEU A N 1
ATOM 5477 C CA . LEU A 1 680 ? 14.216 21.794 -8.933 1.00 39.66 680 LEU A CA 1
ATOM 5478 C C . LEU A 1 680 ? 12.975 22.134 -9.777 1.00 39.66 680 LEU A C 1
ATOM 5480 O O . LEU A 1 680 ? 13.120 22.700 -10.846 1.00 39.66 680 LEU A O 1
ATOM 5484 N N . HIS A 1 681 ? 11.769 21.878 -9.274 1.00 40.94 681 HIS A N 1
ATOM 5485 C CA . HIS A 1 681 ? 10.527 22.139 -10.002 1.00 40.94 681 HIS A CA 1
ATOM 5486 C C . HIS A 1 681 ? 10.015 23.567 -9.824 1.00 40.94 681 HIS A C 1
ATOM 5488 O O . HIS A 1 681 ? 9.420 24.116 -10.737 1.00 40.94 681 HIS A O 1
ATOM 5494 N N . ALA A 1 682 ? 10.302 24.209 -8.686 1.00 37.69 682 ALA A N 1
ATOM 5495 C CA . ALA A 1 682 ? 10.144 25.660 -8.574 1.00 37.69 682 ALA A CA 1
ATOM 5496 C C . ALA A 1 682 ? 11.090 26.387 -9.549 1.00 37.69 682 ALA A C 1
ATOM 5498 O O . ALA A 1 682 ? 10.704 27.377 -10.159 1.00 37.69 682 ALA A O 1
ATOM 5499 N N . ILE A 1 683 ? 12.302 25.855 -9.743 1.00 43.94 683 ILE A N 1
ATOM 5500 C CA . ILE A 1 683 ? 13.255 26.331 -10.751 1.00 43.94 683 ILE A CA 1
ATOM 5501 C C . ILE A 1 683 ? 12.710 26.096 -12.170 1.00 43.94 683 ILE A C 1
ATOM 5503 O O . ILE A 1 683 ? 12.665 27.041 -12.946 1.00 43.94 683 ILE A O 1
ATOM 5507 N N . GLU A 1 684 ? 12.248 24.888 -12.510 1.00 44.75 684 GLU A N 1
ATOM 5508 C CA . GLU A 1 684 ? 11.645 24.588 -13.824 1.00 44.75 684 GLU A CA 1
ATOM 5509 C C . GLU A 1 684 ? 10.393 25.430 -14.109 1.00 44.75 684 GLU A C 1
ATOM 5511 O O . GLU A 1 684 ? 10.256 25.946 -15.212 1.00 44.75 684 GLU A O 1
ATOM 5516 N N . PHE A 1 685 ? 9.520 25.639 -13.121 1.00 42.47 685 PHE A N 1
ATOM 5517 C CA . PHE A 1 685 ? 8.325 26.473 -13.258 1.00 42.47 685 PHE A CA 1
ATOM 5518 C C . PHE A 1 685 ? 8.676 27.952 -13.483 1.00 42.47 685 PHE A C 1
ATOM 5520 O O . PHE A 1 685 ? 8.137 28.583 -14.386 1.00 42.47 685 PHE A O 1
ATOM 5527 N N . LEU A 1 686 ? 9.632 28.505 -12.726 1.00 43.59 686 LEU A N 1
ATOM 5528 C CA . LEU A 1 686 ? 10.107 29.878 -12.943 1.00 43.59 686 LEU A CA 1
ATOM 5529 C C . LEU A 1 686 ? 10.777 30.041 -14.318 1.00 43.59 686 LEU A C 1
ATOM 5531 O O . LEU A 1 686 ? 10.573 31.064 -14.969 1.00 43.59 686 LEU A O 1
ATOM 5535 N N . LYS A 1 687 ? 11.513 29.027 -14.797 1.00 52.81 687 LYS A N 1
ATOM 5536 C CA . LYS A 1 687 ? 12.052 28.988 -16.168 1.00 52.81 687 LYS A CA 1
ATOM 5537 C C . LYS A 1 687 ? 10.948 28.942 -17.228 1.00 52.81 687 LYS A C 1
ATOM 5539 O O . LYS A 1 687 ? 11.029 29.672 -18.208 1.00 52.81 687 LYS A O 1
ATOM 5544 N N . GLN A 1 688 ? 9.903 28.135 -17.022 1.00 46.72 688 GLN A N 1
ATOM 5545 C CA . GLN A 1 688 ? 8.723 28.075 -17.901 1.00 46.72 688 GLN A CA 1
ATOM 5546 C C . GLN A 1 688 ? 7.959 29.409 -17.949 1.00 46.72 688 GLN A C 1
ATOM 5548 O O . GLN A 1 688 ? 7.389 29.742 -18.980 1.00 46.72 688 GLN A O 1
ATOM 5553 N N . GLN A 1 689 ? 8.011 30.204 -16.876 1.00 41.22 689 GLN A N 1
ATOM 5554 C CA . GLN A 1 689 ? 7.509 31.585 -16.816 1.00 41.22 689 GLN A CA 1
ATOM 5555 C C . GLN A 1 689 ? 8.544 32.635 -17.296 1.00 41.22 689 GLN A C 1
ATOM 5557 O O . GLN A 1 689 ? 8.418 33.818 -16.994 1.00 41.22 689 GLN A O 1
ATOM 5562 N N . GLY A 1 690 ? 9.596 32.228 -18.020 1.00 44.53 690 GLY A N 1
ATOM 5563 C CA . GLY A 1 690 ? 10.572 33.130 -18.652 1.00 44.53 690 GLY A CA 1
ATOM 5564 C C . GLY A 1 690 ? 11.739 33.606 -17.770 1.00 44.53 690 GLY A C 1
ATOM 5565 O O . GLY A 1 690 ? 12.525 34.454 -18.197 1.00 44.53 690 GLY A O 1
ATOM 5566 N N . THR A 1 691 ? 11.906 33.080 -16.552 1.00 50.16 691 THR A N 1
ATOM 5567 C CA . THR A 1 691 ? 12.986 33.500 -15.636 1.00 50.16 691 THR A CA 1
ATOM 5568 C C . THR A 1 691 ? 14.320 32.828 -15.985 1.00 50.16 691 THR A C 1
ATOM 5570 O O . THR A 1 691 ? 14.404 31.603 -16.045 1.00 50.16 691 THR A O 1
ATOM 5573 N N . LYS A 1 692 ? 15.401 33.611 -16.138 1.00 65.19 692 LYS A N 1
ATOM 5574 C CA . LYS A 1 692 ? 16.758 33.089 -16.417 1.00 65.19 692 LYS A CA 1
ATOM 5575 C C . LYS A 1 692 ? 17.265 32.130 -15.328 1.00 65.19 692 LYS A C 1
ATOM 5577 O O . LYS A 1 692 ? 17.056 32.356 -14.138 1.00 65.19 692 LYS A O 1
ATOM 5582 N N . ASP A 1 693 ? 18.023 31.117 -15.745 1.00 58.16 693 ASP A N 1
ATOM 5583 C CA . ASP A 1 693 ? 18.486 29.979 -14.936 1.00 58.16 693 ASP A CA 1
ATOM 5584 C C . ASP A 1 693 ? 19.068 30.307 -13.553 1.00 58.16 693 ASP A C 1
ATOM 5586 O O . ASP A 1 693 ? 18.634 29.725 -12.554 1.00 58.16 693 ASP A O 1
ATOM 5590 N N . SER A 1 694 ? 20.032 31.231 -13.468 1.00 54.81 694 SER A N 1
ATOM 5591 C CA . SER A 1 694 ? 20.649 31.598 -12.185 1.00 54.81 694 SER A CA 1
ATOM 5592 C C . SER A 1 694 ? 19.666 32.325 -11.266 1.00 54.81 694 SER A C 1
ATOM 5594 O O . SER A 1 694 ? 19.634 32.056 -10.067 1.00 54.81 694 SER A O 1
ATOM 5596 N N . LEU A 1 695 ? 18.810 33.182 -11.828 1.00 47.59 695 LEU A N 1
ATOM 5597 C CA . LEU A 1 695 ? 17.794 33.930 -11.093 1.00 47.59 695 LEU A CA 1
ATOM 5598 C C . LEU A 1 695 ? 16.669 33.011 -10.592 1.00 47.59 695 LEU A C 1
ATOM 5600 O O . LEU A 1 695 ? 16.242 33.148 -9.451 1.00 47.59 695 LEU A O 1
ATOM 5604 N N . ALA A 1 696 ? 16.245 32.020 -11.381 1.00 47.47 696 ALA A N 1
ATOM 5605 C CA . ALA A 1 696 ? 15.286 31.003 -10.945 1.00 47.47 696 ALA A CA 1
ATOM 5606 C C . ALA A 1 696 ? 15.840 30.160 -9.777 1.00 47.47 696 ALA A C 1
ATOM 5608 O O . ALA A 1 696 ? 15.133 29.899 -8.800 1.00 47.47 696 ALA A O 1
ATOM 5609 N N . ALA A 1 697 ? 17.122 29.775 -9.840 1.00 51.50 697 ALA A N 1
ATOM 5610 C CA . ALA A 1 697 ? 17.809 29.069 -8.757 1.00 51.50 697 ALA A CA 1
ATOM 5611 C C . ALA A 1 697 ? 17.943 29.915 -7.481 1.00 51.50 697 ALA A C 1
ATOM 5613 O O . ALA A 1 697 ? 17.747 29.392 -6.377 1.00 51.50 697 ALA A O 1
ATOM 5614 N N . ASP A 1 698 ? 18.235 31.208 -7.635 1.00 49.59 698 ASP A N 1
ATOM 5615 C CA . ASP A 1 698 ? 18.432 32.151 -6.538 1.00 49.59 698 ASP A CA 1
ATOM 5616 C C . ASP A 1 698 ? 17.104 32.563 -5.875 1.00 49.59 698 ASP A C 1
ATOM 5618 O O . ASP A 1 698 ? 16.992 32.507 -4.651 1.00 49.59 698 ASP A O 1
ATOM 5622 N N . ILE A 1 699 ? 16.043 32.822 -6.651 1.00 48.06 699 ILE A N 1
ATOM 5623 C CA . ILE A 1 699 ? 14.669 33.029 -6.151 1.00 48.06 699 ILE A CA 1
ATOM 5624 C C . ILE A 1 699 ? 14.178 31.785 -5.401 1.00 48.06 699 ILE A C 1
ATOM 5626 O O . ILE A 1 699 ? 13.708 31.893 -4.268 1.00 48.06 699 ILE A O 1
ATOM 5630 N N . ALA A 1 700 ? 14.360 30.583 -5.961 1.00 44.75 700 ALA A N 1
ATOM 5631 C CA . ALA A 1 700 ? 14.017 29.335 -5.275 1.00 44.75 700 ALA A CA 1
ATOM 5632 C C . ALA A 1 700 ? 14.884 29.068 -4.025 1.00 44.75 700 ALA A C 1
ATOM 5634 O O . ALA A 1 700 ? 14.508 28.258 -3.174 1.00 44.75 700 ALA A O 1
ATOM 5635 N N . SER A 1 701 ? 16.048 29.719 -3.898 1.00 47.12 701 SER A N 1
ATOM 5636 C CA . SER A 1 701 ? 16.871 29.738 -2.681 1.00 47.12 701 SER A CA 1
ATOM 5637 C C . SER A 1 701 ? 16.325 30.734 -1.653 1.00 47.12 701 SER A C 1
ATOM 5639 O O . SER A 1 701 ? 16.054 30.345 -0.520 1.00 47.12 701 SER A O 1
ATOM 5641 N N . LYS A 1 702 ? 16.088 31.986 -2.061 1.00 48.97 702 LYS A N 1
ATOM 5642 C CA . LYS A 1 702 ? 15.580 33.085 -1.226 1.00 48.97 702 LYS A CA 1
ATOM 5643 C C . LYS A 1 702 ? 14.196 32.786 -0.653 1.00 48.97 702 LYS A C 1
ATOM 5645 O O . LYS A 1 702 ? 13.994 32.973 0.545 1.00 48.97 702 LYS A O 1
ATOM 5650 N N . LEU A 1 703 ? 13.298 32.196 -1.449 1.00 42.75 703 LEU A N 1
ATOM 5651 C CA . LEU A 1 703 ? 12.021 31.652 -0.974 1.00 42.75 703 LEU A CA 1
ATOM 5652 C C . LEU A 1 703 ? 12.233 30.641 0.162 1.00 42.75 703 LEU A C 1
ATOM 5654 O O . LEU A 1 703 ? 11.549 30.715 1.177 1.00 42.75 703 LEU A O 1
ATOM 5658 N N . PHE A 1 704 ? 13.211 29.737 0.044 1.00 42.06 704 PHE A N 1
ATOM 5659 C CA . PHE A 1 704 ? 13.520 28.735 1.073 1.00 42.06 704 PHE A CA 1
ATOM 5660 C C . PHE A 1 704 ? 14.156 29.330 2.344 1.00 42.06 704 PHE A C 1
ATOM 5662 O O . PHE A 1 704 ? 13.965 28.775 3.429 1.00 42.06 704 PHE A O 1
ATOM 5669 N N . SER A 1 705 ? 14.885 30.442 2.222 1.00 45.84 705 SER A N 1
ATOM 5670 C CA . SER A 1 705 ? 15.472 31.177 3.351 1.00 45.84 705 SER A CA 1
ATOM 5671 C C . SER A 1 705 ? 14.417 31.975 4.122 1.00 45.84 705 SER A C 1
ATOM 5673 O O . SER A 1 705 ? 14.290 31.789 5.331 1.00 45.84 705 SER A O 1
ATOM 5675 N N . ALA A 1 706 ? 13.587 32.767 3.430 1.00 44.34 706 ALA A N 1
ATOM 5676 C CA . ALA A 1 706 ? 12.464 33.502 4.030 1.00 44.34 706 ALA A CA 1
ATOM 5677 C C . ALA A 1 706 ? 11.466 32.562 4.736 1.00 44.34 706 ALA A C 1
ATOM 5679 O O . ALA A 1 706 ? 10.931 32.861 5.800 1.00 44.34 706 ALA A O 1
ATOM 5680 N N . THR A 1 707 ? 11.280 31.370 4.169 1.00 42.50 707 THR A N 1
ATOM 5681 C CA . THR A 1 707 ? 10.454 30.287 4.714 1.00 42.50 707 THR A CA 1
ATOM 5682 C C . THR A 1 707 ? 10.917 29.801 6.098 1.00 42.50 707 THR A C 1
ATOM 5684 O O . THR A 1 707 ? 10.085 29.483 6.944 1.00 42.50 707 THR A O 1
ATOM 5687 N N . LYS A 1 708 ? 12.231 29.740 6.360 1.00 46.12 708 LYS A N 1
ATOM 5688 C CA . LYS A 1 708 ? 12.795 29.179 7.605 1.00 46.12 708 LYS A CA 1
ATOM 5689 C C . LYS A 1 708 ? 13.209 30.210 8.645 1.00 46.12 708 LYS A C 1
ATOM 5691 O O . LYS A 1 708 ? 13.069 29.926 9.833 1.00 46.12 708 LYS A O 1
ATOM 5696 N N . GLY A 1 709 ? 13.725 31.356 8.211 1.00 61.75 709 GLY A N 1
ATOM 5697 C CA . GLY A 1 709 ? 14.265 32.392 9.092 1.00 61.75 709 GLY A CA 1
ATOM 5698 C C . GLY A 1 709 ? 15.743 32.220 9.422 1.00 61.75 709 GLY A C 1
ATOM 5699 O O . GLY A 1 709 ? 16.387 31.254 9.003 1.00 61.75 709 GLY A O 1
ATOM 5700 N N . SER A 1 710 ? 16.268 33.183 10.176 1.00 63.38 710 SER A N 1
ATOM 5701 C CA . SER A 1 710 ? 17.640 33.173 10.693 1.00 63.38 710 SER A CA 1
ATOM 5702 C C . SER A 1 710 ? 17.748 32.244 11.904 1.00 63.38 710 SER A C 1
ATOM 5704 O O . SER A 1 710 ? 16.759 32.023 12.593 1.00 63.38 710 SER 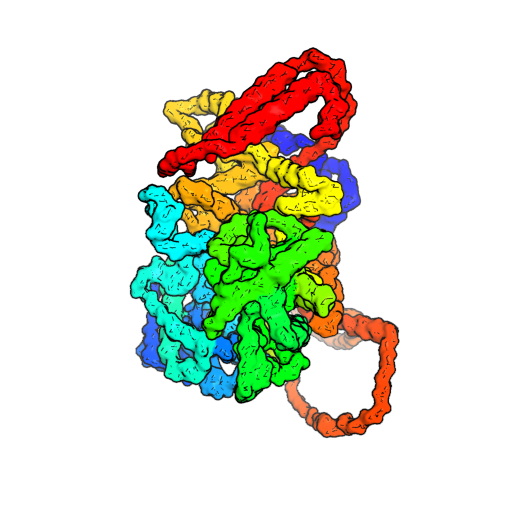A O 1
ATOM 5706 N N . VAL A 1 711 ? 18.920 31.666 12.171 1.00 71.19 711 VAL A N 1
ATOM 5707 C CA . VAL A 1 711 ? 19.149 30.872 13.392 1.00 71.19 711 VAL A CA 1
ATOM 5708 C C . VAL A 1 711 ? 19.799 31.766 14.441 1.00 71.19 711 VAL A C 1
ATOM 5710 O O . VAL A 1 711 ? 20.792 32.426 14.143 1.00 71.19 711 VAL A O 1
ATOM 5713 N N . LYS A 1 712 ? 19.264 31.756 15.663 1.00 76.62 712 LYS A N 1
ATOM 5714 C CA . LYS A 1 712 ? 19.821 32.437 16.835 1.00 76.62 712 LYS A CA 1
ATOM 5715 C C . LYS A 1 712 ? 19.964 31.477 18.012 1.00 76.62 712 LYS A C 1
ATOM 5717 O O . LYS A 1 712 ? 19.228 30.495 18.112 1.00 76.62 712 LYS A O 1
ATOM 5722 N N . ASP A 1 713 ? 20.896 31.778 18.907 1.00 81.31 713 ASP A N 1
ATOM 5723 C CA . ASP A 1 713 ? 21.026 31.080 20.185 1.00 81.31 713 ASP A CA 1
ATOM 5724 C C . ASP A 1 713 ? 19.966 31.567 21.181 1.00 81.31 713 ASP A C 1
ATOM 5726 O O . ASP A 1 713 ? 19.646 32.752 21.234 1.00 81.31 713 ASP A O 1
ATOM 5730 N N . TYR A 1 714 ? 19.471 30.647 22.007 1.00 83.12 714 TYR A N 1
ATOM 5731 C CA . TYR A 1 714 ? 18.551 30.898 23.112 1.00 83.12 714 TYR A CA 1
ATOM 5732 C C . TYR A 1 714 ? 18.965 30.120 24.368 1.00 83.12 714 TYR A C 1
ATOM 5734 O O . TYR A 1 714 ? 19.575 29.053 24.278 1.00 83.12 714 TYR A O 1
ATOM 5742 N N . LEU A 1 715 ? 18.582 30.629 25.539 1.00 84.31 715 LEU A N 1
ATOM 5743 C CA . LEU A 1 715 ? 18.698 29.964 26.839 1.00 84.31 715 LEU A CA 1
ATOM 5744 C C . LEU A 1 715 ? 17.315 29.494 27.314 1.00 84.31 715 LEU A C 1
ATOM 5746 O O . LEU A 1 715 ? 16.370 30.282 27.349 1.00 84.31 715 LEU A O 1
ATOM 5750 N N . GLU A 1 716 ? 17.180 28.213 27.671 1.00 85.38 716 GLU A N 1
ATOM 5751 C CA . GLU A 1 716 ? 15.933 27.650 28.219 1.00 85.38 716 GLU A CA 1
ATOM 5752 C C . GLU A 1 716 ? 15.796 28.006 29.706 1.00 85.38 716 GLU A C 1
ATOM 5754 O O . GLU A 1 716 ? 16.673 27.686 30.510 1.00 85.38 716 GLU A O 1
ATOM 5759 N N . LEU A 1 717 ? 14.684 28.639 30.085 1.00 84.56 717 LEU A N 1
ATOM 5760 C CA . LEU A 1 717 ? 14.321 28.889 31.480 1.00 84.56 717 LEU A CA 1
ATOM 5761 C C . LEU A 1 717 ? 14.024 27.560 32.189 1.00 84.56 717 LEU A C 1
ATOM 5763 O O . LEU A 1 717 ? 13.249 26.743 31.681 1.00 84.56 717 LEU A O 1
ATOM 5767 N N . LYS A 1 718 ? 14.591 27.338 33.381 1.00 83.12 718 LYS A N 1
ATOM 5768 C CA . LYS A 1 718 ? 14.283 26.122 34.150 1.00 83.12 718 LYS A CA 1
ATOM 5769 C C . LYS A 1 718 ? 12.794 26.084 34.535 1.00 83.12 718 LYS A C 1
ATOM 5771 O O . LYS A 1 718 ? 12.262 27.109 34.963 1.00 83.12 718 LYS A O 1
ATOM 5776 N N . PRO A 1 719 ? 12.118 24.917 34.451 1.00 81.19 719 PRO A N 1
ATOM 5777 C CA . PRO A 1 719 ? 10.680 24.812 34.721 1.00 81.19 719 PRO A CA 1
ATOM 5778 C C . PRO A 1 719 ? 10.249 25.319 36.104 1.00 81.19 719 PRO A C 1
ATOM 5780 O O . PRO A 1 719 ? 9.125 25.790 36.252 1.00 81.19 719 PRO A O 1
ATOM 5783 N N . GLU A 1 720 ? 11.142 25.247 37.095 1.00 81.00 720 GLU A N 1
ATOM 5784 C CA . GLU A 1 720 ? 10.914 25.704 38.471 1.00 81.00 720 GLU A CA 1
ATOM 5785 C C . GLU A 1 720 ? 10.721 27.223 38.620 1.00 81.00 720 GLU A C 1
ATOM 5787 O O . GLU A 1 720 ? 10.145 27.633 39.617 1.00 81.00 720 GLU A O 1
ATOM 5792 N N . PHE A 1 721 ? 11.138 28.034 37.637 1.00 83.00 721 PHE A N 1
ATOM 5793 C CA . PHE A 1 721 ? 10.968 29.499 37.633 1.00 83.00 721 PHE A CA 1
ATOM 5794 C C . PHE A 1 721 ? 9.874 29.986 36.671 1.00 83.00 721 PHE A C 1
ATOM 5796 O O . PHE A 1 721 ? 9.748 31.186 36.412 1.00 83.00 721 PHE A O 1
ATOM 5803 N N . LYS A 1 722 ? 9.106 29.066 36.071 1.00 82.12 722 LYS A N 1
ATOM 5804 C CA . LYS A 1 722 ? 8.121 29.402 35.035 1.00 82.12 722 LYS A CA 1
ATOM 5805 C C . LYS A 1 722 ? 7.049 30.366 35.551 1.00 82.12 722 LYS A C 1
ATOM 5807 O O . LYS A 1 722 ? 6.730 31.332 34.866 1.00 82.12 722 LYS A O 1
ATOM 5812 N N . LYS A 1 723 ? 6.503 30.107 36.741 1.00 79.44 723 LYS A N 1
ATOM 5813 C CA . LYS A 1 723 ? 5.370 30.859 37.302 1.00 79.44 723 LYS A CA 1
ATOM 5814 C C . LYS A 1 723 ? 5.786 32.273 37.719 1.00 79.44 723 LYS A C 1
ATOM 5816 O O . LYS A 1 723 ? 5.045 33.234 37.541 1.00 79.44 723 LYS A O 1
ATOM 5821 N N . GLU A 1 724 ? 6.998 32.392 38.242 1.00 82.06 724 GLU A N 1
ATOM 5822 C CA . GLU A 1 724 ? 7.656 33.634 38.625 1.00 82.06 724 GLU A CA 1
ATOM 5823 C C . GLU A 1 724 ? 8.000 34.471 37.386 1.00 82.06 724 GLU A C 1
ATOM 5825 O O . GLU A 1 724 ? 7.842 35.691 37.400 1.00 82.06 724 GLU A O 1
ATOM 5830 N N . PHE A 1 725 ? 8.413 33.823 36.289 1.00 83.31 725 PHE A N 1
ATOM 5831 C CA . PHE A 1 725 ? 8.627 34.487 35.005 1.00 83.31 725 PHE A CA 1
ATOM 5832 C C . PHE A 1 725 ? 7.313 34.926 34.340 1.00 83.31 725 PHE A C 1
ATOM 5834 O O . PHE A 1 725 ? 7.264 36.012 33.770 1.00 83.31 725 PHE A O 1
ATOM 5841 N N . GLU A 1 726 ? 6.234 34.147 34.453 1.00 81.00 726 GLU A N 1
ATOM 5842 C CA . GLU A 1 726 ? 4.889 34.536 33.999 1.00 81.00 726 GLU A CA 1
ATOM 5843 C C . GLU A 1 726 ? 4.373 35.777 34.756 1.00 81.00 726 GLU A C 1
ATOM 5845 O O . GLU A 1 726 ? 3.988 36.758 34.116 1.00 81.00 726 GLU A O 1
ATOM 5850 N N . ASP A 1 727 ? 4.477 35.808 36.093 1.00 78.75 727 ASP A N 1
ATOM 5851 C CA . ASP A 1 727 ? 4.176 37.008 36.897 1.00 78.75 727 ASP A CA 1
ATOM 5852 C C . ASP A 1 727 ? 5.082 38.196 36.531 1.00 78.75 727 ASP A C 1
ATOM 5854 O O . ASP A 1 727 ? 4.622 39.336 36.424 1.00 78.75 727 ASP A O 1
ATOM 5858 N N . PHE A 1 728 ? 6.372 37.950 36.280 1.00 82.81 728 PHE A N 1
ATOM 5859 C CA . PHE A 1 728 ? 7.277 38.986 35.795 1.00 82.81 728 PHE A CA 1
ATOM 5860 C C . PHE A 1 728 ? 6.820 39.551 34.442 1.00 82.81 728 PHE A C 1
ATOM 5862 O O . PHE A 1 728 ? 6.741 40.771 34.296 1.00 82.81 728 PHE A O 1
ATOM 5869 N N . LEU A 1 729 ? 6.468 38.711 33.465 1.00 79.81 729 LEU A N 1
ATOM 5870 C CA . LEU A 1 729 ? 5.980 39.155 32.156 1.00 79.81 729 LEU A CA 1
ATOM 5871 C C . LEU A 1 729 ? 4.686 39.970 32.259 1.00 79.81 729 LEU A C 1
ATOM 5873 O O . LEU A 1 729 ? 4.543 40.980 31.558 1.00 79.81 729 LEU A O 1
ATOM 5877 N N . GLU A 1 730 ? 3.762 39.568 33.132 1.00 76.06 730 GLU A N 1
ATOM 5878 C CA . GLU A 1 730 ? 2.492 40.265 33.323 1.00 76.06 730 GLU A CA 1
ATOM 5879 C C . GLU A 1 730 ? 2.678 41.610 34.046 1.00 76.06 730 GLU A C 1
ATOM 5881 O O . GLU A 1 730 ? 2.220 42.645 33.547 1.00 76.06 730 GLU A O 1
ATOM 5886 N N . ASN A 1 731 ? 3.389 41.611 35.180 1.00 75.00 731 ASN A N 1
ATOM 5887 C CA . ASN A 1 731 ? 3.345 42.695 36.166 1.00 75.00 731 ASN A CA 1
ATOM 5888 C C . ASN A 1 731 ? 4.635 43.528 36.295 1.00 75.00 731 ASN A C 1
ATOM 5890 O O . ASN A 1 731 ? 4.575 44.620 36.858 1.00 75.00 731 ASN A O 1
ATOM 5894 N N . LYS A 1 732 ? 5.793 43.052 35.809 1.00 74.56 732 LYS A N 1
ATOM 5895 C CA . LYS A 1 732 ? 7.118 43.668 36.084 1.00 74.56 732 LYS A CA 1
ATOM 5896 C C . LYS A 1 732 ? 7.988 43.932 34.844 1.00 74.56 732 LYS A C 1
ATOM 5898 O O . LYS A 1 732 ? 8.917 44.730 34.914 1.00 74.56 732 LYS A O 1
ATOM 5903 N N . CYS A 1 733 ? 7.717 43.275 33.719 1.00 76.88 733 CYS A N 1
ATOM 5904 C CA . CYS A 1 733 ? 8.533 43.348 32.509 1.00 76.88 733 CYS A CA 1
ATOM 5905 C C . CYS A 1 733 ? 8.338 44.693 31.770 1.00 76.88 733 CYS A C 1
ATOM 5907 O O . CYS A 1 733 ? 7.201 45.014 31.403 1.00 76.88 733 CYS A O 1
ATOM 5909 N N . PRO A 1 734 ? 9.411 45.469 31.505 1.00 75.50 734 PRO A N 1
ATOM 5910 C CA . PRO A 1 734 ? 9.347 46.701 30.719 1.00 75.50 734 PRO A CA 1
ATOM 5911 C C . PRO A 1 734 ? 8.786 46.477 29.311 1.00 75.50 734 PRO A C 1
ATOM 5913 O O . PRO A 1 734 ? 9.103 45.482 28.659 1.00 75.50 734 PRO A O 1
ATOM 5916 N N . ALA A 1 735 ? 8.003 47.436 28.807 1.00 70.31 735 ALA A N 1
ATOM 5917 C CA . ALA A 1 735 ? 7.342 47.329 27.503 1.00 70.31 735 ALA A CA 1
ATOM 5918 C C . ALA A 1 735 ? 8.323 47.041 26.350 1.00 70.31 735 ALA A C 1
ATOM 5920 O O . ALA A 1 735 ? 8.044 46.174 25.530 1.00 70.31 735 ALA A O 1
ATOM 5921 N N . MET A 1 736 ? 9.502 47.677 26.349 1.00 65.44 736 MET A N 1
ATOM 5922 C CA . MET A 1 736 ? 10.546 47.485 25.328 1.00 65.44 736 MET A CA 1
ATOM 5923 C C . MET A 1 736 ? 11.064 46.042 25.208 1.00 65.44 736 MET A C 1
ATOM 5925 O O . MET A 1 736 ? 11.599 45.665 24.169 1.00 65.44 736 MET A O 1
ATOM 5929 N N . TYR A 1 737 ? 10.900 45.224 26.254 1.00 65.81 737 TYR A N 1
ATOM 5930 C CA . TYR A 1 737 ? 11.344 43.835 26.247 1.00 65.81 737 TYR A CA 1
ATOM 5931 C C . TYR A 1 737 ? 10.243 42.825 25.886 1.00 65.81 737 TYR A C 1
ATOM 5933 O O . TYR A 1 737 ? 10.562 41.673 25.567 1.00 65.81 737 TYR A O 1
ATOM 5941 N N . LYS A 1 738 ? 8.963 43.227 25.898 1.00 63.03 738 LYS A N 1
ATOM 5942 C CA . LYS A 1 738 ? 7.832 42.336 25.598 1.00 63.03 738 LYS A CA 1
ATOM 5943 C C . LYS A 1 738 ? 7.824 41.931 24.115 1.00 63.03 738 LYS A C 1
ATOM 5945 O O . LYS A 1 738 ? 8.115 42.726 23.231 1.00 63.03 738 LYS A O 1
ATOM 5950 N N . GLY A 1 739 ? 7.512 40.663 23.840 1.00 56.06 739 GLY A N 1
ATOM 5951 C CA . GLY A 1 739 ? 7.300 40.125 22.487 1.00 56.06 739 GLY A CA 1
ATOM 5952 C C . GLY A 1 739 ? 8.551 39.764 21.669 1.00 56.06 739 GLY A C 1
ATOM 5953 O O . GLY A 1 739 ? 8.479 38.821 20.886 1.00 56.06 739 GLY A O 1
ATOM 5954 N N . ASN A 1 740 ? 9.690 40.443 21.861 1.00 63.09 740 ASN A N 1
ATOM 5955 C CA . ASN A 1 740 ? 10.852 40.301 20.962 1.00 63.09 740 ASN A CA 1
ATOM 5956 C C . ASN A 1 740 ? 12.038 39.486 21.510 1.00 63.09 740 ASN A C 1
ATOM 5958 O O . ASN A 1 740 ? 12.812 38.953 20.713 1.00 63.09 740 ASN A O 1
ATOM 5962 N N . ASN A 1 741 ? 12.194 39.373 22.834 1.00 71.75 741 ASN A N 1
ATOM 5963 C CA . ASN A 1 741 ? 13.417 38.841 23.470 1.00 71.75 741 ASN A CA 1
ATOM 5964 C C . ASN A 1 741 ? 13.241 37.455 24.112 1.00 71.75 741 ASN A C 1
ATOM 5966 O O . ASN A 1 741 ? 14.187 36.883 24.653 1.00 71.75 741 ASN A O 1
ATOM 5970 N N . TYR A 1 742 ? 12.030 36.902 24.041 1.00 73.75 742 TYR A N 1
ATOM 5971 C CA . TYR A 1 742 ? 11.718 35.550 24.484 1.00 73.75 742 TYR A CA 1
ATOM 5972 C C . TYR A 1 742 ? 10.739 34.869 23.532 1.00 73.75 742 TYR A C 1
ATOM 5974 O O . TYR A 1 742 ? 9.997 35.515 22.796 1.00 73.75 742 TYR A O 1
ATOM 5982 N N . MET A 1 743 ? 10.723 33.544 23.582 1.00 74.31 743 MET A N 1
ATOM 5983 C CA . MET A 1 743 ? 9.856 32.686 22.793 1.00 74.31 743 MET A CA 1
ATOM 5984 C C . MET A 1 743 ? 9.280 31.588 23.687 1.00 74.31 743 MET A C 1
ATOM 5986 O O . MET A 1 743 ? 10.013 30.916 24.410 1.00 74.31 743 MET A O 1
ATOM 5990 N N . LEU A 1 744 ? 7.960 31.412 23.636 1.00 70.12 744 LEU A N 1
ATOM 5991 C CA . LEU A 1 744 ? 7.237 30.364 24.356 1.00 70.12 744 LEU A CA 1
ATOM 5992 C C . LEU A 1 744 ? 7.007 29.175 23.415 1.00 70.12 744 LEU A C 1
ATOM 5994 O O . LEU A 1 744 ? 6.211 29.277 22.484 1.00 70.12 744 LEU A O 1
ATOM 5998 N N . LEU A 1 745 ? 7.693 28.055 23.643 1.00 63.16 745 LEU A N 1
ATOM 5999 C CA . LEU A 1 745 ? 7.542 26.807 22.884 1.00 63.16 745 LEU A CA 1
ATOM 6000 C C . LEU A 1 745 ? 7.089 25.702 23.835 1.00 63.16 745 LEU A C 1
ATOM 6002 O O . LEU A 1 745 ? 7.756 25.447 24.834 1.00 63.16 745 LEU A O 1
ATOM 6006 N N . ASP A 1 746 ? 5.961 25.056 23.529 1.00 62.31 746 ASP A N 1
ATOM 6007 C CA . ASP A 1 746 ? 5.427 23.918 24.301 1.00 62.31 746 ASP A CA 1
ATOM 6008 C C . ASP A 1 746 ? 5.321 24.198 25.819 1.00 62.31 746 ASP A C 1
ATOM 6010 O O . ASP A 1 746 ? 5.655 23.377 26.671 1.00 62.31 746 ASP A O 1
ATOM 6014 N N . GLY A 1 747 ? 4.918 25.423 26.173 1.00 62.75 747 GLY A N 1
ATOM 6015 C CA . GLY A 1 747 ? 4.801 25.854 27.566 1.00 62.75 747 GLY A CA 1
ATOM 6016 C C . GLY A 1 747 ? 6.129 26.128 28.288 1.00 62.75 747 GLY A C 1
ATOM 6017 O O . GLY A 1 747 ? 6.094 26.276 29.512 1.00 62.75 747 GLY A O 1
ATOM 6018 N N . ARG A 1 748 ? 7.266 26.212 27.580 1.00 73.69 748 ARG A N 1
ATOM 6019 C CA . ARG A 1 748 ? 8.586 26.601 28.115 1.00 73.69 748 ARG A CA 1
ATOM 6020 C C . ARG A 1 748 ? 9.121 27.876 27.470 1.00 73.69 748 ARG A C 1
ATOM 6022 O O . ARG A 1 748 ? 8.893 28.122 26.286 1.00 73.69 748 ARG A O 1
ATOM 6029 N N . TYR A 1 749 ? 9.863 28.661 28.244 1.00 82.25 749 TYR A N 1
ATOM 6030 C CA . TYR A 1 749 ? 10.412 29.942 27.807 1.00 82.25 749 TYR A CA 1
ATOM 6031 C C . TYR A 1 749 ? 11.876 29.826 27.379 1.00 82.25 749 TYR A C 1
ATOM 6033 O O . TYR A 1 749 ? 12.707 29.276 28.099 1.00 82.25 749 TYR A O 1
ATOM 6041 N N . PHE A 1 750 ? 12.177 30.393 26.215 1.00 82.88 750 PHE A N 1
ATOM 6042 C CA . PHE A 1 750 ? 13.504 30.468 25.612 1.00 82.88 750 PHE A CA 1
ATOM 6043 C C . PHE A 1 750 ? 13.857 31.942 25.419 1.00 82.88 750 PHE A C 1
ATOM 6045 O O . PHE A 1 750 ? 13.123 32.649 24.731 1.00 82.88 750 PHE A O 1
ATOM 6052 N N . LEU A 1 751 ? 14.936 32.423 26.037 1.00 86.19 751 LEU A N 1
ATOM 6053 C CA . LEU A 1 751 ? 15.323 33.840 26.033 1.00 86.19 751 LEU A CA 1
ATOM 6054 C C . LEU A 1 751 ? 16.581 34.065 25.183 1.00 86.19 751 LEU A C 1
ATOM 6056 O O . LEU A 1 751 ? 17.495 33.242 25.205 1.00 86.19 751 LEU A O 1
ATOM 6060 N N . GLU A 1 752 ? 16.613 35.154 24.414 1.00 82.81 752 GLU A N 1
ATOM 6061 C CA . GLU A 1 752 ? 17.772 35.524 23.588 1.00 82.81 752 GLU A CA 1
ATOM 6062 C C . GLU A 1 752 ? 18.907 36.032 24.511 1.00 82.81 752 GLU A C 1
ATOM 6064 O O . GLU A 1 752 ? 18.644 36.919 25.329 1.00 82.81 752 GLU A O 1
ATOM 6069 N N . PRO A 1 753 ? 20.139 35.476 24.453 1.00 79.31 753 PRO A N 1
ATOM 6070 C CA . PRO A 1 753 ? 21.228 35.863 25.349 1.00 79.31 753 PRO A CA 1
ATOM 6071 C C . PRO A 1 753 ? 21.611 37.335 25.177 1.00 79.31 753 PRO A C 1
ATOM 6073 O O . PRO A 1 753 ? 21.911 37.772 24.068 1.00 79.31 753 PRO A O 1
ATOM 6076 N N . GLY A 1 754 ? 21.653 38.076 26.282 1.00 80.88 754 GLY A N 1
ATOM 6077 C CA . GLY A 1 754 ? 22.005 39.497 26.310 1.00 80.88 754 GLY A CA 1
ATOM 6078 C C . GLY A 1 754 ? 21.342 40.240 27.469 1.00 80.88 754 GLY A C 1
ATOM 6079 O O . GLY A 1 754 ? 21.004 39.645 28.499 1.00 80.88 754 GLY A O 1
ATOM 6080 N N . ASP A 1 755 ? 21.112 41.539 27.283 1.00 77.50 755 ASP A N 1
ATOM 6081 C CA . ASP A 1 755 ? 20.600 42.446 28.320 1.00 77.50 755 ASP A CA 1
ATOM 6082 C C . ASP A 1 755 ? 19.280 41.971 28.937 1.00 77.50 755 ASP A C 1
ATOM 6084 O O . ASP A 1 755 ? 19.086 42.067 30.148 1.00 77.50 755 ASP A O 1
ATOM 6088 N N . PHE A 1 756 ? 18.389 41.376 28.133 1.00 79.19 756 PHE A N 1
ATOM 6089 C CA . PHE A 1 756 ? 17.126 40.843 28.642 1.00 79.19 756 PHE A CA 1
ATOM 6090 C C . PHE A 1 756 ? 17.327 39.654 29.592 1.00 79.19 756 PHE A C 1
ATOM 6092 O O . PHE A 1 756 ? 16.688 39.607 30.640 1.00 79.19 756 PHE A O 1
ATOM 6099 N N . THR A 1 757 ? 18.233 38.716 29.287 1.00 79.56 757 THR A N 1
ATOM 6100 C CA . THR A 1 757 ? 18.528 37.596 30.201 1.00 79.56 757 THR A CA 1
ATOM 6101 C C . THR A 1 757 ? 19.143 38.074 31.516 1.00 79.56 757 THR A C 1
ATOM 6103 O O . THR A 1 757 ? 18.708 37.626 32.574 1.00 79.56 757 THR A O 1
ATOM 6106 N N . ILE A 1 758 ? 20.057 39.051 31.464 1.00 78.50 758 ILE A N 1
ATOM 6107 C CA . ILE A 1 758 ? 20.683 39.656 32.652 1.00 78.50 758 ILE A CA 1
ATOM 6108 C C . ILE A 1 758 ? 19.628 40.380 33.505 1.00 78.50 758 ILE A C 1
ATOM 6110 O O . ILE A 1 758 ? 19.583 40.228 34.727 1.00 78.50 758 ILE A O 1
ATOM 6114 N N . PHE A 1 759 ? 18.729 41.132 32.862 1.00 77.75 759 PHE A N 1
ATOM 6115 C CA . PHE A 1 759 ? 17.637 41.834 33.535 1.00 77.75 759 PHE A CA 1
ATOM 6116 C C . PHE A 1 759 ? 16.665 40.867 34.229 1.00 77.75 759 PHE A C 1
ATOM 6118 O O . PHE A 1 759 ? 16.244 41.115 35.359 1.00 77.75 759 PHE A O 1
ATOM 6125 N N . VAL A 1 760 ? 16.334 39.744 33.585 1.00 79.94 760 VAL A N 1
ATOM 6126 C CA . VAL A 1 760 ? 15.453 38.707 34.144 1.00 79.94 760 VAL A CA 1
ATOM 6127 C C . VAL A 1 760 ? 16.102 37.996 35.339 1.00 79.94 760 VAL A C 1
ATOM 6129 O O . VAL A 1 760 ? 15.430 37.796 36.351 1.00 79.94 760 VAL A O 1
ATOM 6132 N N . GLU A 1 761 ? 17.400 37.681 35.284 1.00 77.88 761 GLU A N 1
ATOM 6133 C CA . GLU A 1 761 ? 18.138 37.120 36.430 1.00 77.88 761 GLU A CA 1
ATOM 6134 C C . GLU A 1 761 ? 18.177 38.091 37.620 1.00 77.88 761 GLU A C 1
ATOM 6136 O O . GLU A 1 761 ? 17.892 37.697 38.755 1.00 77.88 761 GLU A O 1
ATOM 6141 N N . GLY A 1 762 ? 18.436 39.379 37.363 1.00 74.81 762 GLY A N 1
ATOM 6142 C CA . GLY A 1 762 ? 18.400 40.424 38.389 1.00 74.81 762 GLY A CA 1
ATOM 6143 C C . GLY A 1 762 ? 17.009 40.628 39.007 1.00 74.81 762 GLY A C 1
ATOM 6144 O O . GLY A 1 762 ? 16.895 40.833 40.218 1.00 74.81 762 GLY A O 1
ATOM 6145 N N . ALA A 1 763 ? 15.947 40.534 38.200 1.00 73.75 763 ALA A N 1
ATOM 6146 C CA . ALA A 1 763 ? 14.565 40.715 38.644 1.00 73.75 763 ALA A CA 1
ATOM 6147 C C . ALA A 1 763 ? 14.016 39.521 39.444 1.00 73.75 763 ALA A C 1
ATOM 6149 O O . ALA A 1 763 ? 13.258 39.722 40.394 1.00 73.75 763 ALA A O 1
ATOM 6150 N N . LEU A 1 764 ? 14.391 38.289 39.080 1.00 74.50 764 LEU A N 1
ATOM 6151 C CA . LEU A 1 764 ? 13.902 37.067 39.729 1.00 74.50 764 LEU A CA 1
ATOM 6152 C C . LEU A 1 764 ? 14.740 36.621 40.941 1.00 74.50 764 LEU A C 1
ATOM 6154 O O . LEU A 1 764 ? 14.318 35.709 41.649 1.00 74.50 764 LEU A O 1
ATOM 6158 N N . LYS A 1 765 ? 15.883 37.275 41.214 1.00 62.88 765 LYS A N 1
ATOM 6159 C CA . LYS A 1 765 ? 16.733 37.090 42.413 1.00 62.88 765 LYS A CA 1
ATOM 6160 C C . LYS A 1 765 ? 16.885 35.626 42.844 1.00 62.88 765 LYS A C 1
ATOM 6162 O O . LYS A 1 765 ? 16.642 35.264 43.999 1.00 62.88 765 LYS A O 1
ATOM 6167 N N . SER A 1 766 ? 17.318 34.775 41.920 1.00 55.25 766 SER A N 1
ATOM 6168 C CA . SER A 1 766 ? 17.603 33.377 42.226 1.00 55.25 766 SER A CA 1
ATOM 6169 C C . SER A 1 766 ? 18.662 33.268 43.332 1.00 55.25 766 SER A C 1
ATOM 6171 O O . SER A 1 766 ? 19.790 33.732 43.156 1.00 55.25 766 SER A O 1
ATOM 6173 N N . GLN A 1 767 ? 18.319 32.636 44.459 1.00 51.97 767 GLN A N 1
ATOM 6174 C CA . GLN A 1 767 ? 19.204 32.445 45.618 1.00 51.97 767 GLN A CA 1
ATOM 6175 C C . GLN A 1 767 ? 20.353 31.463 45.297 1.00 51.97 767 GLN A C 1
ATOM 6177 O O . GLN A 1 767 ? 20.311 30.293 45.667 1.00 51.97 767 GLN A O 1
ATOM 6182 N N . GLY A 1 768 ? 21.357 31.916 44.541 1.00 53.69 768 GLY A N 1
ATOM 6183 C CA . GLY A 1 768 ? 22.547 31.136 44.174 1.00 53.69 768 GLY A CA 1
ATOM 6184 C C . GLY A 1 768 ? 22.327 29.999 43.161 1.00 53.69 768 GLY A C 1
ATOM 6185 O O . GLY A 1 768 ? 23.256 29.243 42.893 1.00 53.69 768 GLY A O 1
ATOM 6186 N N . LYS A 1 769 ? 21.128 29.855 42.580 1.00 58.78 769 LYS A N 1
ATOM 6187 C CA . LYS A 1 769 ? 20.810 28.827 41.571 1.00 58.78 769 LYS A CA 1
ATOM 6188 C C . 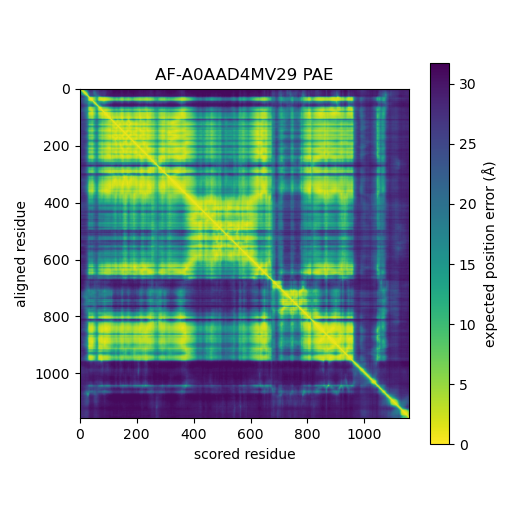LYS A 1 769 ? 20.624 29.461 40.193 1.00 58.78 769 LYS A C 1
ATOM 6190 O O . LYS A 1 769 ? 19.643 30.162 39.998 1.00 58.78 769 LYS A O 1
ATOM 6195 N N . GLY A 1 770 ? 21.507 29.176 39.231 1.00 73.62 770 GLY A N 1
ATOM 6196 C CA . GLY A 1 770 ? 21.396 29.731 37.871 1.00 73.62 770 GLY A CA 1
ATOM 6197 C C . GLY A 1 770 ? 20.017 29.487 37.241 1.00 73.62 770 GLY A C 1
ATOM 6198 O O . GLY A 1 770 ? 19.497 28.370 37.323 1.00 73.62 770 GLY A O 1
ATOM 6199 N N . LEU A 1 771 ? 19.432 30.526 36.641 1.00 78.81 771 LEU A N 1
ATOM 6200 C CA . LEU A 1 771 ? 18.025 30.566 36.226 1.00 78.81 771 LEU A CA 1
ATOM 6201 C C . LEU A 1 771 ? 17.741 29.736 34.957 1.00 78.81 771 LEU A C 1
ATOM 6203 O O . LEU A 1 771 ? 16.667 29.148 34.799 1.00 78.81 771 LEU A O 1
ATOM 6207 N N . PHE A 1 772 ? 18.731 29.660 34.067 1.00 83.50 772 PHE A N 1
ATOM 6208 C CA . PHE A 1 772 ? 18.653 28.973 32.779 1.00 83.50 772 PHE A CA 1
ATOM 6209 C C . PHE A 1 772 ? 19.361 27.612 32.779 1.00 83.50 772 PHE A C 1
ATOM 6211 O O . PHE A 1 772 ? 20.186 27.305 33.646 1.00 83.50 772 PHE A O 1
ATOM 6218 N N . GLN A 1 773 ? 19.048 26.783 31.783 1.00 80.56 773 GLN A N 1
ATOM 6219 C CA . GLN A 1 773 ? 19.856 25.615 31.433 1.00 80.56 773 GLN A CA 1
ATOM 6220 C C . GLN A 1 773 ? 21.229 26.056 30.880 1.00 80.56 773 GLN A C 1
ATOM 6222 O O . GLN A 1 773 ? 21.300 27.070 30.186 1.00 80.56 773 GLN A O 1
ATOM 6227 N N . PRO A 1 774 ? 22.318 25.305 31.141 1.00 71.69 774 PRO A N 1
ATOM 6228 C CA . PRO A 1 774 ? 23.669 25.696 30.725 1.00 71.69 774 PRO A CA 1
ATOM 6229 C C . PRO A 1 774 ? 23.937 25.513 29.220 1.00 71.69 774 PRO A C 1
ATOM 6231 O O . PRO A 1 774 ? 24.862 26.121 28.685 1.00 71.69 774 PRO A O 1
ATOM 6234 N N . GLU A 1 775 ? 23.163 24.675 28.524 1.00 75.12 775 GLU A N 1
ATOM 6235 C CA . GLU A 1 775 ? 23.297 24.481 27.076 1.00 75.12 775 GLU A CA 1
ATOM 6236 C C . GLU A 1 775 ? 22.528 25.564 26.303 1.00 75.12 775 GLU A C 1
ATOM 6238 O O . GLU A 1 775 ? 21.311 25.698 26.446 1.00 75.12 775 GLU A O 1
ATOM 6243 N N . LYS A 1 776 ? 23.222 26.292 25.417 1.00 77.69 776 LYS A N 1
ATOM 6244 C CA . LYS A 1 776 ? 22.574 27.159 24.422 1.00 77.69 776 LYS A CA 1
ATOM 6245 C C . LYS A 1 776 ? 21.843 26.321 23.373 1.00 77.69 776 LYS A C 1
ATOM 6247 O O . LYS A 1 776 ? 22.345 25.299 22.899 1.00 77.69 776 LYS A O 1
ATOM 6252 N N . ILE A 1 777 ? 20.666 26.781 22.964 1.00 73.94 777 ILE A N 1
ATOM 6253 C CA . ILE A 1 777 ? 19.808 26.105 21.992 1.00 73.94 777 ILE A CA 1
ATOM 6254 C C . ILE A 1 777 ? 19.624 27.006 20.774 1.00 73.94 777 ILE A C 1
ATOM 6256 O O . ILE A 1 777 ? 19.018 28.067 20.860 1.00 73.94 777 ILE A O 1
ATOM 6260 N N . GLN A 1 778 ? 20.110 26.544 19.623 1.00 77.94 778 GLN A N 1
ATOM 6261 C CA . GLN A 1 778 ? 19.848 27.178 18.334 1.00 77.94 778 GLN A CA 1
ATOM 6262 C C . GLN A 1 778 ? 18.389 26.990 17.910 1.00 77.94 778 GLN A C 1
ATOM 6264 O O . GLN A 1 778 ? 17.930 25.854 17.763 1.00 77.94 778 GLN A O 1
ATOM 6269 N N . LEU A 1 779 ? 17.691 28.103 17.688 1.00 76.06 779 LEU A N 1
ATOM 6270 C CA . LEU A 1 779 ? 16.305 28.175 17.232 1.00 76.06 779 LEU A CA 1
ATOM 6271 C C . LEU A 1 779 ? 16.186 29.199 16.093 1.00 76.06 779 LEU A C 1
ATOM 6273 O O . LEU A 1 779 ? 16.922 30.180 16.025 1.00 76.06 779 LEU A O 1
ATOM 6277 N N . TYR A 1 780 ? 15.252 28.966 15.182 1.00 70.44 780 TYR A N 1
ATOM 6278 C CA . TYR A 1 780 ? 14.928 29.861 14.082 1.00 70.44 780 TYR A CA 1
ATOM 6279 C C . TYR A 1 780 ? 14.126 31.084 14.567 1.00 70.44 780 TYR A C 1
ATOM 6281 O O . TYR A 1 780 ? 13.214 30.942 15.385 1.00 70.44 780 TYR A O 1
ATOM 6289 N N . LYS A 1 781 ? 14.400 32.267 14.014 1.00 64.81 781 LYS A N 1
ATOM 6290 C CA . LYS A 1 781 ? 13.688 33.531 14.247 1.00 64.81 781 LYS A CA 1
ATOM 6291 C C . LYS A 1 781 ? 13.410 34.230 12.909 1.00 64.81 781 LYS A C 1
ATOM 6293 O O . LYS A 1 781 ? 14.127 34.019 11.930 1.00 64.81 781 LYS A O 1
ATOM 6298 N N . ASP A 1 782 ? 12.373 35.064 12.877 1.00 58.91 782 ASP A N 1
ATOM 6299 C CA . ASP A 1 782 ? 12.067 36.032 11.804 1.00 58.91 782 ASP A CA 1
ATOM 6300 C C . ASP A 1 782 ? 11.771 35.465 10.399 1.00 58.91 782 ASP A C 1
ATOM 6302 O O . ASP A 1 782 ? 11.547 36.221 9.457 1.00 58.91 782 ASP A O 1
ATOM 6306 N N . GLY A 1 783 ? 11.719 34.144 10.235 1.00 50.31 783 GLY A N 1
ATOM 6307 C CA . GLY A 1 783 ? 11.171 33.507 9.040 1.00 50.31 783 GLY A CA 1
ATOM 6308 C C . GLY A 1 783 ? 9.732 33.089 9.239 1.00 50.31 783 GLY A C 1
ATOM 6309 O O . GLY A 1 783 ? 9.218 33.088 10.359 1.00 50.31 783 GLY A O 1
ATOM 6310 N N . PHE A 1 784 ? 9.098 32.663 8.148 1.00 40.00 784 PHE A N 1
ATOM 6311 C CA . PHE A 1 784 ? 7.705 32.256 8.214 1.00 40.00 784 PHE A CA 1
ATOM 6312 C C . PHE A 1 784 ? 7.527 31.071 9.181 1.00 40.00 784 PHE A C 1
ATOM 6314 O O . PHE A 1 784 ? 7.034 31.246 10.294 1.00 40.00 784 PHE A O 1
ATOM 6321 N N . GLU A 1 785 ? 7.999 29.873 8.851 1.00 45.56 785 GLU A N 1
ATOM 6322 C CA . GLU A 1 785 ? 7.752 28.662 9.649 1.00 45.56 785 GLU A CA 1
ATOM 6323 C C . GLU A 1 785 ? 8.690 28.486 10.851 1.00 45.56 785 GLU A C 1
ATOM 6325 O O . GLU A 1 785 ? 8.728 27.394 11.427 1.00 45.56 785 GLU A O 1
ATOM 6330 N N . SER A 1 786 ? 9.455 29.512 11.242 1.00 54.84 786 SER A N 1
ATOM 6331 C CA . SER A 1 786 ? 10.481 29.416 12.291 1.00 54.84 786 SER A CA 1
ATOM 6332 C C . SER A 1 786 ? 9.955 28.737 13.560 1.00 54.84 786 SER A C 1
ATOM 6334 O O . SER A 1 786 ? 10.555 27.775 14.034 1.00 54.84 786 SER A O 1
ATOM 6336 N N . TYR A 1 787 ? 8.766 29.129 14.032 1.00 55.41 787 TYR A N 1
ATOM 6337 C CA . TYR A 1 787 ? 8.117 28.515 15.197 1.00 55.41 787 TYR A CA 1
ATOM 6338 C C . TYR A 1 787 ? 7.843 27.011 15.022 1.00 55.41 787 TYR A C 1
ATOM 6340 O O . TYR A 1 787 ? 8.060 26.226 15.942 1.00 55.41 787 TYR A O 1
ATOM 6348 N N . THR A 1 788 ? 7.428 26.575 13.828 1.00 53.91 788 THR A N 1
ATOM 6349 C CA . THR A 1 788 ? 7.178 25.150 13.561 1.00 53.91 788 THR A CA 1
ATOM 6350 C C . THR A 1 788 ? 8.479 24.358 13.468 1.00 53.91 788 THR A C 1
ATOM 6352 O O . THR A 1 788 ? 8.550 23.232 13.961 1.00 53.91 788 THR A O 1
ATOM 6355 N N . PHE A 1 789 ? 9.527 24.927 12.864 1.00 56.06 789 PHE A N 1
ATOM 6356 C CA . PHE A 1 789 ? 10.846 24.295 12.871 1.00 56.06 789 PHE A CA 1
ATOM 6357 C C . PHE A 1 789 ? 11.403 24.180 14.290 1.00 56.06 789 PHE A C 1
ATOM 6359 O O . PHE A 1 789 ? 11.922 23.120 14.625 1.00 56.06 789 PHE A O 1
ATOM 6366 N N . ASN A 1 790 ? 11.209 25.195 15.135 1.00 66.31 790 ASN A N 1
ATOM 6367 C CA . ASN A 1 790 ? 11.599 25.180 16.546 1.00 66.31 790 ASN A CA 1
ATOM 6368 C C . ASN A 1 790 ? 10.824 24.145 17.352 1.00 66.31 790 ASN A C 1
ATOM 6370 O O . ASN A 1 790 ? 11.423 23.383 18.103 1.00 66.31 790 ASN A O 1
ATOM 6374 N N . PHE A 1 791 ? 9.508 24.066 17.163 1.00 67.56 791 PHE A N 1
ATOM 6375 C CA . PHE A 1 791 ? 8.673 23.059 17.807 1.00 67.56 791 PHE A CA 1
ATOM 6376 C C . PHE A 1 791 ? 9.106 21.635 17.418 1.00 67.56 791 PHE A C 1
ATOM 6378 O O . PHE A 1 791 ? 9.315 20.787 18.283 1.00 67.56 791 PHE A O 1
ATOM 6385 N N . LEU A 1 792 ? 9.325 21.372 16.124 1.00 63.66 792 LEU A N 1
ATOM 6386 C CA . LEU A 1 792 ? 9.790 20.068 15.635 1.00 63.66 792 LEU A CA 1
ATOM 6387 C C . LEU A 1 792 ? 11.222 19.741 16.098 1.00 63.66 792 LEU A C 1
ATOM 6389 O O . LEU A 1 792 ? 11.504 18.598 16.452 1.00 63.66 792 LEU A O 1
ATOM 6393 N N . GLU A 1 793 ? 12.123 20.725 16.118 1.00 66.50 793 GLU A N 1
ATOM 6394 C CA . GLU A 1 793 ? 13.479 20.634 16.679 1.00 66.50 793 GLU A CA 1
ATOM 6395 C C . GLU A 1 793 ? 13.439 20.265 18.168 1.00 66.50 793 GLU A C 1
ATOM 6397 O O . GLU A 1 793 ? 14.121 19.327 18.583 1.00 66.50 793 GLU A O 1
ATOM 6402 N N . PHE A 1 794 ? 12.612 20.964 18.946 1.00 70.75 794 PHE A N 1
ATOM 6403 C CA . PHE A 1 794 ? 12.408 20.746 20.374 1.00 70.75 794 PHE A CA 1
ATOM 6404 C C . PHE A 1 794 ? 11.846 19.344 20.651 1.00 70.75 794 PHE A C 1
ATOM 6406 O O . PHE A 1 794 ? 12.479 18.558 21.359 1.00 70.75 794 PHE A O 1
ATOM 6413 N N . LYS A 1 795 ? 10.745 18.957 19.991 1.00 67.25 795 LYS A N 1
ATOM 6414 C CA . LYS A 1 795 ? 10.154 17.610 20.105 1.00 67.25 795 LYS A CA 1
ATOM 6415 C C . LYS A 1 795 ? 11.113 16.491 19.676 1.00 67.25 795 LYS A C 1
ATOM 6417 O O . LYS A 1 795 ? 11.089 15.399 20.237 1.00 67.25 795 LYS A O 1
ATOM 6422 N N . CYS A 1 796 ? 12.049 16.747 18.757 1.00 68.00 796 CYS A N 1
ATOM 6423 C CA . CYS A 1 796 ? 13.107 15.781 18.429 1.00 68.00 796 CYS A CA 1
ATOM 6424 C C . CYS A 1 796 ? 14.129 15.558 19.557 1.00 68.00 796 CYS A C 1
ATOM 6426 O O . CYS A 1 796 ? 14.766 14.496 19.585 1.00 68.00 796 CYS A O 1
ATOM 6428 N N . ARG A 1 797 ? 14.302 16.515 20.478 1.00 68.19 797 ARG A N 1
ATOM 6429 C CA . ARG A 1 797 ? 15.228 16.419 21.621 1.00 68.19 797 ARG A CA 1
ATOM 6430 C C . ARG A 1 797 ? 14.619 15.674 22.813 1.00 68.19 797 ARG A C 1
ATOM 6432 O O . ARG A 1 797 ? 15.374 15.033 23.539 1.00 68.19 797 ARG A O 1
ATOM 6439 N N . GLU A 1 798 ? 13.292 15.657 22.958 1.00 69.06 798 GLU A N 1
ATOM 6440 C CA . GLU A 1 798 ? 12.586 14.936 24.032 1.00 69.06 798 GLU A CA 1
ATOM 6441 C C . GLU A 1 798 ? 12.970 13.450 24.123 1.00 69.06 798 GLU A C 1
ATOM 6443 O O . GLU A 1 798 ? 13.231 12.786 23.115 1.00 69.06 798 GLU A O 1
ATOM 6448 N N . SER A 1 799 ? 12.988 12.903 25.341 1.00 65.44 799 SER A N 1
ATOM 6449 C CA . SER A 1 799 ? 13.264 11.480 25.588 1.00 65.44 799 SER A CA 1
ATOM 6450 C C . SER A 1 799 ? 12.190 10.569 24.990 1.00 65.44 799 SER A C 1
ATOM 6452 O O . SER A 1 799 ? 12.504 9.547 24.382 1.00 65.44 799 SER A O 1
ATOM 6454 N N . LYS A 1 800 ? 10.925 10.988 25.100 1.00 73.81 800 LYS A N 1
ATOM 6455 C CA . LYS A 1 800 ? 9.741 10.314 24.560 1.00 73.81 800 LYS A CA 1
ATOM 6456 C C . LYS A 1 800 ? 9.118 11.187 23.461 1.00 73.81 800 LYS A C 1
ATOM 6458 O O . LYS A 1 800 ? 8.301 12.036 23.779 1.00 73.81 800 LYS A O 1
ATOM 6463 N N . PRO A 1 801 ? 9.522 11.034 22.189 1.00 77.50 801 PRO A N 1
ATOM 6464 C CA . PRO A 1 801 ? 8.919 11.759 21.071 1.00 77.50 801 PRO A CA 1
ATOM 6465 C C . PRO A 1 801 ? 7.484 11.274 20.812 1.00 77.50 801 PRO A C 1
ATOM 6467 O O . PRO A 1 801 ? 7.284 10.131 20.389 1.00 77.50 801 PRO A O 1
ATOM 6470 N N . GLU A 1 802 ? 6.497 12.144 21.035 1.00 84.81 802 GLU A N 1
ATOM 6471 C CA . GLU A 1 802 ? 5.064 11.838 20.871 1.00 84.81 802 GLU A CA 1
ATOM 6472 C C . GLU A 1 802 ? 4.398 12.784 19.860 1.00 84.81 802 GLU A C 1
ATOM 6474 O O . GLU A 1 802 ? 4.737 13.967 19.795 1.00 84.81 802 GLU A O 1
ATOM 6479 N N . THR A 1 803 ? 3.446 12.300 19.056 1.00 83.50 803 THR A N 1
ATOM 6480 C CA . THR A 1 803 ? 2.677 13.197 18.179 1.00 83.50 803 THR A CA 1
ATOM 6481 C C . THR A 1 803 ? 1.853 14.185 19.016 1.00 83.50 803 THR A C 1
ATOM 6483 O O . THR A 1 803 ? 1.232 13.781 20.000 1.00 83.50 803 THR A O 1
ATOM 6486 N N . PRO A 1 804 ? 1.796 15.478 18.640 1.00 74.56 804 PRO A N 1
ATOM 6487 C CA . PRO A 1 804 ? 1.114 16.500 19.440 1.00 74.56 804 PRO A CA 1
ATOM 6488 C C . PRO A 1 804 ? -0.409 16.326 19.505 1.00 74.56 804 PRO A C 1
ATOM 6490 O O . PRO A 1 804 ? -1.045 16.902 20.380 1.00 74.56 804 PRO A O 1
ATOM 6493 N N . ILE A 1 805 ? -0.996 15.549 18.587 1.00 82.88 805 ILE A N 1
ATOM 6494 C CA . ILE A 1 805 ? -2.446 15.371 18.478 1.00 82.88 805 ILE A CA 1
ATOM 6495 C C . ILE A 1 805 ? -2.896 14.184 19.343 1.00 82.88 805 ILE A C 1
ATOM 6497 O O . ILE A 1 805 ? -3.595 14.383 20.333 1.00 82.88 805 ILE A O 1
ATOM 6501 N N . LEU A 1 806 ? -2.463 12.958 19.013 1.00 88.94 806 LEU A N 1
ATOM 6502 C CA . LEU A 1 806 ? -2.928 11.729 19.682 1.00 88.94 806 LEU A CA 1
ATOM 6503 C C . LEU A 1 806 ? -1.910 11.087 20.647 1.00 88.94 806 LEU A C 1
ATOM 6505 O O . LEU A 1 806 ? -2.136 9.970 21.114 1.00 88.94 806 LEU A O 1
ATOM 6509 N N . GLY A 1 807 ? -0.777 11.741 20.937 1.00 89.12 807 GLY A N 1
ATOM 6510 C CA . GLY A 1 807 ? 0.237 11.224 21.872 1.00 89.12 807 GLY A CA 1
ATOM 6511 C C . GLY A 1 807 ? 0.902 9.921 21.408 1.00 89.12 807 GLY A C 1
ATOM 6512 O O . GLY A 1 807 ? 1.362 9.120 22.220 1.00 89.12 807 GLY A O 1
ATOM 6513 N N . CYS A 1 808 ? 0.918 9.663 20.100 1.00 90.50 808 CYS A N 1
ATOM 6514 C CA . CYS A 1 808 ? 1.464 8.431 19.539 1.00 90.50 808 CYS A CA 1
ATOM 6515 C C . CYS A 1 808 ? 2.991 8.459 19.626 1.00 90.50 808 CYS A C 1
ATOM 6517 O O . CYS A 1 808 ? 3.596 9.437 19.198 1.00 90.50 808 CYS A O 1
ATOM 6519 N N . ARG A 1 809 ? 3.627 7.410 20.162 1.00 88.25 809 ARG A N 1
ATOM 6520 C CA . ARG A 1 809 ? 5.065 7.409 20.499 1.00 88.25 809 ARG A CA 1
ATOM 6521 C C . ARG A 1 809 ? 5.947 6.795 19.409 1.00 88.25 809 ARG A C 1
ATOM 6523 O O . ARG A 1 809 ? 5.690 5.678 18.965 1.00 88.25 809 ARG A O 1
ATOM 6530 N N . LEU A 1 810 ? 7.045 7.467 19.050 1.00 82.19 810 LEU A N 1
ATOM 6531 C CA . LEU A 1 810 ? 8.133 6.861 18.267 1.00 82.19 810 LEU A CA 1
ATOM 6532 C C . LEU A 1 810 ? 9.088 6.075 19.175 1.00 82.19 810 LEU A C 1
ATOM 6534 O O . LEU A 1 810 ? 9.451 6.510 20.267 1.00 82.19 810 LEU A O 1
ATOM 6538 N N . THR A 1 811 ? 9.570 4.941 18.676 1.00 71.06 811 THR A N 1
ATOM 6539 C CA . THR A 1 811 ? 10.624 4.123 19.288 1.00 71.06 811 THR A CA 1
ATOM 6540 C C . THR A 1 811 ? 11.935 4.902 19.421 1.00 71.06 811 THR A C 1
ATOM 6542 O O . THR A 1 811 ? 12.651 5.103 18.438 1.00 71.06 811 THR A O 1
ATOM 6545 N N . LYS A 1 812 ? 12.282 5.330 20.642 1.00 59.66 812 LYS A N 1
ATOM 6546 C CA . LYS A 1 812 ? 13.527 6.056 20.933 1.00 59.66 812 LYS A CA 1
ATOM 6547 C C . LYS A 1 812 ? 14.179 5.584 22.240 1.00 59.66 812 LYS A C 1
ATOM 6549 O O . LYS A 1 812 ? 13.496 5.206 23.181 1.00 59.66 812 LYS A O 1
ATOM 6554 N N . GLU A 1 813 ? 15.510 5.715 22.239 1.00 52.94 813 GLU A N 1
ATOM 6555 C CA . GLU A 1 813 ? 16.495 5.709 23.342 1.00 52.94 813 GLU A CA 1
ATOM 6556 C C . GLU A 1 813 ? 17.379 4.455 23.480 1.00 52.94 813 GLU A C 1
ATOM 6558 O O . GLU A 1 813 ? 16.957 3.435 24.016 1.00 52.94 813 GLU A O 1
ATOM 6563 N N . THR A 1 814 ? 18.650 4.561 23.052 1.00 43.81 814 THR A N 1
ATOM 6564 C CA . THR A 1 814 ? 19.801 4.876 23.944 1.00 43.81 814 THR A CA 1
ATOM 6565 C C . THR A 1 814 ? 21.099 5.136 23.152 1.00 43.81 814 THR A C 1
ATOM 6567 O O . THR A 1 814 ? 21.874 4.222 22.904 1.00 43.81 814 THR A O 1
ATOM 6570 N N . ALA A 1 815 ? 21.335 6.402 22.783 1.00 41.81 815 ALA A N 1
ATOM 6571 C CA . ALA A 1 815 ? 22.657 7.030 22.584 1.00 41.81 815 ALA A CA 1
ATOM 6572 C C . ALA A 1 815 ? 22.425 8.522 22.306 1.00 41.81 815 ALA A C 1
ATOM 6574 O O . ALA A 1 815 ? 22.390 8.968 21.155 1.00 41.81 815 ALA A O 1
ATOM 6575 N N . LYS A 1 816 ? 22.119 9.267 23.377 1.00 50.56 816 LYS A N 1
ATOM 6576 C CA . LYS A 1 816 ? 21.256 10.464 23.332 1.00 50.56 816 LYS A CA 1
ATOM 6577 C C . LYS A 1 816 ? 21.695 11.575 22.368 1.00 50.56 816 LYS A C 1
ATOM 6579 O O . LYS A 1 816 ? 20.819 12.257 21.836 1.00 50.56 816 LYS A O 1
ATOM 6584 N N . GLN A 1 817 ? 22.988 11.706 22.061 1.00 52.53 817 GLN A N 1
ATOM 6585 C CA . GLN A 1 817 ? 23.487 12.696 21.097 1.00 52.53 817 GLN A CA 1
ATOM 6586 C C . GLN A 1 817 ? 23.798 12.130 19.694 1.00 52.53 817 GLN A C 1
ATOM 6588 O O . GLN A 1 817 ? 23.302 12.684 18.712 1.00 52.53 817 GLN A O 1
ATOM 6593 N N . LYS A 1 818 ? 24.586 11.045 19.553 1.00 56.28 818 LYS A N 1
ATOM 6594 C CA . LYS A 1 818 ? 25.093 10.578 18.237 1.00 56.28 818 LYS A CA 1
ATOM 6595 C C . LYS A 1 818 ? 23.967 10.097 17.292 1.00 56.28 818 LYS A C 1
ATOM 6597 O O . LYS A 1 818 ? 23.907 10.550 16.147 1.00 56.28 818 LYS A O 1
ATOM 6602 N N . PHE A 1 819 ? 23.021 9.272 17.766 1.00 63.03 819 PHE A N 1
ATOM 6603 C CA . PHE A 1 819 ? 21.870 8.823 16.952 1.00 63.03 819 PHE A CA 1
ATOM 6604 C C . PHE A 1 819 ? 20.966 9.999 16.556 1.00 63.03 819 PHE A C 1
ATOM 6606 O O . PHE A 1 819 ? 20.612 10.156 15.386 1.00 63.03 819 PHE A O 1
ATOM 6613 N N . SER A 1 820 ? 20.637 10.858 17.528 1.00 58.03 820 SER A N 1
ATOM 6614 C CA . SER A 1 820 ? 19.786 12.036 17.337 1.00 58.03 820 SER A CA 1
ATOM 6615 C C . SER A 1 820 ? 20.376 13.002 16.304 1.00 58.03 820 SER A C 1
ATOM 6617 O O . SER A 1 820 ? 19.645 13.461 15.432 1.00 58.03 820 SER A O 1
ATOM 6619 N N . LYS A 1 821 ? 21.697 13.253 16.331 1.00 62.34 821 LYS A N 1
ATOM 6620 C CA . LYS A 1 821 ? 22.396 14.072 15.324 1.00 62.34 821 LYS A CA 1
ATOM 6621 C C . LYS A 1 821 ? 22.305 13.453 13.919 1.00 62.34 821 LYS A C 1
ATOM 6623 O O . LYS A 1 821 ? 21.922 14.151 12.982 1.00 62.34 821 LYS A O 1
ATOM 6628 N N . ARG A 1 822 ? 22.578 12.148 13.761 1.00 66.50 822 ARG A N 1
ATOM 6629 C CA . ARG A 1 822 ? 22.560 11.461 12.448 1.00 66.50 822 ARG A CA 1
ATOM 6630 C C . ARG A 1 822 ? 21.156 11.363 11.839 1.00 66.50 822 ARG A C 1
ATOM 6632 O O . ARG A 1 822 ? 20.984 11.622 10.648 1.00 66.50 822 ARG A O 1
ATOM 6639 N N . TYR A 1 823 ? 20.149 11.026 12.646 1.00 70.38 823 TYR A N 1
ATOM 6640 C CA . TYR A 1 823 ? 18.790 10.727 12.178 1.00 70.38 823 TYR A CA 1
ATOM 6641 C C . TYR A 1 823 ? 17.757 11.838 12.447 1.00 70.38 823 TYR A C 1
ATOM 6643 O O . TYR A 1 823 ? 16.571 11.622 12.196 1.00 70.38 823 TYR A O 1
ATOM 6651 N N . LYS A 1 824 ? 18.172 13.051 12.857 1.00 71.50 824 LYS A N 1
ATOM 6652 C CA . LYS A 1 824 ? 17.292 14.225 13.081 1.00 71.50 824 LYS A CA 1
ATOM 6653 C C . LYS A 1 824 ? 16.266 14.426 11.959 1.00 71.50 824 LYS A C 1
ATOM 6655 O O . LYS A 1 824 ? 15.078 14.569 12.223 1.00 71.50 824 LYS A O 1
ATOM 6660 N N . ARG A 1 825 ? 16.704 14.363 10.693 1.00 67.25 825 ARG A N 1
ATOM 6661 C CA . ARG A 1 825 ? 15.819 14.488 9.515 1.00 67.25 825 ARG A CA 1
ATOM 6662 C C . ARG A 1 825 ? 14.752 13.386 9.453 1.00 67.25 825 ARG A C 1
ATOM 6664 O O . ARG A 1 825 ? 13.612 13.676 9.105 1.00 67.25 825 ARG A O 1
ATOM 6671 N N . THR A 1 826 ? 15.099 12.150 9.806 1.00 72.50 826 THR A N 1
ATOM 6672 C CA . THR A 1 826 ? 14.165 11.013 9.861 1.00 72.50 826 THR A CA 1
ATOM 6673 C C . THR A 1 826 ? 13.132 11.203 10.972 1.00 72.50 826 THR A C 1
ATOM 6675 O O . THR A 1 826 ? 11.951 10.982 10.725 1.00 72.50 826 THR A O 1
ATOM 6678 N N . VAL A 1 827 ? 13.542 11.686 12.150 1.00 75.19 827 VAL A N 1
ATOM 6679 C CA . VAL A 1 827 ? 12.635 11.943 13.285 1.00 75.19 827 VAL A CA 1
ATOM 6680 C C . VAL A 1 827 ? 11.691 13.123 13.005 1.00 75.19 827 VAL A C 1
ATOM 6682 O O . VAL A 1 827 ? 10.487 12.986 13.199 1.00 75.19 827 VAL A O 1
ATOM 6685 N N . ILE A 1 828 ? 12.182 14.239 12.447 1.00 69.81 828 ILE A N 1
ATOM 6686 C CA . ILE A 1 828 ? 11.328 15.367 12.015 1.00 69.81 828 ILE A CA 1
ATOM 6687 C C . ILE A 1 828 ? 10.305 14.902 10.968 1.00 69.81 828 ILE A C 1
ATOM 6689 O O . ILE A 1 828 ? 9.115 15.201 11.075 1.00 69.81 828 ILE A O 1
ATOM 6693 N N . ASN A 1 829 ? 10.750 14.134 9.967 1.00 70.56 829 ASN A N 1
ATOM 6694 C CA . ASN A 1 829 ? 9.852 13.551 8.971 1.00 70.56 829 ASN A CA 1
ATOM 6695 C C . ASN A 1 829 ? 8.828 12.605 9.609 1.00 70.56 829 ASN A C 1
ATOM 6697 O O . ASN A 1 829 ? 7.689 12.566 9.150 1.00 70.56 829 ASN A O 1
ATOM 6701 N N . TRP A 1 830 ? 9.214 11.857 10.647 1.00 82.19 830 TRP A N 1
ATOM 6702 C CA . TRP A 1 830 ? 8.297 10.994 11.378 1.00 82.19 830 TRP A CA 1
ATOM 6703 C C . TRP A 1 830 ? 7.212 11.797 12.090 1.00 82.19 830 TRP A C 1
ATOM 6705 O O . TRP A 1 830 ? 6.046 11.485 11.880 1.00 82.19 830 TRP A O 1
ATOM 6715 N N . PHE A 1 831 ? 7.552 12.864 12.825 1.00 74.00 831 PHE A N 1
ATOM 6716 C CA . PHE A 1 831 ? 6.553 13.715 13.486 1.00 74.00 831 PHE A CA 1
ATOM 6717 C C . PHE A 1 831 ? 5.508 14.225 12.495 1.00 74.00 831 PHE A C 1
ATOM 6719 O O . PHE A 1 831 ? 4.319 14.002 12.682 1.00 74.00 831 PHE A O 1
ATOM 6726 N N . VAL A 1 832 ? 5.943 14.842 11.392 1.00 67.88 832 VAL A N 1
ATOM 6727 C CA . VAL A 1 832 ? 5.022 15.411 10.394 1.00 67.88 832 VAL A CA 1
ATOM 6728 C C . VAL A 1 832 ? 4.152 14.330 9.737 1.00 67.88 832 VAL A C 1
ATOM 6730 O O . VAL A 1 832 ? 2.955 14.529 9.545 1.00 67.88 832 VAL A O 1
ATOM 6733 N N . GLN A 1 833 ? 4.727 13.173 9.394 1.00 76.50 833 GLN A N 1
ATOM 6734 C CA . GLN A 1 833 ? 3.985 12.104 8.717 1.00 76.50 833 GLN A CA 1
ATOM 6735 C C . GLN A 1 833 ? 3.056 11.328 9.656 1.00 76.50 833 GLN A C 1
ATOM 6737 O O . GLN A 1 833 ? 1.975 10.946 9.221 1.00 76.50 833 GLN A O 1
ATOM 6742 N N . SER A 1 834 ? 3.456 11.130 10.913 1.00 83.12 834 SER A N 1
ATOM 6743 C CA . SER A 1 834 ? 2.670 10.468 11.958 1.00 83.12 834 SER A CA 1
ATOM 6744 C C . SER A 1 834 ? 1.519 11.371 12.429 1.00 83.12 834 SER A C 1
ATOM 6746 O O . SER A 1 834 ? 0.400 10.893 12.564 1.00 83.12 834 SER A O 1
ATOM 6748 N N . SER A 1 835 ? 1.719 12.690 12.546 1.00 77.44 835 SER A N 1
ATOM 6749 C CA . SER A 1 835 ? 0.619 13.640 12.802 1.00 77.44 835 SER A CA 1
ATOM 6750 C C . SER A 1 835 ? -0.382 13.740 11.641 1.00 77.44 835 SER A C 1
ATOM 6752 O O . SER A 1 835 ? -1.553 14.035 11.855 1.00 77.44 835 SER A O 1
ATOM 6754 N N . ALA A 1 836 ? 0.041 13.475 10.400 1.00 77.31 836 ALA A N 1
ATOM 6755 C CA . ALA A 1 836 ? -0.891 13.357 9.275 1.00 77.31 836 ALA A CA 1
ATOM 6756 C C . ALA A 1 836 ? -1.727 12.060 9.335 1.00 77.31 836 ALA A C 1
ATOM 6758 O O . ALA A 1 836 ? -2.852 12.040 8.844 1.00 77.31 836 ALA A O 1
ATOM 6759 N N . VAL A 1 837 ? -1.203 10.996 9.957 1.00 85.75 837 VAL A N 1
ATOM 6760 C CA . VAL A 1 837 ? -1.973 9.777 10.262 1.00 85.75 837 VAL A CA 1
ATOM 6761 C C . VAL A 1 837 ? -2.964 10.033 11.402 1.00 85.75 837 VAL A C 1
ATOM 6763 O O . VAL A 1 837 ? -4.098 9.581 11.311 1.00 85.75 837 VAL A O 1
ATOM 6766 N N . ASP A 1 838 ? -2.600 10.832 12.412 1.00 87.69 838 ASP A N 1
ATOM 6767 C CA . ASP A 1 838 ? -3.542 11.274 13.455 1.00 87.69 838 ASP A CA 1
ATOM 6768 C C . ASP A 1 838 ? -4.752 12.014 12.856 1.00 87.69 838 ASP A C 1
ATOM 6770 O O . ASP A 1 838 ? -5.892 11.664 13.155 1.00 87.69 838 ASP A O 1
ATOM 6774 N N . PHE A 1 839 ? -4.515 12.969 11.944 1.00 86.62 839 PHE A N 1
ATOM 6775 C CA . PHE A 1 839 ? -5.581 13.657 11.200 1.00 86.62 839 PHE A CA 1
ATOM 6776 C C . PHE A 1 839 ? -6.479 12.670 10.442 1.00 86.62 839 PHE A C 1
ATOM 6778 O O . PHE A 1 839 ? -7.701 12.772 10.513 1.00 86.62 839 PHE A O 1
ATOM 6785 N N . LEU A 1 840 ? -5.883 11.706 9.727 1.00 88.44 840 LEU A N 1
ATOM 6786 C CA . LEU A 1 840 ? -6.629 10.685 8.989 1.00 88.44 840 LEU A CA 1
ATOM 6787 C C . LEU A 1 840 ? -7.499 9.842 9.930 1.00 88.44 840 LEU A C 1
ATOM 6789 O O . LEU A 1 840 ? -8.676 9.651 9.647 1.00 88.44 840 LEU A O 1
ATOM 6793 N N . HIS A 1 841 ? -6.955 9.372 11.053 1.00 94.12 841 HIS A N 1
ATOM 6794 C CA . HIS A 1 841 ? -7.708 8.580 12.024 1.00 94.12 841 HIS A CA 1
ATOM 6795 C C . HIS A 1 841 ? -8.899 9.359 12.597 1.00 94.12 841 HIS A C 1
ATOM 6797 O O . HIS A 1 841 ? -10.004 8.821 12.641 1.00 94.12 841 HIS A O 1
ATOM 6803 N N . MET A 1 842 ? -8.711 10.634 12.958 1.00 93.75 842 MET A N 1
ATOM 6804 C CA . MET A 1 842 ? -9.814 11.499 13.393 1.00 93.75 842 MET A CA 1
ATOM 6805 C C . MET A 1 842 ? -10.860 11.678 12.280 1.00 93.75 842 MET A C 1
ATOM 6807 O O . MET A 1 842 ? -12.052 11.536 12.537 1.00 93.75 842 MET A O 1
ATOM 6811 N N . LEU A 1 843 ? -10.441 11.910 11.030 1.00 93.62 843 LEU A N 1
ATOM 6812 C CA . LEU A 1 843 ? -11.362 12.058 9.896 1.00 93.62 843 LEU A CA 1
ATOM 6813 C C . LEU A 1 843 ? -12.210 10.795 9.671 1.00 93.62 843 LEU A C 1
ATOM 6815 O O . LEU A 1 843 ? -13.412 10.909 9.452 1.00 93.62 843 LEU A O 1
ATOM 6819 N N . LEU A 1 844 ? -11.609 9.604 9.761 1.00 93.88 844 LEU A N 1
ATOM 6820 C CA . LEU A 1 844 ? -12.320 8.327 9.616 1.00 93.88 844 LEU A CA 1
ATOM 6821 C C . LEU A 1 844 ? -13.308 8.077 10.765 1.00 93.88 844 LEU A C 1
ATOM 6823 O O . LEU A 1 844 ? -14.435 7.662 10.511 1.00 93.88 844 LEU A O 1
ATOM 6827 N N . VAL A 1 845 ? -12.920 8.376 12.010 1.00 96.12 845 VAL A N 1
ATOM 6828 C CA . VAL A 1 845 ? -13.799 8.269 13.191 1.00 96.12 845 VAL A CA 1
ATOM 6829 C C . VAL A 1 845 ? -15.005 9.209 13.084 1.00 96.12 845 VAL A C 1
ATOM 6831 O O . VAL A 1 845 ? -16.131 8.786 13.349 1.00 96.12 845 VAL A O 1
ATOM 6834 N N . CYS A 1 846 ? -14.787 10.461 12.660 1.00 96.19 846 CYS A N 1
ATOM 6835 C CA . CYS A 1 846 ? -15.860 11.443 12.483 1.00 96.19 846 CYS A CA 1
ATOM 6836 C C . CYS A 1 846 ? -16.800 11.051 11.339 1.00 96.19 846 CYS A C 1
ATOM 6838 O O . CYS A 1 846 ? -18.013 11.039 11.523 1.00 96.19 846 CYS A O 1
ATOM 6840 N N . MET A 1 847 ? -16.245 10.648 10.190 1.00 95.38 847 MET A N 1
ATOM 6841 C CA . MET A 1 847 ? -17.035 10.170 9.055 1.00 95.38 847 MET A CA 1
ATOM 6842 C C . MET A 1 847 ? -17.884 8.959 9.420 1.00 95.38 847 MET A C 1
ATOM 6844 O O . MET A 1 847 ? -19.064 8.929 9.088 1.00 95.38 847 MET A O 1
ATOM 6848 N N . LYS A 1 848 ? -17.313 7.985 10.135 1.00 94.31 848 LYS A N 1
ATOM 6849 C CA . LYS A 1 848 ? -18.055 6.822 10.622 1.00 94.31 848 LYS A CA 1
ATOM 6850 C C . LYS A 1 848 ? -19.214 7.232 11.529 1.00 94.31 848 LYS A C 1
ATOM 6852 O O . LYS A 1 848 ? -20.338 6.826 11.259 1.00 94.31 848 LYS A O 1
ATOM 6857 N N . TRP A 1 849 ? -18.957 8.091 12.519 1.00 95.56 849 TRP A N 1
ATOM 6858 C CA . TRP A 1 849 ? -19.995 8.615 13.411 1.00 95.56 849 TRP A CA 1
ATOM 6859 C C . TRP A 1 849 ? -21.115 9.322 12.638 1.00 95.56 849 TRP A C 1
ATOM 6861 O O . TRP A 1 849 ? -22.280 9.000 12.840 1.00 95.56 849 TRP A O 1
ATOM 6871 N N . LEU A 1 850 ? -20.785 10.230 11.714 1.00 96.06 850 LEU A N 1
ATOM 6872 C CA . LEU A 1 850 ? -21.793 10.935 10.917 1.00 96.06 850 LEU A CA 1
ATOM 6873 C C . LEU A 1 850 ? -22.579 9.996 9.994 1.00 96.06 850 LEU A C 1
ATOM 6875 O O . LEU A 1 850 ? -23.760 10.237 9.761 1.00 96.06 850 LEU A O 1
ATOM 6879 N N . CYS A 1 851 ? -21.964 8.930 9.478 1.00 94.19 851 CYS A N 1
ATOM 6880 C CA . CYS A 1 851 ? -22.684 7.959 8.656 1.00 94.19 851 CYS A CA 1
ATOM 6881 C C . CYS A 1 851 ? -23.626 7.074 9.485 1.00 94.19 851 CYS A C 1
ATOM 6883 O O . CYS A 1 851 ? -24.730 6.783 9.035 1.00 94.19 851 CYS A O 1
ATOM 6885 N N . GLU A 1 852 ? -23.209 6.686 10.693 1.00 92.81 852 GLU A N 1
ATOM 6886 C CA . GLU A 1 852 ? -24.000 5.875 11.627 1.00 92.81 852 GLU A CA 1
ATOM 6887 C C . GLU A 1 852 ? -25.157 6.680 12.257 1.00 92.81 852 GLU A C 1
ATOM 6889 O O . GLU A 1 852 ? -26.286 6.198 12.283 1.00 92.81 852 GLU A O 1
ATOM 6894 N N . GLU A 1 853 ? -24.916 7.919 12.701 1.00 94.44 853 GLU A N 1
ATOM 6895 C CA . GLU A 1 853 ? -25.922 8.792 13.342 1.00 94.44 853 GLU A CA 1
ATOM 6896 C C . GLU A 1 853 ? -27.023 9.247 12.367 1.00 94.44 853 GLU A C 1
ATOM 6898 O O . GLU A 1 853 ? -28.185 9.377 12.754 1.00 94.44 853 GLU A O 1
ATOM 6903 N N . TYR A 1 854 ? -26.670 9.503 11.102 1.00 94.69 854 TYR A N 1
ATOM 6904 C CA . TYR A 1 854 ? -27.598 10.054 10.109 1.00 94.69 854 TYR A CA 1
ATOM 6905 C C . TYR A 1 854 ? -28.123 9.037 9.094 1.00 94.69 854 TYR A C 1
ATOM 6907 O O . TYR A 1 854 ? -28.909 9.437 8.238 1.00 94.69 854 TYR A O 1
ATOM 6915 N N . ASP A 1 855 ? -27.741 7.758 9.167 1.00 93.94 855 ASP A N 1
ATOM 6916 C CA . ASP A 1 855 ? -28.101 6.744 8.163 1.00 93.94 855 ASP A CA 1
ATOM 6917 C C . ASP A 1 855 ? -27.682 7.202 6.747 1.00 93.94 855 ASP A C 1
ATOM 6919 O O . ASP A 1 855 ? -28.508 7.517 5.884 1.00 93.94 855 ASP A O 1
ATOM 6923 N N . ILE A 1 856 ? -26.365 7.366 6.560 1.00 93.25 856 ILE A N 1
ATOM 6924 C CA . ILE A 1 856 ? -25.720 7.661 5.269 1.00 93.25 856 ILE A CA 1
ATOM 6925 C C . ILE A 1 856 ? -24.996 6.393 4.817 1.00 93.25 856 ILE A C 1
ATOM 6927 O O . ILE A 1 856 ? -24.028 5.967 5.457 1.00 93.25 856 ILE A O 1
ATOM 6931 N N . ASP A 1 857 ? -25.436 5.802 3.709 1.00 88.38 857 ASP A N 1
ATOM 6932 C CA . ASP A 1 857 ? -24.883 4.542 3.216 1.00 88.38 857 ASP A CA 1
ATOM 6933 C C . ASP A 1 857 ? -23.562 4.770 2.464 1.00 88.38 857 ASP A C 1
ATOM 6935 O O . ASP A 1 857 ? -23.512 4.955 1.244 1.00 88.38 857 ASP A O 1
ATOM 6939 N N . ALA A 1 858 ? -22.478 4.831 3.244 1.00 89.38 858 ALA A N 1
ATOM 6940 C CA . ALA A 1 858 ? -21.122 5.107 2.790 1.00 89.38 858 ALA A CA 1
ATOM 6941 C C . ALA A 1 858 ? -20.096 4.131 3.389 1.00 89.38 858 ALA A C 1
ATOM 6943 O O . ALA A 1 858 ? -20.019 3.929 4.607 1.00 89.38 858 ALA A O 1
ATOM 6944 N N . ARG A 1 859 ? -19.216 3.575 2.550 1.00 85.06 859 ARG A N 1
ATOM 6945 C CA . ARG A 1 859 ? -18.108 2.684 2.934 1.00 85.06 859 ARG A CA 1
ATOM 6946 C C . ARG A 1 859 ? -16.762 3.264 2.515 1.00 85.06 859 ARG A C 1
ATOM 6948 O O . ARG A 1 859 ? -16.626 3.788 1.415 1.00 85.06 859 ARG A O 1
ATOM 6955 N N . LEU A 1 860 ? -15.746 3.147 3.374 1.00 87.38 860 LEU A N 1
ATOM 6956 C CA . LEU A 1 860 ? -14.381 3.540 3.023 1.00 87.38 860 LEU A CA 1
ATOM 6957 C C . LEU A 1 860 ? -13.877 2.666 1.866 1.00 87.38 860 LEU A C 1
ATOM 6959 O O . LEU A 1 860 ? -13.686 1.461 2.030 1.00 87.38 860 LEU A O 1
ATOM 6963 N N . ALA A 1 861 ? -13.633 3.288 0.714 1.00 83.81 861 ALA A N 1
ATOM 6964 C CA . ALA A 1 861 ? -13.061 2.606 -0.434 1.00 83.81 861 ALA A CA 1
ATOM 6965 C C . ALA A 1 861 ? -11.540 2.502 -0.277 1.00 83.81 861 ALA A C 1
ATOM 6967 O O . ALA A 1 861 ? -10.977 1.407 -0.284 1.00 83.81 861 ALA A O 1
ATOM 6968 N N . LEU A 1 862 ? -10.865 3.644 -0.081 1.00 79.38 862 LEU A N 1
ATOM 6969 C CA . LEU A 1 862 ? -9.420 3.684 0.149 1.00 79.38 862 LEU A CA 1
ATOM 6970 C C . LEU A 1 862 ? -8.932 5.029 0.718 1.00 79.38 862 LEU A C 1
ATOM 6972 O O . LEU A 1 862 ? -9.584 6.060 0.565 1.00 79.38 862 LEU A O 1
ATOM 6976 N N . SER A 1 863 ? -7.730 5.035 1.301 1.00 80.31 863 SER A N 1
ATOM 6977 C CA . SER A 1 863 ? -6.999 6.249 1.699 1.00 80.31 863 SER A CA 1
ATOM 6978 C C . SER A 1 863 ? -5.625 6.278 1.024 1.00 80.31 863 SER A C 1
ATOM 6980 O O . SER A 1 863 ? -4.817 5.378 1.239 1.00 80.31 863 SER A O 1
ATOM 6982 N N . ILE A 1 864 ? -5.357 7.286 0.184 1.00 66.69 864 ILE A N 1
ATOM 6983 C CA . ILE A 1 864 ? -4.112 7.433 -0.589 1.00 66.69 864 ILE A CA 1
ATOM 6984 C C . ILE A 1 864 ? -3.471 8.785 -0.276 1.00 66.69 864 ILE A C 1
ATOM 6986 O O . ILE A 1 864 ? -3.918 9.815 -0.764 1.00 66.69 864 ILE A O 1
ATOM 6990 N N . HIS A 1 865 ? -2.349 8.763 0.446 1.00 67.56 865 HIS A N 1
ATOM 6991 C CA . HIS A 1 865 ? -1.548 9.945 0.794 1.00 67.56 865 HIS A CA 1
ATOM 6992 C C . HIS A 1 865 ? -2.307 10.994 1.632 1.00 67.56 865 HIS A C 1
ATOM 6994 O O . HIS A 1 865 ? -2.212 10.956 2.856 1.00 67.56 865 HIS A O 1
ATOM 7000 N N . ASP A 1 866 ? -2.972 11.944 0.977 1.00 62.62 866 ASP A N 1
ATOM 7001 C CA . ASP A 1 866 ? -3.805 13.023 1.522 1.00 62.62 866 ASP A CA 1
ATOM 7002 C C . ASP A 1 866 ? -5.236 13.012 0.933 1.00 62.62 866 ASP A C 1
ATOM 7004 O O . ASP A 1 866 ? -6.023 13.911 1.211 1.00 62.62 866 ASP A O 1
ATOM 7008 N N . GLU A 1 867 ? -5.589 11.970 0.174 1.00 74.25 867 GLU A N 1
ATOM 7009 C CA . GLU A 1 867 ? -6.943 11.681 -0.303 1.00 74.25 867 GLU A CA 1
ATOM 7010 C C . GLU A 1 867 ? -7.590 10.557 0.520 1.00 74.25 867 GLU A C 1
ATOM 7012 O O . GLU A 1 867 ? -6.955 9.543 0.818 1.00 74.25 867 GLU A O 1
ATOM 7017 N N . VAL A 1 868 ? -8.888 10.680 0.784 1.00 82.31 868 VAL A N 1
ATOM 7018 C CA . VAL A 1 868 ? -9.755 9.614 1.309 1.00 82.31 868 VAL A CA 1
ATOM 7019 C C . VAL A 1 868 ? -10.936 9.492 0.358 1.00 82.31 868 VAL A C 1
ATOM 7021 O O . VAL A 1 868 ? -11.420 10.504 -0.152 1.00 82.31 868 VAL A O 1
ATOM 7024 N N . ARG A 1 869 ? -11.351 8.260 0.064 1.00 85.06 869 ARG A N 1
ATOM 7025 C CA . ARG A 1 869 ? -12.409 7.960 -0.903 1.00 85.06 869 ARG A CA 1
ATOM 7026 C C . ARG A 1 869 ? -13.456 7.053 -0.279 1.00 85.06 869 ARG A C 1
ATOM 7028 O O . ARG A 1 869 ? -13.099 6.064 0.363 1.00 85.06 869 ARG A O 1
ATOM 7035 N N . TYR A 1 870 ? -14.721 7.379 -0.499 1.00 87.50 870 TYR A N 1
ATOM 7036 C CA . TYR A 1 870 ? -15.873 6.627 -0.014 1.00 87.50 870 TYR A CA 1
ATOM 7037 C C . TYR A 1 870 ? -16.701 6.134 -1.198 1.00 87.50 870 TYR A C 1
ATOM 7039 O O . TYR A 1 870 ? -16.922 6.870 -2.152 1.00 87.50 870 TYR A O 1
ATOM 7047 N N . PHE A 1 871 ? -17.163 4.894 -1.128 1.00 84.19 871 PHE A N 1
ATOM 7048 C CA . PHE A 1 871 ? -18.194 4.363 -2.011 1.00 84.19 871 PHE A CA 1
ATOM 7049 C C . PHE A 1 871 ? -19.546 4.568 -1.329 1.00 84.19 871 PHE A C 1
ATOM 7051 O O . PHE A 1 871 ? -19.683 4.212 -0.158 1.00 84.19 871 PHE A O 1
ATOM 7058 N N . VAL A 1 872 ? -20.491 5.212 -2.010 1.00 87.69 872 VAL A N 1
ATOM 7059 C CA . VAL A 1 872 ? -21.706 5.786 -1.412 1.00 87.69 872 VAL A CA 1
ATOM 7060 C C . VAL A 1 872 ? -22.891 5.577 -2.344 1.00 87.69 872 VAL A C 1
ATOM 7062 O O . VAL A 1 872 ? -22.746 5.677 -3.561 1.00 87.69 872 VAL A O 1
ATOM 7065 N N . LYS A 1 873 ? -24.072 5.304 -1.796 1.00 85.38 873 LYS A N 1
ATOM 7066 C CA . LYS A 1 873 ? -25.299 5.185 -2.592 1.00 85.38 873 LYS A CA 1
ATOM 7067 C C . LYS A 1 873 ? -25.675 6.541 -3.218 1.00 85.38 873 LYS A C 1
ATOM 7069 O O . LYS A 1 873 ? -25.503 7.582 -2.583 1.00 85.38 873 LYS A O 1
ATOM 7074 N N . SER A 1 874 ? -26.184 6.571 -4.453 1.00 84.25 874 SER A N 1
ATOM 7075 C CA . SER A 1 874 ? -26.408 7.833 -5.191 1.00 84.25 874 SER A CA 1
ATOM 7076 C C . SER A 1 874 ? -27.402 8.790 -4.527 1.00 84.25 874 SER A C 1
ATOM 7078 O O . SER A 1 874 ? -27.232 10.002 -4.649 1.00 84.25 874 SER A O 1
ATOM 7080 N N . GLU A 1 875 ? -28.380 8.277 -3.776 1.00 90.44 875 GLU A N 1
ATOM 7081 C CA . GLU A 1 875 ? -29.298 9.083 -2.948 1.00 90.44 875 GLU A CA 1
ATOM 7082 C C . GLU A 1 875 ? -28.575 9.872 -1.838 1.00 90.44 875 GLU A C 1
ATOM 7084 O O . GLU A 1 875 ? -28.980 10.975 -1.473 1.00 90.44 875 GLU A O 1
ATOM 7089 N N . ASP A 1 876 ? -27.443 9.348 -1.365 1.00 91.31 876 ASP A N 1
ATOM 7090 C CA . ASP A 1 876 ? -26.692 9.863 -0.225 1.00 91.31 876 ASP A CA 1
ATOM 7091 C C . ASP A 1 876 ? -25.444 10.657 -0.621 1.00 91.31 876 ASP A C 1
ATOM 7093 O O . ASP A 1 876 ? -24.765 11.217 0.244 1.00 91.31 876 ASP A O 1
ATOM 7097 N N . LYS A 1 877 ? -25.148 10.780 -1.921 1.00 91.00 877 LYS A N 1
ATOM 7098 C CA . LYS A 1 877 ? -23.892 11.364 -2.416 1.00 91.00 877 LYS A CA 1
ATOM 7099 C C . LYS A 1 877 ? -23.624 12.778 -1.890 1.00 91.00 877 LYS A C 1
ATOM 7101 O O . LYS A 1 877 ? -22.543 13.055 -1.373 1.00 91.00 877 LYS A O 1
ATOM 7106 N N . TYR A 1 878 ? -24.626 13.660 -1.917 1.00 94.62 878 TYR A N 1
ATOM 7107 C CA . TYR A 1 878 ? -24.485 15.030 -1.407 1.00 94.62 878 TYR A CA 1
ATOM 7108 C C . TYR A 1 878 ? -24.510 15.099 0.131 1.00 94.62 878 TYR A C 1
ATOM 7110 O O . TYR A 1 878 ? -23.802 15.920 0.716 1.00 94.62 878 TYR A O 1
ATOM 7118 N N . ARG A 1 879 ? -25.249 14.198 0.800 1.00 95.00 879 ARG A N 1
ATOM 7119 C CA . ARG A 1 879 ? -25.262 14.066 2.272 1.00 95.00 879 ARG A CA 1
ATOM 7120 C C . ARG A 1 879 ? -23.880 13.643 2.782 1.00 95.00 879 ARG A C 1
ATOM 7122 O O . ARG A 1 879 ? -23.351 14.244 3.715 1.00 95.00 879 ARG A O 1
ATOM 7129 N N . CYS A 1 880 ? -23.248 12.678 2.115 1.00 94.56 880 CYS A N 1
ATOM 7130 C CA . CYS A 1 880 ? -21.888 12.238 2.411 1.00 94.56 880 CYS A CA 1
ATOM 7131 C C . CYS A 1 880 ? -20.841 13.325 2.106 1.00 94.56 880 CYS A C 1
ATOM 7133 O O . CYS A 1 880 ? -19.899 13.484 2.882 1.00 94.56 880 CYS A O 1
ATOM 7135 N N . ALA A 1 881 ? -21.002 14.108 1.030 1.00 93.81 881 ALA A N 1
ATOM 7136 C CA . ALA A 1 881 ? -20.131 15.257 0.758 1.00 93.81 881 ALA A CA 1
ATOM 7137 C C . ALA A 1 881 ? -20.182 16.297 1.896 1.00 93.81 881 ALA A C 1
ATOM 7139 O O . ALA A 1 881 ? -19.137 16.769 2.354 1.00 93.81 881 ALA A O 1
ATOM 7140 N N . LEU A 1 882 ? -21.381 16.594 2.417 1.00 95.00 882 LEU A N 1
ATOM 7141 C CA . LEU A 1 882 ? -21.557 17.471 3.579 1.00 95.00 882 LEU A CA 1
ATOM 7142 C C . LEU A 1 882 ? -20.946 16.870 4.853 1.00 95.00 882 LEU A C 1
ATOM 7144 O O . LEU A 1 882 ? -20.241 17.574 5.578 1.00 95.00 882 LEU A O 1
ATOM 7148 N N . ALA A 1 883 ? -21.152 15.574 5.109 1.00 95.81 883 ALA A N 1
ATOM 7149 C CA . ALA A 1 883 ? -20.548 14.878 6.246 1.00 95.81 883 ALA A CA 1
ATOM 7150 C C . ALA A 1 883 ? -19.010 14.937 6.198 1.00 95.81 883 ALA A C 1
ATOM 7152 O O . ALA A 1 883 ? -18.360 15.144 7.223 1.00 95.81 883 ALA A O 1
ATOM 7153 N N . LEU A 1 884 ? -18.418 14.840 5.006 1.00 91.69 884 LEU A N 1
ATOM 7154 C CA . LEU A 1 884 ? -16.973 14.908 4.804 1.00 91.69 884 LEU A CA 1
ATOM 7155 C C . LEU A 1 884 ? -16.427 16.323 5.031 1.00 91.69 884 LEU A C 1
ATOM 7157 O O . LEU A 1 884 ? -15.433 16.492 5.743 1.00 91.69 884 LEU A O 1
ATOM 7161 N N . ALA A 1 885 ? -17.113 17.348 4.518 1.00 89.81 885 ALA A N 1
ATOM 7162 C CA . ALA A 1 885 ? -16.770 18.748 4.760 1.00 89.81 885 ALA A CA 1
ATOM 7163 C C . ALA A 1 885 ? -16.860 19.124 6.255 1.00 89.81 885 ALA A C 1
ATOM 7165 O O . ALA A 1 885 ? -15.930 19.728 6.796 1.00 89.81 885 ALA A O 1
ATOM 7166 N N . LEU A 1 886 ? -17.928 18.697 6.941 1.00 94.50 886 LEU A N 1
ATOM 7167 C CA . LEU A 1 886 ? -18.082 18.833 8.394 1.00 94.50 886 LEU A CA 1
ATOM 7168 C C . LEU A 1 886 ? -16.985 18.082 9.158 1.00 94.50 886 LEU A C 1
ATOM 7170 O O . LEU A 1 886 ? -16.406 18.635 10.091 1.00 94.50 886 LEU A O 1
ATOM 7174 N N . SER A 1 887 ? -16.637 16.865 8.733 1.00 94.56 887 SER A N 1
ATOM 7175 C CA . SER A 1 887 ? -15.551 16.090 9.344 1.00 94.56 887 SER A CA 1
ATOM 7176 C C . SER A 1 887 ? -14.214 16.837 9.283 1.00 94.56 887 SER A C 1
ATOM 7178 O O . SER A 1 887 ? -13.505 16.892 10.284 1.00 94.56 887 SER A O 1
ATOM 7180 N N . ASN A 1 888 ? -13.869 17.485 8.163 1.00 86.25 888 ASN A N 1
ATOM 7181 C CA . ASN A 1 888 ? -12.655 18.311 8.075 1.00 86.25 888 ASN A CA 1
ATOM 7182 C C . ASN A 1 888 ? -12.690 19.516 9.025 1.00 86.25 888 ASN A C 1
ATOM 7184 O O . ASN A 1 888 ? -11.681 19.794 9.680 1.00 86.25 888 ASN A O 1
ATOM 7188 N N . MET A 1 889 ? -13.836 20.195 9.136 1.00 88.50 889 MET A N 1
ATOM 7189 C CA . MET A 1 889 ? -14.026 21.299 10.081 1.00 88.50 889 MET A CA 1
ATOM 7190 C C . MET A 1 889 ? -13.796 20.825 11.520 1.00 88.50 889 MET A C 1
ATOM 7192 O O . MET A 1 889 ? -13.005 21.427 12.248 1.00 88.50 889 MET A O 1
ATOM 7196 N N . TYR A 1 890 ? -14.425 19.711 11.907 1.00 94.44 890 TYR A N 1
ATOM 7197 C CA . TYR A 1 890 ? -14.299 19.121 13.237 1.00 94.44 890 TYR A CA 1
ATOM 7198 C C . TYR A 1 890 ? -12.869 18.673 13.545 1.00 94.44 890 TYR A C 1
ATOM 7200 O O . TYR A 1 890 ? -12.331 19.059 14.582 1.00 94.44 890 TYR A O 1
ATOM 7208 N N . VAL A 1 891 ? -12.211 17.934 12.646 1.00 86.88 891 VAL A N 1
ATOM 7209 C CA . VAL A 1 891 ? -10.819 17.487 12.840 1.00 86.88 891 VAL A CA 1
ATOM 7210 C C . VAL A 1 891 ? -9.871 18.676 13.005 1.00 86.88 891 VAL A C 1
ATOM 7212 O O . VAL A 1 891 ? -8.988 18.647 13.860 1.00 86.88 891 VAL A O 1
ATOM 7215 N N . ARG A 1 892 ? -10.049 19.752 12.229 1.00 80.06 892 ARG A N 1
ATOM 7216 C CA . ARG A 1 892 ? -9.200 20.950 12.338 1.00 80.06 892 ARG A CA 1
ATOM 7217 C C . ARG A 1 892 ? -9.453 21.740 13.605 1.00 80.06 892 ARG A C 1
ATOM 7219 O O . ARG A 1 892 ? -8.484 22.137 14.240 1.00 80.06 892 ARG A O 1
ATOM 7226 N N . ALA A 1 893 ? -10.713 21.926 13.989 1.00 80.00 893 ALA A N 1
ATOM 7227 C CA . ALA A 1 893 ? -11.062 22.540 15.263 1.00 80.00 893 ALA A CA 1
ATOM 7228 C C . ALA A 1 893 ? -10.437 21.766 16.431 1.00 80.00 893 ALA A C 1
ATOM 7230 O O . ALA A 1 893 ? -9.803 22.355 17.299 1.00 80.00 893 ALA A O 1
ATOM 7231 N N . ALA A 1 894 ? -10.537 20.438 16.397 1.00 82.75 894 ALA A N 1
ATOM 7232 C CA . ALA A 1 894 ? -9.980 19.548 17.403 1.00 82.75 894 ALA A CA 1
ATOM 7233 C C . ALA A 1 894 ? -8.446 19.621 17.476 1.00 82.75 894 ALA A C 1
ATOM 7235 O O . ALA A 1 894 ? -7.888 19.778 18.560 1.00 82.75 894 ALA A O 1
ATOM 7236 N N . ILE A 1 895 ? -7.752 19.612 16.333 1.00 75.88 895 ILE A N 1
ATOM 7237 C CA . ILE A 1 895 ? -6.293 19.794 16.288 1.00 75.88 895 ILE A CA 1
ATOM 7238 C C . ILE A 1 895 ? -5.885 21.187 16.783 1.00 75.88 895 ILE A C 1
ATOM 7240 O O . ILE A 1 895 ? -4.932 21.285 17.554 1.00 75.88 895 ILE A O 1
ATOM 7244 N N . SER A 1 896 ? -6.597 22.251 16.397 1.00 68.44 896 SER A N 1
ATOM 7245 C CA . SER A 1 896 ? -6.347 23.602 16.914 1.00 68.44 896 SER A CA 1
ATOM 7246 C C . SER A 1 896 ? -6.523 23.650 18.436 1.00 68.44 896 SER A C 1
ATOM 7248 O O . SER A 1 896 ? -5.579 24.028 19.131 1.00 68.44 896 SER A O 1
ATOM 7250 N N . ALA A 1 897 ? -7.650 23.161 18.971 1.00 72.38 897 ALA A N 1
ATOM 7251 C CA . ALA A 1 897 ? -7.920 23.116 20.411 1.00 72.38 897 ALA A CA 1
ATOM 7252 C C . ALA A 1 897 ? -6.847 22.317 21.168 1.00 72.38 897 ALA A C 1
ATOM 7254 O O . ALA A 1 897 ? -6.349 22.751 22.207 1.00 72.38 897 ALA A O 1
ATOM 7255 N N . LYS A 1 898 ? -6.406 21.181 20.611 1.00 74.38 898 LYS A N 1
ATOM 7256 C CA . LYS A 1 898 ? -5.330 20.356 21.180 1.00 74.38 898 LYS A CA 1
ATOM 7257 C C . LYS A 1 898 ? -3.978 21.078 21.239 1.00 74.38 898 LYS A C 1
ATOM 7259 O O . LYS A 1 898 ? -3.171 20.778 22.116 1.00 74.38 898 LYS A O 1
ATOM 7264 N N . LEU A 1 899 ? -3.745 22.032 20.337 1.00 64.94 899 LEU A N 1
ATOM 7265 C CA . LEU A 1 899 ? -2.585 22.929 20.319 1.00 64.94 899 LEU A CA 1
ATOM 7266 C C . LEU A 1 899 ? -2.801 24.219 21.145 1.00 64.94 899 LEU A C 1
ATOM 7268 O O . LEU A 1 899 ? -1.924 25.080 21.157 1.00 64.94 899 LEU A O 1
ATOM 7272 N N . GLY A 1 900 ? -3.940 24.362 21.835 1.00 61.50 900 GLY A N 1
ATOM 7273 C CA . GLY A 1 900 ? -4.309 25.547 22.621 1.00 61.50 900 GLY A CA 1
ATOM 7274 C C . GLY A 1 900 ? -4.884 26.712 21.803 1.00 61.50 900 GLY A C 1
ATOM 7275 O O . GLY A 1 900 ? -5.065 27.803 22.342 1.00 61.50 900 GLY A O 1
ATOM 7276 N N . ILE A 1 901 ? -5.166 26.495 20.517 1.00 63.94 901 ILE A N 1
ATOM 7277 C CA . ILE A 1 901 ? -5.677 27.495 19.574 1.00 63.94 901 ILE A CA 1
ATOM 7278 C C . ILE A 1 901 ? -7.193 27.327 19.467 1.00 63.94 901 ILE A C 1
ATOM 7280 O O . ILE A 1 901 ? -7.677 26.284 19.031 1.00 63.94 901 ILE A O 1
ATOM 7284 N N . HIS A 1 902 ? -7.945 28.360 19.835 1.00 70.50 902 HIS A N 1
ATOM 7285 C CA . HIS A 1 902 ? -9.411 28.314 19.877 1.00 70.50 902 HIS A CA 1
ATOM 7286 C C . HIS A 1 902 ? -10.034 29.140 18.746 1.00 70.50 902 HIS A C 1
ATOM 7288 O O . HIS A 1 902 ? -11.187 29.541 18.816 1.00 70.50 902 HIS A O 1
ATOM 7294 N N . GLU A 1 903 ? -9.275 29.394 17.681 1.00 65.44 903 GLU A N 1
ATOM 7295 C CA . GLU A 1 903 ? -9.714 30.066 16.464 1.00 65.44 903 GLU A CA 1
ATOM 7296 C C . GLU A 1 903 ? -9.674 29.094 15.273 1.00 65.44 903 GLU A C 1
ATOM 7298 O O . GLU A 1 903 ? -8.704 28.354 15.084 1.00 65.44 903 GLU A O 1
ATOM 7303 N N . LEU A 1 904 ? -10.706 29.132 14.423 1.00 65.62 904 LEU A N 1
ATOM 7304 C CA . LEU A 1 904 ? -10.749 28.383 13.166 1.00 65.62 904 LEU A CA 1
ATOM 7305 C C . LEU A 1 904 ? -11.003 29.340 11.984 1.00 65.62 904 LEU A C 1
ATOM 7307 O O . LEU A 1 904 ? -12.111 29.866 11.864 1.00 65.62 904 LEU A O 1
ATOM 7311 N N . PRO A 1 905 ? -10.008 29.567 11.106 1.00 67.00 905 PRO A N 1
ATOM 7312 C CA . PRO A 1 905 ? -10.194 30.298 9.856 1.00 67.00 905 PRO A CA 1
ATOM 7313 C C . PRO A 1 905 ? -11.177 29.585 8.926 1.00 67.00 905 PRO A C 1
ATOM 7315 O O . PRO A 1 905 ? -11.075 28.375 8.702 1.00 67.00 905 PRO A O 1
ATOM 7318 N N . MET A 1 906 ? -12.083 30.350 8.322 1.00 65.50 906 MET A N 1
ATOM 7319 C CA . MET A 1 906 ? -13.103 29.835 7.409 1.00 65.50 906 MET A CA 1
ATOM 7320 C C . MET A 1 906 ? -12.481 29.143 6.183 1.00 65.50 906 MET A C 1
ATOM 7322 O O . MET A 1 906 ? -12.933 28.074 5.781 1.00 65.50 906 MET A O 1
ATOM 7326 N N . SER A 1 907 ? -11.376 29.688 5.661 1.00 60.84 907 SER A N 1
ATOM 7327 C CA . SER A 1 907 ? -10.643 29.160 4.498 1.00 60.84 907 SER A CA 1
ATOM 7328 C C . SER A 1 907 ? -10.010 27.778 4.696 1.00 60.84 907 SER A C 1
ATOM 7330 O O . SER A 1 907 ? -9.642 27.139 3.714 1.00 60.84 907 SER A O 1
ATOM 7332 N N . ILE A 1 908 ? -9.864 27.309 5.942 1.00 62.50 908 ILE A N 1
ATOM 7333 C CA . ILE A 1 908 ? -9.386 25.948 6.234 1.00 62.50 908 ILE A CA 1
ATOM 7334 C C . ILE A 1 908 ? -10.476 25.044 6.812 1.00 62.50 908 ILE A C 1
ATOM 7336 O O . ILE A 1 908 ? -10.294 23.827 6.819 1.00 62.50 908 ILE A O 1
ATOM 7340 N N . ALA A 1 909 ? -11.581 25.613 7.307 1.00 65.25 909 ALA A N 1
ATOM 7341 C CA . ALA A 1 909 ? -12.684 24.876 7.920 1.00 65.25 909 ALA A CA 1
ATOM 7342 C C . ALA A 1 909 ? -13.306 23.858 6.954 1.00 65.25 909 ALA A C 1
ATOM 7344 O O . ALA A 1 909 ? -13.602 22.734 7.352 1.00 65.25 909 ALA A O 1
ATOM 7345 N N . PHE A 1 910 ? -13.418 24.209 5.675 1.00 76.94 910 PHE A N 1
ATOM 7346 C CA . PHE A 1 910 ? -13.956 23.343 4.627 1.00 76.94 910 PHE A CA 1
ATOM 7347 C C . PHE A 1 910 ? -12.879 22.974 3.599 1.00 76.94 910 PHE A C 1
ATOM 7349 O O . PHE A 1 910 ? -11.790 23.553 3.573 1.00 76.94 910 PHE A O 1
ATOM 7356 N N . PHE A 1 911 ? -13.162 21.971 2.769 1.00 72.44 911 PHE A N 1
ATOM 7357 C CA . PHE A 1 911 ? -12.350 21.696 1.585 1.00 72.44 911 PHE A CA 1
ATOM 7358 C C . PHE A 1 911 ? -12.583 22.771 0.522 1.00 72.44 911 PHE A C 1
ATOM 7360 O O . PHE A 1 911 ? -13.640 23.396 0.496 1.00 72.44 911 PHE A O 1
ATOM 7367 N N . SER A 1 912 ? -11.619 22.940 -0.385 1.00 72.94 912 SER A N 1
ATOM 7368 C CA . SER A 1 912 ? -11.821 23.727 -1.605 1.00 72.94 912 SER A CA 1
ATOM 7369 C C . SER A 1 912 ? -12.933 23.131 -2.470 1.00 72.94 912 SER A C 1
ATOM 7371 O O . SER A 1 912 ? -13.765 23.872 -2.975 1.00 72.94 912 SER A O 1
ATOM 7373 N N . GLN A 1 913 ? -12.965 21.800 -2.594 1.00 79.69 913 GLN A N 1
ATOM 7374 C CA . GLN A 1 913 ? -14.043 21.046 -3.235 1.00 79.69 913 GLN A CA 1
ATOM 7375 C C . GLN A 1 913 ? -14.054 19.582 -2.765 1.00 79.69 913 GLN A C 1
ATOM 7377 O O . GLN A 1 913 ? -13.041 19.071 -2.277 1.00 79.69 913 GLN A O 1
ATOM 7382 N N . VAL A 1 914 ? -15.191 18.912 -2.933 1.00 83.81 914 VAL A N 1
ATOM 7383 C CA . VAL A 1 914 ? -15.373 17.462 -2.793 1.00 83.81 914 VAL A CA 1
ATOM 7384 C C . VAL A 1 914 ? -15.799 16.909 -4.151 1.00 83.81 914 VAL A C 1
ATOM 7386 O O . VAL A 1 914 ? -16.734 17.429 -4.757 1.00 83.81 914 VAL A O 1
ATOM 7389 N N . ASP A 1 915 ? -15.131 15.860 -4.619 1.00 86.19 915 ASP A N 1
ATOM 7390 C CA . ASP A 1 915 ? -15.414 15.230 -5.906 1.00 86.19 915 ASP A CA 1
ATOM 7391 C C . ASP A 1 915 ? -16.422 14.089 -5.752 1.00 86.19 915 ASP A C 1
ATOM 7393 O O . ASP A 1 915 ? -16.362 13.298 -4.804 1.00 86.19 915 ASP A O 1
ATOM 7397 N N . ILE A 1 916 ? -17.300 13.952 -6.738 1.00 85.75 916 ILE A N 1
ATOM 7398 C CA . ILE A 1 916 ? -18.283 12.881 -6.853 1.00 85.75 916 ILE A CA 1
ATOM 7399 C C . ILE A 1 916 ? -18.210 12.330 -8.275 1.00 85.75 916 ILE A C 1
ATOM 7401 O O . ILE A 1 916 ? -18.413 13.057 -9.245 1.00 85.75 916 ILE A O 1
ATOM 7405 N N . ASP A 1 917 ? -17.895 11.044 -8.405 1.00 83.19 917 ASP A N 1
ATOM 7406 C CA . ASP A 1 917 ? -17.577 10.421 -9.687 1.00 83.19 917 ASP A CA 1
ATOM 7407 C C . ASP A 1 917 ? -18.014 8.947 -9.718 1.00 83.19 917 ASP A C 1
ATOM 7409 O O . ASP A 1 917 ? -18.120 8.284 -8.687 1.00 83.19 917 ASP A O 1
ATOM 7413 N N . HIS A 1 918 ? -18.216 8.393 -10.910 1.00 73.38 918 HIS A N 1
ATOM 7414 C CA . HIS A 1 918 ? -18.380 6.948 -11.109 1.00 73.38 918 HIS A CA 1
ATOM 7415 C C . HIS A 1 918 ? -17.045 6.267 -11.482 1.00 73.38 918 HIS A C 1
ATOM 7417 O O . HIS A 1 918 ? -16.988 5.046 -11.629 1.00 73.38 918 HIS A O 1
ATOM 7423 N N . VAL A 1 919 ? -15.960 7.036 -11.655 1.00 71.56 919 VAL A N 1
ATOM 7424 C CA . VAL A 1 919 ? -14.636 6.563 -12.088 1.00 71.56 919 VAL A CA 1
ATOM 7425 C C . VAL A 1 919 ? -13.537 6.990 -11.109 1.00 71.56 919 VAL A C 1
ATOM 7427 O O . VAL A 1 919 ? -13.488 8.121 -10.632 1.00 71.56 919 VAL A O 1
ATOM 7430 N N . LEU A 1 920 ? -12.581 6.094 -10.842 1.00 71.19 920 LEU A N 1
ATOM 7431 C CA . LEU A 1 920 ? -11.451 6.341 -9.938 1.00 71.19 920 LEU A CA 1
ATOM 7432 C C . LEU A 1 920 ? -10.328 7.187 -10.585 1.00 71.19 920 LEU A C 1
ATOM 7434 O O . LEU A 1 920 ? -9.182 6.752 -10.674 1.00 71.19 920 LEU A O 1
ATOM 7438 N N . ARG A 1 921 ? -10.632 8.419 -11.006 1.00 69.00 921 ARG A N 1
ATOM 7439 C CA . ARG A 1 921 ? -9.631 9.416 -11.447 1.00 69.00 921 ARG A CA 1
ATOM 7440 C C . ARG A 1 921 ? -9.273 10.395 -10.324 1.00 69.00 921 ARG A C 1
ATOM 7442 O O . ARG A 1 921 ? -9.789 10.292 -9.211 1.00 69.00 921 ARG A O 1
ATOM 7449 N N . LYS A 1 922 ? -8.315 11.296 -10.558 1.00 67.69 922 LYS A N 1
ATOM 7450 C CA . LYS A 1 922 ? -7.887 12.295 -9.556 1.00 67.69 922 LYS A CA 1
ATOM 7451 C C . LYS A 1 922 ? -8.650 13.605 -9.632 1.00 67.69 922 LYS A C 1
ATOM 7453 O O . LYS A 1 922 ? -8.872 14.205 -8.595 1.00 67.69 922 LYS A O 1
ATOM 7458 N N . GLU A 1 923 ? -8.965 14.055 -10.838 1.00 73.31 923 GLU A N 1
ATOM 7459 C CA . GLU A 1 923 ? -9.708 15.288 -11.080 1.00 73.31 923 GLU A CA 1
ATOM 7460 C C . GLU A 1 923 ? -10.882 14.902 -11.969 1.00 73.31 923 GLU A C 1
ATOM 7462 O O . GLU A 1 923 ? -10.685 14.148 -12.924 1.00 73.31 923 GLU A O 1
ATOM 7467 N N . VAL A 1 924 ? -12.089 15.359 -11.639 1.00 75.31 924 VAL A N 1
ATOM 7468 C CA . VAL A 1 924 ? -13.334 14.934 -12.308 1.00 75.31 924 VAL A CA 1
ATOM 7469 C C . VAL A 1 924 ? -13.386 15.280 -13.801 1.00 75.31 924 VAL A C 1
ATOM 7471 O O . VAL A 1 924 ? -14.101 14.633 -14.557 1.00 75.31 924 VAL A O 1
ATOM 7474 N N . THR A 1 925 ? -12.573 16.249 -14.223 1.00 76.31 925 THR A N 1
ATOM 7475 C CA . THR A 1 925 ? -12.357 16.691 -15.611 1.00 76.31 925 THR A CA 1
ATOM 7476 C C . THR A 1 925 ? -11.227 15.936 -16.323 1.00 76.31 925 THR A C 1
ATOM 7478 O O . THR A 1 925 ? -10.962 16.147 -17.505 1.00 76.31 925 THR A O 1
ATOM 7481 N N . THR A 1 926 ? -10.504 15.042 -15.632 1.00 72.19 926 THR A N 1
ATOM 7482 C CA . THR A 1 926 ? -9.473 14.228 -16.290 1.00 72.19 926 THR A CA 1
ATOM 7483 C C . THR A 1 926 ? -10.159 13.264 -17.253 1.00 72.19 926 THR A C 1
ATOM 7485 O O . THR A 1 926 ? -10.904 12.373 -16.826 1.00 72.19 926 THR A O 1
ATOM 7488 N N . LYS A 1 927 ? -9.870 13.414 -18.550 1.00 73.69 927 LYS A N 1
ATOM 7489 C CA . LYS A 1 927 ? -10.316 12.489 -19.595 1.00 73.69 927 LYS A CA 1
ATOM 7490 C C . LYS A 1 927 ? -9.902 11.064 -19.230 1.00 73.69 927 LYS A C 1
ATOM 7492 O O . LYS A 1 927 ? -8.721 10.783 -19.033 1.00 73.69 927 LYS A O 1
ATOM 7497 N N . CYS A 1 928 ? -10.876 10.168 -19.136 1.00 66.25 928 CYS A N 1
ATOM 7498 C CA . CYS A 1 928 ? -10.654 8.759 -18.843 1.00 66.25 928 CYS A CA 1
ATOM 7499 C C . CYS A 1 928 ? -11.352 7.931 -19.918 1.00 66.25 928 CYS A C 1
ATOM 7501 O O . CYS A 1 928 ? -12.562 8.063 -20.109 1.00 66.25 928 CYS A O 1
ATOM 7503 N N . LYS A 1 929 ? -10.584 7.100 -20.627 1.00 66.81 929 LYS A N 1
ATOM 7504 C CA . LYS A 1 929 ? -11.111 6.188 -21.641 1.00 66.81 929 LYS A CA 1
ATOM 7505 C C . LYS A 1 929 ? -11.187 4.775 -21.077 1.00 66.81 929 LYS A C 1
ATOM 7507 O O . LYS A 1 929 ? -10.222 4.298 -20.481 1.00 66.81 929 LYS A O 1
ATOM 7512 N N . THR A 1 930 ? -12.316 4.104 -21.268 1.00 64.38 930 THR A N 1
ATOM 7513 C CA . THR A 1 930 ? -12.450 2.673 -20.976 1.00 64.38 930 THR A CA 1
ATOM 7514 C C . THR A 1 930 ? -11.617 1.836 -21.961 1.00 64.38 930 THR A C 1
ATOM 7516 O O . THR A 1 930 ? -11.116 2.361 -22.963 1.00 64.38 930 THR A O 1
ATOM 7519 N N . PRO A 1 931 ? -11.397 0.532 -21.698 1.00 57.16 931 PRO A N 1
ATOM 7520 C CA . PRO A 1 931 ? -10.584 -0.313 -22.575 1.00 57.16 931 PRO A CA 1
ATOM 7521 C C . PRO A 1 931 ? -11.084 -0.344 -24.030 1.00 57.16 931 PRO A C 1
ATOM 7523 O O . PRO A 1 931 ? -10.265 -0.313 -24.947 1.00 57.16 931 PRO A O 1
ATOM 7526 N N . ASP A 1 932 ? -12.401 -0.280 -24.233 1.00 57.38 932 ASP A N 1
ATOM 7527 C CA . ASP A 1 932 ? -13.083 -0.153 -25.534 1.00 57.38 932 ASP A CA 1
ATOM 7528 C C . ASP A 1 932 ? -12.888 1.208 -26.243 1.00 57.38 932 ASP A C 1
ATOM 7530 O O . ASP A 1 932 ? -13.369 1.402 -27.354 1.00 57.38 932 ASP A O 1
ATOM 7534 N N . GLY A 1 933 ? -12.180 2.156 -25.621 1.00 65.56 933 GLY A N 1
ATOM 7535 C CA . GLY A 1 933 ? -11.863 3.472 -26.178 1.00 65.56 933 GLY A CA 1
ATOM 7536 C C . GLY A 1 933 ? -12.905 4.562 -25.914 1.00 65.56 933 GLY A C 1
ATOM 7537 O O . GLY A 1 933 ? -12.621 5.726 -26.210 1.00 65.56 933 GLY A O 1
ATOM 7538 N N . ARG A 1 934 ? -14.065 4.230 -25.328 1.00 70.75 934 ARG A N 1
ATOM 7539 C CA . ARG A 1 934 ? -15.116 5.211 -25.004 1.00 70.75 934 ARG A CA 1
ATOM 7540 C C . ARG A 1 934 ? -14.663 6.146 -23.885 1.00 70.75 934 ARG A C 1
ATOM 7542 O O . ARG A 1 934 ? -14.031 5.718 -22.924 1.00 70.75 934 ARG A O 1
ATOM 7549 N N . GLU A 1 935 ? -14.986 7.429 -23.996 1.00 73.19 935 GLU A N 1
ATOM 7550 C CA . GLU A 1 935 ? -14.660 8.422 -22.968 1.00 73.19 935 GLU A CA 1
ATOM 7551 C C . GLU A 1 935 ? -15.760 8.458 -21.894 1.00 73.19 935 GLU A C 1
ATOM 7553 O O . GLU A 1 935 ? -16.948 8.418 -22.214 1.00 73.19 935 GLU A O 1
ATOM 7558 N N . ARG A 1 936 ? -15.383 8.483 -20.609 1.00 74.50 936 ARG A N 1
ATOM 7559 C CA . ARG A 1 936 ? -16.338 8.528 -19.489 1.00 74.50 936 ARG A CA 1
ATOM 7560 C C . ARG A 1 936 ? -16.697 9.987 -19.159 1.00 74.50 936 ARG A C 1
ATOM 7562 O O . ARG A 1 936 ? -15.780 10.811 -19.110 1.00 74.50 936 ARG A O 1
ATOM 7569 N N . PRO A 1 937 ? -17.985 10.304 -18.903 1.00 80.00 937 PRO A N 1
ATOM 7570 C CA . PRO A 1 937 ? -18.437 11.669 -18.619 1.00 80.00 937 PRO A CA 1
ATOM 7571 C C . PRO A 1 937 ? -17.723 12.246 -17.395 1.00 80.00 937 PRO A C 1
ATOM 7573 O O . PRO A 1 937 ? -17.249 11.490 -16.546 1.00 80.00 937 PRO A O 1
ATOM 7576 N N . GLU A 1 938 ? -17.622 13.570 -17.304 1.00 83.00 938 GLU A N 1
ATOM 7577 C CA . GLU A 1 938 ? -17.014 14.257 -16.157 1.00 83.00 938 GLU A CA 1
ATOM 7578 C C . GLU A 1 938 ? -17.857 14.094 -14.880 1.00 83.00 938 GLU A C 1
ATOM 7580 O O . GLU A 1 938 ? -19.078 13.948 -14.936 1.00 83.00 938 GLU A O 1
ATOM 7585 N N . GLY A 1 939 ? -17.191 14.071 -13.725 1.00 83.56 939 GLY A N 1
ATOM 7586 C CA . GLY A 1 939 ? -17.839 14.038 -12.407 1.00 83.56 939 GLY A CA 1
ATOM 7587 C C . GLY A 1 939 ? -18.176 15.435 -11.867 1.00 83.56 939 GLY A C 1
ATOM 7588 O O . GLY A 1 939 ? -17.820 16.456 -12.452 1.00 83.56 939 GLY A O 1
ATOM 7589 N N . GLU A 1 940 ? -18.822 15.493 -10.703 1.00 86.19 940 GLU A N 1
ATOM 7590 C CA . GLU A 1 940 ? -19.124 16.748 -10.005 1.00 86.19 940 GLU A CA 1
ATOM 7591 C C . GLU A 1 940 ? -17.984 17.098 -9.031 1.00 86.19 940 GLU A C 1
ATOM 7593 O O . GLU A 1 940 ? -17.713 16.324 -8.118 1.00 86.19 940 GLU A O 1
ATOM 7598 N N . ALA A 1 941 ? -17.349 18.266 -9.162 1.00 86.62 941 ALA A N 1
ATOM 7599 C CA . ALA A 1 941 ? -16.496 18.838 -8.112 1.00 86.62 941 ALA A CA 1
ATOM 7600 C C . ALA A 1 941 ? -17.268 19.967 -7.421 1.00 86.62 941 ALA A C 1
ATOM 7602 O O . ALA A 1 941 ? -17.601 20.961 -8.064 1.00 86.62 941 ALA A O 1
ATOM 7603 N N . LEU A 1 942 ? -17.597 19.787 -6.139 1.00 85.25 942 LEU A N 1
ATOM 7604 C CA . LEU A 1 942 ? -18.513 20.664 -5.409 1.00 85.25 942 LEU A CA 1
ATOM 7605 C C . LEU A 1 942 ? -17.831 21.392 -4.252 1.00 85.25 942 LEU A C 1
ATOM 7607 O O . LEU A 1 942 ? -17.258 20.755 -3.366 1.00 85.25 942 LEU A O 1
ATOM 7611 N N . ASP A 1 943 ? -17.949 22.717 -4.214 1.00 86.12 943 ASP A N 1
ATOM 7612 C CA . ASP A 1 943 ? -17.571 23.517 -3.047 1.00 86.12 943 ASP A CA 1
ATOM 7613 C C . ASP A 1 943 ? -18.621 23.430 -1.915 1.00 86.12 943 ASP A C 1
ATOM 7615 O O . ASP A 1 943 ? -19.697 22.838 -2.053 1.00 86.12 943 ASP A O 1
ATOM 7619 N N . ILE A 1 944 ? -18.318 24.027 -0.757 1.00 85.00 944 ILE A N 1
ATOM 7620 C CA . ILE A 1 944 ? -19.235 24.016 0.392 1.00 85.00 944 ILE A CA 1
ATOM 7621 C C . ILE A 1 944 ? -20.566 24.742 0.118 1.00 85.00 944 ILE A C 1
ATOM 7623 O O . ILE A 1 944 ? -21.592 24.310 0.639 1.00 85.00 944 ILE A O 1
ATOM 7627 N N . LEU A 1 945 ? -20.604 25.790 -0.713 1.00 88.94 945 LEU A N 1
ATOM 7628 C CA . LEU A 1 945 ? -21.846 26.505 -1.044 1.00 88.94 945 LEU A CA 1
ATOM 7629 C C . LEU A 1 945 ? -22.770 25.620 -1.884 1.00 88.94 945 LEU A C 1
ATOM 7631 O O . LEU A 1 945 ? -23.957 25.496 -1.582 1.00 88.94 945 LEU A O 1
ATOM 7635 N N . GLN A 1 946 ? -22.210 24.954 -2.891 1.00 92.38 946 GLN A N 1
ATOM 7636 C CA . GLN A 1 946 ? -22.919 24.025 -3.767 1.00 92.38 946 GLN A CA 1
ATOM 7637 C C . GLN A 1 946 ? -23.421 22.796 -2.994 1.00 92.38 946 GLN A C 1
ATOM 7639 O O . GLN A 1 946 ? -24.555 22.355 -3.196 1.00 92.38 946 GLN A O 1
ATOM 7644 N N . ILE A 1 947 ? -22.620 22.271 -2.057 1.00 91.75 947 ILE A N 1
ATOM 7645 C CA . ILE A 1 947 ? -23.034 21.194 -1.145 1.00 91.75 947 ILE A CA 1
ATOM 7646 C C . ILE A 1 947 ? -24.197 21.655 -0.251 1.00 91.75 947 ILE A C 1
ATOM 7648 O O . ILE A 1 947 ? -25.196 20.940 -0.134 1.00 91.75 947 ILE A O 1
ATOM 7652 N N . LEU A 1 948 ? -24.117 22.846 0.354 1.00 92.19 948 LEU A N 1
ATOM 7653 C CA . LEU A 1 948 ? -25.198 23.404 1.179 1.00 92.19 948 LEU A CA 1
ATOM 7654 C C . LEU A 1 948 ? -26.480 23.637 0.367 1.00 92.19 948 LEU A C 1
ATOM 7656 O O . LEU A 1 948 ? -27.568 23.351 0.861 1.00 92.19 948 LEU A O 1
ATOM 7660 N N . GLN A 1 949 ? -26.367 24.093 -0.884 1.00 92.12 949 GLN A N 1
ATOM 7661 C CA . GLN A 1 949 ? -27.506 24.270 -1.786 1.00 92.12 949 GLN A CA 1
ATOM 7662 C C . GLN A 1 949 ? -28.188 22.933 -2.115 1.00 92.12 949 GLN A C 1
ATOM 7664 O O . GLN A 1 949 ? -29.409 22.840 -2.024 1.00 92.12 949 GLN A O 1
ATOM 7669 N N . LYS A 1 950 ? -27.414 21.889 -2.448 1.00 92.62 950 LYS A N 1
ATOM 7670 C CA . LYS A 1 950 ? -27.935 20.554 -2.803 1.00 92.62 950 LYS A CA 1
ATOM 7671 C C . LYS A 1 950 ? -28.502 19.767 -1.613 1.00 92.62 950 LYS A C 1
ATOM 7673 O O . LYS A 1 950 ? -29.342 18.900 -1.813 1.00 92.62 950 LYS A O 1
ATOM 7678 N N . THR A 1 951 ? -28.052 20.047 -0.389 1.00 92.62 951 THR A N 1
ATOM 7679 C CA . THR A 1 951 ? -28.494 19.351 0.844 1.00 92.62 951 THR A CA 1
ATOM 7680 C C . THR A 1 951 ? -29.495 20.145 1.688 1.00 92.62 951 THR A C 1
ATOM 7682 O O . THR A 1 951 ? -30.009 19.636 2.684 1.00 92.62 951 THR A O 1
ATOM 7685 N N . GLY A 1 952 ? -29.712 21.426 1.375 1.00 90.62 952 GLY A N 1
ATOM 7686 C CA . GLY A 1 952 ? -30.387 22.366 2.274 1.00 90.62 952 GLY A CA 1
ATOM 7687 C C . GLY A 1 952 ? -29.638 22.623 3.593 1.00 90.62 952 GLY A C 1
ATOM 7688 O O . GLY A 1 952 ? -30.212 23.217 4.502 1.00 90.62 952 GLY A O 1
ATOM 7689 N N . GLY A 1 953 ? -28.384 22.169 3.725 1.00 90.00 953 GLY A N 1
ATOM 7690 C CA . GLY A 1 953 ? -27.609 22.223 4.968 1.00 90.00 953 GLY A CA 1
ATOM 7691 C C . GLY A 1 953 ? -27.976 21.153 6.004 1.00 90.00 953 GLY A C 1
ATOM 7692 O O . GLY A 1 953 ? -27.666 21.334 7.182 1.00 90.00 953 GLY A O 1
ATOM 7693 N N . ILE A 1 954 ? -28.640 20.063 5.599 1.00 92.31 954 ILE A N 1
ATOM 7694 C CA . ILE A 1 954 ? -29.163 19.016 6.490 1.00 92.31 954 ILE A CA 1
ATOM 7695 C C . ILE A 1 954 ? -28.511 17.664 6.161 1.00 92.31 954 ILE A C 1
ATOM 7697 O O . ILE A 1 954 ? -28.421 17.282 4.997 1.00 92.31 954 ILE A O 1
ATOM 7701 N N . LEU A 1 955 ? -28.073 16.920 7.188 1.00 92.44 955 LEU A N 1
ATOM 7702 C CA . LEU A 1 955 ? -27.565 15.549 7.017 1.00 92.44 955 LEU A CA 1
ATOM 7703 C C . LEU A 1 955 ? -28.657 14.476 7.059 1.00 92.44 955 LEU A C 1
ATOM 7705 O O . LEU A 1 955 ? -28.471 13.428 6.456 1.00 92.44 955 LEU A O 1
ATOM 7709 N N . SER A 1 956 ? -29.774 14.690 7.752 1.00 89.62 956 SER A N 1
ATOM 7710 C CA . SER A 1 956 ? -30.897 13.742 7.838 1.00 89.62 956 SER A CA 1
ATOM 7711 C C . SER A 1 956 ? -31.552 13.473 6.475 1.00 89.62 956 SER A C 1
ATOM 7713 O O . SER A 1 956 ? -31.647 14.385 5.655 1.00 89.62 956 SER A O 1
ATOM 7715 N N . LYS A 1 957 ? -32.073 12.255 6.253 1.00 84.56 957 LYS A N 1
ATOM 7716 C CA . LYS A 1 957 ? -32.949 11.965 5.101 1.00 84.56 957 LYS A CA 1
ATOM 7717 C C . LYS A 1 957 ? -34.169 12.893 5.145 1.00 84.56 957 LYS A C 1
ATOM 7719 O O . LYS A 1 957 ? -34.857 12.955 6.166 1.00 84.56 957 LYS A O 1
ATOM 7724 N N . GLN A 1 958 ? -34.426 13.622 4.059 1.00 65.88 958 GLN A N 1
ATOM 7725 C CA . GLN A 1 958 ? -35.699 14.325 3.897 1.00 65.88 958 GLN A CA 1
ATOM 7726 C C . GLN A 1 958 ? -36.799 13.288 3.618 1.00 65.88 958 GLN A C 1
ATOM 7728 O O . GLN A 1 958 ? -36.512 12.278 2.968 1.00 65.88 958 GLN A O 1
ATOM 7733 N N . PRO A 1 959 ? -38.040 13.486 4.098 1.00 50.69 959 PRO A N 1
ATOM 7734 C CA . PRO A 1 959 ? -39.160 12.671 3.653 1.00 50.69 959 PRO A CA 1
ATOM 7735 C C . PRO A 1 959 ? -39.292 12.828 2.139 1.00 50.69 959 PRO A C 1
ATOM 7737 O O . PRO A 1 959 ? -39.417 13.945 1.648 1.00 50.69 959 PRO A O 1
ATOM 7740 N N . THR A 1 960 ? -39.247 11.727 1.395 1.00 43.12 960 THR A N 1
ATOM 7741 C CA . THR A 1 960 ? -39.635 11.746 -0.016 1.00 43.12 960 THR A CA 1
ATOM 7742 C C . THR A 1 960 ? -41.129 12.027 -0.086 1.00 43.12 960 THR A C 1
ATOM 7744 O O . THR A 1 960 ? -41.911 11.215 0.420 1.00 43.12 960 THR A O 1
ATOM 7747 N N . ASP A 1 961 ? -41.518 13.140 -0.708 1.00 34.06 961 ASP A N 1
ATOM 7748 C CA . ASP A 1 961 ? -42.919 13.419 -1.017 1.00 34.06 961 ASP A CA 1
ATOM 7749 C C . ASP A 1 961 ? -43.472 12.271 -1.869 1.00 34.06 961 ASP A C 1
ATOM 7751 O O . ASP A 1 961 ? -43.084 12.064 -3.020 1.00 34.06 961 ASP A O 1
ATOM 7755 N N . GLN A 1 962 ? -44.354 11.469 -1.272 1.00 36.28 962 GLN A N 1
ATOM 7756 C CA . GLN A 1 962 ? -45.076 10.438 -2.000 1.00 36.28 962 GLN A CA 1
ATOM 7757 C C . GLN A 1 962 ? -46.100 11.130 -2.894 1.00 36.28 962 GLN A C 1
ATOM 7759 O O . GLN A 1 962 ? -46.997 11.798 -2.387 1.00 36.28 962 GLN A O 1
ATOM 7764 N N . ASN A 1 963 ? -45.944 10.949 -4.209 1.00 31.09 963 ASN A N 1
ATOM 7765 C CA . ASN A 1 963 ? -46.762 11.546 -5.265 1.00 31.09 963 ASN A CA 1
ATOM 7766 C C . ASN A 1 963 ? -48.234 11.764 -4.875 1.00 31.09 963 ASN A C 1
ATOM 7768 O O . ASN A 1 963 ? -49.016 10.812 -4.759 1.00 31.09 963 ASN A O 1
ATOM 7772 N N . GLU A 1 964 ? -48.640 13.032 -4.804 1.00 31.80 964 GLU A N 1
ATOM 7773 C CA . GLU A 1 964 ? -50.043 13.432 -4.877 1.00 31.80 964 GLU A CA 1
ATOM 7774 C C . GLU A 1 964 ? -50.601 13.102 -6.273 1.00 31.80 964 GLU A C 1
ATOM 7776 O O . GLU A 1 964 ? -50.645 13.952 -7.157 1.00 31.80 964 GLU A O 1
ATOM 7781 N N . THR A 1 965 ? -50.997 11.848 -6.524 1.00 34.91 965 THR A N 1
ATOM 7782 C CA . THR A 1 965 ? -51.802 11.475 -7.713 1.00 34.91 965 THR A CA 1
ATOM 7783 C C . THR A 1 965 ? -52.481 10.101 -7.592 1.00 34.91 965 THR A C 1
ATOM 7785 O O . THR A 1 965 ? -52.369 9.250 -8.468 1.00 34.91 965 THR A O 1
ATOM 7788 N N . ALA A 1 966 ? -53.252 9.868 -6.522 1.00 29.17 966 ALA A N 1
ATOM 7789 C CA . ALA A 1 966 ? -54.219 8.757 -6.484 1.00 29.17 966 ALA A CA 1
ATOM 7790 C C . ALA A 1 966 ? -55.358 8.964 -5.465 1.00 29.17 966 ALA A C 1
ATOM 7792 O O . ALA A 1 966 ? -55.598 8.126 -4.594 1.00 29.17 966 ALA A O 1
ATOM 7793 N N . ALA A 1 967 ? -56.110 10.063 -5.575 1.00 27.16 967 ALA A N 1
ATOM 7794 C CA . ALA A 1 967 ? -57.353 10.206 -4.819 1.00 27.16 967 ALA A CA 1
ATOM 7795 C C . ALA A 1 967 ? -58.418 9.215 -5.337 1.00 27.16 967 ALA A C 1
ATOM 7797 O O . ALA A 1 967 ? -59.130 9.496 -6.299 1.00 27.16 967 ALA A O 1
ATOM 7798 N N . LYS A 1 968 ? -58.555 8.054 -4.681 1.00 26.84 968 LYS A N 1
ATOM 7799 C CA . LYS A 1 968 ? -59.776 7.231 -4.739 1.00 26.84 968 LYS A CA 1
ATOM 7800 C C . LYS A 1 968 ? -60.596 7.463 -3.463 1.00 26.84 968 LYS A C 1
ATOM 7802 O O . LYS A 1 968 ? -60.023 7.436 -2.372 1.00 26.84 968 LYS A O 1
ATOM 7807 N N . PRO A 1 969 ? -61.914 7.710 -3.566 1.00 25.84 969 PRO A N 1
ATOM 7808 C CA . PRO A 1 969 ? -62.715 8.128 -2.423 1.00 25.84 969 PRO A CA 1
ATOM 7809 C C . PRO A 1 969 ? -62.913 6.973 -1.437 1.00 25.84 969 PRO A C 1
ATOM 7811 O O . PRO A 1 969 ? -63.398 5.903 -1.806 1.00 25.84 969 PRO A O 1
ATOM 7814 N N . LYS A 1 970 ? -62.591 7.202 -0.161 1.00 27.31 970 LYS A N 1
ATOM 7815 C CA . LYS A 1 970 ? -63.042 6.323 0.922 1.00 27.31 970 LYS A CA 1
ATOM 7816 C C . LYS A 1 970 ? -64.504 6.636 1.226 1.00 27.31 970 LYS A C 1
ATOM 7818 O O . LYS A 1 970 ? -64.812 7.734 1.682 1.00 27.31 970 LYS A O 1
ATOM 7823 N N . GLN A 1 971 ? -65.390 5.665 1.009 1.00 26.16 971 GLN A N 1
ATOM 7824 C CA . GLN A 1 971 ? -66.697 5.682 1.662 1.00 26.16 971 GLN A CA 1
ATOM 7825 C C . GLN A 1 971 ? -66.500 5.584 3.178 1.00 26.16 971 GLN A C 1
ATOM 7827 O O . GLN A 1 971 ? -65.614 4.877 3.662 1.00 26.16 971 GLN A O 1
ATOM 7832 N N . ALA A 1 972 ? -67.312 6.334 3.915 1.00 27.09 972 ALA A N 1
ATOM 7833 C CA . ALA A 1 972 ? -67.277 6.343 5.365 1.00 27.09 972 ALA A CA 1
ATOM 7834 C C . ALA A 1 972 ? -67.843 5.039 5.942 1.00 27.09 972 ALA A C 1
ATOM 7836 O O . ALA A 1 972 ? -68.822 4.500 5.430 1.00 27.09 972 ALA A O 1
ATOM 7837 N N . ASN A 1 973 ? -67.308 4.624 7.088 1.00 26.75 973 ASN A N 1
ATOM 7838 C CA . ASN A 1 973 ? -68.186 4.303 8.205 1.00 26.75 973 ASN A CA 1
ATOM 7839 C C . ASN A 1 973 ? -67.511 4.625 9.541 1.00 26.75 973 ASN A C 1
ATOM 7841 O O . ASN A 1 973 ? -66.291 4.551 9.682 1.00 26.75 973 ASN A O 1
ATOM 7845 N N . ASP A 1 974 ? -68.341 5.067 10.478 1.00 26.39 974 ASP A N 1
ATOM 7846 C CA . ASP A 1 974 ? -67.986 5.726 11.734 1.00 26.39 974 ASP A CA 1
ATOM 7847 C C . ASP A 1 974 ? -68.217 4.782 12.923 1.00 26.39 974 ASP A C 1
ATOM 7849 O O . ASP A 1 974 ? -69.279 4.168 13.005 1.00 26.39 974 ASP A O 1
ATOM 7853 N N . SER A 1 975 ? -67.267 4.714 13.868 1.00 27.28 975 SER A N 1
ATOM 7854 C CA . SER A 1 975 ? -67.580 4.417 15.277 1.00 27.28 975 SER A CA 1
ATOM 7855 C C . SER A 1 975 ? -66.427 4.739 16.253 1.00 27.28 975 SER A C 1
ATOM 7857 O O . SER A 1 975 ? -65.650 3.870 16.640 1.00 27.28 975 SER A O 1
ATOM 7859 N N . ARG A 1 976 ? -66.395 6.000 16.701 1.00 29.22 976 ARG A N 1
ATOM 7860 C CA . ARG A 1 976 ? -66.382 6.441 18.122 1.00 29.22 976 ARG A CA 1
ATOM 7861 C C . ARG A 1 976 ? -65.343 5.960 19.184 1.00 29.22 976 ARG A C 1
ATOM 7863 O O . ARG A 1 976 ? -65.369 4.807 19.580 1.00 29.22 976 ARG A O 1
ATOM 7870 N N . ILE A 1 977 ? -64.675 6.966 19.807 1.00 28.22 977 ILE A N 1
ATOM 7871 C CA . ILE A 1 977 ? -64.527 7.295 21.274 1.00 28.22 977 ILE A CA 1
ATOM 7872 C C . ILE A 1 977 ? -63.893 6.189 22.200 1.00 28.22 977 ILE A C 1
ATOM 7874 O O . ILE A 1 977 ? -64.325 5.052 22.152 1.00 28.22 977 ILE A O 1
ATOM 7878 N N . THR A 1 978 ? -62.883 6.378 23.086 1.00 26.34 978 THR A N 1
ATOM 7879 C CA . THR A 1 978 ? -62.691 7.364 24.193 1.00 26.34 978 THR A CA 1
ATOM 7880 C C . THR A 1 978 ? -61.228 7.685 24.598 1.00 26.34 978 THR A C 1
ATOM 7882 O O . THR A 1 978 ? -60.372 6.811 24.677 1.00 26.34 978 THR A O 1
ATOM 7885 N N . ASN A 1 979 ? -61.039 8.941 25.024 1.00 26.14 979 ASN A N 1
ATOM 7886 C CA . ASN A 1 979 ? -59.997 9.576 25.864 1.00 26.14 979 ASN A CA 1
ATOM 7887 C C . ASN A 1 979 ? -59.251 8.751 26.954 1.00 26.14 979 ASN A C 1
ATOM 7889 O O . ASN A 1 979 ? -59.860 7.931 27.634 1.00 26.14 979 ASN A O 1
ATOM 7893 N N . GLY A 1 980 ? -58.009 9.159 27.286 1.00 23.20 980 GLY A N 1
ATOM 7894 C CA . GLY A 1 980 ? -57.354 8.891 28.592 1.00 23.20 980 GLY A CA 1
ATOM 7895 C C . GLY A 1 980 ? -55.806 9.002 28.577 1.00 23.20 980 GLY A C 1
ATOM 7896 O O . GLY A 1 980 ? -55.213 8.419 27.674 1.00 23.20 980 GLY A O 1
ATOM 7897 N N . PRO A 1 981 ? -55.116 9.734 29.492 1.00 35.34 981 PRO A N 1
ATOM 7898 C CA . PRO A 1 981 ? -53.709 10.122 29.271 1.00 35.34 981 PRO A CA 1
ATOM 7899 C C . PRO A 1 981 ? -52.636 9.531 30.221 1.00 35.34 981 PRO A C 1
ATOM 7901 O O . PRO A 1 981 ? -52.923 9.143 31.349 1.00 35.34 981 PRO A O 1
ATOM 7904 N N . ALA A 1 982 ? -51.374 9.710 29.785 1.00 24.66 982 ALA A N 1
ATOM 7905 C CA . ALA A 1 982 ? -50.128 9.896 30.562 1.00 24.66 982 ALA A CA 1
ATOM 7906 C C . ALA A 1 982 ? -49.121 8.725 30.719 1.00 24.66 982 ALA A C 1
ATOM 7908 O O . ALA A 1 982 ? -49.442 7.554 30.595 1.00 24.66 982 ALA A O 1
ATOM 7909 N N . ALA A 1 983 ? -47.881 9.137 31.042 1.00 25.27 983 ALA A N 1
ATOM 7910 C CA . ALA A 1 983 ? -46.689 8.365 31.443 1.00 25.27 983 ALA A CA 1
ATOM 7911 C C . ALA A 1 983 ? -45.806 7.693 30.356 1.00 25.27 983 ALA A C 1
ATOM 7913 O O . ALA A 1 983 ? -45.967 6.546 29.966 1.00 25.27 983 ALA A O 1
ATOM 7914 N N . LYS A 1 984 ? -44.791 8.475 29.951 1.00 32.53 984 LYS A N 1
ATOM 7915 C CA . LYS A 1 984 ? -43.370 8.152 29.676 1.00 32.53 984 LYS A CA 1
ATOM 7916 C C . LYS A 1 984 ? -42.864 6.698 29.839 1.00 32.53 984 LYS A C 1
ATOM 7918 O O . LYS A 1 984 ? -43.195 6.019 30.799 1.00 32.53 984 LYS A O 1
ATOM 7923 N N . ASN A 1 985 ? -41.827 6.409 29.037 1.00 34.03 985 ASN A N 1
ATOM 7924 C CA . ASN A 1 985 ? -40.886 5.273 29.092 1.00 34.03 985 ASN A CA 1
ATOM 7925 C C . ASN A 1 985 ? -41.332 3.952 28.443 1.00 34.03 985 ASN A C 1
ATOM 7927 O O . ASN A 1 985 ? -41.350 2.932 29.110 1.00 34.03 985 ASN A O 1
ATOM 7931 N N . GLU A 1 986 ? -41.539 3.955 27.120 1.00 27.25 986 GLU A N 1
ATOM 7932 C CA . GLU A 1 986 ? -41.206 2.813 26.240 1.00 27.25 986 GLU A CA 1
ATOM 7933 C C . GLU A 1 986 ? -41.299 3.238 24.761 1.00 27.25 986 GLU A C 1
ATOM 7935 O O . GLU A 1 986 ? -42.380 3.320 24.179 1.00 27.25 986 GLU A O 1
ATOM 7940 N N . ARG A 1 987 ? -40.167 3.595 24.131 1.00 25.84 987 ARG A N 1
ATOM 7941 C CA . ARG A 1 987 ? -40.153 3.992 22.704 1.00 25.84 987 ARG A CA 1
ATOM 7942 C C . ARG A 1 987 ? -38.852 3.692 21.949 1.00 25.84 987 ARG A C 1
ATOM 7944 O O . ARG A 1 987 ? -38.479 4.433 21.046 1.00 25.84 987 ARG A O 1
ATOM 7951 N N . ILE A 1 988 ? -38.196 2.583 22.296 1.00 30.77 988 ILE A N 1
ATOM 7952 C CA . ILE A 1 988 ? -37.094 2.000 21.503 1.00 30.77 988 ILE A CA 1
ATOM 7953 C C . ILE A 1 988 ? -37.391 0.525 21.162 1.00 30.77 988 ILE A C 1
ATOM 7955 O O . ILE A 1 988 ? -37.249 0.135 20.007 1.00 30.77 988 ILE A O 1
ATOM 7959 N N . GLU A 1 989 ? -37.948 -0.256 22.094 1.00 28.67 989 GLU A N 1
ATOM 7960 C CA . GLU A 1 989 ? -38.182 -1.701 21.900 1.00 28.67 989 GLU A CA 1
ATOM 7961 C C . GLU A 1 989 ? -39.229 -2.050 20.815 1.00 28.67 989 GLU A C 1
ATOM 7963 O O . GLU A 1 989 ? -39.104 -3.041 20.096 1.00 28.67 989 GLU A O 1
ATOM 7968 N N . CYS A 1 990 ? -40.269 -1.224 20.646 1.00 24.72 990 CYS A N 1
ATOM 7969 C CA . CYS A 1 990 ? -41.447 -1.612 19.855 1.00 24.72 990 CYS A CA 1
ATOM 7970 C C . CYS A 1 990 ? -41.304 -1.414 18.327 1.00 24.72 990 CYS A C 1
ATOM 7972 O O . CYS A 1 990 ? -42.076 -1.979 17.554 1.00 24.72 990 CYS A O 1
ATOM 7974 N N . ARG A 1 991 ? -40.282 -0.684 17.844 1.00 27.12 991 ARG A N 1
ATOM 7975 C CA . ARG A 1 991 ? -40.013 -0.581 16.389 1.00 27.12 991 ARG A CA 1
ATOM 7976 C C . ARG A 1 991 ? -39.367 -1.838 15.795 1.00 27.12 991 ARG A C 1
ATOM 7978 O O . ARG A 1 991 ? -39.388 -1.996 14.580 1.00 27.12 991 ARG A O 1
ATOM 7985 N N . ARG A 1 992 ? -38.870 -2.764 16.624 1.00 29.73 992 ARG A N 1
ATOM 7986 C CA . ARG A 1 992 ? -38.228 -4.012 16.174 1.00 29.73 992 ARG A CA 1
ATOM 7987 C C . ARG A 1 992 ? -39.214 -5.155 15.862 1.00 29.73 992 ARG A C 1
ATOM 7989 O O . ARG A 1 992 ? -38.784 -6.196 15.380 1.00 29.73 992 ARG A O 1
ATOM 7996 N N . LYS A 1 993 ? -40.520 -4.988 16.127 1.00 27.00 993 LYS A N 1
ATOM 7997 C CA . LYS A 1 993 ? -41.535 -6.060 15.990 1.00 27.00 993 LYS A CA 1
ATOM 7998 C C . LYS A 1 993 ? -42.672 -5.805 14.989 1.00 27.00 993 LYS A C 1
ATOM 8000 O O . LYS A 1 993 ? -43.515 -6.677 14.833 1.00 27.00 993 LYS A O 1
ATOM 8005 N N . VAL A 1 994 ? -42.694 -4.665 14.291 1.00 24.14 994 VAL A N 1
ATOM 8006 C CA . VAL A 1 994 ? -43.740 -4.358 13.283 1.00 24.14 994 VAL A CA 1
ATOM 8007 C C . VAL A 1 994 ? -43.243 -4.526 11.835 1.00 24.14 994 VAL A C 1
ATOM 8009 O O . VAL A 1 994 ? -44.048 -4.701 10.929 1.00 24.14 994 VAL A O 1
ATOM 8012 N N . GLY A 1 995 ? -41.927 -4.598 11.603 1.00 25.98 995 GLY A N 1
ATOM 8013 C CA . GLY A 1 995 ? -41.334 -4.948 10.300 1.00 25.98 995 GLY A CA 1
ATOM 8014 C C . GLY A 1 995 ? -41.257 -6.458 10.024 1.00 25.98 995 GLY A C 1
ATOM 8015 O O . GLY A 1 995 ? -40.252 -6.915 9.497 1.00 25.98 995 GLY A O 1
ATOM 8016 N N . LEU A 1 996 ? -42.248 -7.242 10.468 1.00 28.05 996 LEU A N 1
ATOM 8017 C CA . LEU A 1 996 ? -42.202 -8.717 10.487 1.00 28.05 996 LEU A CA 1
ATOM 8018 C C . LEU A 1 996 ? -43.472 -9.399 9.928 1.00 28.05 996 LEU A C 1
ATOM 8020 O O . LEU A 1 996 ? -43.723 -10.560 10.238 1.00 28.05 996 LEU A O 1
ATOM 8024 N N . ALA A 1 997 ? -44.295 -8.692 9.141 1.00 24.83 997 ALA A N 1
ATOM 8025 C CA . ALA A 1 997 ? -45.618 -9.196 8.732 1.00 24.83 997 ALA A CA 1
ATOM 8026 C C . ALA A 1 997 ? -46.043 -8.938 7.270 1.00 24.83 997 ALA A C 1
ATOM 8028 O O . ALA A 1 997 ? -47.132 -9.361 6.893 1.00 24.83 997 ALA A O 1
ATOM 8029 N N . LEU A 1 998 ? -45.227 -8.278 6.442 1.00 24.97 998 LEU A N 1
ATOM 8030 C CA . LEU A 1 998 ? -45.475 -8.120 5.003 1.00 24.97 998 LEU A CA 1
ATOM 8031 C C . LEU A 1 998 ? -44.159 -8.312 4.233 1.00 24.97 998 LEU A C 1
ATOM 8033 O O . LEU A 1 998 ? -43.110 -7.923 4.734 1.00 24.97 998 LEU A O 1
ATOM 8037 N N . ASP A 1 999 ? -44.266 -8.943 3.059 1.00 24.67 999 ASP A N 1
ATOM 8038 C CA . ASP A 1 999 ? -43.220 -9.361 2.094 1.00 24.67 999 ASP A CA 1
ATOM 8039 C C . ASP A 1 999 ? -42.739 -10.825 2.158 1.00 24.67 999 ASP A C 1
ATOM 8041 O O . ASP A 1 999 ? -41.860 -11.241 1.407 1.00 24.67 999 ASP A O 1
ATOM 8045 N N . SER A 1 1000 ? -43.435 -11.675 2.922 1.00 24.27 1000 SER A N 1
ATOM 8046 C CA . SER A 1 1000 ? -43.523 -13.109 2.597 1.00 24.27 1000 SER A CA 1
ATOM 8047 C C . SER A 1 1000 ? -44.982 -13.517 2.381 1.00 24.27 1000 SER A C 1
ATOM 8049 O O . SER A 1 1000 ? -45.686 -13.824 3.332 1.00 24.27 1000 SER A O 1
ATOM 8051 N N . ILE A 1 1001 ? -45.436 -13.439 1.123 1.00 22.20 1001 ILE A N 1
ATOM 8052 C CA . ILE A 1 1001 ? -46.455 -14.269 0.438 1.00 22.20 1001 ILE A CA 1
ATOM 8053 C C . ILE A 1 1001 ? -46.701 -13.626 -0.938 1.00 22.20 1001 ILE A C 1
ATOM 8055 O O . ILE A 1 1001 ? -47.470 -12.683 -1.078 1.00 22.20 1001 ILE A O 1
ATOM 8059 N N . CYS A 1 1002 ? -45.999 -14.141 -1.945 1.00 21.45 1002 CYS A N 1
ATOM 8060 C CA . CYS A 1 1002 ? -46.503 -14.391 -3.298 1.00 21.45 1002 CYS A CA 1
ATOM 8061 C C . CYS A 1 1002 ? -45.425 -15.195 -4.032 1.00 21.45 1002 CYS A C 1
ATOM 8063 O O . CYS A 1 1002 ? -44.357 -14.690 -4.358 1.00 21.45 1002 CYS A O 1
ATOM 8065 N N . PHE A 1 1003 ? -45.686 -16.486 -4.207 1.00 20.44 1003 PHE A N 1
ATOM 8066 C CA . PHE A 1 1003 ? -44.760 -17.471 -4.762 1.00 20.44 1003 PHE A CA 1
ATOM 8067 C C . PHE A 1 1003 ? -45.501 -18.220 -5.877 1.00 20.44 1003 PHE A C 1
ATOM 8069 O O . PHE A 1 1003 ? -46.707 -18.423 -5.745 1.00 20.44 1003 PHE A O 1
ATOM 8076 N N . ARG A 1 1004 ? -44.738 -18.727 -6.856 1.00 21.62 1004 ARG A N 1
ATOM 8077 C CA . ARG A 1 1004 ? -45.058 -19.807 -7.821 1.00 21.62 1004 ARG A CA 1
ATOM 8078 C C . ARG A 1 1004 ? -45.502 -19.442 -9.252 1.00 21.62 1004 ARG A C 1
ATOM 8080 O O . ARG A 1 1004 ? -46.651 -19.125 -9.514 1.00 21.62 1004 ARG A O 1
ATOM 8087 N N . GLU A 1 1005 ? -44.558 -19.737 -10.153 1.00 21.98 1005 GLU A N 1
ATOM 8088 C CA . GLU A 1 1005 ? -44.627 -20.824 -11.157 1.00 21.98 1005 GLU A CA 1
ATOM 8089 C C . GLU A 1 1005 ? -44.983 -20.539 -12.633 1.00 21.98 1005 GLU A C 1
ATOM 8091 O O . GLU A 1 1005 ? -46.036 -20.024 -12.978 1.00 21.98 1005 GLU A O 1
ATOM 8096 N N . HIS A 1 1006 ? -44.079 -21.059 -13.479 1.00 22.88 1006 HIS A N 1
ATOM 8097 C CA . HIS A 1 1006 ? -44.256 -21.620 -14.824 1.00 22.88 1006 HIS A CA 1
ATOM 8098 C C . HIS A 1 1006 ? -44.928 -20.791 -15.937 1.00 22.88 1006 HIS A C 1
ATOM 8100 O O . HIS A 1 1006 ? -46.146 -20.755 -16.067 1.00 22.88 1006 HIS A O 1
ATOM 8106 N N . CYS A 1 1007 ? -44.108 -20.404 -16.920 1.00 22.23 1007 CYS A N 1
ATOM 8107 C CA . CYS A 1 1007 ? -44.254 -20.920 -18.287 1.00 22.23 1007 CYS A CA 1
ATOM 8108 C C . CYS A 1 1007 ? -42.867 -21.100 -18.918 1.00 22.23 1007 CYS A C 1
ATOM 8110 O O . CYS A 1 1007 ? -42.055 -20.180 -18.904 1.00 22.23 1007 CYS A O 1
ATOM 8112 N N . ALA A 1 1008 ? -42.596 -22.290 -19.455 1.00 25.61 1008 ALA A N 1
ATOM 8113 C CA . ALA A 1 1008 ? -41.418 -22.535 -20.278 1.00 25.61 1008 ALA A CA 1
ATOM 8114 C C . ALA A 1 1008 ? -41.721 -22.128 -21.725 1.00 25.61 1008 ALA A C 1
ATOM 8116 O O . ALA A 1 1008 ? -42.764 -22.508 -22.258 1.00 25.61 1008 ALA A O 1
ATOM 8117 N N . VAL A 1 1009 ? -40.799 -21.411 -22.366 1.00 23.67 1009 VAL A N 1
ATOM 8118 C CA . VAL A 1 1009 ? -40.748 -21.277 -23.826 1.00 23.67 1009 VAL A CA 1
ATOM 8119 C C . VAL A 1 1009 ? -39.310 -21.541 -24.255 1.00 23.67 1009 VAL A C 1
ATOM 8121 O O . VAL A 1 1009 ? -38.366 -21.037 -23.653 1.00 23.67 1009 VAL A O 1
ATOM 8124 N N . ASP A 1 1010 ? -39.168 -22.401 -25.254 1.00 23.47 1010 ASP A N 1
ATOM 8125 C CA . ASP A 1 1010 ? -37.901 -22.891 -25.779 1.00 23.47 1010 ASP A CA 1
ATOM 8126 C C . ASP A 1 1010 ? -37.354 -21.902 -26.825 1.00 23.47 1010 ASP A C 1
ATOM 8128 O O . ASP A 1 1010 ? -37.923 -21.755 -27.907 1.00 23.47 1010 ASP A O 1
ATOM 8132 N N . GLU A 1 1011 ? -36.261 -21.196 -26.513 1.00 25.11 1011 GLU A N 1
ATOM 8133 C CA . GLU A 1 1011 ? -35.646 -20.217 -27.428 1.00 25.11 1011 GLU A CA 1
ATOM 8134 C C . GLU A 1 1011 ? -34.802 -20.857 -28.554 1.00 25.11 1011 GLU A C 1
ATOM 8136 O O . GLU A 1 1011 ? -34.190 -20.148 -29.355 1.00 25.11 1011 GLU A O 1
ATOM 8141 N N . SER A 1 1012 ? -34.798 -22.188 -28.700 1.00 26.88 1012 SER A N 1
ATOM 8142 C CA . SER A 1 1012 ? -34.033 -22.880 -29.753 1.00 26.88 1012 SER A CA 1
ATOM 8143 C C . SER A 1 1012 ? -34.598 -22.753 -31.185 1.00 26.88 1012 SER A C 1
ATOM 8145 O O . SER A 1 1012 ? -34.066 -23.381 -32.103 1.00 26.88 1012 SER A O 1
ATOM 8147 N N . GLN A 1 1013 ? -35.633 -21.929 -31.425 1.00 28.44 1013 GLN A N 1
ATOM 8148 C CA . GLN A 1 1013 ? -36.340 -21.850 -32.721 1.00 28.44 1013 GLN A CA 1
ATOM 8149 C C . GLN A 1 1013 ? -36.415 -20.473 -33.423 1.00 28.44 1013 GLN A C 1
ATOM 8151 O O . GLN A 1 1013 ? -37.151 -20.360 -34.403 1.00 28.44 1013 GLN A O 1
ATOM 8156 N N . LEU A 1 1014 ? -35.666 -19.434 -33.017 1.00 26.86 1014 LEU A N 1
ATOM 8157 C CA . LEU A 1 1014 ? -35.860 -18.073 -33.582 1.00 26.86 1014 LEU A CA 1
ATOM 8158 C C . LEU A 1 1014 ? -34.692 -17.399 -34.328 1.00 26.86 1014 LEU A C 1
ATOM 8160 O O . LEU A 1 1014 ? -34.857 -16.271 -34.785 1.00 26.86 1014 LEU A O 1
ATOM 8164 N N . PHE A 1 1015 ? -33.570 -18.086 -34.580 1.00 26.98 1015 PHE A N 1
ATOM 8165 C CA . PHE A 1 1015 ? -32.506 -17.567 -35.465 1.00 26.98 1015 PHE A CA 1
ATOM 8166 C C . PHE A 1 1015 ? -32.081 -18.554 -36.560 1.00 26.98 1015 PHE A C 1
ATOM 8168 O O . PHE A 1 1015 ? -30.964 -19.071 -36.598 1.00 26.98 1015 PHE A O 1
ATOM 8175 N N . GLY A 1 1016 ? -32.989 -18.761 -37.518 1.00 25.72 1016 GLY A N 1
ATOM 8176 C CA . GLY A 1 1016 ? -32.617 -19.228 -38.852 1.00 25.72 1016 GLY A CA 1
ATOM 8177 C C . GLY A 1 1016 ? -31.760 -18.182 -39.580 1.00 25.72 1016 GLY A C 1
ATOM 8178 O O . GLY A 1 1016 ? -31.983 -16.980 -39.449 1.00 25.72 1016 GLY A O 1
ATOM 8179 N N . LYS A 1 1017 ? -30.765 -18.635 -40.352 1.00 33.09 1017 LYS A N 1
ATOM 8180 C CA . LYS A 1 1017 ? -29.848 -17.764 -41.109 1.00 33.09 1017 LYS A CA 1
ATOM 8181 C C . LYS A 1 1017 ? -30.607 -16.849 -42.081 1.00 33.09 1017 LYS A C 1
ATOM 8183 O O . LYS A 1 1017 ? -31.255 -17.353 -42.994 1.00 33.09 1017 LYS A O 1
ATOM 8188 N N . VAL A 1 1018 ? -30.394 -15.536 -41.979 1.00 26.31 1018 VAL A N 1
ATOM 8189 C CA . VAL A 1 1018 ? -30.747 -14.561 -43.026 1.00 26.31 1018 VAL A CA 1
ATOM 8190 C C . VAL A 1 1018 ? -29.482 -13.802 -43.445 1.00 26.31 1018 VAL A C 1
ATOM 8192 O O . VAL A 1 1018 ? -28.957 -13.023 -42.651 1.00 26.31 1018 VAL A O 1
ATOM 8195 N N . PRO A 1 1019 ? -28.949 -14.025 -44.659 1.00 27.86 1019 PRO A N 1
ATOM 8196 C CA . PRO A 1 1019 ? -27.887 -13.199 -45.220 1.00 27.86 1019 PRO A CA 1
ATOM 8197 C C . PRO A 1 1019 ? -28.475 -12.002 -45.988 1.00 27.86 1019 PRO A C 1
ATOM 8199 O O . PRO A 1 1019 ? -29.358 -12.187 -46.821 1.00 27.86 1019 PRO A O 1
ATOM 8202 N N . GLY A 1 1020 ? -27.936 -10.797 -45.766 1.00 33.16 1020 GLY A N 1
ATOM 8203 C CA . GLY A 1 1020 ? -28.201 -9.624 -46.617 1.00 33.16 1020 GLY A CA 1
ATOM 8204 C C . GLY A 1 1020 ? -29.156 -8.566 -46.052 1.00 33.16 1020 GLY A C 1
ATOM 8205 O O . GLY A 1 1020 ? -30.114 -8.197 -46.724 1.00 33.16 1020 GLY A O 1
ATOM 8206 N N . ILE A 1 1021 ? -28.883 -8.045 -44.851 1.00 26.31 1021 ILE A N 1
ATOM 8207 C CA . ILE A 1 1021 ? -29.490 -6.796 -44.357 1.00 26.31 1021 ILE A CA 1
ATOM 8208 C C . ILE A 1 1021 ? -28.358 -5.842 -43.967 1.00 26.31 1021 ILE A C 1
ATOM 8210 O O . ILE A 1 1021 ? -27.587 -6.136 -43.054 1.00 26.31 1021 ILE A O 1
ATOM 8214 N N . GLU A 1 1022 ? -28.250 -4.714 -44.670 1.00 26.78 1022 GLU A N 1
ATOM 8215 C CA . GLU A 1 1022 ? -27.386 -3.600 -44.271 1.00 26.78 1022 GLU A CA 1
ATOM 8216 C C . GLU A 1 1022 ? -28.024 -2.859 -43.089 1.00 26.78 1022 GLU A C 1
ATOM 8218 O O . GLU A 1 1022 ? -29.224 -2.575 -43.089 1.00 26.78 1022 GLU A O 1
ATOM 8223 N N . ILE A 1 1023 ? -27.225 -2.558 -42.065 1.00 29.09 1023 ILE A N 1
ATOM 8224 C CA . ILE A 1 1023 ? -27.666 -1.790 -40.897 1.00 29.09 1023 ILE A CA 1
ATOM 8225 C C . ILE A 1 1023 ? -27.477 -0.301 -41.230 1.00 29.09 1023 ILE A C 1
ATOM 8227 O O . ILE A 1 1023 ? -26.342 0.089 -41.511 1.00 29.09 1023 ILE A O 1
ATOM 8231 N N . PRO A 1 1024 ? -28.529 0.538 -41.208 1.00 29.62 1024 PRO A N 1
ATOM 8232 C CA . PRO A 1 1024 ? -28.385 1.963 -41.482 1.00 29.62 1024 PRO A CA 1
ATOM 8233 C C . PRO A 1 1024 ? -27.663 2.676 -40.331 1.00 29.62 1024 PRO A C 1
ATOM 8235 O O . PRO A 1 1024 ? -27.866 2.354 -39.158 1.00 29.62 1024 PRO A O 1
ATOM 8238 N N . GLU A 1 1025 ? -26.843 3.672 -40.664 1.00 30.78 1025 GLU A N 1
ATOM 8239 C CA . GLU A 1 1025 ? -26.166 4.510 -39.672 1.00 30.78 1025 GLU A CA 1
ATOM 8240 C C . GLU A 1 1025 ? -27.185 5.310 -38.841 1.00 30.78 1025 GLU A C 1
ATOM 8242 O O . GLU A 1 1025 ? -28.060 5.995 -39.376 1.00 30.78 1025 GLU A O 1
ATOM 8247 N N . LEU A 1 1026 ? -27.066 5.223 -37.512 1.00 35.41 1026 LEU A N 1
ATOM 8248 C CA . LEU A 1 1026 ? -27.872 6.000 -36.571 1.00 35.41 1026 LEU A CA 1
ATOM 8249 C C . LEU A 1 1026 ? -27.490 7.480 -36.657 1.00 35.41 1026 LEU A C 1
ATOM 8251 O O . LEU A 1 1026 ? -26.329 7.842 -36.469 1.00 35.41 1026 LEU A O 1
ATOM 8255 N N . ASN A 1 1027 ? -28.480 8.335 -36.905 1.00 37.59 1027 ASN A N 1
ATOM 8256 C CA . ASN A 1 1027 ? -28.286 9.781 -36.965 1.00 37.59 1027 ASN A CA 1
ATOM 8257 C C . ASN A 1 1027 ? -28.195 10.402 -35.552 1.00 37.59 1027 ASN A C 1
ATOM 8259 O O . ASN A 1 1027 ? -28.596 9.806 -34.548 1.00 37.59 1027 ASN A O 1
ATOM 8263 N N . ASP A 1 1028 ? -27.698 11.639 -35.469 1.00 38.31 1028 ASP A N 1
ATOM 8264 C CA . ASP A 1 1028 ? -27.456 12.326 -34.192 1.00 38.31 1028 ASP A CA 1
ATOM 8265 C C . ASP A 1 1028 ? -28.716 12.549 -33.333 1.00 38.31 1028 ASP A C 1
ATOM 8267 O O . ASP A 1 1028 ? -28.606 12.675 -32.110 1.00 38.31 1028 ASP A O 1
ATOM 8271 N N . ALA A 1 1029 ? -29.916 12.559 -33.926 1.00 36.91 1029 ALA A N 1
ATOM 8272 C CA . ALA A 1 1029 ? -31.161 12.710 -33.171 1.00 36.91 1029 ALA A CA 1
ATOM 8273 C C . ALA A 1 1029 ? -31.510 11.439 -32.377 1.00 36.91 1029 ALA A C 1
ATOM 8275 O O . ALA A 1 1029 ? -31.983 11.534 -31.241 1.00 36.91 1029 ALA A O 1
ATOM 8276 N N . ASP A 1 1030 ? -31.214 10.254 -32.920 1.00 35.62 1030 ASP A N 1
ATOM 8277 C CA . ASP A 1 1030 ? -31.400 8.987 -32.207 1.00 35.62 1030 ASP A CA 1
ATOM 8278 C C . ASP A 1 1030 ? -30.363 8.824 -31.079 1.00 35.62 1030 ASP A C 1
ATOM 8280 O O . ASP A 1 1030 ? -30.714 8.405 -29.973 1.00 35.62 1030 ASP A O 1
ATOM 8284 N N . ASN A 1 1031 ? -29.123 9.290 -31.284 1.00 39.94 1031 ASN A N 1
ATOM 8285 C CA . ASN A 1 1031 ? -28.124 9.398 -30.210 1.00 39.94 1031 ASN A CA 1
ATOM 8286 C C . ASN A 1 1031 ? -28.586 10.329 -29.071 1.00 39.94 1031 ASN A C 1
ATOM 8288 O O . ASN A 1 1031 ? -28.426 9.987 -27.897 1.00 39.94 1031 ASN A O 1
ATOM 8292 N N . GLN A 1 1032 ? -29.201 11.478 -29.380 1.00 35.22 1032 GLN A N 1
ATOM 8293 C CA . GLN A 1 1032 ? -29.770 12.368 -28.355 1.00 35.22 1032 GLN A CA 1
ATOM 8294 C C . GLN A 1 1032 ? -30.969 11.744 -27.623 1.00 35.22 1032 GLN A C 1
ATOM 8296 O O . GLN A 1 1032 ? -31.127 11.953 -26.419 1.00 35.22 1032 GLN A O 1
ATOM 8301 N N . ARG A 1 1033 ? -31.786 10.931 -28.303 1.00 30.05 1033 ARG A N 1
ATOM 8302 C CA . ARG A 1 1033 ? -32.885 10.181 -27.673 1.00 30.05 1033 ARG A CA 1
ATOM 8303 C C . ARG A 1 1033 ? -32.385 9.120 -26.694 1.00 30.05 1033 ARG A C 1
ATOM 8305 O O . ARG A 1 1033 ? -32.914 9.026 -25.588 1.00 30.05 1033 ARG A O 1
ATOM 8312 N N . ILE A 1 1034 ? -31.337 8.383 -27.061 1.00 34.72 1034 ILE A N 1
ATOM 8313 C CA . ILE A 1 1034 ? -30.688 7.394 -26.185 1.00 34.72 1034 ILE A CA 1
ATOM 8314 C C . ILE A 1 1034 ? -30.039 8.089 -24.974 1.00 34.72 1034 ILE A C 1
ATOM 8316 O O . ILE A 1 1034 ? -30.184 7.618 -23.848 1.00 34.72 1034 ILE A O 1
ATOM 8320 N N . GLN A 1 1035 ? -29.410 9.257 -25.164 1.00 32.66 1035 GLN A N 1
ATOM 8321 C CA . GLN A 1 1035 ? -28.883 10.079 -24.062 1.00 32.66 1035 GLN A CA 1
ATOM 8322 C C . GLN A 1 1035 ? -29.979 10.548 -23.086 1.00 32.66 1035 GLN A C 1
ATOM 8324 O O . GLN A 1 1035 ? -29.736 10.600 -21.884 1.00 32.66 1035 GLN A O 1
ATOM 8329 N N . GLN A 1 1036 ? -31.190 10.859 -23.565 1.00 28.94 1036 GLN A N 1
ATOM 8330 C CA . GLN A 1 1036 ? -32.306 11.285 -22.705 1.00 28.94 1036 GLN A CA 1
ATOM 8331 C C . GLN A 1 1036 ? -33.014 10.134 -21.972 1.00 28.94 1036 GLN A C 1
ATOM 8333 O O . GLN A 1 1036 ? -33.644 10.380 -20.943 1.00 28.94 1036 GLN A O 1
ATOM 8338 N N . GLN A 1 1037 ? -32.913 8.894 -22.465 1.00 25.91 1037 GLN A N 1
ATOM 8339 C CA . GLN A 1 1037 ? -33.469 7.710 -21.793 1.00 25.91 1037 GLN A CA 1
ATOM 8340 C C . GLN A 1 1037 ? -32.535 7.110 -20.730 1.00 25.91 1037 GLN A C 1
ATOM 8342 O O . GLN A 1 1037 ? -32.998 6.352 -19.882 1.00 25.91 1037 GLN A O 1
ATOM 8347 N N . LEU A 1 1038 ? -31.258 7.503 -20.699 1.00 27.66 1038 LEU A N 1
ATOM 8348 C CA . LEU A 1 1038 ? -30.302 7.161 -19.638 1.00 27.66 1038 LEU A CA 1
ATOM 8349 C C . LEU A 1 1038 ? -30.453 8.069 -18.399 1.00 27.66 1038 LEU A C 1
ATOM 8351 O O . LEU A 1 1038 ? -29.477 8.636 -17.905 1.00 27.66 1038 LEU A O 1
ATOM 8355 N N . GLN A 1 1039 ? -31.676 8.208 -17.873 1.00 22.92 1039 GLN A N 1
ATOM 8356 C CA . GLN A 1 1039 ? -31.837 8.683 -16.494 1.00 22.92 1039 GLN A CA 1
ATOM 8357 C C . GLN A 1 1039 ? -31.523 7.530 -15.529 1.00 22.92 1039 GLN A C 1
ATOM 8359 O O . GLN A 1 1039 ? -31.963 6.409 -15.780 1.00 22.92 1039 GLN A O 1
ATOM 8364 N N . PRO A 1 1040 ? -30.766 7.769 -14.442 1.00 26.12 1040 PRO A N 1
ATOM 8365 C CA . PRO A 1 1040 ? -30.360 6.702 -13.537 1.00 26.12 1040 PRO A CA 1
ATOM 8366 C C . PRO A 1 1040 ? -31.576 6.114 -12.817 1.00 26.12 1040 PRO A C 1
ATOM 8368 O O . PRO A 1 1040 ? -32.332 6.833 -12.158 1.00 26.12 1040 PRO A O 1
ATOM 8371 N N . GLU A 1 1041 ? -31.738 4.794 -12.910 1.00 24.77 1041 GLU A N 1
ATOM 8372 C CA . GLU A 1 1041 ? -32.714 4.068 -12.103 1.00 24.77 1041 GLU A CA 1
ATOM 8373 C C . GLU A 1 1041 ? -32.406 4.237 -10.603 1.00 24.77 1041 GLU A C 1
ATOM 8375 O O . GLU A 1 1041 ? -31.257 4.409 -10.177 1.00 24.77 1041 GLU A O 1
ATOM 8380 N N . GLN A 1 1042 ? -33.452 4.199 -9.776 1.00 23.33 1042 GLN A N 1
ATOM 8381 C CA . GLN A 1 1042 ? -33.337 4.373 -8.328 1.00 23.33 1042 GLN A CA 1
ATOM 8382 C C . GLN A 1 1042 ? -32.541 3.217 -7.697 1.00 23.33 1042 GLN A C 1
ATOM 8384 O O . GLN A 1 1042 ? -33.100 2.169 -7.386 1.00 23.33 1042 GLN A O 1
ATOM 8389 N N . GLY A 1 1043 ? -31.240 3.414 -7.467 1.00 26.70 1043 GLY A N 1
ATOM 8390 C CA . GLY A 1 1043 ? -30.406 2.434 -6.759 1.00 26.70 1043 GLY A CA 1
ATOM 8391 C C . GLY A 1 1043 ? -28.908 2.438 -7.075 1.00 26.70 1043 GLY A C 1
ATOM 8392 O O . GLY A 1 1043 ? -28.164 1.732 -6.396 1.00 26.70 1043 GLY A O 1
ATOM 8393 N N . GLU A 1 1044 ? -28.441 3.208 -8.064 1.00 35.53 1044 GLU A N 1
ATOM 8394 C CA . GLU A 1 1044 ? -27.013 3.243 -8.410 1.00 35.53 1044 GLU A CA 1
ATOM 8395 C C . GLU A 1 1044 ? -26.104 3.743 -7.267 1.00 35.53 1044 GLU A C 1
ATOM 8397 O O . GLU A 1 1044 ? -26.533 4.450 -6.351 1.00 35.53 1044 GLU A O 1
ATOM 8402 N N . TRP A 1 1045 ? -24.811 3.412 -7.354 1.00 38.56 1045 TRP A N 1
ATOM 8403 C CA . TRP A 1 1045 ? -23.773 3.817 -6.400 1.00 38.56 1045 TRP A CA 1
ATOM 8404 C C . TRP A 1 1045 ? -22.688 4.677 -7.068 1.00 38.56 1045 TRP A C 1
ATOM 8406 O O . TRP A 1 1045 ? -22.338 4.475 -8.233 1.00 38.56 1045 TRP A O 1
ATOM 8416 N N . VAL A 1 1046 ? -22.100 5.595 -6.299 1.00 30.92 1046 VAL A N 1
ATOM 8417 C CA . VAL A 1 1046 ? -21.055 6.545 -6.716 1.00 30.92 1046 VAL A CA 1
ATOM 8418 C C . VAL A 1 1046 ? -19.830 6.499 -5.802 1.00 30.92 1046 VAL A C 1
ATOM 8420 O O . VAL A 1 1046 ? -19.902 6.182 -4.616 1.00 30.92 1046 VAL A O 1
ATOM 8423 N N . SER A 1 1047 ? -18.674 6.861 -6.350 1.00 31.53 1047 SER A N 1
ATOM 8424 C CA . SER A 1 1047 ? -17.441 7.095 -5.601 1.00 31.53 1047 SER A CA 1
ATOM 8425 C C . SER A 1 1047 ? -17.309 8.583 -5.272 1.00 31.53 1047 SER A C 1
ATOM 8427 O O . SER A 1 1047 ? -17.091 9.402 -6.160 1.00 31.53 1047 SER A O 1
ATOM 8429 N N . LEU A 1 1048 ? -17.319 8.936 -3.988 1.00 27.83 1048 LEU A N 1
ATOM 8430 C CA . LEU A 1 1048 ? -16.815 10.232 -3.541 1.00 27.83 1048 LEU A CA 1
ATOM 8431 C C . LEU A 1 1048 ? -15.301 10.184 -3.332 1.00 27.83 1048 LEU A C 1
ATOM 8433 O O . LEU A 1 1048 ? -14.769 9.286 -2.672 1.00 27.83 1048 LEU A O 1
ATOM 8437 N N . SER A 1 1049 ? -14.603 11.193 -3.843 1.00 32.81 1049 SER A N 1
ATOM 8438 C CA . SER A 1 1049 ? -13.187 11.432 -3.571 1.00 32.81 1049 SER A CA 1
ATOM 8439 C C . SER A 1 1049 ? -12.943 12.858 -3.097 1.00 32.81 1049 SER A C 1
ATOM 8441 O O . SER A 1 1049 ? -13.680 13.780 -3.415 1.00 32.81 1049 SER A O 1
ATOM 8443 N N . MET A 1 1050 ? -11.895 13.060 -2.303 1.00 28.14 1050 MET A N 1
ATOM 8444 C CA . MET A 1 1050 ? -11.444 14.411 -1.974 1.00 28.14 1050 MET A CA 1
ATOM 8445 C C . MET A 1 1050 ? -10.405 14.868 -2.989 1.00 28.14 1050 MET A C 1
ATOM 8447 O O . MET A 1 1050 ? -9.337 14.251 -3.073 1.00 28.14 1050 MET A O 1
ATOM 8451 N N . LEU A 1 1051 ? -10.661 15.989 -3.665 1.00 27.08 1051 LEU A N 1
ATOM 8452 C CA . LEU A 1 1051 ? -9.591 16.741 -4.302 1.00 27.08 1051 LEU A CA 1
ATOM 8453 C C . LEU A 1 1051 ? -8.814 17.527 -3.246 1.00 27.08 1051 LEU A C 1
ATOM 8455 O O . LEU A 1 1051 ? -9.304 17.935 -2.191 1.00 27.08 1051 LEU A O 1
ATOM 8459 N N . ARG A 1 1052 ? -7.522 17.645 -3.519 1.00 28.91 1052 ARG A N 1
ATOM 8460 C CA . ARG A 1 1052 ? -6.496 18.095 -2.588 1.00 28.91 1052 ARG A CA 1
ATOM 8461 C C . ARG A 1 1052 ? -6.720 19.540 -2.125 1.00 28.91 1052 ARG A C 1
ATOM 8463 O O . ARG A 1 1052 ? -7.139 20.388 -2.903 1.00 28.91 1052 ARG A O 1
ATOM 8470 N N . LEU A 1 1053 ? -6.239 19.847 -0.915 1.00 26.45 1053 LEU A N 1
ATOM 8471 C CA . LEU A 1 1053 ? -5.852 21.206 -0.515 1.00 26.45 1053 LEU A CA 1
ATOM 8472 C C . LEU A 1 1053 ? -4.840 21.792 -1.519 1.00 26.45 1053 LEU A C 1
ATOM 8474 O O . LEU A 1 1053 ? -3.630 21.595 -1.370 1.00 26.45 1053 LEU A O 1
ATOM 8478 N N . ASN A 1 1054 ? -5.332 22.518 -2.517 1.00 24.64 1054 ASN A N 1
ATOM 8479 C CA . ASN A 1 1054 ? -4.535 23.341 -3.415 1.00 24.64 1054 ASN A CA 1
ATOM 8480 C C . ASN A 1 1054 ? -4.898 24.816 -3.184 1.00 24.64 1054 ASN A C 1
ATOM 8482 O O . ASN A 1 1054 ? -5.885 25.312 -3.714 1.00 24.64 1054 ASN A O 1
ATOM 8486 N N . GLU A 1 1055 ? -4.014 25.548 -2.510 1.00 25.20 1055 GLU A N 1
ATOM 8487 C CA . GLU A 1 1055 ? -3.551 26.777 -3.156 1.00 25.20 1055 GLU A CA 1
ATOM 8488 C C . GLU A 1 1055 ? -2.656 26.343 -4.333 1.00 25.20 1055 GLU A C 1
ATOM 8490 O O . GLU A 1 1055 ? -1.837 25.425 -4.152 1.00 25.20 1055 GLU A O 1
ATOM 8495 N N . PRO A 1 1056 ? -2.756 26.955 -5.524 1.00 23.53 1056 PRO A N 1
ATOM 8496 C CA . PRO A 1 1056 ? -1.850 26.639 -6.621 1.00 23.53 1056 PRO A CA 1
ATOM 8497 C C . PRO A 1 1056 ? -0.388 26.892 -6.205 1.00 23.53 1056 PRO A C 1
ATOM 8499 O O . PRO A 1 1056 ? 0.003 28.014 -5.893 1.00 23.53 1056 PRO A O 1
ATOM 8502 N N . GLY A 1 1057 ? 0.433 25.831 -6.193 1.00 25.28 1057 GLY A N 1
ATOM 8503 C CA . GLY A 1 1057 ? 1.896 25.922 -6.057 1.00 25.28 1057 GLY A CA 1
ATOM 8504 C C . GLY A 1 1057 ? 2.559 25.333 -4.796 1.00 25.28 1057 GLY A C 1
ATOM 8505 O O . GLY A 1 1057 ? 3.788 25.367 -4.715 1.00 25.28 1057 GLY A O 1
ATOM 8506 N N . LYS A 1 1058 ? 1.835 24.761 -3.816 1.00 26.70 1058 LYS A N 1
ATOM 8507 C CA . LYS A 1 1058 ? 2.445 24.266 -2.550 1.00 26.70 1058 LYS A CA 1
ATOM 8508 C C . LYS A 1 1058 ? 2.408 22.738 -2.360 1.00 26.70 1058 LYS A C 1
ATOM 8510 O O . LYS A 1 1058 ? 1.468 22.044 -2.732 1.00 26.70 1058 LYS A O 1
ATOM 8515 N N . LYS A 1 1059 ? 3.452 22.183 -1.720 1.00 29.08 1059 LYS A N 1
ATOM 8516 C CA . LYS A 1 1059 ? 3.537 20.752 -1.350 1.00 29.08 1059 LYS A CA 1
ATOM 8517 C C . LYS A 1 1059 ? 2.754 20.440 -0.070 1.00 29.08 1059 LYS A C 1
ATOM 8519 O O . LYS A 1 1059 ? 3.186 20.821 1.016 1.00 29.08 1059 LYS A O 1
ATOM 8524 N N . THR A 1 1060 ? 1.737 19.587 -0.153 1.00 31.61 1060 THR A N 1
ATOM 8525 C CA . THR A 1 1060 ? 0.886 19.211 0.994 1.00 31.61 1060 THR A CA 1
ATOM 8526 C C . THR A 1 1060 ? 1.554 18.398 2.109 1.00 31.61 1060 THR A C 1
ATOM 8528 O O . THR A 1 1060 ? 1.028 18.368 3.218 1.00 31.61 1060 THR A O 1
ATOM 8531 N N . LYS A 1 1061 ? 2.746 17.807 1.909 1.00 29.98 1061 LYS A N 1
ATOM 8532 C CA . LYS A 1 1061 ? 3.412 16.947 2.924 1.00 29.98 1061 LYS A CA 1
ATOM 8533 C C . LYS A 1 1061 ? 3.739 17.615 4.271 1.00 29.98 1061 LYS A C 1
ATOM 8535 O O . LYS A 1 1061 ? 4.161 16.904 5.177 1.00 29.98 1061 LYS A O 1
ATOM 8540 N N . LYS A 1 1062 ? 3.583 18.934 4.409 1.00 31.84 1062 LYS A N 1
ATOM 8541 C CA . LYS A 1 1062 ? 3.781 19.671 5.670 1.00 31.84 1062 LYS A CA 1
ATOM 8542 C C . LYS A 1 1062 ? 2.504 20.348 6.207 1.00 31.84 1062 LYS A C 1
ATOM 8544 O O . LYS A 1 1062 ? 2.516 20.870 7.313 1.00 31.84 1062 LYS A O 1
ATOM 8549 N N . SER A 1 1063 ? 1.414 20.304 5.437 1.00 35.00 1063 SER A N 1
ATOM 8550 C CA . SER A 1 1063 ? 0.229 21.166 5.556 1.00 35.00 1063 SER A CA 1
ATOM 8551 C C . SER A 1 1063 ? -0.464 21.155 6.925 1.00 35.00 1063 SER A C 1
ATOM 8553 O O . SER A 1 1063 ? -0.850 22.214 7.397 1.00 35.00 1063 SER A O 1
ATOM 8555 N N . ILE A 1 1064 ? -0.641 19.998 7.567 1.00 33.94 1064 ILE A N 1
ATOM 8556 C CA . ILE A 1 1064 ? -1.590 19.879 8.691 1.00 33.94 1064 ILE A CA 1
ATOM 8557 C C . ILE A 1 1064 ? -1.085 20.589 9.955 1.00 33.94 1064 ILE A C 1
ATOM 8559 O O . ILE A 1 1064 ? -1.748 21.492 10.454 1.00 33.94 1064 ILE A O 1
ATOM 8563 N N . LEU A 1 1065 ? 0.119 20.243 10.430 1.00 32.94 1065 LEU A N 1
ATOM 8564 C CA . LEU A 1 1065 ? 0.731 20.934 11.574 1.00 32.94 1065 LEU A CA 1
ATOM 8565 C C . LEU A 1 1065 ? 1.043 22.400 11.233 1.00 32.94 1065 LEU A C 1
ATOM 8567 O O . LEU A 1 1065 ? 0.997 23.261 12.102 1.00 32.94 1065 LEU A O 1
ATOM 8571 N N . TRP A 1 1066 ? 1.343 22.683 9.961 1.00 35.38 1066 TRP A N 1
ATOM 8572 C CA . TRP A 1 1066 ? 1.594 24.040 9.495 1.00 35.38 1066 TRP A CA 1
ATOM 8573 C C . TRP A 1 1066 ? 0.360 24.919 9.577 1.00 35.38 1066 TRP A C 1
ATOM 8575 O O . TRP A 1 1066 ? 0.412 25.890 10.306 1.00 35.38 1066 TRP A O 1
ATOM 8585 N N . HIS A 1 1067 ? -0.741 24.618 8.886 1.00 37.62 1067 HIS A N 1
ATOM 8586 C CA . HIS A 1 1067 ? -1.870 25.550 8.787 1.00 37.62 1067 HIS A CA 1
ATOM 8587 C C . HIS A 1 1067 ? -2.488 25.896 10.151 1.00 37.62 1067 HIS A C 1
ATOM 8589 O O . HIS A 1 1067 ? -2.859 27.049 10.347 1.00 37.62 1067 HIS A O 1
ATOM 8595 N N . CYS A 1 1068 ? -2.511 24.965 11.113 1.00 32.50 1068 CYS A N 1
ATOM 8596 C CA . CYS A 1 1068 ? -2.930 25.269 12.487 1.00 32.50 1068 CYS A CA 1
ATOM 8597 C C . CYS A 1 1068 ? -1.974 26.246 13.203 1.00 32.50 1068 CYS A C 1
ATOM 8599 O O . CYS A 1 1068 ? -2.437 27.111 13.934 1.00 32.50 1068 CYS A O 1
ATOM 8601 N N . ILE A 1 1069 ? -0.658 26.166 12.965 1.00 33.28 1069 ILE A N 1
ATOM 8602 C CA . ILE A 1 1069 ? 0.336 27.110 13.517 1.00 33.28 1069 ILE A CA 1
ATOM 8603 C C . ILE A 1 1069 ? 0.411 28.413 12.690 1.00 33.28 1069 ILE A C 1
ATOM 8605 O O . ILE A 1 1069 ? 0.763 29.465 13.221 1.00 33.28 1069 ILE A O 1
ATOM 8609 N N . TYR A 1 1070 ? 0.105 28.361 11.388 1.00 35.41 1070 TYR A N 1
ATOM 8610 C CA . TYR A 1 1070 ? 0.435 29.418 10.427 1.00 35.41 1070 TYR A CA 1
ATOM 8611 C C . TYR A 1 1070 ? -0.666 30.432 10.152 1.00 35.41 1070 TYR A C 1
ATOM 8613 O O . TYR A 1 1070 ? -0.371 31.544 9.719 1.00 35.41 1070 TYR A O 1
ATOM 8621 N N . ALA A 1 1071 ? -1.926 30.092 10.415 1.00 32.69 1071 ALA A N 1
ATOM 8622 C CA . ALA A 1 1071 ? -3.062 30.920 10.019 1.00 32.69 1071 ALA A CA 1
ATOM 8623 C C . ALA A 1 1071 ? -3.222 32.249 10.795 1.00 32.69 1071 ALA A C 1
ATOM 8625 O O . ALA A 1 1071 ? -4.300 32.827 10.767 1.00 32.69 1071 ALA A O 1
ATOM 8626 N N . ASN A 1 1072 ? -2.181 32.741 11.480 1.00 36.69 1072 ASN A N 1
ATOM 8627 C CA . ASN A 1 1072 ? -2.195 33.977 12.271 1.00 36.69 1072 ASN A CA 1
ATOM 8628 C C . ASN A 1 1072 ? -0.929 34.864 12.119 1.00 36.69 1072 ASN A C 1
ATOM 8630 O O . ASN A 1 1072 ? -0.741 35.778 12.920 1.00 36.69 1072 ASN A O 1
ATOM 8634 N N . ARG A 1 1073 ? -0.058 34.661 11.108 1.00 29.31 1073 ARG A N 1
ATOM 8635 C CA . ARG A 1 1073 ? 1.032 35.617 10.771 1.00 29.31 1073 ARG A CA 1
ATOM 8636 C C . ARG A 1 1073 ? 1.150 35.879 9.263 1.00 29.31 1073 ARG A C 1
ATOM 8638 O O . ARG A 1 1073 ? 0.884 35.003 8.448 1.00 29.31 1073 ARG A O 1
ATOM 8645 N N . LYS A 1 1074 ? 1.497 37.122 8.907 1.00 36.25 1074 LYS A N 1
ATOM 8646 C CA . LYS A 1 1074 ? 1.285 37.724 7.574 1.00 36.25 1074 LYS A CA 1
ATOM 8647 C C . LYS A 1 1074 ? 2.569 37.841 6.734 1.00 36.25 1074 LYS A C 1
ATOM 8649 O O . LYS A 1 1074 ? 3.649 37.955 7.312 1.00 36.25 1074 LYS A O 1
ATOM 8654 N N . PRO A 1 1075 ? 2.467 37.857 5.390 1.00 27.66 1075 PRO A N 1
ATOM 8655 C CA . PRO A 1 1075 ? 3.570 38.204 4.493 1.00 27.66 1075 PRO A CA 1
ATOM 8656 C C . PRO A 1 1075 ? 3.777 39.726 4.382 1.00 27.66 1075 PRO A C 1
ATOM 8658 O O . PRO A 1 1075 ? 2.835 40.505 4.518 1.00 27.66 1075 PRO A O 1
ATOM 8661 N N . PHE A 1 1076 ? 5.012 40.144 4.091 1.00 24.30 1076 PHE A N 1
ATOM 8662 C CA . PHE A 1 1076 ? 5.354 41.543 3.807 1.00 24.30 1076 PHE A CA 1
ATOM 8663 C C . PHE A 1 1076 ? 4.783 42.015 2.460 1.00 24.30 1076 PHE A C 1
ATOM 8665 O O . PHE A 1 1076 ? 4.840 41.294 1.466 1.00 24.30 1076 PHE A O 1
ATOM 8672 N N . SER A 1 1077 ? 4.327 43.268 2.426 1.00 23.88 1077 SER A N 1
ATOM 8673 C CA . SER A 1 1077 ? 3.996 44.017 1.210 1.00 23.88 1077 SER A CA 1
ATOM 8674 C C . SER A 1 1077 ? 5.060 45.089 0.979 1.00 23.88 1077 SER A C 1
ATOM 8676 O O . SER A 1 1077 ? 5.113 46.061 1.729 1.00 23.88 1077 SER A O 1
ATOM 8678 N N . THR A 1 1078 ? 5.868 44.960 -0.072 1.00 24.27 1078 THR A N 1
ATOM 8679 C CA . THR A 1 1078 ? 6.721 46.057 -0.551 1.00 24.27 1078 THR A CA 1
ATOM 8680 C C . THR A 1 1078 ? 5.888 47.025 -1.390 1.00 24.27 1078 THR A C 1
ATOM 8682 O O . THR A 1 1078 ? 5.772 46.848 -2.604 1.00 24.27 1078 THR A O 1
ATOM 8685 N N . LYS A 1 1079 ? 5.324 48.059 -0.756 1.00 23.67 1079 LYS A N 1
ATOM 8686 C CA . LYS A 1 1079 ? 5.093 49.321 -1.468 1.00 23.67 1079 LYS A CA 1
ATOM 8687 C C . LYS A 1 1079 ? 6.411 50.087 -1.475 1.00 23.67 1079 LYS A C 1
ATOM 8689 O O . LYS A 1 1079 ? 7.101 50.128 -0.461 1.00 23.67 1079 LYS A O 1
ATOM 8694 N N . TRP A 1 1080 ? 6.767 50.599 -2.643 1.00 25.34 1080 TRP A N 1
ATOM 8695 C CA . TRP A 1 1080 ? 7.889 51.507 -2.814 1.00 25.34 1080 TRP A CA 1
ATOM 8696 C C . TRP A 1 1080 ? 7.435 52.894 -2.367 1.00 25.34 1080 TRP A C 1
ATOM 8698 O O . TRP A 1 1080 ? 6.391 53.347 -2.835 1.00 25.34 1080 TRP A O 1
ATOM 8708 N N . ASP A 1 1081 ? 8.210 53.538 -1.499 1.00 24.91 1081 ASP A N 1
ATOM 8709 C CA . ASP A 1 1081 ? 8.177 54.992 -1.367 1.00 24.91 1081 ASP A CA 1
ATOM 8710 C C . ASP A 1 1081 ? 9.226 55.562 -2.328 1.00 24.91 1081 ASP A C 1
ATOM 8712 O O . ASP A 1 1081 ? 10.404 55.192 -2.295 1.00 24.91 1081 ASP A O 1
ATOM 8716 N N . GLU A 1 1082 ? 8.768 56.424 -3.229 1.00 28.56 1082 GLU A N 1
ATOM 8717 C CA . GLU A 1 1082 ? 9.603 57.210 -4.128 1.00 28.56 1082 GLU A CA 1
ATOM 8718 C C . GLU A 1 1082 ? 10.134 58.422 -3.349 1.00 28.56 1082 GLU A C 1
ATOM 8720 O O . GLU A 1 1082 ? 9.385 59.371 -3.173 1.00 28.56 1082 GLU A O 1
ATOM 8725 N N . ASP A 1 1083 ? 11.376 58.369 -2.841 1.00 29.69 1083 ASP A N 1
ATOM 8726 C CA . ASP A 1 1083 ? 12.237 59.550 -2.585 1.00 29.69 1083 ASP A CA 1
ATOM 8727 C C . ASP A 1 1083 ? 13.579 59.165 -1.922 1.00 29.69 1083 ASP A C 1
ATOM 8729 O O . ASP A 1 1083 ? 13.777 59.318 -0.718 1.00 29.69 1083 ASP A O 1
ATOM 8733 N N . LEU A 1 1084 ? 14.556 58.692 -2.710 1.00 27.62 1084 LEU A N 1
ATOM 8734 C CA . LEU A 1 1084 ? 15.975 58.686 -2.312 1.00 27.62 1084 LEU A CA 1
ATOM 8735 C C . LEU A 1 1084 ? 16.879 58.984 -3.520 1.00 27.62 1084 LEU A C 1
ATOM 8737 O O . LEU A 1 1084 ? 17.195 58.105 -4.322 1.00 27.62 1084 LEU A O 1
ATOM 8741 N N . SER A 1 1085 ? 17.300 60.247 -3.632 1.00 27.27 1085 SER A N 1
ATOM 8742 C CA . SER A 1 1085 ? 18.277 60.718 -4.624 1.00 27.27 1085 SER A CA 1
ATOM 8743 C C . SER A 1 1085 ? 19.714 60.266 -4.272 1.00 27.27 1085 SER A C 1
ATOM 8745 O O . SER A 1 1085 ? 20.025 60.176 -3.081 1.00 27.27 1085 SER A O 1
ATOM 8747 N N . PRO A 1 1086 ? 20.618 60.003 -5.243 1.00 28.75 1086 PRO A N 1
ATOM 8748 C CA . PRO A 1 1086 ? 21.936 59.411 -4.965 1.00 28.75 1086 PRO A CA 1
ATOM 8749 C C . PRO A 1 1086 ? 22.986 60.342 -4.327 1.00 28.75 1086 PRO A C 1
ATOM 8751 O O . PRO A 1 1086 ? 24.024 59.859 -3.874 1.00 28.75 1086 PRO A O 1
ATOM 8754 N N . ASP A 1 1087 ? 22.761 61.658 -4.304 1.00 31.97 1087 ASP A N 1
ATOM 8755 C CA . ASP A 1 1087 ? 23.834 62.651 -4.132 1.00 31.97 1087 ASP A CA 1
ATOM 8756 C C . ASP A 1 1087 ? 23.991 63.195 -2.695 1.00 31.97 1087 ASP A C 1
ATOM 8758 O O . ASP A 1 1087 ? 23.854 64.394 -2.444 1.00 31.97 1087 ASP A O 1
ATOM 8762 N N . ASN A 1 1088 ? 24.342 62.332 -1.731 1.00 35.53 1088 ASN A N 1
ATOM 8763 C CA . ASN A 1 1088 ? 24.878 62.786 -0.436 1.00 35.53 1088 ASN A CA 1
ATOM 8764 C C . ASN A 1 1088 ? 26.185 62.054 -0.053 1.00 35.53 1088 ASN A C 1
ATOM 8766 O O . ASN A 1 1088 ? 26.139 60.961 0.518 1.00 35.53 1088 ASN A O 1
ATOM 8770 N N . PRO A 1 1089 ? 27.365 62.654 -0.312 1.00 35.41 1089 PRO A N 1
ATOM 8771 C CA . PRO A 1 1089 ? 28.662 62.016 -0.073 1.00 35.41 1089 PRO A CA 1
ATOM 8772 C C . PRO A 1 1089 ? 29.085 61.921 1.408 1.00 35.41 1089 PRO A C 1
ATOM 8774 O O . PRO A 1 1089 ? 30.126 61.331 1.685 1.00 35.41 1089 PRO A O 1
ATOM 8777 N N . ASN A 1 1090 ? 28.304 62.451 2.359 1.00 35.12 1090 ASN A N 1
ATOM 8778 C CA . ASN A 1 1090 ? 28.658 62.497 3.788 1.00 35.12 1090 ASN A CA 1
ATOM 8779 C C . ASN A 1 1090 ? 27.938 61.442 4.660 1.00 35.12 1090 ASN A C 1
ATOM 8781 O O . ASN A 1 1090 ? 27.838 61.611 5.876 1.00 35.12 1090 ASN A O 1
ATOM 8785 N N . HIS A 1 1091 ? 27.423 60.350 4.082 1.00 37.09 1091 HIS A N 1
ATOM 8786 C CA . HIS A 1 1091 ? 26.761 59.303 4.870 1.00 37.09 1091 HIS A CA 1
ATOM 8787 C C . HIS A 1 1091 ? 27.779 58.393 5.607 1.00 37.09 1091 HIS A C 1
ATOM 8789 O O . HIS A 1 1091 ? 28.640 57.793 4.955 1.00 37.09 1091 HIS A O 1
ATOM 8795 N N . PRO A 1 1092 ? 27.680 58.204 6.942 1.00 31.44 1092 PRO A N 1
ATOM 8796 C CA . PRO A 1 1092 ? 28.704 57.536 7.766 1.00 31.44 1092 PRO A CA 1
ATOM 8797 C C . PRO A 1 1092 ? 28.771 55.996 7.627 1.00 31.44 1092 PRO A C 1
ATOM 8799 O O . PRO A 1 1092 ? 29.270 55.305 8.510 1.00 31.44 1092 PRO A O 1
ATOM 8802 N N . SER A 1 1093 ? 28.276 55.421 6.526 1.00 37.47 1093 SER A N 1
ATOM 8803 C CA . SER A 1 1093 ? 28.233 53.965 6.294 1.00 37.47 1093 SER A CA 1
ATOM 8804 C C . SER A 1 1093 ? 29.381 53.407 5.441 1.00 37.47 1093 SER A C 1
ATOM 8806 O O . SER A 1 1093 ? 29.502 52.188 5.321 1.00 37.47 1093 SER A O 1
ATOM 8808 N N . ASN A 1 1094 ? 30.224 54.257 4.843 1.00 36.16 1094 ASN A N 1
ATOM 8809 C CA . ASN A 1 1094 ? 31.314 53.799 3.966 1.00 36.16 1094 ASN A CA 1
ATOM 8810 C C . ASN A 1 1094 ? 32.475 53.127 4.721 1.00 36.16 1094 ASN A C 1
ATOM 8812 O O . ASN A 1 1094 ? 33.153 52.269 4.159 1.00 36.16 1094 ASN A O 1
ATOM 8816 N N . GLU A 1 1095 ? 32.679 53.452 5.999 1.00 33.81 1095 GLU A N 1
ATOM 8817 C CA . GLU A 1 1095 ? 33.737 52.845 6.820 1.00 33.81 1095 GLU A CA 1
ATOM 8818 C C . GLU A 1 1095 ? 33.374 51.406 7.246 1.00 33.81 1095 GLU A C 1
ATOM 8820 O O . GLU A 1 1095 ? 34.214 50.503 7.217 1.00 33.81 1095 GLU A O 1
ATOM 8825 N N . LEU A 1 1096 ? 32.084 51.151 7.515 1.00 34.34 1096 LEU A N 1
ATOM 8826 C CA . LEU A 1 1096 ? 31.568 49.821 7.859 1.00 34.34 1096 LEU A CA 1
ATOM 8827 C C . LEU A 1 1096 ? 31.668 48.830 6.684 1.00 34.34 1096 LEU A C 1
ATOM 8829 O O . LEU A 1 1096 ? 32.020 47.668 6.879 1.00 34.34 1096 LEU A O 1
ATOM 8833 N N . TYR A 1 1097 ? 31.400 49.288 5.455 1.00 36.22 1097 TYR A N 1
ATOM 8834 C CA . TYR A 1 1097 ? 31.480 48.443 4.256 1.00 36.22 1097 TYR A CA 1
ATOM 8835 C C . TYR A 1 1097 ? 32.905 47.950 3.966 1.00 36.22 1097 TYR A C 1
ATOM 8837 O O . TYR A 1 1097 ? 33.079 46.818 3.508 1.00 36.22 1097 TYR A O 1
ATOM 8845 N N . HIS A 1 1098 ? 33.929 48.752 4.275 1.00 37.25 1098 HIS A N 1
ATOM 8846 C CA . HIS A 1 1098 ? 35.323 48.329 4.135 1.00 37.25 1098 HIS A CA 1
ATOM 8847 C C . HIS A 1 1098 ? 35.737 47.303 5.202 1.00 37.25 1098 HIS A C 1
ATOM 8849 O O . HIS A 1 1098 ? 36.346 46.290 4.855 1.00 37.25 1098 HIS A O 1
ATOM 8855 N N . GLN A 1 1099 ? 35.329 47.484 6.464 1.00 34.56 1099 GLN A N 1
ATOM 8856 C CA . GLN A 1 1099 ? 35.601 46.504 7.527 1.00 34.56 1099 GLN A CA 1
ATOM 8857 C C . GLN A 1 1099 ? 34.871 45.167 7.317 1.00 34.56 1099 GLN A C 1
ATOM 8859 O O . GLN A 1 1099 ? 35.401 44.109 7.661 1.00 34.56 1099 GLN A O 1
ATOM 8864 N N . MET A 1 1100 ? 33.668 45.174 6.735 1.00 32.09 1100 MET A N 1
ATOM 8865 C CA . MET A 1 1100 ? 32.966 43.931 6.398 1.00 32.09 1100 MET A CA 1
ATOM 8866 C C . MET A 1 1100 ? 33.681 43.155 5.280 1.00 32.09 1100 MET A C 1
ATOM 8868 O O . MET A 1 1100 ? 33.777 41.934 5.368 1.00 32.09 1100 MET A O 1
ATOM 8872 N N . ALA A 1 1101 ? 34.253 43.840 4.282 1.00 35.34 1101 ALA A N 1
ATOM 8873 C CA . ALA A 1 1101 ? 34.981 43.195 3.187 1.00 35.34 1101 ALA A CA 1
ATOM 8874 C C . 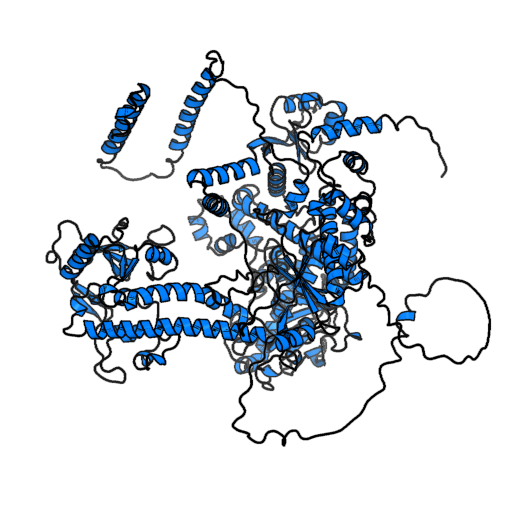ALA A 1 1101 ? 36.307 42.533 3.625 1.00 35.34 1101 ALA A C 1
ATOM 8876 O O . ALA A 1 1101 ? 36.639 41.454 3.134 1.00 35.34 1101 ALA A O 1
ATOM 8877 N N . GLU A 1 1102 ? 37.053 43.131 4.563 1.00 35.94 1102 GLU A N 1
ATOM 8878 C CA . GLU A 1 1102 ? 38.278 42.514 5.107 1.00 35.94 1102 GLU A CA 1
ATOM 8879 C C . GLU A 1 1102 ? 37.983 41.300 6.004 1.00 35.94 1102 GLU A C 1
ATOM 8881 O O . GLU A 1 1102 ? 38.713 40.305 5.974 1.00 35.94 1102 GLU A O 1
ATOM 8886 N N . ASN A 1 1103 ? 36.891 41.343 6.772 1.00 35.84 1103 ASN A N 1
ATOM 8887 C CA . ASN A 1 1103 ? 36.486 40.215 7.612 1.00 35.84 1103 ASN A CA 1
ATOM 8888 C C . ASN A 1 1103 ? 35.958 39.028 6.788 1.00 35.84 1103 ASN A C 1
ATOM 8890 O O . ASN A 1 1103 ? 36.256 37.883 7.129 1.00 35.84 1103 ASN A O 1
ATOM 8894 N N . ASP A 1 1104 ? 35.246 39.276 5.685 1.00 33.94 1104 ASP A N 1
ATOM 8895 C CA . ASP A 1 1104 ? 34.760 38.216 4.787 1.00 33.94 1104 ASP A CA 1
ATOM 8896 C C . ASP A 1 1104 ? 35.924 37.521 4.044 1.00 33.94 1104 ASP A C 1
ATOM 8898 O O . ASP A 1 1104 ? 35.912 36.305 3.849 1.00 33.94 1104 ASP A O 1
ATOM 8902 N N . ALA A 1 1105 ? 36.997 38.260 3.724 1.00 39.12 1105 ALA A N 1
ATOM 8903 C CA . ALA A 1 1105 ? 38.233 37.689 3.181 1.00 39.12 1105 ALA A CA 1
ATOM 8904 C C . ALA A 1 1105 ? 38.943 36.754 4.185 1.00 39.12 1105 ALA A C 1
ATOM 8906 O O . ALA A 1 1105 ? 39.296 35.629 3.827 1.00 39.12 1105 ALA A O 1
ATOM 8907 N N . ARG A 1 1106 ? 39.079 37.171 5.454 1.00 37.91 1106 ARG A N 1
ATOM 8908 C CA . ARG A 1 1106 ? 39.646 36.335 6.534 1.00 37.91 1106 ARG A CA 1
ATOM 8909 C C . ARG A 1 1106 ? 38.810 35.092 6.841 1.00 37.91 1106 ARG A C 1
ATOM 8911 O O . ARG A 1 1106 ? 39.363 34.022 7.080 1.00 37.91 1106 ARG A O 1
ATOM 8918 N N . LEU A 1 1107 ? 37.482 35.210 6.822 1.00 33.38 1107 LEU A N 1
ATOM 8919 C CA . LEU A 1 1107 ? 36.579 34.067 6.998 1.00 33.38 1107 LEU A CA 1
ATOM 8920 C C . LEU A 1 1107 ? 36.728 33.046 5.867 1.00 33.38 1107 LEU A C 1
ATOM 8922 O O . LEU A 1 1107 ? 36.690 31.841 6.117 1.00 33.38 1107 LEU A O 1
ATOM 8926 N N . LYS A 1 1108 ? 36.948 33.509 4.635 1.00 33.59 1108 LYS A N 1
ATOM 8927 C CA . LYS A 1 1108 ? 37.165 32.630 3.486 1.00 33.59 1108 LYS A CA 1
ATOM 8928 C C . LYS A 1 1108 ? 38.501 31.882 3.561 1.00 33.59 1108 LYS A C 1
ATOM 8930 O O . LYS A 1 1108 ? 38.527 30.676 3.339 1.00 33.59 1108 LYS A O 1
ATOM 8935 N N . GLU A 1 1109 ? 39.568 32.568 3.971 1.00 35.19 1109 GLU A N 1
ATOM 8936 C CA . GLU A 1 1109 ? 40.889 31.973 4.226 1.00 35.19 1109 GLU A CA 1
ATOM 8937 C C . GLU A 1 1109 ? 40.850 30.919 5.354 1.00 35.19 1109 GLU A C 1
ATOM 8939 O O . GLU A 1 1109 ? 41.546 29.908 5.287 1.00 35.19 1109 GLU A O 1
ATOM 8944 N N . TYR A 1 1110 ? 39.980 31.086 6.357 1.00 33.19 1110 TYR A N 1
ATOM 8945 C CA . TYR A 1 1110 ? 39.772 30.085 7.412 1.00 33.19 1110 TYR A CA 1
ATOM 8946 C C . TYR A 1 1110 ? 39.070 28.812 6.894 1.00 33.19 1110 TYR A C 1
ATOM 8948 O O . TYR A 1 1110 ? 39.520 27.698 7.161 1.00 33.19 1110 TYR A O 1
ATOM 8956 N N . TYR A 1 1111 ? 38.001 28.958 6.099 1.00 32.59 1111 TYR A N 1
ATOM 8957 C CA . TYR A 1 1111 ? 37.243 27.814 5.568 1.00 32.59 1111 TYR A CA 1
ATOM 8958 C C . TYR A 1 1111 ? 37.949 27.048 4.438 1.00 32.59 1111 TYR A C 1
ATOM 8960 O O . TYR A 1 1111 ? 37.690 25.855 4.272 1.00 32.59 1111 TYR A O 1
ATOM 8968 N N . GLU A 1 1112 ? 38.821 27.696 3.661 1.00 36.88 1112 GLU A N 1
ATOM 8969 C CA . GLU A 1 1112 ? 39.593 27.020 2.608 1.00 36.88 1112 GLU A CA 1
ATOM 8970 C C . GLU A 1 1112 ? 40.761 26.190 3.185 1.00 36.88 1112 GLU A C 1
ATOM 8972 O O . GLU A 1 1112 ? 41.112 25.163 2.604 1.00 36.88 1112 GLU A O 1
ATOM 8977 N N . ASN A 1 1113 ? 41.285 26.546 4.368 1.00 34.69 1113 ASN A N 1
ATOM 8978 C CA . ASN A 1 1113 ? 42.364 25.803 5.034 1.00 34.69 1113 ASN A CA 1
ATOM 8979 C C . ASN A 1 1113 ? 41.884 24.573 5.841 1.00 34.69 1113 ASN A C 1
ATOM 8981 O O . ASN A 1 1113 ? 42.545 23.537 5.799 1.00 34.69 1113 ASN A O 1
ATOM 8985 N N . GLU A 1 1114 ? 40.722 24.606 6.515 1.00 30.03 1114 GLU A N 1
ATOM 8986 C CA . GLU A 1 1114 ? 40.228 23.423 7.261 1.00 30.03 1114 GLU A CA 1
ATOM 8987 C C . GLU A 1 1114 ? 39.775 22.251 6.362 1.00 30.03 1114 GLU A C 1
ATOM 8989 O O . GLU A 1 1114 ? 39.658 21.119 6.834 1.00 30.03 1114 GLU A O 1
ATOM 8994 N N . TYR A 1 1115 ? 39.526 22.471 5.065 1.00 28.09 1115 TYR A N 1
ATOM 8995 C CA . TYR A 1 1115 ? 39.026 21.413 4.172 1.00 28.09 1115 TYR A CA 1
ATOM 8996 C C . TYR A 1 1115 ? 40.113 20.510 3.561 1.00 28.09 1115 TYR A C 1
ATOM 8998 O O . TYR A 1 1115 ? 39.773 19.568 2.839 1.00 28.09 1115 TYR A O 1
ATOM 9006 N N . PHE A 1 1116 ? 41.397 20.764 3.843 1.00 28.86 1116 PHE A N 1
ATOM 9007 C CA . PHE A 1 1116 ? 42.522 20.003 3.277 1.00 28.86 1116 PHE A CA 1
ATOM 9008 C C . PHE A 1 1116 ? 43.246 19.062 4.255 1.00 28.86 1116 PHE A C 1
ATOM 9010 O O . PHE A 1 1116 ? 44.002 18.197 3.811 1.00 28.86 1116 PHE A O 1
ATOM 9017 N N . ASP A 1 1117 ? 42.961 19.131 5.558 1.00 27.16 1117 ASP A N 1
ATOM 9018 C CA . ASP A 1 1117 ? 43.745 18.435 6.595 1.00 27.16 1117 ASP A CA 1
ATOM 9019 C C . ASP A 1 1117 ? 43.264 16.997 6.910 1.00 27.16 1117 ASP A C 1
ATOM 9021 O O . ASP A 1 1117 ? 43.354 16.489 8.027 1.00 27.16 1117 ASP A O 1
ATOM 9025 N N . ALA A 1 1118 ? 42.721 16.308 5.898 1.00 28.06 1118 ALA A N 1
ATOM 9026 C CA . ALA A 1 1118 ? 42.214 14.937 6.018 1.00 28.06 1118 ALA A CA 1
ATOM 9027 C C . ALA A 1 1118 ? 42.621 14.006 4.858 1.00 28.06 1118 ALA A C 1
ATOM 9029 O O . ALA A 1 1118 ? 41.903 13.042 4.566 1.00 28.06 1118 ALA A O 1
ATOM 9030 N N . GLN A 1 1119 ? 43.763 14.259 4.196 1.00 26.59 1119 GLN A N 1
ATOM 9031 C CA . GLN A 1 1119 ? 44.405 13.252 3.333 1.00 26.59 1119 GLN A CA 1
ATOM 9032 C C . GLN A 1 1119 ? 45.878 13.542 2.962 1.00 26.59 1119 GLN A C 1
ATOM 9034 O O . GLN A 1 1119 ? 46.180 13.884 1.824 1.00 26.59 1119 GLN A O 1
ATOM 9039 N N . SER A 1 1120 ? 46.831 13.285 3.868 1.00 26.94 1120 SER A N 1
ATOM 9040 C CA . SER A 1 1120 ? 48.137 12.731 3.454 1.00 26.94 1120 SER A CA 1
ATOM 9041 C C . SER A 1 1120 ? 48.907 12.063 4.602 1.00 26.94 1120 SER A C 1
ATOM 9043 O O . SER A 1 1120 ? 49.061 12.616 5.683 1.00 26.94 1120 SER A O 1
ATOM 9045 N N . THR A 1 1121 ? 49.409 10.851 4.353 1.00 26.84 1121 THR A N 1
ATOM 9046 C CA . THR A 1 1121 ? 50.617 10.286 4.986 1.00 26.84 1121 THR A CA 1
ATOM 9047 C C . THR A 1 1121 ? 51.087 9.085 4.158 1.00 26.84 1121 THR A C 1
ATOM 9049 O O . THR A 1 1121 ? 50.693 7.949 4.407 1.00 26.84 1121 THR A O 1
ATOM 9052 N N . SER A 1 1122 ? 51.899 9.338 3.125 1.00 25.86 1122 SER A N 1
ATOM 9053 C CA . SER A 1 1122 ? 53.172 8.627 2.857 1.00 25.86 1122 SER A CA 1
ATOM 9054 C C . SER A 1 1122 ? 53.724 8.872 1.438 1.00 25.86 1122 SER A C 1
ATOM 9056 O O . SER A 1 1122 ? 53.000 8.777 0.454 1.00 25.86 1122 SER A O 1
ATOM 9058 N N . ALA A 1 1123 ? 55.044 9.103 1.381 1.00 26.97 1123 ALA A N 1
ATOM 9059 C CA . ALA A 1 1123 ? 55.959 8.889 0.245 1.00 26.97 1123 ALA A CA 1
ATOM 9060 C C . ALA A 1 1123 ? 55.947 9.847 -0.984 1.00 26.97 1123 ALA A C 1
ATOM 9062 O O . ALA A 1 1123 ? 55.428 9.534 -2.049 1.00 26.97 1123 ALA A O 1
ATOM 9063 N N . SER A 1 1124 ? 56.684 10.957 -0.821 1.00 27.77 1124 SER A N 1
ATOM 9064 C CA . SER A 1 1124 ? 57.842 11.390 -1.651 1.00 27.77 1124 SER A CA 1
ATOM 9065 C C . SER A 1 1124 ? 57.753 11.606 -3.184 1.00 27.77 1124 SER A C 1
ATOM 9067 O O . SER A 1 1124 ? 57.750 10.663 -3.967 1.00 27.77 1124 SER A O 1
ATOM 9069 N N . GLU A 1 1125 ? 57.937 12.883 -3.556 1.00 31.80 1125 GLU A N 1
ATOM 9070 C CA . GLU A 1 1125 ? 58.838 13.414 -4.611 1.00 31.80 1125 GLU A CA 1
ATOM 9071 C C . GLU A 1 1125 ? 58.646 13.055 -6.105 1.00 31.80 1125 GLU A C 1
ATOM 9073 O O . GLU A 1 1125 ? 59.188 12.088 -6.633 1.00 31.80 1125 GLU A O 1
ATOM 9078 N N . SER A 1 1126 ? 58.068 13.993 -6.868 1.00 29.78 1126 SER A N 1
ATOM 9079 C CA . SER A 1 1126 ? 58.840 14.895 -7.763 1.00 29.78 1126 SER A CA 1
ATOM 9080 C C . SER A 1 1126 ? 57.914 15.885 -8.501 1.00 29.78 1126 SER A C 1
ATOM 9082 O O . SER A 1 1126 ? 56.715 15.653 -8.646 1.00 29.78 1126 SER A O 1
ATOM 9084 N N . VAL A 1 1127 ? 58.447 17.049 -8.894 1.00 35.38 1127 VAL A N 1
ATOM 9085 C CA . VAL A 1 1127 ? 57.671 18.265 -9.226 1.00 35.38 1127 VAL A CA 1
ATOM 9086 C C . VAL A 1 1127 ? 57.762 18.631 -10.714 1.00 35.38 1127 VAL A C 1
ATOM 9088 O O . VAL A 1 1127 ? 58.840 18.545 -11.295 1.00 35.38 1127 VAL A O 1
ATOM 9091 N N . SER A 1 1128 ? 56.655 19.127 -11.293 1.00 36.66 1128 SER A N 1
ATOM 9092 C CA . SER A 1 1128 ? 56.561 20.351 -12.137 1.00 36.66 1128 SER A CA 1
ATOM 9093 C C . SER A 1 1128 ? 55.508 20.269 -13.260 1.00 36.66 1128 SER A C 1
ATOM 9095 O O . SER A 1 1128 ? 55.553 19.403 -14.129 1.00 36.66 1128 SER A O 1
ATOM 9097 N N . SER A 1 1129 ? 54.539 21.197 -13.233 1.00 38.47 1129 SER A N 1
ATOM 9098 C CA . SER A 1 1129 ? 53.790 21.750 -14.395 1.00 38.47 1129 SER A CA 1
ATOM 9099 C C . SER A 1 1129 ? 52.560 22.570 -13.966 1.00 38.47 1129 SER A C 1
ATOM 9101 O O . SER A 1 1129 ? 52.193 23.513 -14.662 1.00 38.47 1129 SER A O 1
ATOM 9103 N N . GLY A 1 1130 ? 51.952 22.267 -12.811 1.00 35.72 1130 GLY A N 1
ATOM 9104 C CA . GLY A 1 1130 ? 50.751 22.963 -12.314 1.00 35.72 1130 GLY A CA 1
ATOM 9105 C C . GLY A 1 1130 ? 50.986 24.419 -11.890 1.00 35.72 1130 GLY A C 1
ATOM 9106 O O . GLY A 1 1130 ? 50.246 25.314 -12.301 1.00 35.72 1130 GLY A O 1
ATOM 9107 N N . ASP A 1 1131 ? 52.050 24.681 -11.127 1.00 37.00 1131 ASP A N 1
ATOM 9108 C CA . ASP A 1 1131 ? 52.258 25.987 -10.479 1.00 37.00 1131 ASP A CA 1
ATOM 9109 C C . ASP A 1 1131 ? 52.512 27.135 -11.464 1.00 37.00 1131 ASP A C 1
ATOM 9111 O O . ASP A 1 1131 ? 52.182 28.286 -11.178 1.00 37.00 1131 ASP A O 1
ATOM 9115 N N . ALA A 1 1132 ? 53.045 26.844 -12.654 1.00 38.38 1132 ALA A N 1
ATOM 9116 C CA . ALA A 1 1132 ? 53.221 27.845 -13.705 1.00 38.38 1132 ALA A CA 1
ATOM 9117 C C . ALA A 1 1132 ? 51.871 28.357 -14.243 1.00 38.38 1132 ALA A C 1
ATOM 9119 O O . ALA A 1 1132 ? 51.722 29.550 -14.516 1.00 38.38 1132 ALA A O 1
ATOM 9120 N N . LEU A 1 1133 ? 50.869 27.475 -14.348 1.00 38.59 1133 LEU A N 1
ATOM 9121 C CA . LEU A 1 1133 ? 49.535 27.828 -14.829 1.00 38.59 1133 LEU A CA 1
ATOM 9122 C C . LEU A 1 1133 ? 48.755 28.609 -13.762 1.00 38.59 1133 LEU A C 1
ATOM 9124 O O . LEU A 1 1133 ? 48.182 29.656 -14.066 1.00 38.59 1133 LEU A O 1
ATOM 9128 N N . CYS A 1 1134 ? 48.794 28.160 -12.505 1.00 37.75 1134 CYS A N 1
ATOM 9129 C CA . CYS A 1 1134 ? 48.141 28.849 -11.390 1.00 37.75 1134 CYS A CA 1
ATOM 9130 C C . CYS A 1 1134 ? 48.726 30.253 -11.155 1.00 37.75 1134 CYS A C 1
ATOM 9132 O O . CYS A 1 1134 ? 47.967 31.220 -11.065 1.00 37.75 1134 CYS A O 1
ATOM 9134 N N . ASN A 1 1135 ? 50.056 30.403 -11.162 1.00 42.59 1135 ASN A N 1
ATOM 9135 C CA . ASN A 1 1135 ? 50.698 31.716 -11.037 1.00 42.59 1135 ASN A CA 1
ATOM 9136 C C . ASN A 1 1135 ? 50.451 32.615 -12.263 1.00 42.59 1135 ASN A C 1
ATOM 9138 O O . ASN A 1 1135 ? 50.273 33.826 -12.112 1.00 42.59 1135 ASN A O 1
ATOM 9142 N N . GLY A 1 1136 ? 50.373 32.045 -13.472 1.00 47.03 1136 GLY A N 1
ATOM 9143 C CA . GLY A 1 1136 ? 49.993 32.779 -14.683 1.00 47.03 1136 GLY A CA 1
ATOM 9144 C C . GLY A 1 1136 ? 48.571 33.347 -14.612 1.00 47.03 1136 GLY A C 1
ATOM 9145 O O . GLY A 1 1136 ? 48.361 34.529 -14.893 1.00 47.03 1136 GLY A O 1
ATOM 9146 N N . ILE A 1 1137 ? 47.605 32.535 -14.169 1.00 43.75 1137 ILE A N 1
ATOM 9147 C CA . ILE A 1 1137 ? 46.198 32.934 -14.012 1.00 43.75 1137 ILE A CA 1
ATOM 9148 C C . ILE A 1 1137 ? 46.042 33.976 -12.894 1.00 43.75 1137 ILE A C 1
ATOM 9150 O O . ILE A 1 1137 ? 45.398 35.002 -13.114 1.00 43.75 1137 ILE A O 1
ATOM 9154 N N . ALA A 1 1138 ? 46.674 33.777 -11.731 1.00 43.38 1138 ALA A N 1
ATOM 9155 C CA . ALA A 1 1138 ? 46.633 34.733 -10.621 1.00 43.38 1138 ALA A CA 1
ATOM 9156 C C . ALA A 1 1138 ? 47.217 36.104 -11.012 1.00 43.38 1138 ALA A C 1
ATOM 9158 O O . ALA A 1 1138 ? 46.632 37.151 -10.709 1.00 43.38 1138 ALA A O 1
ATOM 9159 N N . LYS A 1 1139 ? 48.329 36.113 -11.761 1.00 48.94 1139 LYS A N 1
ATOM 9160 C CA . LYS A 1 1139 ? 48.935 37.347 -12.273 1.00 48.94 1139 LYS A CA 1
ATOM 9161 C C . LYS A 1 1139 ? 48.027 38.038 -13.293 1.00 48.94 1139 LYS A C 1
ATOM 9163 O O . LYS A 1 1139 ? 47.830 39.244 -13.187 1.00 48.94 1139 LYS A O 1
ATOM 9168 N N . ALA A 1 1140 ? 47.413 37.291 -14.215 1.00 48.78 1140 ALA A N 1
ATOM 9169 C CA . ALA A 1 1140 ? 46.459 37.838 -15.184 1.00 48.78 1140 ALA A CA 1
ATOM 9170 C C . ALA A 1 1140 ? 45.214 38.452 -14.512 1.00 48.78 1140 ALA A C 1
ATOM 9172 O O . ALA A 1 1140 ? 44.800 39.554 -14.878 1.00 48.78 1140 ALA A O 1
ATOM 9173 N N . TYR A 1 1141 ? 44.661 37.789 -13.490 1.00 45.16 1141 TYR A N 1
ATOM 9174 C CA . TYR A 1 1141 ? 43.535 38.304 -12.702 1.00 45.16 1141 TYR A CA 1
ATOM 9175 C C . TYR A 1 1141 ? 43.889 39.595 -11.956 1.00 45.16 1141 TYR A C 1
ATOM 9177 O O . TYR A 1 1141 ? 43.115 40.553 -11.969 1.00 45.16 1141 TYR A O 1
ATOM 9185 N N . THR A 1 1142 ? 45.077 39.646 -11.351 1.00 52.09 1142 THR A N 1
ATOM 9186 C CA . THR A 1 1142 ? 45.561 40.832 -10.627 1.00 52.09 1142 THR A CA 1
ATOM 9187 C C . THR A 1 1142 ? 45.751 42.025 -11.570 1.00 52.09 1142 THR A C 1
ATOM 9189 O O . THR A 1 1142 ? 45.327 43.139 -11.259 1.00 52.09 1142 THR A O 1
ATOM 9192 N N . ASP A 1 1143 ? 46.303 41.790 -12.762 1.00 51.47 1143 ASP A N 1
ATOM 9193 C CA . ASP A 1 1143 ? 46.514 42.820 -13.785 1.00 51.47 1143 ASP A CA 1
ATOM 9194 C C . ASP A 1 1143 ? 45.185 43.367 -14.349 1.00 51.47 1143 ASP A C 1
ATOM 9196 O O . ASP A 1 1143 ? 45.020 44.580 -14.517 1.00 51.47 1143 ASP A O 1
ATOM 9200 N N . LEU A 1 1144 ? 44.204 42.486 -14.590 1.00 49.19 1144 LEU A N 1
ATOM 9201 C CA . LEU A 1 1144 ? 42.840 42.857 -14.990 1.00 49.19 1144 LEU A CA 1
ATOM 9202 C C . LEU A 1 1144 ? 42.123 43.661 -13.898 1.00 49.19 1144 LEU A C 1
ATOM 9204 O O . LEU A 1 1144 ? 41.469 44.661 -14.198 1.00 49.19 1144 LEU A O 1
ATOM 9208 N N . TYR A 1 1145 ? 42.279 43.273 -12.631 1.00 46.09 1145 TYR A N 1
ATOM 9209 C CA . TYR A 1 1145 ? 41.688 43.975 -11.493 1.00 46.09 1145 TYR A CA 1
ATOM 9210 C C . TYR A 1 1145 ? 42.251 45.399 -11.338 1.00 46.09 1145 TYR A C 1
ATOM 9212 O O . TYR A 1 1145 ? 41.487 46.358 -11.207 1.00 46.09 1145 TYR A O 1
ATOM 9220 N N . GLN A 1 1146 ? 43.572 45.573 -11.459 1.00 49.12 1146 GLN A N 1
ATOM 9221 C CA . GLN A 1 1146 ? 44.209 46.897 -11.409 1.00 49.12 1146 GLN A CA 1
ATOM 9222 C C . GLN A 1 1146 ? 43.830 47.784 -12.609 1.00 49.12 1146 GLN A C 1
ATOM 9224 O O . GLN A 1 1146 ? 43.606 48.985 -12.445 1.00 49.12 1146 GLN A O 1
ATOM 9229 N N . LYS A 1 1147 ? 43.687 47.211 -13.813 1.00 48.81 1147 LYS A N 1
ATOM 9230 C CA . LYS A 1 1147 ? 43.216 47.942 -15.007 1.00 48.81 1147 LYS A CA 1
ATOM 9231 C C . LYS A 1 1147 ? 41.743 48.350 -14.894 1.00 48.81 1147 LYS A C 1
ATOM 9233 O O . LYS A 1 1147 ? 41.404 49.481 -15.242 1.00 48.81 1147 LYS A O 1
ATOM 9238 N N . ARG A 1 1148 ? 40.892 47.495 -14.312 1.00 45.09 1148 ARG A N 1
ATOM 9239 C CA . ARG A 1 1148 ? 39.493 47.814 -13.975 1.00 45.09 1148 ARG A CA 1
ATOM 9240 C C . ARG A 1 1148 ? 39.395 48.964 -12.968 1.00 45.09 1148 ARG A C 1
ATOM 9242 O O . ARG A 1 1148 ? 38.579 49.860 -13.163 1.00 45.09 1148 ARG A O 1
ATOM 9249 N N . LYS A 1 1149 ? 40.267 48.996 -11.951 1.00 40.94 1149 LYS A N 1
ATOM 9250 C CA . LYS A 1 1149 ? 40.326 50.081 -10.950 1.00 40.94 1149 LYS A CA 1
ATOM 9251 C C . LYS A 1 1149 ? 40.731 51.445 -11.543 1.00 40.94 1149 LYS A C 1
ATOM 9253 O O . LYS A 1 1149 ? 40.423 52.471 -10.951 1.00 40.94 1149 LYS A O 1
ATOM 9258 N N . LYS A 1 1150 ? 41.364 51.470 -12.724 1.00 45.62 1150 LYS A N 1
ATOM 9259 C CA . LYS A 1 1150 ? 41.701 52.691 -13.487 1.00 45.62 1150 LYS A CA 1
ATOM 9260 C C . LYS A 1 1150 ? 40.676 53.063 -14.576 1.00 45.62 1150 LYS A C 1
ATOM 9262 O O . LYS A 1 1150 ? 40.975 53.889 -15.431 1.00 45.62 1150 LYS A O 1
ATOM 9267 N N . GLY A 1 1151 ? 39.483 52.459 -14.576 1.00 46.31 1151 GLY A N 1
ATOM 9268 C CA . GLY A 1 1151 ? 38.342 52.900 -15.396 1.00 46.31 1151 GLY A CA 1
ATOM 9269 C C . GLY A 1 1151 ? 38.440 52.660 -16.910 1.00 46.31 1151 GLY A C 1
ATOM 9270 O O . GLY A 1 1151 ? 37.548 53.075 -17.647 1.00 46.31 1151 GLY A O 1
ATOM 9271 N N . ASN A 1 1152 ? 39.477 51.978 -17.411 1.00 45.28 1152 ASN A N 1
ATOM 9272 C CA . ASN A 1 1152 ? 39.670 51.797 -18.854 1.00 45.28 1152 ASN A CA 1
ATOM 9273 C C . ASN A 1 1152 ? 38.908 50.569 -19.395 1.00 45.28 1152 ASN A C 1
ATOM 9275 O O . ASN A 1 1152 ? 39.480 49.512 -19.666 1.00 45.28 1152 ASN A O 1
ATOM 9279 N N . ILE A 1 1153 ? 37.587 50.719 -19.524 1.00 45.91 1153 ILE A N 1
ATOM 9280 C CA . ILE A 1 1153 ? 36.641 49.634 -19.843 1.00 45.91 1153 ILE A CA 1
ATOM 9281 C C . ILE A 1 1153 ? 36.895 48.998 -21.225 1.00 45.91 1153 ILE A C 1
ATOM 9283 O O . ILE A 1 1153 ? 36.719 47.790 -21.372 1.00 45.91 1153 ILE A O 1
ATOM 9287 N N . LYS A 1 1154 ? 37.374 49.757 -22.225 1.00 38.84 1154 LYS A N 1
ATOM 9288 C CA . LYS A 1 1154 ? 37.548 49.250 -23.604 1.00 38.84 1154 LYS A CA 1
ATOM 9289 C C . LYS A 1 1154 ? 38.616 48.160 -23.761 1.00 38.84 1154 LYS A C 1
ATOM 9291 O O . LYS A 1 1154 ? 38.529 47.387 -24.706 1.00 38.84 1154 LYS A O 1
ATOM 9296 N N . ALA A 1 1155 ? 39.585 48.056 -22.850 1.00 43.31 1155 ALA A N 1
ATOM 9297 C CA . ALA A 1 1155 ? 40.610 47.007 -22.907 1.00 43.31 1155 ALA A CA 1
ATOM 9298 C C . ALA A 1 1155 ? 40.156 45.660 -22.306 1.00 43.31 1155 ALA A C 1
ATOM 9300 O O . ALA A 1 1155 ? 40.814 44.647 -22.524 1.00 43.31 1155 ALA A O 1
ATOM 9301 N N . ILE A 1 1156 ? 39.056 45.641 -21.541 1.00 46.44 1156 ILE A N 1
ATOM 9302 C CA . ILE A 1 1156 ? 38.552 44.440 -20.850 1.00 46.44 1156 ILE A CA 1
ATOM 9303 C C . ILE A 1 1156 ? 37.663 43.596 -21.777 1.00 46.44 1156 ILE A C 1
ATOM 9305 O O . ILE A 1 1156 ? 37.582 42.387 -21.619 1.00 46.44 1156 ILE A O 1
ATOM 9309 N N . THR A 1 1157 ? 37.002 44.210 -22.760 1.00 41.12 1157 THR A N 1
ATOM 9310 C CA . THR A 1 1157 ? 36.033 43.526 -23.639 1.00 41.12 1157 THR A CA 1
ATOM 9311 C C . THR A 1 1157 ? 36.677 42.766 -24.807 1.00 41.12 1157 THR A C 1
ATOM 9313 O O . THR A 1 1157 ? 35.965 42.123 -25.571 1.00 41.12 1157 THR A O 1
ATOM 9316 N N . GLN A 1 1158 ? 37.999 42.859 -24.989 1.00 38.91 1158 GLN A N 1
ATOM 9317 C CA . GLN A 1 1158 ? 38.695 42.370 -26.189 1.00 38.91 1158 GLN A CA 1
ATOM 9318 C C . GLN A 1 1158 ? 39.810 41.349 -25.890 1.00 38.91 1158 GLN A C 1
ATOM 9320 O O . GLN A 1 1158 ? 40.660 41.112 -26.750 1.00 38.91 1158 GLN A O 1
ATOM 9325 N N . LYS A 1 1159 ? 39.840 40.767 -24.682 1.00 36.44 1159 LYS A N 1
ATOM 9326 C CA . LYS A 1 1159 ? 40.841 39.770 -24.283 1.00 36.44 1159 LYS A CA 1
ATOM 9327 C C . LYS A 1 1159 ? 40.281 38.702 -23.349 1.00 36.44 1159 LYS A C 1
ATOM 9329 O O . LYS A 1 1159 ? 39.547 39.095 -22.419 1.00 36.44 1159 LYS A O 1
#

Foldseek 3Di:
DDDDDDDDDCPPVVVVLVVVVVVLQDDDDDQFFFQDPVVLCQLANPPPSVVNVVRPPDDDDDDPVVQVNVLCVLFDDDHQPDGNHLQVSLLVLLCVLCVLVVVLLCVLADPPQDFQDDQPFDDPDAAKWWAQSPPRDTDHDNADDDQEKQKDFFALPVQAFATAKMWITDSGTIMIHGFCVLVVNDHDDPFFALVSAHEHADPDLVRADAHEYEYALVLSVVLRYSQLFDLDHGNYWYDHLLLLLQQFANDDPVCVVVLVDDVVVVCVVDPDDPPVVVSVVSNLRHFDSDLLGLLCSQPNVVPDDQPVVLNCCSVPHDSVVCSVCVRVNNVNNVVNSVSSSSSSNRRVVVSCVQFVRSLLVLLLRQQSSFKAKDFLLLVLQLVLLVVVLFVLLLVLQLLLLVLLVVLLVVCVVVVVLLLQQQSLQPQQDADCDDPRHGDGPLSQVQAPHSVVNVDDSVPDTRRRGDPLRPCSLSSLQKDQQQWTWDQDPVQAIWTWDADPPDDQPPFWDWDQHPVRDTGTRSSVSRVVSSVVSVVVDGDDDDFADFDDDARTRITTGADQDPVNDRHHDSDCLDPVNLVCVVVSSMHGPCCVVPVSSRVSSVSSNLSCAASVVCVQQVVLSSNWDWHADPVSGMTMTSFSWNQQPHNLSHIDGPHPQPQEADDVSHRPNPQEHDDDDALVVCLVVVVVVVDDNVRSNVVSVVVVDLQAADKAWWWWFDPVCLVVVVCCLSPPDDPVCPPPAWDQAPNTIIGGPDPVLVVVCVVSVPPPDDGTDPDIDIFGPNHQCRNVVRNLLVLLLDQWRAALQRRRTRDDDDDRPPCSVVCVVVSSLSNLSSNLSVLSSQLSSQLVVLCVVAVWAWGFNHDHDNKTKIKGKPLRQLLSQLSNQQSQLSSQSSSLVSVVHSTRRPVRSGAQWKKWAQDPYQAQPPFDARSVRDTDHGTDTGDPSRSCVVQSSDNHDDPDPDDPDDDDDDDDDDDDDDDDDDDDDDDPPPVVPPVPPDDPDDDDDDDDDDPPPPDDDDPDDDDDDDDVVVVVVVVVVPDDDRTDMIMMMGHDPDPPPDDCSNPRVCCSVRVSHDDDDDDDDPDDDDDDPPDPCPVVVVVVVVVVVVVVVVVVVVVPPPDDDDDDDDDDDPVVVVVVVVVVVVVLVVVVVVVPVVVNVPD

pLDDT: mean 70.96, std 23.99, range [17.28, 98.19]